Protein 4EP8 (pdb70)

Nearest PDB structures (foldseek):
  8hcn-assembly1_B  TM=9.990E-01  e=1.753E-18  Klebsiella pneumoniae
  8a18-assembly1_BBB  TM=9.853E-01  e=1.387E-13  Sporosarcina pasteurii
  6qsu-assembly1_A  TM=9.924E-01  e=2.259E-12  Helicobacter pylori
  8hc1-assembly1_A  TM=9.906E-01  e=2.397E-12  Helicobacter pylori 26695
  4z42-assembly1_B  TM=9.752E-01  e=3.040E-12  Yersinia enterocolitica W22703

GO terms:
  GO:0005515 protein binding (F, IPI)

Secondary structure (DSSP, 8-state):
----HHHHHHHHHHHHHHHHHHHHHTTPPB-HHHHHHHHHHHHHHHHHHT--HHHHHHHGGGS--GGGB-TTHHHH-SEEEEEEEETTEEEEEEEES---/--TT-EEPPPSEEE-STT--EEEEEEEE-SSS-EEEETTS-GGGS-TTEES-TTTTTTEEE-SSTT-EEEE-TT-EEEEEEEE--TT-EE-STTSS--EE-/-EEEHHHHHHHH---TT-EEE-TTSS-EEE--EE-S-TT-----STT-SSSBTTTB----GGGS-SEEEEEEEEEETTEEEEEEEEEETTEEEEEE-EE-TTT-SS--EE--TT-EEEE-TT-EEEEPEEEEEEE-S-TTHHHHHHHHTEEEEEEE-SSSSHHHHH-----HHHHHHHHHHHHTTSSSEEEEB-----S-HHHHHHHHHHT-SB--BGGG---HHHHHHHHHHHHHHT-B-EEB--TT-SS--HHHHHHHHTT--EEETTTTSTTSSSTTTGGGGGG-TTEEEEE-STTSS-BTTHHHHHHHHHHHHHT--TT-HHHHHHHHHH--HHHHHHHHHHHHHTSS-EE---TTSSS-TT-HHHHHHHHHHHHHHHH-S-TT--SSS-HHHHHHHHGGGTHHHHHHTT-TTTSSSS-TTSB--EEEE-GGGTTTS-SEEEETTEEEEEEE--TTSSSS-SSPPEEEE-GGGSHHHHHHH-EEEE-HHHHHTTHHHHTT--SEEEE---TTT--GGGSTT------EEE-TTT--EEETTEE-----BSS-SSSTTT---

Solvent-accessible surface area: 28776 Å² total

Radius of gyration: 28.6 Å; Cα contacts (8 Å, |Δi|>4): 2011; chains: 3; bounding box: 83×75×63 Å

Structure (mmCIF, N/CA/C/O backbone):
data_4EP8
#
_entry.id   4EP8
#
_cell.length_a   168.886
_cell.length_b   168.886
_cell.length_c   168.886
_cell.angle_alpha   90.000
_cell.angle_beta   90.000
_cell.angle_gamma   90.000
#
_symmetry.space_group_name_H-M   'I 21 3'
#
loop_
_entity.id
_entity.type
_entity.pdbx_description
1 polymer 'Urease subunit alpha'
2 polymer 'Urease subunit beta'
3 polymer 'Urease subunit gamma'
4 non-polymer 'NICKEL (II) ION'
5 water water
#
loop_
_atom_site.group_PDB
_atom_site.id
_atom_site.type_symbol
_atom_site.label_atom_id
_atom_site.label_alt_id
_atom_site.label_comp_id
_atom_site.label_asym_id
_atom_site.label_entity_id
_atom_site.label_seq_id
_atom_site.pdbx_PDB_ins_code
_atom_site.Cartn_x
_atom_site.Cartn_y
_atom_site.Cartn_z
_atom_site.occupancy
_atom_site.B_iso_or_equiv
_atom_site.auth_seq_id
_atom_site.auth_comp_id
_atom_site.auth_asym_id
_atom_site.auth_atom_id
_atom_site.pdbx_PDB_model_num
ATOM 1 N N . SER A 1 1 ? 5.334 -45.338 2.209 1.00 29.69 1002 SER C N 1
ATOM 2 C CA . SER A 1 1 ? 4.603 -44.393 3.056 1.00 29.25 1002 SER C CA 1
ATOM 3 C C . SER A 1 1 ? 5.516 -43.246 3.549 1.00 30.00 1002 SER C C 1
ATOM 4 O O . SER A 1 1 ? 6.718 -43.289 3.295 1.00 28.81 1002 SER C O 1
ATOM 7 N N . ASN A 1 2 ? 4.936 -42.209 4.201 1.00 26.99 1003 ASN C N 1
ATOM 8 C CA . ASN A 1 2 ? 5.663 -41.039 4.698 1.00 25.70 1003 ASN C CA 1
ATOM 9 C C . ASN A 1 2 ? 5.782 -40.971 6.214 1.00 30.39 1003 ASN C C 1
ATOM 10 O O . ASN A 1 2 ? 4.918 -41.473 6.953 1.00 30.78 1003 ASN C O 1
ATOM 15 N N . ILE A 1 3 ? 6.819 -40.241 6.681 1.00 24.23 1004 ILE C N 1
ATOM 16 C CA . ILE A 1 3 ? 7.045 -39.938 8.102 1.00 23.31 1004 ILE C CA 1
ATOM 17 C C . ILE A 1 3 ? 7.291 -38.437 8.151 1.00 25.00 1004 ILE C C 1
ATOM 18 O O . ILE A 1 3 ? 7.899 -37.907 7.232 1.00 24.01 1004 ILE C O 1
ATOM 23 N N . SER A 1 4 ? 6.837 -37.740 9.217 1.00 21.72 1005 SER C N 1
ATOM 24 C CA . SER A 1 4 ? 7.090 -36.306 9.325 1.00 20.63 1005 SER C CA 1
ATOM 25 C C . SER A 1 4 ? 8.591 -36.113 9.556 1.00 23.03 1005 SER C C 1
ATOM 26 O O . SER A 1 4 ? 9.238 -36.995 10.134 1.00 21.21 1005 SER C O 1
ATOM 29 N N . ARG A 1 5 ? 9.115 -34.952 9.157 1.00 20.05 1006 ARG C N 1
ATOM 30 C CA . ARG A 1 5 ? 10.558 -34.668 9.347 1.00 18.76 1006 ARG C CA 1
ATOM 31 C C . ARG A 1 5 ? 10.918 -34.547 10.835 1.00 22.17 1006 ARG C C 1
ATOM 32 O O . ARG A 1 5 ? 11.999 -34.988 11.242 1.00 20.85 1006 ARG C O 1
ATOM 40 N N . GLN A 1 6 ? 9.994 -34.030 11.667 1.00 19.61 1007 GLN C N 1
ATOM 41 C CA . GLN A 1 6 ? 10.253 -33.980 13.115 1.00 19.96 1007 GLN C CA 1
ATOM 42 C C . GLN A 1 6 ? 10.385 -35.404 13.684 1.00 23.45 1007 GLN C C 1
ATOM 43 O O . GLN A 1 6 ? 11.355 -35.704 14.404 1.00 22.10 1007 GLN C O 1
ATOM 49 N N . ALA A 1 7 ? 9.448 -36.312 13.321 1.00 20.82 1008 ALA C N 1
ATOM 50 C CA . ALA A 1 7 ? 9.537 -37.691 13.806 1.00 20.96 1008 ALA C CA 1
ATOM 51 C C . ALA A 1 7 ? 10.777 -38.394 13.246 1.00 22.63 1008 ALA C C 1
ATOM 52 O O . ALA A 1 7 ? 11.398 -39.193 13.944 1.00 21.82 1008 ALA C O 1
ATOM 54 N N . TYR A 1 8 ? 11.131 -38.095 11.980 1.00 19.51 1009 TYR C N 1
ATOM 55 C CA . TYR A 1 8 ? 12.330 -38.698 11.395 1.00 19.06 1009 TYR C CA 1
ATOM 56 C C . TYR A 1 8 ? 13.563 -38.266 12.210 1.00 21.64 1009 TYR C C 1
ATOM 57 O O . TYR A 1 8 ? 14.398 -39.110 12.593 1.00 21.51 1009 TYR C O 1
ATOM 66 N N . ALA A 1 9 ? 13.687 -36.959 12.444 1.00 18.57 1010 ALA C N 1
ATOM 67 C CA . ALA A 1 9 ? 14.846 -36.412 13.183 1.00 17.88 1010 ALA C CA 1
ATOM 68 C C . ALA A 1 9 ? 14.959 -36.979 14.601 1.00 22.12 1010 ALA C C 1
ATOM 69 O O . ALA A 1 9 ? 16.058 -37.278 15.051 1.00 20.22 1010 ALA C O 1
ATOM 71 N N . ASP A 1 10 ? 13.821 -37.205 15.257 1.00 19.76 1011 ASP C N 1
ATOM 72 C CA . ASP A 1 10 ? 13.807 -37.798 16.588 1.00 20.22 1011 ASP C CA 1
ATOM 73 C C . ASP A 1 10 ? 14.316 -39.239 16.551 1.00 24.56 1011 ASP C C 1
ATOM 74 O O . ASP A 1 10 ? 14.996 -39.663 17.481 1.00 25.04 1011 ASP C O 1
ATOM 79 N N . MET A 1 11 ? 13.981 -39.997 15.484 1.00 19.66 1012 MET C N 1
ATOM 80 C CA . MET A 1 11 ? 14.321 -41.420 15.369 1.00 18.89 1012 MET C CA 1
ATOM 81 C C . MET A 1 11 ? 15.741 -41.670 14.816 1.00 20.10 1012 MET C C 1
ATOM 82 O O . MET A 1 11 ? 16.388 -42.638 15.227 1.00 20.83 1012 MET C O 1
ATOM 87 N N . PHE A 1 12 ? 16.205 -40.844 13.866 1.00 18.02 1013 PHE C N 1
ATOM 88 C CA . PHE A 1 12 ? 17.478 -41.141 13.222 1.00 18.06 1013 PHE C CA 1
ATOM 89 C C . PHE A 1 12 ? 18.487 -40.031 13.297 1.00 21.02 1013 PHE C C 1
ATOM 90 O O . PHE A 1 12 ? 19.556 -40.156 12.697 1.00 20.29 1013 PHE C O 1
ATOM 98 N N . GLY A 1 13 ? 18.141 -38.931 13.955 1.00 17.88 1014 GLY C N 1
ATOM 99 C CA . GLY A 1 13 ? 18.989 -37.752 13.911 1.00 18.71 1014 GLY C CA 1
ATOM 100 C C . GLY A 1 13 ? 18.580 -36.910 12.712 1.00 20.28 1014 GLY C C 1
ATOM 101 O O . GLY A 1 13 ? 17.809 -37.370 11.860 1.00 18.70 1014 GLY C O 1
ATOM 102 N N . PRO A 1 14 ? 19.069 -35.661 12.658 1.00 18.56 1015 PRO C N 1
ATOM 103 C CA . PRO A 1 14 ? 18.654 -34.727 11.592 1.00 18.30 1015 PRO C CA 1
ATOM 104 C C . PRO A 1 14 ? 19.044 -35.184 10.196 1.00 20.21 1015 PRO C C 1
ATOM 105 O O . PRO A 1 14 ? 19.979 -35.963 10.029 1.00 19.01 1015 PRO C O 1
ATOM 109 N N . THR A 1 15 ? 18.322 -34.674 9.192 1.00 18.35 1016 THR C N 1
ATOM 110 C CA . THR A 1 15 ? 18.674 -34.941 7.796 1.00 18.27 1016 THR C CA 1
ATOM 111 C C . THR A 1 15 ? 18.813 -33.647 7.006 1.00 18.84 1016 THR C C 1
ATOM 112 O O . THR A 1 15 ? 18.756 -32.552 7.576 1.00 19.53 1016 THR C O 1
ATOM 116 N N . VAL A 1 16 ? 18.995 -33.765 5.666 1.00 18.53 1017 VAL C N 1
ATOM 117 C CA . VAL A 1 16 ? 19.278 -32.622 4.809 1.00 19.68 1017 VAL C CA 1
ATOM 118 C C . VAL A 1 16 ? 18.366 -31.453 5.072 1.00 20.54 1017 VAL C C 1
ATOM 119 O O . VAL A 1 16 ? 17.144 -31.585 4.950 1.00 21.55 1017 VAL C O 1
ATOM 123 N N . GLY A 1 17 ? 18.962 -30.316 5.365 1.00 17.73 1018 GLY C N 1
ATOM 124 C CA . GLY A 1 17 ? 18.251 -29.070 5.575 1.00 17.78 1018 GLY C CA 1
ATOM 125 C C . GLY A 1 17 ? 17.888 -28.769 7.016 1.00 20.39 1018 GLY C C 1
ATOM 126 O O . GLY A 1 17 ? 17.534 -27.636 7.335 1.00 20.37 1018 GLY C O 1
ATOM 127 N N . ASP A 1 18 ? 18.017 -29.770 7.905 1.00 18.69 1019 ASP C N 1
ATOM 128 C CA . ASP A 1 18 ? 17.748 -29.531 9.325 1.00 18.28 1019 ASP C CA 1
ATOM 129 C C . ASP A 1 18 ? 18.943 -28.830 9.907 1.00 21.01 1019 ASP C C 1
ATOM 130 O O . ASP A 1 18 ? 20.056 -29.001 9.403 1.00 19.37 1019 ASP C O 1
ATOM 135 N N . LYS A 1 19 ? 18.725 -28.021 10.936 1.00 18.12 1020 LYS C N 1
ATOM 136 C CA . LYS A 1 19 ? 19.804 -27.270 11.595 1.00 18.32 1020 LYS C CA 1
ATOM 137 C C . LYS A 1 19 ? 19.917 -27.682 13.060 1.00 20.57 1020 LYS C C 1
ATOM 138 O O . LYS A 1 19 ? 18.945 -28.116 13.688 1.00 19.95 1020 LYS C O 1
ATOM 144 N N . VAL A 1 20 ? 21.115 -27.550 13.577 1.00 16.92 1021 VAL C N 1
ATOM 145 C CA . VAL A 1 20 ? 21.466 -27.932 14.957 1.00 15.66 1021 VAL C CA 1
ATOM 146 C C . VAL A 1 20 ? 22.270 -26.819 15.592 1.00 18.33 1021 VAL C C 1
ATOM 147 O O . VAL A 1 20 ? 23.302 -26.390 15.048 1.00 17.80 1021 VAL C O 1
ATOM 151 N N . ARG A 1 21 ? 21.874 -26.410 16.814 1.00 17.71 1022 ARG C N 1
ATOM 152 C CA . ARG A 1 21 ? 22.655 -25.428 17.567 1.00 17.74 1022 ARG C CA 1
ATOM 153 C C . ARG A 1 21 ? 23.895 -26.119 18.198 1.00 19.07 1022 ARG C C 1
ATOM 154 O O . ARG A 1 21 ? 23.772 -27.214 18.774 1.00 16.98 1022 ARG C O 1
ATOM 162 N N . LEU A 1 22 ? 25.085 -25.507 18.080 1.00 17.68 1023 LEU C N 1
ATOM 163 C CA . LEU A 1 22 ? 26.284 -26.089 18.722 1.00 15.72 1023 LEU C CA 1
ATOM 164 C C . LEU A 1 22 ? 26.323 -25.674 20.189 1.00 17.06 1023 LEU C C 1
ATOM 165 O O . LEU A 1 22 ? 26.514 -24.494 20.498 1.00 18.11 1023 LEU C O 1
ATOM 170 N N . ALA A 1 23 ? 26.078 -26.649 21.081 1.00 14.25 1024 ALA C N 1
ATOM 171 C CA . ALA A 1 23 ? 26.041 -26.407 22.525 1.00 14.24 1024 ALA C CA 1
ATOM 172 C C . ALA A 1 23 ? 25.150 -25.188 22.832 1.00 17.55 1024 ALA C C 1
ATOM 173 O O . ALA A 1 23 ? 24.041 -25.120 22.309 1.00 18.16 1024 ALA C O 1
ATOM 175 N N . ASP A 1 24 ? 25.615 -24.238 23.654 1.00 15.61 1025 ASP C N 1
ATOM 176 C CA . ASP A 1 24 ? 24.819 -23.053 23.990 1.00 14.26 1025 ASP C CA 1
ATOM 177 C C . ASP A 1 24 ? 25.310 -21.803 23.258 1.00 17.88 1025 ASP C C 1
ATOM 178 O O . ASP A 1 24 ? 25.083 -20.663 23.689 1.00 18.22 1025 ASP C O 1
ATOM 183 N N . THR A 1 25 ? 26.041 -22.026 22.150 1.00 16.18 1026 THR C N 1
ATOM 184 C CA . THR A 1 25 ? 26.542 -20.902 21.342 1.00 16.89 1026 THR C CA 1
ATOM 185 C C . THR A 1 25 ? 25.423 -20.453 20.392 1.00 18.12 1026 THR C C 1
ATOM 186 O O . THR A 1 25 ? 24.347 -21.081 20.331 1.00 17.28 1026 THR C O 1
ATOM 190 N N . GLU A 1 26 ? 25.731 -19.425 19.587 1.00 16.89 1027 GLU C N 1
ATOM 191 C CA . GLU A 1 26 ? 24.811 -18.914 18.552 1.00 18.23 1027 GLU C CA 1
ATOM 192 C C . GLU A 1 26 ? 25.131 -19.556 17.188 1.00 20.51 1027 GLU C C 1
ATOM 193 O O . GLU A 1 26 ? 24.606 -19.144 16.134 1.00 20.29 1027 GLU C O 1
ATOM 199 N N . LEU A 1 27 ? 26.036 -20.550 17.194 1.00 17.22 1028 LEU C N 1
ATOM 200 C CA . LEU A 1 27 ? 26.414 -21.227 15.964 1.00 16.40 1028 LEU C CA 1
ATOM 201 C C . LEU A 1 27 ? 25.434 -22.314 15.578 1.00 18.85 1028 LEU C C 1
ATOM 202 O O . LEU A 1 27 ? 25.113 -23.175 16.387 1.00 18.29 1028 LEU C O 1
ATOM 207 N N . TRP A 1 28 ? 25.015 -22.341 14.292 1.00 17.68 1029 TRP C N 1
ATOM 208 C CA . TRP A 1 28 ? 24.086 -23.357 13.800 1.00 18.96 1029 TRP C CA 1
ATOM 209 C C . TRP A 1 28 ? 24.678 -24.050 12.610 1.00 20.71 1029 TRP C C 1
ATOM 210 O O . TRP A 1 28 ? 25.165 -23.372 11.686 1.00 21.56 1029 TRP C O 1
ATOM 221 N N . ILE A 1 29 ? 24.675 -25.392 12.626 1.00 17.06 1030 ILE C N 1
ATOM 222 C CA . ILE A 1 29 ? 25.114 -26.171 11.471 1.00 17.18 1030 ILE C CA 1
ATOM 223 C C . ILE A 1 29 ? 23.862 -26.641 10.739 1.00 21.59 1030 ILE C C 1
ATOM 224 O O . ILE A 1 29 ? 22.841 -26.886 11.373 1.00 20.11 1030 ILE C O 1
ATOM 229 N N . GLU A 1 30 ? 23.976 -26.863 9.435 1.00 18.49 1031 GLU C N 1
ATOM 230 C CA . GLU A 1 30 ? 22.889 -27.371 8.597 1.00 17.93 1031 GLU C CA 1
ATOM 231 C C . GLU A 1 30 ? 23.380 -28.625 7.910 1.00 20.11 1031 GLU C C 1
ATOM 232 O O . GLU A 1 30 ? 24.479 -28.611 7.337 1.00 18.35 1031 GLU C O 1
ATOM 238 N N . VAL A 1 31 ? 22.587 -29.704 7.970 1.00 17.34 1032 VAL C N 1
ATOM 239 C CA . VAL A 1 31 ? 22.938 -30.944 7.318 1.00 17.00 1032 VAL C CA 1
ATOM 240 C C . VAL A 1 31 ? 22.968 -30.688 5.807 1.00 21.05 1032 VAL C C 1
ATOM 241 O O . VAL A 1 31 ? 21.957 -30.300 5.218 1.00 19.53 1032 VAL C O 1
ATOM 245 N N . GLU A 1 32 ? 24.146 -30.888 5.195 1.00 18.80 1033 GLU C N 1
ATOM 246 C CA . GLU A 1 32 ? 24.333 -30.585 3.750 1.00 17.98 1033 GLU C CA 1
ATOM 247 C C . GLU A 1 32 ? 23.942 -31.731 2.847 1.00 21.54 1033 GLU C C 1
ATOM 248 O O . GLU A 1 32 ? 23.537 -31.506 1.701 1.00 22.64 1033 GLU C O 1
ATOM 254 N N . ASP A 1 33 ? 24.122 -32.950 3.320 1.00 19.71 1034 ASP C N 1
ATOM 255 C CA . ASP A 1 33 ? 23.862 -34.151 2.549 1.00 20.20 1034 ASP C CA 1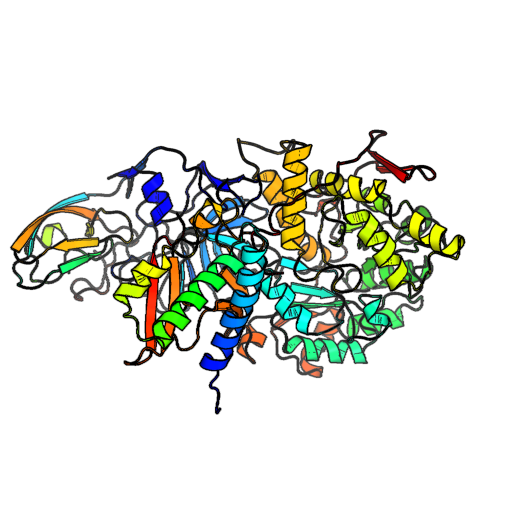
ATOM 256 C C . ASP A 1 33 ? 23.630 -35.303 3.500 1.00 22.81 1034 ASP C C 1
ATOM 257 O O . ASP A 1 33 ? 23.966 -35.223 4.689 1.00 21.85 1034 ASP C O 1
ATOM 262 N N . ASP A 1 34 ? 22.990 -36.341 3.002 1.00 19.50 1035 ASP C N 1
ATOM 263 C CA . ASP A 1 34 ? 22.715 -37.521 3.803 1.00 18.13 1035 ASP C CA 1
ATOM 264 C C . ASP A 1 34 ? 22.942 -38.714 2.897 1.00 21.16 1035 ASP C C 1
ATOM 265 O O . ASP A 1 34 ? 22.294 -38.826 1.840 1.00 21.51 1035 ASP C O 1
ATOM 270 N N . LEU A 1 35 ? 23.864 -39.584 3.289 1.00 18.38 1036 LEU C N 1
ATOM 271 C CA . LEU A 1 35 ? 24.220 -40.724 2.457 1.00 18.56 1036 LEU C CA 1
ATOM 272 C C . LEU A 1 35 ? 23.300 -41.940 2.549 1.00 20.96 1036 LEU C C 1
ATOM 273 O O . LEU A 1 35 ? 23.542 -42.955 1.872 1.00 21.28 1036 LEU C O 1
ATOM 278 N N . THR A 1 36 ? 22.214 -41.848 3.352 1.00 19.30 1037 THR C N 1
ATOM 279 C CA . THR A 1 36 ? 21.307 -42.977 3.490 1.00 19.62 1037 THR C CA 1
ATOM 280 C C . THR A 1 36 ? 20.357 -43.078 2.304 1.00 21.47 1037 THR C C 1
ATOM 281 O O . THR A 1 36 ? 20.331 -42.190 1.450 1.00 23.03 1037 THR C O 1
ATOM 285 N N . THR A 1 37 ? 19.593 -44.178 2.283 1.00 19.20 1038 THR C N 1
ATOM 286 C CA . THR A 1 37 ? 18.444 -44.424 1.422 1.00 18.38 1038 THR C CA 1
ATOM 287 C C . THR A 1 37 ? 17.296 -44.436 2.426 1.00 21.14 1038 THR C C 1
ATOM 288 O O . THR A 1 37 ? 17.266 -45.328 3.286 1.00 20.56 1038 THR C O 1
ATOM 292 N N . TYR A 1 38 ? 16.411 -43.428 2.368 1.00 18.41 1039 TYR C N 1
ATOM 293 C CA . TYR A 1 38 ? 15.315 -43.317 3.353 1.00 18.15 1039 TYR C CA 1
ATOM 294 C C . TYR A 1 38 ? 14.454 -44.571 3.423 1.00 22.69 1039 TYR C C 1
ATOM 295 O O . TYR A 1 38 ? 13.911 -45.034 2.410 1.00 22.46 1039 TYR C O 1
ATOM 304 N N . GLY A 1 39 ? 14.338 -45.102 4.635 1.00 18.14 1040 GLY C N 1
ATOM 305 C CA . GLY A 1 39 ? 13.643 -46.346 4.911 1.00 18.32 1040 GLY C CA 1
ATOM 306 C C . GLY A 1 39 ? 14.611 -47.484 5.172 1.00 18.65 1040 GLY C C 1
ATOM 307 O O . GLY A 1 39 ? 14.227 -48.535 5.687 1.00 19.08 1040 GLY C O 1
ATOM 308 N N . GLU A 1 40 ? 15.903 -47.281 4.789 1.00 17.78 1041 GLU C N 1
ATOM 309 C CA . GLU A 1 40 ? 16.922 -48.319 4.911 1.00 18.14 1041 GLU C CA 1
ATOM 310 C C . GLU A 1 40 ? 18.013 -47.980 5.917 1.00 20.59 1041 GLU C C 1
ATOM 311 O O . GLU A 1 40 ? 19.055 -48.644 5.941 1.00 21.53 1041 GLU C O 1
ATOM 317 N N . GLU A 1 41 ? 17.743 -47.001 6.787 1.00 18.25 1042 GLU C N 1
ATOM 318 C CA . GLU A 1 41 ? 18.656 -46.641 7.881 1.00 17.95 1042 GLU C CA 1
ATOM 319 C C . GLU A 1 41 ? 18.895 -47.875 8.770 1.00 20.22 1042 GLU C C 1
ATOM 320 O O . GLU A 1 41 ? 18.019 -48.725 8.923 1.00 19.74 1042 GLU C O 1
ATOM 326 N N . VAL A 1 42 ? 20.106 -47.996 9.321 1.00 18.27 1043 VAL C N 1
ATOM 327 C CA . VAL A 1 42 ? 20.398 -49.077 10.265 1.00 16.40 1043 VAL C CA 1
ATOM 328 C C . VAL A 1 42 ? 20.363 -48.504 11.679 1.00 19.96 1043 VAL C C 1
ATOM 329 O O . VAL A 1 42 ? 20.922 -47.435 11.959 1.00 19.42 1043 VAL C O 1
ATOM 333 N N . LYS A 1 43 ? 19.658 -49.206 12.539 1.00 18.17 1044 LYS C N 1
ATOM 334 C CA . LYS A 1 43 ? 19.578 -48.917 13.981 1.00 18.01 1044 LYS C CA 1
ATOM 335 C C . LYS A 1 43 ? 19.718 -50.233 14.692 1.00 20.91 1044 LYS C C 1
ATOM 336 O O . LYS A 1 43 ? 19.238 -51.266 14.229 1.00 19.94 1044 LYS C O 1
ATOM 342 N N . PHE A 1 44 ? 20.376 -50.182 15.852 1.00 17.79 1045 PHE C N 1
ATOM 343 C CA . PHE A 1 44 ? 20.636 -51.369 16.655 1.00 17.63 1045 PHE C CA 1
ATOM 344 C C . PHE A 1 44 ? 19.732 -51.388 17.892 1.00 20.41 1045 PHE C C 1
ATOM 345 O O . PHE A 1 44 ? 19.549 -50.355 18.546 1.00 20.25 1045 PHE C O 1
ATOM 353 N N . GLY A 1 45 ? 19.264 -52.587 18.234 1.00 18.84 1046 GLY C N 1
ATOM 354 C CA . GLY A 1 45 ? 18.439 -52.827 19.413 1.00 20.09 1046 GLY C CA 1
ATOM 355 C C . GLY A 1 45 ? 17.366 -53.872 19.203 1.00 23.48 1046 GLY C C 1
ATOM 356 O O . GLY A 1 45 ? 17.309 -54.532 18.163 1.00 21.27 1046 GLY C O 1
ATOM 357 N N . GLY A 1 46 ? 16.532 -54.041 20.222 1.00 23.71 1047 GLY C N 1
ATOM 358 C CA . GLY A 1 46 ? 15.444 -55.015 20.198 1.00 22.92 1047 GLY C CA 1
ATOM 359 C C . GLY A 1 46 ? 14.463 -54.743 19.079 1.00 23.68 1047 GLY C C 1
ATOM 360 O O . GLY A 1 46 ? 13.961 -53.625 18.937 1.00 22.07 1047 GLY C O 1
ATOM 361 N N . GLY A 1 47 ? 14.264 -55.740 18.229 1.00 20.27 1048 GLY C N 1
ATOM 362 C CA . GLY A 1 47 ? 13.366 -55.606 17.091 1.00 20.80 1048 GLY C CA 1
ATOM 363 C C . GLY A 1 47 ? 13.888 -54.669 16.021 1.00 23.77 1048 GLY C C 1
ATOM 364 O O . GLY A 1 47 ? 13.156 -54.327 15.081 1.00 24.53 1048 GLY C O 1
ATOM 365 N N . LYS A 1 48 ? 15.158 -54.237 16.149 1.00 19.15 1049 LYS C N 1
ATOM 366 C CA . LYS A 1 48 ? 15.717 -53.268 15.229 1.00 18.54 1049 LYS C CA 1
ATOM 367 C C . LYS A 1 48 ? 16.345 -53.831 13.964 1.00 20.74 1049 LYS C C 1
ATOM 368 O O . LYS A 1 48 ? 16.178 -55.017 13.667 1.00 20.94 1049 LYS C O 1
ATOM 374 N N . VAL A 1 49 ? 17.049 -52.989 13.210 1.00 18.19 1050 VAL C N 1
ATOM 375 C CA . VAL A 1 49 ? 17.552 -53.383 11.874 1.00 18.02 1050 VAL C CA 1
ATOM 376 C C . VAL A 1 49 ? 18.751 -54.312 11.884 1.00 21.49 1050 VAL C C 1
ATOM 377 O O . VAL A 1 49 ? 18.868 -55.187 11.024 1.00 19.43 1050 VAL C O 1
ATOM 381 N N . ILE A 1 50 ? 19.711 -54.061 12.796 1.00 16.30 1051 ILE C N 1
ATOM 382 C CA . ILE A 1 50 ? 20.978 -54.791 12.762 1.00 16.34 1051 ILE C CA 1
ATOM 383 C C . ILE A 1 50 ? 20.865 -56.139 13.439 1.00 20.01 1051 ILE C C 1
ATOM 384 O O . ILE A 1 50 ? 21.241 -56.306 14.599 1.00 18.37 1051 ILE C O 1
ATOM 389 N N . ARG A 1 51 ? 20.272 -57.105 12.707 1.00 16.33 1052 ARG C N 1
ATOM 390 C CA . ARG A 1 51 ? 20.001 -58.441 13.200 1.00 15.39 1052 ARG C CA 1
ATOM 391 C C . ARG A 1 51 ? 20.234 -59.433 12.073 1.00 18.26 1052 ARG C C 1
ATOM 392 O O . ARG A 1 51 ? 20.171 -59.032 10.896 1.00 18.29 1052 ARG C O 1
ATOM 400 N N . ASP A 1 52 ? 20.575 -60.680 12.419 1.00 17.68 1053 ASP C N 1
ATOM 401 C CA . ASP A 1 52 ? 20.934 -61.702 11.428 1.00 17.72 1053 ASP C CA 1
ATOM 402 C C . ASP A 1 52 ? 19.955 -61.832 10.258 1.00 20.35 1053 ASP C C 1
ATOM 403 O O . ASP A 1 52 ? 18.747 -62.003 10.458 1.00 19.78 1053 ASP C O 1
ATOM 408 N N . GLY A 1 53 ? 20.499 -61.732 9.050 1.00 17.65 1054 GLY C N 1
ATOM 409 C CA . GLY A 1 53 ? 19.697 -61.840 7.827 1.00 18.72 1054 GLY C CA 1
ATOM 410 C C . GLY A 1 53 ? 18.952 -60.579 7.427 1.00 21.32 1054 GLY C C 1
ATOM 411 O O . GLY A 1 53 ? 18.389 -60.499 6.321 1.00 20.98 1054 GLY C O 1
ATOM 412 N N . MET A 1 54 ? 18.963 -59.557 8.310 1.00 18.04 1055 MET C N 1
ATOM 413 C CA . MET A 1 54 ? 18.303 -58.269 8.148 1.00 16.19 1055 MET C CA 1
ATOM 414 C C . MET A 1 54 ? 19.355 -57.226 7.799 1.00 20.44 1055 MET C C 1
ATOM 415 O O . MET A 1 54 ? 20.004 -57.421 6.771 1.00 19.73 1055 MET C O 1
ATOM 420 N N . GLY A 1 55 ? 19.634 -56.248 8.682 1.00 17.83 1056 GLY C N 1
ATOM 421 C CA . GLY A 1 55 ? 20.723 -55.283 8.478 1.00 17.89 1056 GLY C CA 1
ATOM 422 C C . GLY A 1 55 ? 22.108 -55.879 8.756 1.00 19.51 1056 GLY C C 1
ATOM 423 O O . GLY A 1 55 ? 23.110 -55.215 8.494 1.00 20.28 1056 GLY C O 1
ATOM 424 N N . GLN A 1 56 ? 22.194 -57.130 9.260 1.00 17.32 1057 GLN C N 1
ATOM 425 C CA . GLN A 1 56 ? 23.455 -57.815 9.485 1.00 17.98 1057 GLN C CA 1
ATOM 426 C C . GLN A 1 56 ? 23.496 -59.008 8.547 1.00 22.11 1057 GLN C C 1
ATOM 427 O O . GLN A 1 56 ? 22.566 -59.834 8.532 1.00 20.30 1057 GLN C O 1
ATOM 433 N N . GLY A 1 57 ? 24.606 -59.116 7.822 1.00 19.95 1058 GLY C N 1
ATOM 434 C CA . GLY A 1 57 ? 24.789 -60.162 6.823 1.00 19.49 1058 GLY C CA 1
ATOM 435 C C . GLY A 1 57 ? 25.589 -61.367 7.237 1.00 22.00 1058 GLY C C 1
ATOM 436 O O . GLY A 1 57 ? 25.906 -61.551 8.418 1.00 20.91 1058 GLY C O 1
ATOM 437 N N . GLN A 1 58 ? 25.922 -62.212 6.227 1.00 19.75 1059 GLN C N 1
ATOM 438 C CA . GLN A 1 58 ? 26.544 -63.509 6.438 1.00 19.91 1059 GLN C CA 1
ATOM 439 C C . GLN A 1 58 ? 28.005 -63.509 6.137 1.00 23.49 1059 GLN C C 1
ATOM 440 O O . GLN A 1 58 ? 28.618 -64.575 6.105 1.00 23.16 1059 GLN C O 1
ATOM 446 N N . MET A 1 59 ? 28.565 -62.332 5.948 1.00 20.27 1060 MET C N 1
ATOM 447 C CA . MET A 1 59 ? 29.945 -62.271 5.534 1.00 20.82 1060 MET C CA 1
ATOM 448 C C . MET A 1 59 ? 30.982 -62.572 6.597 1.00 22.16 1060 MET C C 1
ATOM 449 O O . MET A 1 59 ? 30.717 -62.452 7.801 1.00 21.71 1060 MET C O 1
ATOM 454 N N . LEU A 1 60 ? 32.156 -63.025 6.149 1.00 19.05 1061 LEU C N 1
ATOM 455 C CA . LEU A 1 60 ? 33.276 -63.322 7.031 1.00 18.05 1061 LEU C CA 1
ATOM 456 C C . LEU A 1 60 ? 33.878 -62.003 7.494 1.00 20.21 1061 LEU C C 1
ATOM 457 O O . LEU A 1 60 ? 33.601 -60.953 6.914 1.00 18.91 1061 LEU C O 1
ATOM 462 N N . ALA A 1 61 ? 34.689 -62.054 8.563 1.00 18.99 1062 ALA C N 1
ATOM 463 C CA . ALA A 1 61 ? 35.271 -60.831 9.122 1.00 19.26 1062 ALA C CA 1
ATOM 464 C C . ALA A 1 61 ? 36.027 -59.995 8.083 1.00 20.05 1062 ALA C C 1
ATOM 465 O O . ALA A 1 61 ? 35.942 -58.767 8.104 1.00 19.06 1062 ALA C O 1
ATOM 467 N N . ALA A 1 62 ? 36.765 -60.654 7.148 1.00 19.46 1063 ALA C N 1
ATOM 468 C CA . ALA A 1 62 ? 37.516 -59.896 6.152 1.00 20.79 1063 ALA C CA 1
ATOM 469 C C . ALA A 1 62 ? 36.614 -59.078 5.227 1.00 23.53 1063 ALA C C 1
ATOM 470 O O . ALA A 1 62 ? 37.077 -58.108 4.613 1.00 22.94 1063 ALA C O 1
ATOM 472 N N . ASP A 1 63 ? 35.324 -59.450 5.161 1.00 20.09 1064 ASP C N 1
ATOM 473 C CA . ASP A 1 63 ? 34.344 -58.839 4.281 1.00 19.60 1064 ASP C CA 1
ATOM 474 C C . ASP A 1 63 ? 33.345 -57.872 4.954 1.00 21.29 1064 ASP C C 1
ATOM 475 O O . ASP A 1 63 ? 32.398 -57.413 4.313 1.00 22.18 1064 ASP C O 1
ATOM 480 N N . CYS A 1 64 ? 33.596 -57.511 6.238 1.00 17.27 1065 CYS C N 1
ATOM 481 C CA . CYS A 1 64 ? 32.752 -56.529 6.925 1.00 17.26 1065 CYS C CA 1
ATOM 482 C C . CYS A 1 64 ? 33.607 -55.682 7.862 1.00 20.16 1065 CYS C C 1
ATOM 483 O O . CYS A 1 64 ? 34.763 -56.026 8.137 1.00 19.73 1065 CYS C O 1
ATOM 486 N N . VAL A 1 65 ? 33.047 -54.571 8.328 1.00 16.89 1066 VAL C N 1
ATOM 487 C CA . VAL A 1 65 ? 33.792 -53.673 9.217 1.00 16.47 1066 VAL C CA 1
ATOM 488 C C . VAL A 1 65 ? 33.777 -54.214 10.642 1.00 19.98 1066 VAL C C 1
ATOM 489 O O . VAL A 1 65 ? 32.918 -55.020 11.001 1.00 18.41 1066 VAL C O 1
ATOM 493 N N . ASP A 1 66 ? 34.738 -53.753 11.458 1.00 17.40 1067 ASP C N 1
ATOM 494 C CA . ASP A 1 66 ? 34.777 -54.178 12.846 1.00 16.51 1067 ASP C CA 1
ATOM 495 C C . ASP A 1 66 ? 33.824 -53.346 13.663 1.00 19.04 1067 ASP C C 1
ATOM 496 O O . ASP A 1 66 ? 33.370 -53.810 14.708 1.00 17.39 1067 ASP C O 1
ATOM 501 N N . LEU A 1 67 ? 33.553 -52.115 13.219 1.00 15.77 1068 LEU C N 1
ATOM 502 C CA . LEU A 1 67 ? 32.730 -51.177 13.976 1.00 16.96 1068 LEU C CA 1
ATOM 503 C C . LEU A 1 67 ? 31.991 -50.279 13.021 1.00 17.94 1068 LEU C C 1
ATOM 504 O O . LEU A 1 67 ? 32.547 -49.832 12.004 1.00 16.88 1068 LEU C O 1
ATOM 509 N N . VAL A 1 68 ? 30.717 -50.048 13.318 1.00 15.94 1069 VAL C N 1
ATOM 510 C CA . VAL A 1 68 ? 29.923 -49.095 12.559 1.00 16.46 1069 VAL C CA 1
ATOM 511 C C . VAL A 1 68 ? 29.355 -48.053 13.535 1.00 18.33 1069 VAL C C 1
ATOM 512 O O . VAL A 1 68 ? 28.857 -48.450 14.586 1.00 17.13 1069 VAL C O 1
ATOM 516 N N . LEU A 1 69 ? 29.493 -46.752 13.217 1.00 16.01 1070 LEU C N 1
ATOM 517 C CA . LEU A 1 69 ? 28.853 -45.649 13.952 1.00 14.59 1070 LEU C CA 1
ATOM 518 C C . LEU A 1 69 ? 27.657 -45.338 13.095 1.00 18.62 1070 LEU C C 1
ATOM 519 O O . LEU A 1 69 ? 27.801 -44.857 11.958 1.00 17.59 1070 LEU C O 1
ATOM 524 N N . THR A 1 70 ? 26.472 -45.662 13.592 1.00 16.81 1071 THR C N 1
ATOM 525 C CA . THR A 1 70 ? 25.247 -45.509 12.796 1.00 16.26 1071 THR C CA 1
ATOM 526 C C . THR A 1 70 ? 24.669 -44.105 12.838 1.00 18.33 1071 THR C C 1
ATOM 527 O O . THR A 1 70 ? 24.562 -43.520 13.913 1.00 17.23 1071 THR C O 1
ATOM 531 N N . ASN A 1 71 ? 24.214 -43.582 11.687 1.00 17.37 1072 ASN C N 1
ATOM 532 C CA . ASN A 1 71 ? 23.473 -42.309 11.636 1.00 17.19 1072 ASN C CA 1
ATOM 533 C C . ASN A 1 71 ? 24.235 -41.141 12.258 1.00 17.47 1072 ASN C C 1
ATOM 534 O O . ASN A 1 71 ? 23.670 -40.314 12.973 1.00 16.18 1072 ASN C O 1
ATOM 539 N N . ALA A 1 72 ? 25.542 -41.085 11.992 1.00 16.74 1073 ALA C N 1
ATOM 540 C CA . ALA A 1 72 ? 26.344 -39.986 12.525 1.00 16.13 1073 ALA C CA 1
ATOM 541 C C . ALA A 1 72 ? 26.125 -38.662 11.789 1.00 18.73 1073 ALA C C 1
ATOM 542 O O . ALA A 1 72 ? 25.994 -38.652 10.550 1.00 17.53 1073 ALA C O 1
ATOM 544 N N . LEU A 1 73 ? 26.128 -37.536 12.522 1.00 16.44 1074 LEU C N 1
ATOM 545 C CA . LEU A 1 73 ? 26.146 -36.247 11.847 1.00 16.12 1074 LEU C CA 1
ATOM 546 C C . LEU A 1 73 ? 27.611 -35.802 11.881 1.00 17.80 1074 LEU C C 1
ATOM 547 O O . LEU A 1 73 ? 28.114 -35.345 12.913 1.00 17.84 1074 LEU C O 1
ATOM 552 N N . ILE A 1 74 ? 28.301 -36.008 10.759 1.00 15.74 1075 ILE C N 1
ATOM 553 C CA . ILE A 1 74 ? 29.719 -35.676 10.683 1.00 14.81 1075 ILE C CA 1
ATOM 554 C C . ILE A 1 74 ? 29.912 -34.190 10.564 1.00 16.82 1075 ILE C C 1
ATOM 555 O O . ILE A 1 74 ? 29.299 -33.567 9.698 1.00 17.66 1075 ILE C O 1
ATOM 560 N N . VAL A 1 75 ? 30.826 -33.621 11.369 1.00 15.38 1076 VAL C N 1
ATOM 561 C CA . VAL A 1 75 ? 31.250 -32.232 11.212 1.00 15.10 1076 VAL C CA 1
ATOM 562 C C . VAL A 1 75 ? 32.770 -32.346 10.955 1.00 18.37 1076 VAL C C 1
ATOM 563 O O . VAL A 1 75 ? 33.525 -32.768 11.848 1.00 18.23 1076 VAL C O 1
ATOM 567 N N . ASP A 1 76 ? 33.212 -32.011 9.728 1.00 16.51 1077 ASP C N 1
ATOM 568 C CA . ASP A 1 76 ? 34.644 -32.069 9.383 1.00 15.13 1077 ASP C CA 1
ATOM 569 C C . ASP A 1 76 ? 34.946 -30.955 8.402 1.00 18.86 1077 ASP C C 1
ATOM 570 O O . ASP A 1 76 ? 34.013 -30.330 7.915 1.00 18.04 1077 ASP C O 1
ATOM 575 N N . HIS A 1 77 ? 36.223 -30.727 8.089 1.00 17.10 1078 HIS C N 1
ATOM 576 C CA . HIS A 1 77 ? 36.576 -29.592 7.226 1.00 16.44 1078 HIS C CA 1
ATOM 577 C C . HIS A 1 77 ? 35.902 -29.662 5.854 1.00 18.28 1078 HIS C C 1
ATOM 578 O O . HIS A 1 77 ? 35.670 -28.611 5.241 1.00 19.10 1078 HIS C O 1
ATOM 585 N N . TRP A 1 78 ? 35.601 -30.878 5.388 1.00 18.17 1079 TRP C N 1
ATOM 586 C CA . TRP A 1 78 ? 35.092 -31.177 4.048 1.00 18.48 1079 TRP C CA 1
ATOM 587 C C . TRP A 1 78 ? 33.581 -31.193 3.927 1.00 23.06 1079 TRP C C 1
ATOM 588 O O . TRP A 1 78 ? 33.071 -31.248 2.803 1.00 22.42 1079 TRP C O 1
ATOM 599 N N . GLY A 1 79 ? 32.863 -31.206 5.052 1.00 18.96 1080 GLY C N 1
ATOM 600 C CA . GLY A 1 79 ? 31.408 -31.260 4.986 1.00 17.81 1080 GLY C CA 1
ATOM 601 C C . GLY A 1 79 ? 30.735 -31.461 6.326 1.00 20.97 1080 GLY C C 1
ATOM 602 O O . GLY A 1 79 ? 31.373 -31.844 7.320 1.00 20.47 1080 GLY C O 1
ATOM 603 N N . ILE A 1 80 ? 29.422 -31.197 6.342 1.00 18.68 1081 ILE C N 1
ATOM 604 C CA . ILE A 1 80 ? 28.542 -31.412 7.485 1.00 18.35 1081 ILE C CA 1
ATOM 605 C C . ILE A 1 80 ? 27.515 -32.357 6.875 1.00 20.02 1081 ILE C C 1
ATOM 606 O O . ILE A 1 80 ? 26.621 -31.935 6.132 1.00 20.07 1081 ILE C O 1
ATOM 611 N N . VAL A 1 81 ? 27.786 -33.669 7.040 1.00 18.69 1082 VAL C N 1
ATOM 612 C CA . VAL A 1 81 ? 27.036 -34.727 6.361 1.00 18.60 1082 VAL C CA 1
ATOM 613 C C . VAL A 1 81 ? 26.547 -35.809 7.289 1.00 20.56 1082 VAL C C 1
ATOM 614 O O . VAL A 1 81 ? 27.243 -36.194 8.237 1.00 19.99 1082 VAL C O 1
ATOM 618 N N . LYS A 1 82 ? 25.354 -36.317 7.002 1.00 17.62 1083 LYS C N 1
ATOM 619 C CA . LYS A 1 82 ? 24.778 -37.420 7.723 1.00 17.03 1083 LYS C CA 1
ATOM 620 C C . LYS A 1 82 ? 25.227 -38.718 7.052 1.00 19.46 1083 LYS C C 1
ATOM 621 O O . LYS A 1 82 ? 25.048 -38.900 5.833 1.00 18.15 1083 LYS C O 1
ATOM 627 N N . ALA A 1 83 ? 25.811 -39.645 7.821 1.00 17.28 1084 ALA C N 1
ATOM 628 C CA . ALA A 1 83 ? 26.287 -40.887 7.221 1.00 16.56 1084 ALA C CA 1
ATOM 629 C C . ALA A 1 83 ? 26.580 -41.921 8.264 1.00 18.29 1084 ALA C C 1
ATOM 630 O O . ALA A 1 83 ? 26.754 -41.574 9.451 1.00 19.03 1084 ALA C O 1
ATOM 632 N N . ASP A 1 84 ? 26.680 -43.183 7.839 1.00 17.10 1085 ASP C N 1
ATOM 633 C CA . ASP A 1 84 ? 27.208 -44.226 8.706 1.00 14.76 1085 ASP C CA 1
ATOM 634 C C . ASP A 1 84 ? 28.736 -44.194 8.514 1.00 19.78 1085 ASP C C 1
ATOM 635 O O . ASP A 1 84 ? 29.207 -43.856 7.419 1.00 18.56 1085 ASP C O 1
ATOM 640 N N . ILE A 1 85 ? 29.512 -44.537 9.562 1.00 16.83 1086 ILE C N 1
ATOM 641 C CA . ILE A 1 85 ? 30.975 -44.574 9.462 1.00 16.23 1086 ILE C CA 1
ATOM 642 C C . ILE A 1 85 ? 31.419 -45.976 9.755 1.00 19.30 1086 ILE C C 1
ATOM 643 O O . ILE A 1 85 ? 31.045 -46.511 10.785 1.00 17.76 1086 ILE C O 1
ATOM 648 N N . GLY A 1 86 ? 32.224 -46.567 8.860 1.00 16.32 1087 GLY C N 1
ATOM 649 C CA . GLY A 1 86 ? 32.743 -47.900 9.088 1.00 16.35 1087 GLY C CA 1
ATOM 650 C C . GLY A 1 86 ? 34.210 -47.819 9.473 1.00 18.64 1087 GLY C C 1
ATOM 651 O O . GLY A 1 86 ? 34.964 -47.022 8.902 1.00 16.99 1087 GLY C O 1
ATOM 652 N N . VAL A 1 87 ? 34.605 -48.639 10.470 1.00 16.40 1088 VAL C N 1
ATOM 653 C CA . VAL A 1 87 ? 35.964 -48.726 10.980 1.00 14.72 1088 VAL C CA 1
ATOM 654 C C . VAL A 1 87 ? 36.400 -50.161 10.848 1.00 17.69 1088 VAL C C 1
ATOM 655 O O . VAL A 1 87 ? 35.664 -51.068 11.224 1.00 17.83 1088 VAL C O 1
ATOM 659 N N . LYS A 1 88 ? 37.637 -50.372 10.364 1.00 16.16 1089 LYS C N 1
ATOM 660 C CA . LYS A 1 88 ? 38.136 -51.714 10.135 1.00 16.48 1089 LYS C CA 1
ATOM 661 C C . LYS A 1 88 ? 39.639 -51.690 10.326 1.00 17.65 1089 LYS C C 1
ATOM 662 O O . LYS A 1 88 ? 40.280 -50.774 9.819 1.00 18.57 1089 LYS C O 1
ATOM 668 N N . ASP A 1 89 ? 40.177 -52.646 11.121 1.00 16.27 1090 ASP C N 1
ATOM 669 C CA . ASP A 1 89 ? 41.629 -52.709 11.411 1.00 16.75 1090 ASP C CA 1
ATOM 670 C C . ASP A 1 89 ? 42.133 -51.402 12.029 1.00 18.38 1090 ASP C C 1
ATOM 671 O O . ASP A 1 89 ? 43.257 -50.972 11.745 1.00 20.16 1090 ASP C O 1
ATOM 676 N N . GLY A 1 90 ? 41.283 -50.774 12.854 1.00 16.84 1091 GLY C N 1
ATOM 677 C CA . GLY A 1 90 ? 41.651 -49.565 13.571 1.00 17.07 1091 GLY C CA 1
ATOM 678 C C . GLY A 1 90 ? 41.645 -48.295 12.747 1.00 18.27 1091 GLY C C 1
ATOM 679 O O . GLY A 1 90 ? 41.993 -47.230 13.252 1.00 17.78 1091 GLY C O 1
ATOM 680 N N . ARG A 1 91 ? 41.243 -48.408 11.468 1.00 16.96 1092 ARG C N 1
ATOM 681 C CA . ARG A 1 91 ? 41.222 -47.313 10.500 1.00 16.74 1092 ARG C CA 1
ATOM 682 C C . ARG A 1 91 ? 39.852 -47.018 9.929 1.00 18.88 1092 ARG C C 1
ATOM 683 O O . ARG A 1 91 ? 38.971 -47.878 9.992 1.00 18.90 1092 ARG C O 1
ATOM 691 N N . ILE A 1 92 ? 39.658 -45.803 9.391 1.00 17.24 1093 ILE C N 1
ATOM 692 C CA . ILE A 1 92 ? 38.382 -45.433 8.773 1.00 17.59 1093 ILE C CA 1
ATOM 693 C C . ILE A 1 92 ? 38.268 -46.184 7.435 1.00 21.17 1093 ILE C C 1
ATOM 694 O O . ILE A 1 92 ? 39.126 -46.047 6.540 1.00 19.99 1093 ILE C O 1
ATOM 699 N N . PHE A 1 93 ? 37.281 -47.074 7.365 1.00 18.63 1094 PHE C N 1
ATOM 700 C CA . PHE A 1 93 ? 37.056 -47.906 6.188 1.00 18.48 1094 PHE C CA 1
ATOM 701 C C . PHE A 1 93 ? 36.260 -47.173 5.094 1.00 22.87 1094 PHE C C 1
ATOM 702 O O . PHE A 1 93 ? 36.593 -47.274 3.895 1.00 22.21 1094 PHE C O 1
ATOM 710 N N . ALA A 1 94 ? 35.156 -46.509 5.481 1.00 18.37 1095 ALA C N 1
ATOM 711 C CA . ALA A 1 94 ? 34.281 -45.798 4.550 1.00 18.17 1095 ALA C CA 1
ATOM 712 C C . ALA A 1 94 ? 33.360 -44.889 5.306 1.00 20.34 1095 ALA C C 1
ATOM 713 O O . ALA A 1 94 ? 33.083 -45.107 6.490 1.00 19.59 1095 ALA C O 1
ATOM 715 N N . ILE A 1 95 ? 32.829 -43.891 4.584 1.00 18.16 1096 ILE C N 1
ATOM 716 C CA . ILE A 1 95 ? 31.798 -42.979 5.053 1.00 18.32 1096 ILE C CA 1
ATOM 717 C C . ILE A 1 95 ? 30.690 -43.218 4.052 1.00 21.79 1096 ILE C C 1
ATOM 718 O O . ILE A 1 95 ? 30.893 -43.028 2.848 1.00 21.10 1096 ILE C O 1
ATOM 723 N N . GLY A 1 96 ? 29.559 -43.719 4.513 1.00 18.28 1097 GLY C N 1
ATOM 724 C CA . GLY A 1 96 ? 28.523 -44.074 3.553 1.00 18.78 1097 GLY C CA 1
ATOM 725 C C . GLY A 1 96 ? 27.281 -44.659 4.161 1.00 21.57 1097 GLY C C 1
ATOM 726 O O . GLY A 1 96 ? 26.693 -44.057 5.065 1.00 20.65 1097 GLY C O 1
ATOM 727 N N . LYS A 1 97 ? 26.901 -45.848 3.663 1.00 18.14 1098 LYS C N 1
ATOM 728 C CA . LYS A 1 97 ? 25.643 -46.480 4.035 1.00 17.11 1098 LYS C CA 1
ATOM 729 C C . LYS A 1 97 ? 25.893 -47.891 4.454 1.00 20.48 1098 LYS C C 1
ATOM 730 O O . LYS A 1 97 ? 26.342 -48.725 3.669 1.00 20.25 1098 LYS C O 1
ATOM 736 N N . ALA A 1 98 ? 25.578 -48.176 5.719 1.00 18.28 1099 ALA C N 1
ATOM 737 C CA . ALA A 1 98 ? 25.848 -49.478 6.281 1.00 17.27 1099 ALA C CA 1
ATOM 738 C C . ALA A 1 98 ? 24.662 -50.413 6.223 1.00 19.85 1099 ALA C C 1
ATOM 739 O O . ALA A 1 98 ? 23.503 -49.978 6.188 1.00 19.63 1099 ALA C O 1
ATOM 741 N N . GLY A 1 99 ? 24.974 -51.695 6.212 1.00 17.57 1100 GLY C N 1
ATOM 742 C CA . GLY A 1 99 ? 23.939 -52.717 6.268 1.00 17.52 1100 GLY C CA 1
ATOM 743 C C . GLY A 1 99 ? 24.328 -54.028 5.646 1.00 20.51 1100 GLY C C 1
ATOM 744 O O . GLY A 1 99 ? 25.511 -54.403 5.614 1.00 19.21 1100 GLY C O 1
ATOM 745 N N . ASN A 1 100 ? 23.304 -54.712 5.131 1.00 18.90 1101 ASN C N 1
ATOM 746 C CA . ASN A 1 100 ? 23.490 -56.032 4.563 1.00 18.57 1101 ASN C CA 1
ATOM 747 C C . ASN A 1 100 ? 23.202 -55.996 3.049 1.00 22.30 1101 ASN C C 1
ATOM 748 O O . ASN A 1 100 ? 22.060 -55.803 2.667 1.00 22.08 1101 ASN C O 1
ATOM 753 N N . PRO A 1 101 ? 24.226 -56.257 2.207 1.00 20.35 1102 PRO C N 1
ATOM 754 C CA . PRO A 1 101 ? 24.009 -56.275 0.753 1.00 20.94 1102 PRO C CA 1
ATOM 755 C C . PRO A 1 101 ? 23.019 -57.342 0.289 1.00 23.55 1102 PRO C C 1
ATOM 756 O O . PRO A 1 101 ? 22.467 -57.198 -0.816 1.00 22.96 1102 PRO C O 1
ATOM 760 N N . ASP A 1 102 ? 22.769 -58.386 1.115 1.00 21.04 1103 ASP C N 1
ATOM 761 C CA . ASP A 1 102 ? 21.816 -59.448 0.757 1.00 19.45 1103 ASP C CA 1
ATOM 762 C C . ASP A 1 102 ? 20.371 -58.981 0.648 1.00 24.39 1103 ASP C C 1
ATOM 763 O O . ASP A 1 102 ? 19.619 -59.548 -0.149 1.00 22.77 1103 ASP C O 1
ATOM 768 N N . ILE A 1 103 ? 19.980 -57.932 1.404 1.00 19.25 1104 ILE C N 1
ATOM 769 C CA . ILE A 1 103 ? 18.575 -57.474 1.391 1.00 18.61 1104 ILE C CA 1
ATOM 770 C C . ILE A 1 103 ? 18.378 -55.971 1.291 1.00 20.40 1104 ILE C C 1
ATOM 771 O O . ILE A 1 103 ? 17.247 -55.485 1.182 1.00 21.04 1104 ILE C O 1
ATOM 776 N N . GLN A 1 104 ? 19.476 -55.211 1.401 1.00 19.34 1105 GLN C N 1
ATOM 777 C CA . GLN A 1 104 ? 19.392 -53.764 1.380 1.00 19.18 1105 GLN C CA 1
ATOM 778 C C . GLN A 1 104 ? 20.103 -53.161 0.182 1.00 22.42 1105 GLN C C 1
ATOM 779 O O . GLN A 1 104 ? 21.149 -53.678 -0.233 1.00 22.77 1105 GLN C O 1
ATOM 785 N N . PRO A 1 105 ? 19.609 -52.003 -0.283 1.00 20.75 1106 PRO C N 1
ATOM 786 C CA . PRO A 1 105 ? 20.242 -51.334 -1.434 1.00 21.27 1106 PRO C CA 1
ATOM 787 C C . PRO A 1 105 ? 21.395 -50.418 -1.011 1.00 26.15 1106 PRO C C 1
ATOM 788 O O . PRO A 1 105 ? 21.419 -49.908 0.123 1.00 24.97 1106 PRO C O 1
ATOM 792 N N . ASN A 1 106 ? 22.293 -50.106 -1.973 1.00 21.98 1107 ASN C N 1
ATOM 793 C CA . ASN A 1 106 ? 23.359 -49.098 -1.811 1.00 21.31 1107 ASN C CA 1
ATOM 794 C C . ASN A 1 106 ? 24.273 -49.274 -0.583 1.00 22.44 1107 ASN C C 1
ATOM 795 O O . ASN A 1 106 ? 24.798 -48.282 -0.066 1.00 22.57 1107 ASN C O 1
ATOM 800 N N . VAL A 1 107 ? 24.510 -50.504 -0.164 1.00 21.01 1108 VAL C N 1
ATOM 801 C CA . VAL A 1 107 ? 25.351 -50.736 1.024 1.00 19.84 1108 VAL C CA 1
ATOM 802 C C . VAL A 1 107 ? 26.818 -50.580 0.646 1.00 23.56 1108 VAL C C 1
ATOM 803 O O . VAL A 1 107 ? 27.301 -51.279 -0.258 1.00 24.33 1108 VAL C O 1
ATOM 807 N N . THR A 1 108 ? 27.524 -49.681 1.355 1.00 19.17 1109 THR C N 1
ATOM 808 C CA . THR A 1 108 ? 28.977 -49.488 1.154 1.00 18.08 1109 THR C CA 1
ATOM 809 C C . THR A 1 108 ? 29.775 -49.855 2.415 1.00 22.13 1109 THR C C 1
ATOM 810 O O . THR A 1 108 ? 31.007 -49.920 2.368 1.00 23.07 1109 THR C O 1
ATOM 814 N N . ILE A 1 109 ? 29.079 -50.113 3.537 1.00 19.18 1110 ILE C N 1
ATOM 815 C CA . ILE A 1 109 ? 29.690 -50.477 4.832 1.00 18.03 1110 ILE C CA 1
ATOM 816 C C . ILE A 1 109 ? 29.027 -51.773 5.261 1.00 21.35 1110 ILE C C 1
ATOM 817 O O . ILE A 1 109 ? 27.965 -51.750 5.883 1.00 19.74 1110 ILE C O 1
ATOM 822 N N . PRO A 1 110 ? 29.597 -52.925 4.900 1.00 18.11 1111 PRO C N 1
ATOM 823 C CA . PRO A 1 110 ? 28.955 -54.194 5.254 1.00 18.05 1111 PRO C CA 1
ATOM 824 C C . PRO A 1 110 ? 29.064 -54.459 6.753 1.00 20.71 1111 PRO C C 1
ATOM 825 O O . PRO A 1 110 ? 30.144 -54.280 7.340 1.00 18.16 1111 PRO C O 1
ATOM 829 N N . ILE A 1 111 ? 27.928 -54.870 7.358 1.00 17.27 1112 ILE C N 1
ATOM 830 C CA . ILE A 1 111 ? 27.802 -55.268 8.766 1.00 17.54 1112 ILE C CA 1
ATOM 831 C C . ILE A 1 111 ? 27.651 -56.787 8.814 1.00 20.78 1112 ILE C C 1
ATOM 832 O O . ILE A 1 111 ? 26.748 -57.313 8.164 1.00 20.87 1112 ILE C O 1
ATOM 837 N N . GLY A 1 112 ? 28.468 -57.466 9.620 1.00 16.91 1113 GLY C N 1
ATOM 838 C CA . GLY A 1 112 ? 28.417 -58.913 9.781 1.00 16.74 1113 GLY C CA 1
ATOM 839 C C . GLY A 1 112 ? 28.490 -59.312 11.239 1.00 18.40 1113 GLY C C 1
ATOM 840 O O . GLY A 1 112 ? 28.386 -58.446 12.122 1.00 19.18 1113 GLY C O 1
ATOM 841 N N . ALA A 1 113 ? 28.683 -60.609 11.490 1.00 16.84 1114 ALA C N 1
ATOM 842 C CA . ALA A 1 113 ? 28.802 -61.148 12.849 1.00 15.90 1114 ALA C CA 1
ATOM 843 C C . ALA A 1 113 ? 29.940 -60.443 13.574 1.00 19.71 1114 ALA C C 1
ATOM 844 O O . ALA A 1 113 ? 29.844 -60.185 14.793 1.00 17.81 1114 ALA C O 1
ATOM 846 N N . ALA A 1 114 ? 31.007 -60.122 12.838 1.00 17.15 1115 ALA C N 1
ATOM 847 C CA . ALA A 1 114 ? 32.198 -59.504 13.407 1.00 17.82 1115 ALA C CA 1
ATOM 848 C C . ALA A 1 114 ? 32.093 -57.976 13.633 1.00 19.94 1115 ALA C C 1
ATOM 849 O O . ALA A 1 114 ? 33.109 -57.352 13.970 1.00 20.96 1115 ALA C O 1
ATOM 851 N N . THR A 1 115 ? 30.906 -57.374 13.496 1.00 17.29 1116 THR C N 1
ATOM 852 C CA . THR A 1 115 ? 30.757 -55.931 13.601 1.00 16.61 1116 THR C CA 1
ATOM 853 C C . THR A 1 115 ? 30.124 -55.465 14.924 1.00 19.04 1116 THR C C 1
ATOM 854 O O . THR A 1 115 ? 28.977 -55.812 15.227 1.00 18.14 1116 THR C O 1
ATOM 858 N N . GLU A 1 116 ? 30.837 -54.568 15.629 1.00 17.27 1117 GLU C N 1
ATOM 859 C CA . GLU A 1 116 ? 30.311 -53.900 16.815 1.00 15.66 1117 GLU C CA 1
ATOM 860 C C . GLU A 1 116 ? 29.544 -52.639 16.366 1.00 17.41 1117 GLU C C 1
ATOM 861 O O . GLU A 1 116 ? 29.805 -52.113 15.287 1.00 17.29 1117 GLU C O 1
ATOM 867 N N . VAL A 1 117 ? 28.575 -52.170 17.174 1.00 16.18 1118 VAL C N 1
ATOM 868 C CA . VAL A 1 117 ? 27.798 -50.971 16.859 1.00 15.27 1118 VAL C CA 1
ATOM 869 C C . VAL A 1 117 ? 27.929 -49.902 17.914 1.00 17.45 1118 VAL C C 1
ATOM 870 O O . VAL A 1 117 ? 27.748 -50.183 19.122 1.00 17.25 1118 VAL C O 1
ATOM 874 N N . ILE A 1 118 ? 28.180 -48.670 17.446 1.00 16.21 1119 ILE C N 1
ATOM 875 C CA . ILE A 1 118 ? 28.075 -47.421 18.208 1.00 15.19 1119 ILE C CA 1
ATOM 876 C C . ILE A 1 118 ? 26.904 -46.685 17.602 1.00 19.05 1119 ILE C C 1
ATOM 877 O O . ILE A 1 118 ? 26.864 -46.501 16.369 1.00 18.49 1119 ILE C O 1
ATOM 882 N N . ALA A 1 119 ? 25.901 -46.327 18.440 1.00 17.16 1120 ALA C N 1
ATOM 883 C CA . ALA A 1 119 ? 24.723 -45.625 17.924 1.00 17.14 1120 ALA C CA 1
ATOM 884 C C . ALA A 1 119 ? 24.995 -44.138 17.898 1.00 19.56 1120 ALA C C 1
ATOM 885 O O . ALA A 1 119 ? 25.106 -43.511 18.972 1.00 20.88 1120 ALA C O 1
ATOM 887 N N . ALA A 1 120 ? 25.151 -43.565 16.681 1.00 16.67 1121 ALA C N 1
ATOM 888 C CA . ALA A 1 120 ? 25.437 -42.134 16.592 1.00 15.05 1121 ALA C CA 1
ATOM 889 C C . ALA A 1 120 ? 24.232 -41.286 16.180 1.00 16.90 1121 ALA C C 1
ATOM 890 O O . ALA A 1 120 ? 24.376 -40.077 16.015 1.00 17.28 1121 ALA C O 1
ATOM 892 N N . GLU A 1 121 ? 23.010 -41.902 16.084 1.00 14.30 1122 GLU C N 1
ATOM 893 C CA . GLU A 1 121 ? 21.838 -41.069 15.771 1.00 14.94 1122 GLU C CA 1
ATOM 894 C C . GLU A 1 121 ? 21.656 -39.978 16.847 1.00 16.99 1122 GLU C C 1
ATOM 895 O O . GLU A 1 121 ? 21.638 -40.277 18.066 1.00 18.55 1122 GLU C O 1
ATOM 901 N N . GLY A 1 122 ? 21.474 -38.745 16.388 1.00 15.44 1123 GLY C N 1
ATOM 902 C CA . GLY A 1 122 ? 21.310 -37.594 17.268 1.00 15.13 1123 GLY C CA 1
ATOM 903 C C . GLY A 1 122 ? 22.638 -37.075 17.795 1.00 19.58 1123 GLY C C 1
ATOM 904 O O . GLY A 1 122 ? 22.637 -36.135 18.593 1.00 20.24 1123 GLY C O 1
ATOM 905 N N . LYS A 1 123 ? 23.769 -37.686 17.388 1.00 16.04 1124 LYS C N 1
ATOM 906 C CA . LYS A 1 123 ? 25.067 -37.210 17.827 1.00 15.47 1124 LYS C CA 1
ATOM 907 C C . LYS A 1 123 ? 25.795 -36.561 16.652 1.00 18.44 1124 LYS C C 1
ATOM 908 O O . LYS A 1 123 ? 25.525 -36.865 15.470 1.00 17.97 1124 LYS C O 1
ATOM 914 N N . ILE A 1 124 ? 26.791 -35.729 16.995 1.00 15.77 1125 ILE C N 1
ATOM 915 C CA . ILE A 1 124 ? 27.737 -35.101 16.065 1.00 15.24 1125 ILE C CA 1
ATOM 916 C C . ILE A 1 124 ? 29.020 -35.883 16.224 1.00 18.68 1125 ILE C C 1
ATOM 917 O O . ILE A 1 124 ? 29.435 -36.151 17.361 1.00 18.75 1125 ILE C O 1
ATOM 922 N N . VAL A 1 125 ? 29.647 -36.264 15.100 1.00 15.86 1126 VAL C N 1
ATOM 923 C CA . VAL A 1 125 ? 30.915 -36.993 15.159 1.00 15.23 1126 VAL C CA 1
ATOM 924 C C . VAL A 1 125 ? 31.980 -36.161 14.479 1.00 17.73 1126 VAL C C 1
ATOM 925 O O . VAL A 1 125 ? 31.759 -35.658 13.379 1.00 17.43 1126 VAL C O 1
ATOM 929 N N . THR A 1 126 ? 33.120 -35.994 15.153 1.00 15.33 1127 THR C N 1
ATOM 930 C CA . THR A 1 126 ? 34.262 -35.254 14.601 1.00 14.40 1127 THR C CA 1
ATOM 931 C C . THR A 1 126 ? 35.522 -36.075 14.700 1.00 17.01 1127 THR C C 1
ATOM 932 O O . THR A 1 126 ? 35.599 -37.089 15.423 1.00 15.86 1127 THR C O 1
ATOM 936 N N . ALA A 1 127 ? 36.558 -35.611 13.980 1.00 15.78 1128 ALA C N 1
ATOM 937 C CA . ALA A 1 127 ? 37.887 -36.173 14.124 1.00 16.51 1128 ALA C CA 1
ATOM 938 C C . ALA A 1 127 ? 38.370 -35.819 15.523 1.00 17.48 1128 ALA C C 1
ATOM 939 O O . ALA A 1 127 ? 37.878 -34.859 16.149 1.00 17.54 1128 ALA C O 1
ATOM 941 N N . GLY A 1 128 ? 39.357 -36.561 15.983 1.00 15.30 1129 GLY C N 1
ATOM 942 C CA . GLY A 1 128 ? 40.050 -36.250 17.233 1.00 15.41 1129 GLY C CA 1
ATOM 943 C C . GLY A 1 128 ? 40.917 -35.005 17.070 1.00 17.28 1129 GLY C C 1
ATOM 944 O O . GLY A 1 128 ? 41.515 -34.769 15.998 1.00 16.05 1129 GLY C O 1
ATOM 945 N N . GLY A 1 129 ? 40.967 -34.169 18.115 1.00 15.27 1130 GLY C N 1
ATOM 946 C CA . GLY A 1 129 ? 41.776 -32.956 18.114 1.00 13.28 1130 GLY C CA 1
ATOM 947 C C . GLY A 1 129 ? 43.260 -33.269 18.165 1.00 16.36 1130 GLY C C 1
ATOM 948 O O . GLY A 1 129 ? 43.681 -34.370 18.568 1.00 16.45 1130 GLY C O 1
ATOM 949 N N . ILE A 1 130 ? 44.064 -32.280 17.716 1.00 14.19 1131 ILE C N 1
ATOM 950 C CA . ILE A 1 130 ? 45.530 -32.390 17.609 1.00 13.85 1131 ILE C CA 1
ATOM 951 C C . ILE A 1 130 ? 46.124 -31.153 18.184 1.00 17.03 1131 ILE C C 1
ATOM 952 O O . ILE A 1 130 ? 46.036 -30.076 17.580 1.00 16.60 1131 ILE C O 1
ATOM 957 N N . ASP A 1 131 ? 46.712 -31.287 19.386 1.00 13.80 1132 ASP C N 1
ATOM 958 C CA . ASP A 1 131 ? 47.324 -30.168 20.066 1.00 13.73 1132 ASP C CA 1
ATOM 959 C C . ASP A 1 131 ? 48.830 -30.257 19.901 1.00 15.16 1132 ASP C C 1
ATOM 960 O O . ASP A 1 131 ? 49.436 -31.238 20.338 1.00 15.53 1132 ASP C O 1
ATOM 965 N N . THR A 1 132 ? 49.407 -29.237 19.223 1.00 14.94 1133 THR C N 1
ATOM 966 C CA . THR A 1 132 ? 50.843 -29.211 18.903 1.00 14.99 1133 THR C CA 1
ATOM 967 C C . THR A 1 132 ? 51.669 -28.282 19.758 1.00 17.72 1133 THR C C 1
ATOM 968 O O . THR A 1 132 ? 52.835 -28.024 19.434 1.00 17.83 1133 THR C O 1
ATOM 972 N N . HIS A 1 133 ? 51.085 -27.765 20.874 1.00 15.47 1134 HIS C N 1
ATOM 973 C CA . HIS A 1 133 ? 51.859 -26.953 21.806 1.00 16.09 1134 HIS C CA 1
ATOM 974 C C . HIS A 1 133 ? 51.757 -27.543 23.190 1.00 16.73 1134 HIS C C 1
ATOM 975 O O . HIS A 1 133 ? 51.257 -26.907 24.139 1.00 18.02 1134 HIS C O 1
ATOM 982 N N . ILE A 1 134 ? 52.249 -28.793 23.333 1.00 14.01 1135 ILE C N 1
ATOM 983 C CA . ILE A 1 134 ? 52.200 -29.407 24.655 1.00 14.25 1135 ILE C CA 1
ATOM 984 C C . ILE A 1 134 ? 53.558 -29.279 25.352 1.00 17.59 1135 ILE C C 1
ATOM 985 O O . ILE A 1 134 ? 54.614 -29.570 24.774 1.00 16.92 1135 ILE C O 1
ATOM 990 N N . HIS A 1 135 ? 53.516 -28.889 26.631 1.00 15.49 1136 HIS C N 1
ATOM 991 C CA . HIS A 1 135 ? 54.663 -28.955 27.522 1.00 15.14 1136 HIS C CA 1
ATOM 992 C C . HIS A 1 135 ? 54.422 -30.217 28.319 1.00 17.56 1136 HIS C C 1
ATOM 993 O O . HIS A 1 135 ? 53.385 -30.312 28.987 1.00 15.29 1136 HIS C O 1
ATOM 1000 N N . TRP A 1 136 ? 55.352 -31.184 28.266 1.00 14.99 1137 TRP C N 1
ATOM 1001 C CA . TRP A 1 136 ? 55.174 -32.442 29.022 1.00 14.83 1137 TRP C CA 1
ATOM 1002 C C . TRP A 1 136 ? 55.602 -32.209 30.466 1.00 15.88 1137 TRP C C 1
ATOM 1003 O O . TRP A 1 136 ? 56.606 -32.741 30.938 1.00 15.96 1137 TRP C O 1
ATOM 1014 N N . ILE A 1 137 ? 54.833 -31.363 31.161 1.00 13.85 1138 ILE C N 1
ATOM 1015 C CA . ILE A 1 137 ? 55.057 -30.999 32.550 1.00 12.91 1138 ILE C CA 1
ATOM 1016 C C . ILE A 1 137 ? 54.657 -32.141 33.457 1.00 15.88 1138 ILE C C 1
ATOM 1017 O O . ILE A 1 137 ? 55.285 -32.370 34.492 1.00 17.05 1138 ILE C O 1
ATOM 1022 N N . CYS A 1 138 ? 53.575 -32.819 33.116 1.00 14.26 1139 CYS C N 1
ATOM 1023 C CA . CYS A 1 138 ? 53.126 -33.975 33.883 1.00 14.14 1139 CYS C CA 1
ATOM 1024 C C . CYS A 1 138 ? 52.297 -34.905 32.975 1.00 15.96 1139 CYS C C 1
ATOM 1025 O O . CYS A 1 138 ? 51.688 -34.455 31.982 1.00 15.35 1139 CYS C O 1
ATOM 1028 N N . PRO A 1 139 ? 52.277 -36.218 33.303 1.00 13.74 1140 PRO C N 1
ATOM 1029 C CA . PRO A 1 139 ? 51.585 -37.164 32.417 1.00 12.78 1140 PRO C CA 1
ATOM 1030 C C . PRO A 1 139 ? 50.074 -37.065 32.505 1.00 15.25 1140 PRO C C 1
ATOM 1031 O O . PRO A 1 139 ? 49.377 -37.512 31.602 1.00 15.21 1140 PRO C O 1
ATOM 1035 N N . GLN A 1 140 ? 49.585 -36.433 33.576 1.00 12.88 1141 GLN C N 1
ATOM 1036 C CA . GLN A 1 140 ? 48.130 -36.268 33.785 1.00 12.78 1141 GLN C CA 1
ATOM 1037 C C . GLN A 1 140 ? 47.487 -35.392 32.707 1.00 15.40 1141 GLN C C 1
ATOM 1038 O O . GLN A 1 140 ? 46.268 -35.469 32.496 1.00 14.69 1141 GLN C O 1
ATOM 1044 N N . GLN A 1 141 ? 48.299 -34.630 31.975 1.00 13.95 1142 GLN C N 1
ATOM 1045 C CA . GLN A 1 141 ? 47.809 -33.815 30.875 1.00 13.56 1142 GLN C CA 1
ATOM 1046 C C . GLN A 1 141 ? 47.200 -34.697 29.781 1.00 16.35 1142 GLN C C 1
ATOM 1047 O O . GLN A 1 141 ? 46.310 -34.220 29.092 1.00 16.25 1142 GLN C O 1
ATOM 1053 N N . ALA A 1 142 ? 47.643 -35.980 29.637 1.00 15.29 1143 ALA C N 1
ATOM 1054 C CA . ALA A 1 142 ? 47.111 -36.810 28.546 1.00 14.27 1143 ALA C CA 1
ATOM 1055 C C . ALA A 1 142 ? 45.634 -37.129 28.740 1.00 16.18 1143 ALA C C 1
ATOM 1056 O O . ALA A 1 142 ? 44.846 -36.927 27.820 1.00 15.99 1143 ALA C O 1
ATOM 1058 N N . GLU A 1 143 ? 45.241 -37.593 29.946 1.00 13.86 1144 GLU C N 1
ATOM 1059 C CA . GLU A 1 143 ? 43.819 -37.877 30.182 1.00 14.15 1144 GLU C CA 1
ATOM 1060 C C . GLU A 1 143 ? 43.027 -36.566 30.093 1.00 15.81 1144 GLU C C 1
ATOM 1061 O O . GLU A 1 143 ? 41.872 -36.574 29.615 1.00 15.18 1144 GLU C O 1
ATOM 1067 N N . GLU A 1 144 ? 43.616 -35.445 30.551 1.00 14.65 1145 GLU C N 1
ATOM 1068 C CA . GLU A 1 144 ? 42.896 -34.169 30.532 1.00 13.57 1145 GLU C CA 1
ATOM 1069 C C . GLU A 1 144 ? 42.543 -33.743 29.106 1.00 16.06 1145 GLU C C 1
ATOM 1070 O O . GLU A 1 144 ? 41.397 -33.381 28.822 1.00 17.13 1145 GLU C O 1
ATOM 1076 N N . ALA A 1 145 ? 43.524 -33.864 28.204 1.00 13.51 1146 ALA C N 1
ATOM 1077 C CA . ALA A 1 145 ? 43.309 -33.521 26.798 1.00 13.81 1146 ALA C CA 1
ATOM 1078 C C . ALA A 1 145 ? 42.376 -34.525 26.137 1.00 16.19 1146 ALA C C 1
ATOM 1079 O O . ALA A 1 145 ? 41.496 -34.124 25.357 1.00 15.19 1146 ALA C O 1
ATOM 1081 N N . LEU A 1 146 ? 42.564 -35.826 26.408 1.00 13.92 1147 LEU C N 1
ATOM 1082 C CA . LEU A 1 146 ? 41.724 -36.862 25.770 1.00 12.75 1147 LEU C CA 1
ATOM 1083 C C . LEU A 1 146 ? 40.234 -36.659 26.109 1.00 14.59 1147 LEU C C 1
ATOM 1084 O O . LEU A 1 146 ? 39.379 -36.748 25.226 1.00 14.15 1147 LEU C O 1
ATOM 1089 N N . VAL A 1 147 ? 39.943 -36.370 27.393 1.00 15.44 1148 VAL C N 1
ATOM 1090 C CA . VAL A 1 147 ? 38.573 -36.089 27.835 1.00 13.25 1148 VAL C CA 1
ATOM 1091 C C . VAL A 1 147 ? 38.020 -34.899 27.063 1.00 15.28 1148 VAL C C 1
ATOM 1092 O O . VAL A 1 147 ? 36.844 -34.889 26.738 1.00 15.12 1148 VAL C O 1
ATOM 1096 N N . SER A 1 148 ? 38.846 -33.884 26.778 1.00 14.74 1149 SER C N 1
ATOM 1097 C CA . SER A 1 148 ? 38.351 -32.708 26.039 1.00 13.77 1149 SER C CA 1
ATOM 1098 C C . SER A 1 148 ? 38.092 -32.998 24.535 1.00 15.86 1149 SER C C 1
ATOM 1099 O O . SER A 1 148 ? 37.493 -32.171 23.860 1.00 15.78 1149 SER C O 1
ATOM 1102 N N . GLY A 1 149 ? 38.552 -34.144 24.051 1.00 14.80 1150 GLY C N 1
ATOM 1103 C CA . GLY A 1 149 ? 38.389 -34.527 22.650 1.00 14.87 1150 GLY C CA 1
ATOM 1104 C C . GLY A 1 149 ? 39.646 -34.443 21.812 1.00 16.57 1150 GLY C C 1
ATOM 1105 O O . GLY A 1 149 ? 39.551 -34.478 20.581 1.00 16.27 1150 GLY C O 1
ATOM 1106 N N . VAL A 1 150 ? 40.813 -34.334 22.457 1.00 15.53 1151 VAL C N 1
ATOM 1107 C CA . VAL A 1 150 ? 42.120 -34.251 21.781 1.00 13.94 1151 VAL C CA 1
ATOM 1108 C C . VAL A 1 150 ? 42.764 -35.635 21.848 1.00 15.48 1151 VAL C C 1
ATOM 1109 O O . VAL A 1 150 ? 43.021 -36.130 22.950 1.00 15.72 1151 VAL C O 1
ATOM 1113 N N . THR A 1 151 ? 43.078 -36.230 20.684 1.00 13.98 1152 THR C N 1
ATOM 1114 C CA . THR A 1 151 ? 43.612 -37.578 20.586 1.00 14.29 1152 THR C CA 1
ATOM 1115 C C . THR A 1 151 ? 45.083 -37.615 20.219 1.00 16.01 1152 THR C C 1
ATOM 1116 O O . THR A 1 151 ? 45.683 -38.684 20.306 1.00 15.82 1152 THR C O 1
ATOM 1120 N N . THR A 1 152 ? 45.650 -36.465 19.781 1.00 13.78 1153 THR C N 1
ATOM 1121 C CA . THR A 1 152 ? 47.076 -36.430 19.474 1.00 13.47 1153 THR C CA 1
ATOM 1122 C C . THR A 1 152 ? 47.677 -35.263 20.201 1.00 16.41 1153 THR C C 1
ATOM 1123 O O . THR A 1 152 ? 47.139 -34.145 20.155 1.00 14.69 1153 THR C O 1
ATOM 1127 N N . MET A 1 153 ? 48.847 -35.502 20.832 1.00 14.05 1154 MET C N 1
ATOM 1128 C CA . MET A 1 153 ? 49.556 -34.449 21.562 1.00 13.63 1154 MET C CA 1
ATOM 1129 C C . MET A 1 153 ? 50.998 -34.400 21.069 1.00 16.11 1154 MET C C 1
ATOM 1130 O O . MET A 1 153 ? 51.708 -35.414 21.137 1.00 17.12 1154 MET C O 1
ATOM 1135 N N . VAL A 1 154 ? 51.393 -33.236 20.503 1.00 14.80 1155 VAL C N 1
ATOM 1136 C CA . VAL A 1 154 ? 52.763 -33.038 20.033 1.00 13.77 1155 VAL C CA 1
ATOM 1137 C C . VAL A 1 154 ? 53.361 -31.942 20.903 1.00 17.03 1155 VAL C C 1
ATOM 1138 O O . VAL A 1 154 ? 52.752 -30.894 21.099 1.00 16.54 1155 VAL C O 1
ATOM 1142 N N . GLY A 1 155 ? 54.540 -32.219 21.461 1.00 15.74 1156 GLY C N 1
ATOM 1143 C CA . GLY A 1 155 ? 55.174 -31.237 22.315 1.00 16.34 1156 GLY C CA 1
ATOM 1144 C C . GLY A 1 155 ? 56.489 -31.751 22.841 1.00 18.14 1156 GLY C C 1
ATOM 1145 O O . GLY A 1 155 ? 56.996 -32.780 22.368 1.00 18.63 1156 GLY C O 1
ATOM 1146 N N . GLY A 1 156 ? 56.979 -31.095 23.874 1.00 15.48 1157 GLY C N 1
ATOM 1147 C CA . GLY A 1 156 ? 58.253 -31.482 24.461 1.00 15.32 1157 GLY C CA 1
ATOM 1148 C C . GLY A 1 156 ? 58.298 -31.302 25.952 1.00 16.33 1157 GLY C C 1
ATOM 1149 O O . GLY A 1 156 ? 57.567 -30.476 26.519 1.00 15.39 1157 GLY C O 1
ATOM 1150 N N . GLY A 1 157 ? 59.226 -32.022 26.566 1.00 15.41 1158 GLY C N 1
ATOM 1151 C CA . GLY A 1 157 ? 59.486 -31.865 27.984 1.00 14.19 1158 GLY C CA 1
ATOM 1152 C C . GLY A 1 157 ? 59.970 -33.128 28.646 1.00 16.44 1158 GLY C C 1
ATOM 1153 O O . GLY A 1 157 ? 60.047 -34.185 28.010 1.00 15.24 1158 GLY C O 1
ATOM 1154 N N . THR A 1 158 ? 60.270 -33.021 29.966 1.00 14.44 1159 THR C N 1
ATOM 1155 C CA . THR A 1 158 ? 60.766 -34.169 30.713 1.00 14.60 1159 THR C CA 1
ATOM 1156 C C . THR A 1 158 ? 60.050 -34.352 32.056 1.00 15.68 1159 THR C C 1
ATOM 1157 O O . THR A 1 158 ? 60.444 -35.229 32.823 1.00 16.38 1159 THR C O 1
ATOM 1161 N N . GLY A 1 159 ? 59.016 -33.550 32.303 1.00 13.53 1160 GLY C N 1
ATOM 1162 C CA . GLY A 1 159 ? 58.354 -33.496 33.600 1.00 13.65 1160 GLY C CA 1
ATOM 1163 C C . GLY A 1 159 ? 58.445 -32.083 34.162 1.00 14.70 1160 GLY C C 1
ATOM 1164 O O . GLY A 1 159 ? 58.735 -31.120 33.433 1.00 15.17 1160 GLY C O 1
ATOM 1165 N N . PRO A 1 160 ? 58.220 -31.924 35.486 1.00 14.33 1161 PRO C N 1
ATOM 1166 C CA . PRO A 1 160 ? 58.120 -30.576 36.074 1.00 13.93 1161 PRO C CA 1
ATOM 1167 C C . PRO A 1 160 ? 59.504 -30.008 36.461 1.00 16.36 1161 PRO C C 1
ATOM 1168 O O . PRO A 1 160 ? 59.837 -29.786 37.634 1.00 15.79 1161 PRO C O 1
ATOM 1172 N N . ALA A 1 161 ? 60.316 -29.796 35.414 1.00 15.14 1162 ALA C N 1
ATOM 1173 C CA . ALA A 1 161 ? 61.661 -29.213 35.440 1.00 14.50 1162 ALA C CA 1
ATOM 1174 C C . ALA A 1 161 ? 61.574 -27.825 34.811 1.00 16.48 1162 ALA C C 1
ATOM 1175 O O . ALA A 1 161 ? 60.825 -27.638 33.846 1.00 15.90 1162 ALA C O 1
ATOM 1177 N N . ALA A 1 162 ? 62.420 -26.885 35.277 1.00 15.91 1163 ALA C N 1
ATOM 1178 C CA . ALA A 1 162 ? 62.450 -25.527 34.725 1.00 15.56 1163 ALA C CA 1
ATOM 1179 C C . ALA A 1 162 ? 62.458 -25.452 33.211 1.00 16.72 1163 ALA C C 1
ATOM 1180 O O . ALA A 1 162 ? 61.721 -24.646 32.651 1.00 16.51 1163 ALA C O 1
ATOM 1182 N N . GLY A 1 163 ? 63.301 -26.245 32.549 1.00 14.16 1164 GLY C N 1
ATOM 1183 C CA . GLY A 1 163 ? 63.339 -26.177 31.083 1.00 14.64 1164 GLY C CA 1
ATOM 1184 C C . GLY A 1 163 ? 62.002 -26.463 30.428 1.00 17.52 1164 GLY C C 1
ATOM 1185 O O . GLY A 1 163 ? 61.614 -25.807 29.454 1.00 16.57 1164 GLY C O 1
ATOM 1186 N N . THR A 1 164 ? 61.297 -27.462 30.968 1.00 15.44 1165 THR C N 1
ATOM 1187 C CA . THR A 1 164 ? 59.988 -27.902 30.453 1.00 14.64 1165 THR C CA 1
ATOM 1188 C C . THR A 1 164 ? 58.879 -26.951 30.896 1.00 17.58 1165 THR C C 1
ATOM 1189 O O . THR A 1 164 ? 57.920 -26.715 30.144 1.00 16.90 1165 THR C O 1
ATOM 1193 N N . HIS A 1 165 ? 58.979 -26.416 32.132 1.00 15.16 1166 HIS C N 1
ATOM 1194 C CA . HIS A 1 165 ? 57.977 -25.439 32.560 1.00 15.32 1166 HIS C CA 1
ATOM 1195 C C . HIS A 1 165 ? 57.954 -24.291 31.568 1.00 17.99 1166 HIS C C 1
ATOM 1196 O O . HIS A 1 165 ? 56.906 -23.688 31.376 1.00 17.56 1166 HIS C O 1
ATOM 1203 N N . ALA A 1 166 ? 59.131 -23.932 30.994 1.00 15.73 1167 ALA C N 1
ATOM 1204 C CA . ALA A 1 166 ? 59.200 -22.797 30.080 1.00 15.53 1167 ALA C CA 1
ATOM 1205 C C . ALA A 1 166 ? 59.048 -23.155 28.612 1.00 17.01 1167 ALA C C 1
ATOM 1206 O O . ALA A 1 166 ? 58.512 -22.348 27.845 1.00 17.59 1167 ALA C O 1
ATOM 1208 N N . THR A 1 167 ? 59.579 -24.330 28.182 1.00 14.86 1168 THR C N 1
ATOM 1209 C CA . THR A 1 167 ? 59.732 -24.696 26.773 1.00 15.05 1168 THR C CA 1
ATOM 1210 C C . THR A 1 167 ? 59.255 -26.075 26.393 1.00 17.57 1168 THR C C 1
ATOM 1211 O O . THR A 1 167 ? 59.332 -26.991 27.214 1.00 17.71 1168 THR C O 1
ATOM 1215 N N . THR A 1 168 ? 58.770 -26.233 25.126 1.00 15.83 1169 THR C N 1
ATOM 1216 C CA . THR A 1 168 ? 58.312 -27.542 24.663 1.00 15.32 1169 THR C CA 1
ATOM 1217 C C . THR A 1 168 ? 59.529 -28.284 24.111 1.00 18.82 1169 THR C C 1
ATOM 1218 O O . THR A 1 168 ? 59.603 -28.554 22.911 1.00 18.19 1169 THR C O 1
ATOM 1222 N N . CYS A 1 169 ? 60.484 -28.588 24.976 1.00 16.65 1170 CYS C N 1
ATOM 1223 C CA . CYS A 1 169 ? 61.726 -29.235 24.532 1.00 16.26 1170 CYS C CA 1
ATOM 1224 C C . CYS A 1 169 ? 62.000 -30.470 25.345 1.00 18.12 1170 CYS C C 1
ATOM 1225 O O . CYS A 1 169 ? 62.017 -30.401 26.572 1.00 16.05 1170 CYS C O 1
ATOM 1228 N N . THR A 1 170 ? 62.332 -31.577 24.657 1.00 16.72 1171 THR C N 1
ATOM 1229 C CA . THR A 1 170 ? 62.774 -32.812 25.315 1.00 15.98 1171 THR C CA 1
ATOM 1230 C C . THR A 1 170 ? 64.265 -32.849 24.959 1.00 17.85 1171 THR C C 1
ATOM 1231 O O . THR A 1 170 ? 64.590 -33.222 23.833 1.00 18.80 1171 THR C O 1
ATOM 1235 N N . PRO A 1 171 ? 65.169 -32.348 25.827 1.00 17.27 1172 PRO C N 1
ATOM 1236 C CA . PRO A 1 171 ? 66.569 -32.207 25.403 1.00 17.09 1172 PRO C CA 1
ATOM 1237 C C . PRO A 1 171 ? 67.382 -33.487 25.402 1.00 19.36 1172 PRO C C 1
ATOM 1238 O O . PRO A 1 171 ? 67.546 -34.132 26.429 1.00 18.21 1172 PRO C O 1
ATOM 1242 N N . GLY A 1 172 ? 67.885 -33.819 24.233 1.00 17.04 1173 GLY C N 1
ATOM 1243 C CA . GLY A 1 172 ? 68.868 -34.880 24.084 1.00 17.37 1173 GLY C CA 1
ATOM 1244 C C . GLY A 1 172 ? 68.425 -36.314 23.940 1.00 19.20 1173 GLY C C 1
ATOM 1245 O O . GLY A 1 172 ? 67.340 -36.702 24.395 1.00 18.57 1173 GLY C O 1
ATOM 1246 N N . PRO A 1 173 ? 69.276 -37.143 23.304 1.00 16.57 1174 PRO C N 1
ATOM 1247 C CA . PRO A 1 173 ? 68.912 -38.560 23.096 1.00 17.28 1174 PRO C CA 1
ATOM 1248 C C . PRO A 1 173 ? 68.412 -39.329 24.317 1.00 19.58 1174 PRO C C 1
ATOM 1249 O O . PRO A 1 173 ? 67.479 -40.123 24.186 1.00 18.33 1174 PRO C O 1
ATOM 1253 N N . TRP A 1 174 ? 69.004 -39.106 25.478 1.00 16.64 1175 TRP C N 1
ATOM 1254 C CA . TRP A 1 174 ? 68.609 -39.848 26.689 1.00 16.76 1175 TRP C CA 1
ATOM 1255 C C . TRP A 1 174 ? 67.158 -39.504 27.089 1.00 17.73 1175 TRP C C 1
ATOM 1256 O O . TRP A 1 174 ? 66.344 -40.415 27.215 1.00 16.87 1175 TRP C O 1
ATOM 1267 N N . TYR A 1 175 ? 66.865 -38.206 27.291 1.00 16.71 1176 TYR C N 1
ATOM 1268 C CA . TYR A 1 175 ? 65.479 -37.833 27.657 1.00 15.39 1176 TYR C CA 1
ATOM 1269 C C . TYR A 1 175 ? 64.514 -38.150 26.531 1.00 19.03 1176 TYR C C 1
ATOM 1270 O O . TYR A 1 175 ? 63.369 -38.553 26.814 1.00 17.33 1176 TYR C O 1
ATOM 1279 N N . ILE A 1 176 ? 64.932 -37.997 25.266 1.00 15.27 1177 ILE C N 1
ATOM 1280 C CA . ILE A 1 176 ? 64.039 -38.342 24.156 1.00 13.89 1177 ILE C CA 1
ATOM 1281 C C . ILE A 1 176 ? 63.680 -39.834 24.244 1.00 16.05 1177 ILE C C 1
ATOM 1282 O O . ILE A 1 176 ? 62.503 -40.200 24.124 1.00 15.95 1177 ILE C O 1
ATOM 1287 N N . SER A 1 177 ? 64.674 -40.679 24.510 1.00 15.28 1178 SER C N 1
ATOM 1288 C CA . SER A 1 177 ? 64.443 -42.119 24.601 1.00 14.25 1178 SER C CA 1
ATOM 1289 C C . SER A 1 177 ? 63.491 -42.424 25.779 1.00 17.03 1178 SER C C 1
ATOM 1290 O O . SER A 1 177 ? 62.518 -43.193 25.617 1.00 17.73 1178 SER C O 1
ATOM 1293 N N . ARG A 1 178 ? 63.722 -41.786 26.939 1.00 16.10 1179 ARG C N 1
ATOM 1294 C CA . ARG A 1 178 ? 62.864 -42.041 28.096 1.00 15.42 1179 ARG C CA 1
ATOM 1295 C C . ARG A 1 178 ? 61.446 -41.584 27.847 1.00 17.48 1179 ARG C C 1
ATOM 1296 O O . ARG A 1 178 ? 60.512 -42.269 28.270 1.00 16.96 1179 ARG C O 1
ATOM 1304 N N . MET A 1 179 ? 61.269 -40.422 27.171 1.00 15.70 1180 MET C N 1
ATOM 1305 C CA . MET A 1 179 ? 59.905 -39.939 26.924 1.00 15.54 1180 MET C CA 1
ATOM 1306 C C . MET A 1 179 ? 59.156 -40.765 25.887 1.00 18.19 1180 MET C C 1
ATOM 1307 O O . MET A 1 179 ? 57.940 -40.921 25.999 1.00 16.40 1180 MET C O 1
ATOM 1312 N N . LEU A 1 180 ? 59.866 -41.317 24.870 1.00 16.07 1181 LEU C N 1
ATOM 1313 C CA . LEU A 1 180 ? 59.220 -42.184 23.891 1.00 15.03 1181 LEU C CA 1
ATOM 1314 C C . LEU A 1 180 ? 58.757 -43.468 24.641 1.00 16.80 1181 LEU C C 1
ATOM 1315 O O . LEU A 1 180 ? 57.674 -43.985 24.390 1.00 15.91 1181 LEU C O 1
ATOM 1320 N N . GLN A 1 181 ? 59.559 -43.925 25.612 1.00 15.69 1182 GLN C N 1
ATOM 1321 C CA . GLN A 1 181 ? 59.180 -45.095 26.403 1.00 16.14 1182 GLN C CA 1
ATOM 1322 C C . GLN A 1 181 ? 57.965 -44.771 27.253 1.00 17.88 1182 GLN C C 1
ATOM 1323 O O . GLN A 1 181 ? 56.988 -45.536 27.223 1.00 17.46 1182 GLN C O 1
ATOM 1329 N N . ALA A 1 182 ? 57.985 -43.620 27.951 1.00 14.97 1183 ALA C N 1
ATOM 1330 C CA . ALA A 1 182 ? 56.832 -43.189 28.779 1.00 14.53 1183 ALA C CA 1
ATOM 1331 C C . ALA A 1 182 ? 55.576 -43.053 27.940 1.00 17.66 1183 ALA C C 1
ATOM 1332 O O . ALA A 1 182 ? 54.490 -43.343 28.438 1.00 16.18 1183 ALA C O 1
ATOM 1334 N N . ALA A 1 183 ? 55.720 -42.573 26.669 1.00 16.49 1184 ALA C N 1
ATOM 1335 C CA . ALA A 1 183 ? 54.581 -42.347 25.778 1.00 16.35 1184 ALA C CA 1
ATOM 1336 C C . ALA A 1 183 ? 53.717 -43.608 25.603 1.00 16.45 1184 ALA C C 1
ATOM 1337 O O . ALA A 1 183 ? 52.492 -43.489 25.429 1.00 17.04 1184 ALA C O 1
ATOM 1339 N N . ASP A 1 184 ? 54.325 -44.813 25.654 1.00 14.69 1185 ASP C N 1
ATOM 1340 C CA . ASP A 1 184 ? 53.517 -46.035 25.491 1.00 14.54 1185 ASP C CA 1
ATOM 1341 C C . ASP A 1 184 ? 52.403 -46.175 26.554 1.00 17.79 1185 ASP C C 1
ATOM 1342 O O . ASP A 1 184 ? 51.389 -46.845 26.305 1.00 18.27 1185 ASP C O 1
ATOM 1347 N N . SER A 1 185 ? 52.562 -45.494 27.701 1.00 14.59 1186 SER C N 1
ATOM 1348 C CA . SER A 1 185 ? 51.631 -45.583 28.823 1.00 14.96 1186 SER C CA 1
ATOM 1349 C C . SER A 1 185 ? 50.422 -44.648 28.690 1.00 17.82 1186 SER C C 1
ATOM 1350 O O . SER A 1 185 ? 49.523 -44.717 29.540 1.00 17.68 1186 SER C O 1
ATOM 1353 N N . LEU A 1 186 ? 50.440 -43.730 27.705 1.00 15.45 1187 LEU C N 1
ATOM 1354 C CA . LEU A 1 186 ? 49.414 -42.682 27.589 1.00 14.81 1187 LEU C CA 1
ATOM 1355 C C . LEU A 1 186 ? 48.463 -42.883 26.422 1.00 15.63 1187 LEU C C 1
ATOM 1356 O O . LEU A 1 186 ? 48.910 -43.224 25.336 1.00 15.72 1187 LEU C O 1
ATOM 1361 N N . PRO A 1 187 ? 47.138 -42.668 26.647 1.00 14.58 1188 PRO C N 1
ATOM 1362 C CA . PRO A 1 187 ? 46.128 -43.028 25.637 1.00 15.04 1188 PRO C CA 1
ATOM 1363 C C . PRO A 1 187 ? 45.908 -41.983 24.556 1.00 16.95 1188 PRO C C 1
ATOM 1364 O O . PRO A 1 187 ? 44.773 -41.713 24.146 1.00 17.42 1188 PRO C O 1
ATOM 1368 N N . VAL A 1 188 ? 46.992 -41.316 24.177 1.00 14.91 1189 VAL C N 1
ATOM 1369 C CA . VAL A 1 188 ? 46.954 -40.309 23.117 1.00 14.65 1189 VAL C CA 1
ATOM 1370 C C . VAL A 1 188 ? 48.114 -40.601 22.155 1.00 17.30 1189 VAL C C 1
ATOM 1371 O O . VAL A 1 188 ? 49.155 -41.090 22.598 1.00 16.92 1189 VAL C O 1
ATOM 1375 N N . ASN A 1 189 ? 47.977 -40.236 20.852 1.00 14.71 1190 ASN C N 1
ATOM 1376 C CA . ASN A 1 189 ? 49.140 -40.364 19.969 1.00 14.22 1190 ASN C CA 1
ATOM 1377 C C . ASN A 1 189 ? 50.154 -39.274 20.367 1.00 16.65 1190 ASN C C 1
ATOM 1378 O O . ASN A 1 189 ? 49.734 -38.179 20.733 1.00 16.27 1190 ASN C O 1
ATOM 1383 N N . ILE A 1 190 ? 51.471 -39.593 20.379 1.00 14.22 1191 ILE C N 1
ATOM 1384 C CA . ILE A 1 190 ? 52.453 -38.585 20.785 1.00 14.55 1191 ILE C CA 1
ATOM 1385 C C . ILE A 1 190 ? 53.586 -38.486 19.777 1.00 17.82 1191 ILE C C 1
ATOM 1386 O O . ILE A 1 190 ? 54.101 -39.504 19.307 1.00 16.94 1191 ILE C O 1
ATOM 1391 N N . GLY A 1 191 ? 54.010 -37.247 19.553 1.00 16.30 1192 GLY C N 1
ATOM 1392 C CA . GLY A 1 191 ? 55.261 -36.959 18.863 1.00 15.56 1192 GLY C CA 1
ATOM 1393 C C . GLY A 1 191 ? 56.013 -35.953 19.708 1.00 17.37 1192 GLY C C 1
ATOM 1394 O O . GLY A 1 191 ? 55.400 -35.101 20.361 1.00 16.80 1192 GLY C O 1
ATOM 1395 N N . LEU A 1 192 ? 57.351 -36.076 19.764 1.00 15.11 1193 LEU C N 1
ATOM 1396 C CA . LEU A 1 192 ? 58.156 -35.195 20.611 1.00 15.55 1193 LEU C CA 1
ATOM 1397 C C . LEU A 1 192 ? 58.918 -34.125 19.865 1.00 17.76 1193 LEU C C 1
ATOM 1398 O O . LEU A 1 192 ? 59.301 -34.338 18.711 1.00 17.60 1193 LEU C O 1
ATOM 1403 N N . LEU A 1 193 ? 59.164 -33.004 20.530 1.00 16.07 1194 LEU C N 1
ATOM 1404 C CA . LEU A 1 193 ? 59.998 -31.919 20.016 1.00 15.51 1194 LEU C CA 1
ATOM 1405 C C . LEU A 1 193 ? 61.267 -31.886 20.843 1.00 17.99 1194 LEU C C 1
ATOM 1406 O O . LEU A 1 193 ? 61.236 -31.929 22.090 1.00 17.30 1194 LEU C O 1
ATOM 1411 N N . GLY A 1 194 ? 62.389 -31.775 20.148 1.00 16.54 1195 GLY C N 1
ATOM 1412 C CA . GLY A 1 194 ? 63.689 -31.633 20.783 1.00 16.22 1195 GLY C CA 1
ATOM 1413 C C . GLY A 1 194 ? 64.055 -30.177 21.024 1.00 19.09 1195 GLY C C 1
ATOM 1414 O O . GLY A 1 194 ? 63.313 -29.251 20.646 1.00 18.35 1195 GLY C O 1
ATOM 1415 N N . LYS A 1 195 ? 65.232 -29.952 21.632 1.00 15.61 1196 LYS C N 1
ATOM 1416 C CA . LYS A 1 195 ? 65.692 -28.573 21.856 1.00 14.93 1196 LYS C CA 1
ATOM 1417 C C . LYS A 1 195 ? 66.384 -28.090 20.559 1.00 19.61 1196 LYS C C 1
ATOM 1418 O O . LYS A 1 195 ? 67.422 -28.627 20.173 1.00 18.76 1196 LYS C O 1
ATOM 1424 N N . GLY A 1 196 ? 65.791 -27.125 19.895 1.00 18.30 1197 GLY C N 1
ATOM 1425 C CA . GLY A 1 196 ? 66.321 -26.667 18.608 1.00 17.91 1197 GLY C CA 1
ATOM 1426 C C . GLY A 1 196 ? 67.451 -25.662 18.702 1.00 20.24 1197 GLY C C 1
ATOM 1427 O O . GLY A 1 196 ? 68.157 -25.458 17.705 1.00 20.40 1197 GLY C O 1
ATOM 1428 N N . ASN A 1 197 ? 67.623 -25.018 19.866 1.00 17.20 1198 ASN C N 1
ATOM 1429 C CA . ASN A 1 197 ? 68.569 -23.910 19.997 1.00 17.19 1198 ASN C CA 1
ATOM 1430 C C . ASN A 1 197 ? 70.011 -24.316 20.108 1.00 19.88 1198 ASN C C 1
ATOM 1431 O O . ASN A 1 197 ? 70.506 -24.495 21.209 1.00 18.91 1198 ASN C O 1
ATOM 1436 N N . VAL A 1 198 ? 70.707 -24.381 18.972 1.00 17.99 1199 VAL C N 1
ATOM 1437 C CA . VAL A 1 198 ? 72.149 -24.662 18.969 1.00 17.31 1199 VAL C CA 1
ATOM 1438 C C . VAL A 1 198 ? 72.654 -24.198 17.635 1.00 20.00 1199 VAL C C 1
ATOM 1439 O O . VAL A 1 198 ? 71.878 -24.125 16.688 1.00 19.27 1199 VAL C O 1
ATOM 1443 N N . SER A 1 199 ? 73.956 -23.931 17.539 1.00 19.24 1200 SER C N 1
ATOM 1444 C CA . SER A 1 199 ? 74.505 -23.491 16.258 1.00 19.52 1200 SER C CA 1
ATOM 1445 C C . SER A 1 199 ? 75.403 -24.566 15.595 1.00 26.98 1200 SER C C 1
ATOM 1446 O O . SER A 1 199 ? 75.941 -24.305 14.519 1.00 28.06 1200 SER C O 1
ATOM 1449 N N . GLN A 1 200 ? 75.536 -25.765 16.232 1.00 25.08 1201 GLN C N 1
ATOM 1450 C CA . GLN A 1 200 ? 76.255 -26.959 15.739 1.00 25.13 1201 GLN C CA 1
ATOM 1451 C C . GLN A 1 200 ? 75.157 -27.894 15.225 1.00 26.44 1201 GLN C C 1
ATOM 1452 O O . GLN A 1 200 ? 74.444 -28.473 16.045 1.00 23.64 1201 GLN C O 1
ATOM 1458 N N . PRO A 1 201 ? 75.028 -28.127 13.899 1.00 21.21 1202 PRO C N 1
ATOM 1459 C CA . PRO A 1 201 ? 73.916 -28.969 13.418 1.00 19.83 1202 PRO C CA 1
ATOM 1460 C C . PRO A 1 201 ? 73.920 -30.402 13.887 1.00 22.19 1202 PRO C C 1
ATOM 1461 O O . PRO A 1 201 ? 72.865 -31.007 13.987 1.00 19.64 1202 PRO C O 1
ATOM 1465 N N . ASP A 1 202 ? 75.084 -30.935 14.227 1.00 19.13 1203 ASP C N 1
ATOM 1466 C CA . ASP A 1 202 ? 75.148 -32.334 14.647 1.00 18.89 1203 ASP C CA 1
ATOM 1467 C C . ASP A 1 202 ? 74.437 -32.566 15.987 1.00 21.80 1203 ASP C C 1
ATOM 1468 O O . ASP A 1 202 ? 73.903 -33.654 16.187 1.00 21.03 1203 ASP C O 1
ATOM 1473 N N . ALA A 1 203 ? 74.397 -31.548 16.869 1.00 19.50 1204 ALA C N 1
ATOM 1474 C CA . ALA A 1 203 ? 73.701 -31.668 18.156 1.00 19.24 1204 ALA C CA 1
ATOM 1475 C C . ALA A 1 203 ? 72.192 -31.676 17.924 1.00 22.11 1204 ALA C C 1
ATOM 1476 O O . ALA A 1 203 ? 71.458 -32.134 18.804 1.00 21.20 1204 ALA C O 1
ATOM 1478 N N . LEU A 1 204 ? 71.731 -31.236 16.742 1.00 18.31 1205 LEU C N 1
ATOM 1479 C CA . LEU A 1 204 ? 70.315 -31.319 16.373 1.00 17.70 1205 LEU C CA 1
ATOM 1480 C C . LEU A 1 204 ? 70.044 -32.640 15.654 1.00 22.20 1205 LEU C C 1
ATOM 1481 O O . LEU A 1 204 ? 69.023 -33.302 15.888 1.00 19.93 1205 LEU C O 1
ATOM 1486 N N . ARG A 1 205 ? 70.935 -33.029 14.712 1.00 18.30 1206 ARG C N 1
ATOM 1487 C CA . ARG A 1 205 ? 70.730 -34.282 13.981 1.00 18.78 1206 ARG C CA 1
ATOM 1488 C C . ARG A 1 205 ? 70.633 -35.472 14.948 1.00 21.23 1206 ARG C C 1
ATOM 1489 O O . ARG A 1 205 ? 69.797 -36.363 14.734 1.00 19.84 1206 ARG C O 1
ATOM 1497 N N . GLU A 1 206 ? 71.459 -35.478 16.020 1.00 19.32 1207 GLU C N 1
ATOM 1498 C CA . GLU A 1 206 ? 71.466 -36.540 17.054 1.00 19.88 1207 GLU C CA 1
ATOM 1499 C C . GLU A 1 206 ? 70.078 -36.639 17.709 1.00 20.32 1207 GLU C C 1
ATOM 1500 O O . GLU A 1 206 ? 69.635 -37.743 18.045 1.00 19.30 1207 GLU C O 1
ATOM 1506 N N . GLN A 1 207 ? 69.428 -35.481 17.957 1.00 17.70 1208 GLN C N 1
ATOM 1507 C CA . GLN A 1 207 ? 68.107 -35.496 18.615 1.00 16.53 1208 GLN C CA 1
ATOM 1508 C C . GLN A 1 207 ? 67.046 -36.022 17.677 1.00 18.04 1208 GLN C C 1
ATOM 1509 O O . GLN A 1 207 ? 66.247 -36.877 18.078 1.00 18.48 1208 GLN C O 1
ATOM 1515 N N . VAL A 1 208 ? 67.079 -35.583 16.404 1.00 15.79 1209 VAL C N 1
ATOM 1516 C CA . VAL A 1 208 ? 66.148 -36.121 15.415 1.00 15.87 1209 VAL C CA 1
ATOM 1517 C C . VAL A 1 208 ? 66.355 -37.632 15.237 1.00 19.22 1209 VAL C C 1
ATOM 1518 O O . VAL A 1 208 ? 65.395 -38.381 15.221 1.00 18.28 1209 VAL C O 1
ATOM 1522 N N . ALA A 1 209 ? 67.629 -38.087 15.149 1.00 18.25 1210 ALA C N 1
ATOM 1523 C CA . ALA A 1 209 ? 67.919 -39.514 15.010 1.00 17.95 1210 ALA C CA 1
ATOM 1524 C C . ALA A 1 209 ? 67.452 -40.323 16.227 1.00 18.95 1210 ALA C C 1
ATOM 1525 O O . ALA A 1 209 ? 67.130 -41.508 16.096 1.00 18.61 1210 ALA C O 1
ATOM 1527 N N . ALA A 1 210 ? 67.405 -39.681 17.411 1.00 17.39 1211 ALA C N 1
ATOM 1528 C CA . ALA A 1 210 ? 66.905 -40.326 18.630 1.00 16.65 1211 ALA C CA 1
ATOM 1529 C C . ALA A 1 210 ? 65.381 -40.450 18.645 1.00 20.46 1211 ALA C C 1
ATOM 1530 O O . ALA A 1 210 ? 64.860 -41.259 19.411 1.00 19.79 1211 ALA C O 1
ATOM 1532 N N . GLY A 1 211 ? 64.683 -39.681 17.813 1.00 17.59 1212 GLY C N 1
ATOM 1533 C CA . GLY A 1 211 ? 63.228 -39.835 17.749 1.00 17.86 1212 GLY C CA 1
ATOM 1534 C C . GLY A 1 211 ? 62.351 -38.606 17.601 1.00 18.95 1212 GLY C C 1
ATOM 1535 O O . GLY A 1 211 ? 61.172 -38.763 17.247 1.00 19.33 1212 GLY C O 1
ATOM 1536 N N . VAL A 1 212 ? 62.876 -37.403 17.847 1.00 17.78 1213 VAL C N 1
ATOM 1537 C CA . VAL A 1 212 ? 62.008 -36.222 17.761 1.00 16.58 1213 VAL C CA 1
ATOM 1538 C C . VAL A 1 212 ? 61.505 -35.944 16.356 1.00 20.02 1213 VAL C C 1
ATOM 1539 O O . VAL A 1 212 ? 62.241 -36.168 15.392 1.00 19.10 1213 VAL C O 1
ATOM 1543 N N . ILE A 1 213 ? 60.235 -35.494 16.253 1.00 15.94 1214 ILE C N 1
ATOM 1544 C CA . ILE A 1 213 ? 59.598 -35.203 14.961 1.00 14.52 1214 ILE C CA 1
ATOM 1545 C C . ILE A 1 213 ? 59.680 -33.725 14.632 1.00 17.26 1214 ILE C C 1
ATOM 1546 O O . ILE A 1 213 ? 59.165 -33.285 13.602 1.00 16.36 1214 ILE C O 1
ATOM 1551 N N . GLY A 1 214 ? 60.313 -32.972 15.506 1.00 16.15 1215 GLY C N 1
ATOM 1552 C CA . GLY A 1 214 ? 60.478 -31.549 15.319 1.00 15.65 1215 GLY C CA 1
ATOM 1553 C C . GLY A 1 214 ? 61.430 -30.971 16.330 1.00 16.58 1215 GLY C C 1
ATOM 1554 O O . GLY A 1 214 ? 61.858 -31.659 17.256 1.00 16.38 1215 GLY C O 1
ATOM 1555 N N . LEU A 1 215 ? 61.782 -29.715 16.132 1.00 16.57 1216 LEU C N 1
ATOM 1556 C CA . LEU A 1 215 ? 62.683 -29.005 17.022 1.00 16.16 1216 LEU C CA 1
ATOM 1557 C C . LEU A 1 215 ? 62.051 -27.696 17.431 1.00 18.77 1216 LEU C C 1
ATOM 1558 O O . LEU A 1 215 ? 61.564 -26.939 16.581 1.00 18.15 1216 LEU C O 1
ATOM 1575 N N . ILE A 1 217 ? 62.501 -23.951 18.833 1.00 17.52 1218 ILE C N 1
ATOM 1576 C CA . ILE A 1 217 ? 63.406 -22.829 19.101 1.00 16.57 1218 ILE C CA 1
ATOM 1577 C C . ILE A 1 217 ? 62.635 -21.994 20.100 1.00 18.02 1218 ILE C C 1
ATOM 1578 O O . ILE A 1 217 ? 61.510 -21.577 19.796 1.00 18.07 1218 ILE C O 1
ATOM 1583 N N . HIS A 1 218 ? 63.180 -21.819 21.294 1.00 17.47 1219 HIS C N 1
ATOM 1584 C CA . HIS A 1 218 ? 62.540 -21.016 22.321 1.00 16.71 1219 HIS C CA 1
ATOM 1585 C C . HIS A 1 218 ? 63.509 -19.927 22.741 1.00 19.00 1219 HIS C C 1
ATOM 1586 O O . HIS A 1 218 ? 64.702 -20.196 22.916 1.00 18.42 1219 HIS C O 1
ATOM 1593 N N . GLU A 1 219 ? 63.005 -18.695 22.954 1.00 16.49 1220 GLU C N 1
ATOM 1594 C CA . GLU A 1 219 ? 63.873 -17.616 23.412 1.00 16.18 1220 GLU C CA 1
ATOM 1595 C C . GLU A 1 219 ? 64.620 -17.912 24.732 1.00 19.76 1220 GLU C C 1
ATOM 1596 O O . GLU A 1 219 ? 65.719 -17.404 24.934 1.00 17.99 1220 GLU C O 1
ATOM 1602 N N . ASP A 1 220 ? 64.046 -18.737 25.639 1.00 17.46 1221 ASP C N 1
ATOM 1603 C CA . ASP A 1 220 ? 64.737 -19.034 26.891 1.00 16.10 1221 ASP C CA 1
ATOM 1604 C C . ASP A 1 220 ? 66.036 -19.829 26.700 1.00 17.97 1221 ASP C C 1
ATOM 1605 O O . ASP A 1 220 ? 66.845 -19.891 27.622 1.00 19.57 1221 ASP C O 1
ATOM 1610 N N . TRP A 1 221 ? 66.201 -20.465 25.533 1.00 16.32 1222 TRP C N 1
ATOM 1611 C CA . TRP A 1 221 ? 67.455 -21.149 25.183 1.00 17.33 1222 TRP C CA 1
ATOM 1612 C C . TRP A 1 221 ? 68.244 -20.307 24.139 1.00 20.29 1222 TRP C C 1
ATOM 1613 O O . TRP A 1 221 ? 69.247 -20.791 23.625 1.00 19.57 1222 TRP C O 1
ATOM 1624 N N . GLY A 1 222 ? 67.789 -19.082 23.837 1.00 17.81 1223 GLY C N 1
ATOM 1625 C CA . GLY A 1 222 ? 68.466 -18.191 22.881 1.00 18.97 1223 GLY C CA 1
ATOM 1626 C C . GLY A 1 222 ? 67.903 -18.300 21.477 1.00 21.30 1223 GLY C C 1
ATOM 1627 O O . GLY A 1 222 ? 68.411 -19.077 20.652 1.00 19.05 1223 GLY C O 1
ATOM 1628 N N . ALA A 1 223 ? 66.817 -17.537 21.184 1.00 17.82 1224 ALA C N 1
ATOM 1629 C CA . ALA A 1 223 ? 66.191 -17.614 19.863 1.00 16.96 1224 ALA C CA 1
ATOM 1630 C C . ALA A 1 223 ? 66.867 -16.619 18.928 1.00 20.26 1224 ALA C C 1
ATOM 1631 O O . ALA A 1 223 ? 66.274 -15.657 18.456 1.00 18.26 1224 ALA C O 1
ATOM 1633 N N . THR A 1 224 ? 68.150 -16.874 18.679 1.00 19.00 1225 THR C N 1
ATOM 1634 C CA . THR A 1 224 ? 68.981 -16.008 17.844 1.00 19.15 1225 THR C CA 1
ATOM 1635 C C . THR A 1 224 ? 68.911 -16.396 16.376 1.00 20.03 1225 THR C C 1
ATOM 1636 O O . THR A 1 224 ? 68.599 -17.554 16.035 1.00 18.72 1225 THR C O 1
ATOM 1640 N N . PRO A 1 225 ? 69.309 -15.480 15.456 1.00 18.43 1226 PRO C N 1
ATOM 1641 C CA . PRO A 1 225 ? 69.291 -15.853 14.040 1.00 18.73 1226 PRO C CA 1
ATOM 1642 C C . PRO A 1 225 ? 70.162 -17.074 13.726 1.00 19.38 1226 PRO C C 1
ATOM 1643 O O . PRO A 1 225 ? 69.752 -17.888 12.911 1.00 20.54 1226 PRO C O 1
ATOM 1647 N N . ALA A 1 226 ? 71.319 -17.221 14.377 1.00 19.63 1227 ALA C N 1
ATOM 1648 C CA . ALA A 1 226 ? 72.180 -18.368 14.107 1.00 19.11 1227 ALA C CA 1
ATOM 1649 C C . ALA A 1 226 ? 71.557 -19.673 14.569 1.00 21.18 1227 ALA C C 1
ATOM 1650 O O . ALA A 1 226 ? 71.634 -20.660 13.837 1.00 19.82 1227 ALA C O 1
ATOM 1652 N N . ALA A 1 227 ? 70.901 -19.675 15.749 1.00 20.10 1228 ALA C N 1
ATOM 1653 C CA . ALA A 1 227 ? 70.241 -20.898 16.243 1.00 18.75 1228 ALA C CA 1
ATOM 1654 C C . ALA A 1 227 ? 69.059 -21.279 15.350 1.00 21.27 1228 ALA C C 1
ATOM 1655 O O . ALA A 1 227 ? 68.898 -22.452 15.011 1.00 19.68 1228 ALA C O 1
ATOM 1657 N N . ILE A 1 228 ? 68.234 -20.289 14.961 1.00 17.60 1229 ILE C N 1
ATOM 1658 C CA . ILE A 1 228 ? 67.085 -20.510 14.081 1.00 17.08 1229 ILE C CA 1
ATOM 1659 C C . ILE A 1 228 ? 67.568 -21.075 12.733 1.00 20.77 1229 ILE C C 1
ATOM 1660 O O . ILE A 1 228 ? 67.025 -22.051 12.235 1.00 20.65 1229 ILE C O 1
ATOM 1665 N N . ASP A 1 229 ? 68.636 -20.459 12.158 1.00 20.17 1230 ASP C N 1
ATOM 1666 C CA . ASP A 1 229 ? 69.176 -20.909 10.881 1.00 19.81 1230 ASP C CA 1
ATOM 1667 C C . ASP A 1 229 ? 69.646 -22.364 10.978 1.00 21.57 1230 ASP C C 1
ATOM 1668 O O . ASP A 1 229 ? 69.339 -23.154 10.105 1.00 20.73 1230 ASP C O 1
ATOM 1673 N N . CYS A 1 230 ? 70.346 -22.717 12.057 1.00 18.51 1231 CYS C N 1
ATOM 1674 C CA . CYS A 1 230 ? 70.840 -24.080 12.236 1.00 18.72 1231 CYS C CA 1
ATOM 1675 C C . CYS A 1 230 ? 69.681 -25.083 12.297 1.00 20.89 1231 CYS C C 1
ATOM 1676 O O . CYS A 1 230 ? 69.690 -26.095 11.603 1.00 21.17 1231 CYS C O 1
ATOM 1679 N N . ALA A 1 231 ? 68.654 -24.766 13.092 1.00 19.39 1232 ALA C N 1
ATOM 1680 C CA . ALA A 1 231 ? 67.519 -25.661 13.224 1.00 19.18 1232 ALA C CA 1
ATOM 1681 C C . ALA A 1 231 ? 66.769 -25.870 11.910 1.00 19.44 1232 ALA C C 1
ATOM 1682 O O . ALA A 1 231 ? 66.396 -27.000 11.595 1.00 19.14 1232 ALA C O 1
ATOM 1684 N N . LEU A 1 232 ? 66.614 -24.802 11.106 1.00 17.21 1233 LEU C N 1
ATOM 1685 C CA . LEU A 1 232 ? 65.951 -24.909 9.812 1.00 18.81 1233 LEU C CA 1
ATOM 1686 C C . LEU A 1 232 ? 66.756 -25.706 8.784 1.00 19.83 1233 LEU C C 1
ATOM 1687 O O . LEU A 1 232 ? 66.194 -26.444 7.981 1.00 19.59 1233 LEU C O 1
ATOM 1692 N N . THR A 1 233 ? 68.085 -25.524 8.803 1.00 19.39 1234 THR C N 1
ATOM 1693 C CA . THR A 1 233 ? 68.958 -26.301 7.932 1.00 20.59 1234 THR C CA 1
ATOM 1694 C C . THR A 1 233 ? 68.770 -27.795 8.222 1.00 21.69 1234 THR C C 1
ATOM 1695 O O . THR A 1 233 ? 68.651 -28.581 7.295 1.00 22.67 1234 THR C O 1
ATOM 1699 N N . VAL A 1 234 ? 68.750 -28.174 9.503 1.00 18.42 1235 VAL C N 1
ATOM 1700 C CA . VAL A 1 234 ? 68.591 -29.573 9.886 1.00 17.94 1235 VAL C CA 1
ATOM 1701 C C . VAL A 1 234 ? 67.196 -30.076 9.531 1.00 21.21 1235 VAL C C 1
ATOM 1702 O O . VAL A 1 234 ? 67.037 -31.188 9.025 1.00 19.75 1235 VAL C O 1
ATOM 1706 N N . ALA A 1 235 ? 66.192 -29.259 9.812 1.00 19.26 1236 ALA C N 1
ATOM 1707 C CA . ALA A 1 235 ? 64.805 -29.592 9.472 1.00 19.13 1236 ALA C CA 1
ATOM 1708 C C . ALA A 1 235 ? 64.665 -29.885 7.972 1.00 22.02 1236 ALA C C 1
ATOM 1709 O O . ALA A 1 235 ? 64.069 -30.889 7.607 1.00 20.69 1236 ALA C O 1
ATOM 1711 N N . ASP A 1 236 ? 65.280 -29.033 7.102 1.00 20.46 1237 ASP C N 1
ATOM 1712 C CA . ASP A 1 236 ? 65.212 -29.246 5.656 1.00 21.13 1237 ASP C CA 1
ATOM 1713 C C . ASP A 1 236 ? 65.910 -30.548 5.240 1.00 24.51 1237 ASP C C 1
ATOM 1714 O O . ASP A 1 236 ? 65.475 -31.207 4.294 1.00 24.34 1237 ASP C O 1
ATOM 1719 N N . GLU A 1 237 ? 66.977 -30.928 5.959 1.00 22.13 1238 GLU C N 1
ATOM 1720 C CA . GLU A 1 237 ? 67.654 -32.200 5.676 1.00 22.03 1238 GLU C CA 1
ATOM 1721 C C . GLU A 1 237 ? 66.838 -33.405 6.106 1.00 23.76 1238 GLU C C 1
ATOM 1722 O O . GLU A 1 237 ? 66.919 -34.468 5.481 1.00 21.66 1238 GLU C O 1
ATOM 1728 N N . MET A 1 238 ? 66.147 -33.288 7.276 1.00 19.62 1239 MET C N 1
ATOM 1729 C CA . MET A 1 238 ? 65.570 -34.456 7.934 1.00 18.48 1239 MET C CA 1
ATOM 1730 C C . MET A 1 238 ? 64.060 -34.611 7.951 1.00 21.07 1239 MET C C 1
ATOM 1731 O O . MET A 1 238 ? 63.533 -35.556 8.562 1.00 20.29 1239 MET C O 1
ATOM 1736 N N . ASP A 1 239 ? 63.378 -33.728 7.244 1.00 18.60 1240 ASP C N 1
ATOM 1737 C CA . ASP A 1 239 ? 61.921 -33.723 7.105 1.00 18.07 1240 ASP C CA 1
ATOM 1738 C C . ASP A 1 239 ? 61.201 -33.713 8.457 1.00 21.04 1240 ASP C C 1
ATOM 1739 O O . ASP A 1 239 ? 60.383 -34.578 8.750 1.00 20.64 1240 ASP C O 1
ATOM 1744 N N . ILE A 1 240 ? 61.567 -32.736 9.281 1.00 18.30 1241 ILE C N 1
ATOM 1745 C CA . ILE A 1 240 ? 60.932 -32.539 10.584 1.00 16.33 1241 ILE C CA 1
ATOM 1746 C C . ILE A 1 240 ? 60.548 -31.066 10.650 1.00 21.00 1241 ILE C C 1
ATOM 1747 O O . ILE A 1 240 ? 61.035 -30.255 9.852 1.00 20.85 1241 ILE C O 1
ATOM 1752 N N . GLN A 1 241 ? 59.643 -30.704 11.569 1.00 17.83 1242 GLN C N 1
ATOM 1753 C CA . GLN A 1 241 ? 59.196 -29.327 11.639 1.00 16.46 1242 GLN C CA 1
ATOM 1754 C C . GLN A 1 241 ? 59.960 -28.522 12.680 1.00 18.31 1242 GLN C C 1
ATOM 1755 O O . GLN A 1 241 ? 60.426 -29.070 13.680 1.00 17.17 1242 GLN C O 1
ATOM 1761 N N . VAL A 1 242 ? 60.021 -27.204 12.486 1.00 16.08 1243 VAL C N 1
ATOM 1762 C CA . VAL A 1 242 ? 60.573 -26.294 13.468 1.00 16.50 1243 VAL C CA 1
ATOM 1763 C C . VAL A 1 242 ? 59.401 -25.465 14.038 1.00 19.84 1243 VAL C C 1
ATOM 1764 O O . VAL A 1 242 ? 58.612 -24.903 13.280 1.00 18.60 1243 VAL C O 1
ATOM 1768 N N . ALA A 1 243 ? 59.272 -25.453 15.378 1.00 17.82 1244 ALA C N 1
ATOM 1769 C CA . ALA A 1 243 ? 58.325 -24.608 16.082 1.00 16.33 1244 ALA C CA 1
ATOM 1770 C C . ALA A 1 243 ? 59.102 -23.442 16.692 1.00 18.60 1244 ALA C C 1
ATOM 1771 O O . ALA A 1 243 ? 60.208 -23.630 17.232 1.00 17.72 1244 ALA C O 1
ATOM 1773 N N . LEU A 1 244 ? 58.540 -22.235 16.597 1.00 16.46 1245 LEU C N 1
ATOM 1774 C CA . LEU A 1 244 ? 59.249 -21.052 17.061 1.00 17.64 1245 LEU C CA 1
ATOM 1775 C C . LEU A 1 244 ? 58.544 -20.231 18.112 1.00 18.87 1245 LEU C C 1
ATOM 1776 O O . LEU A 1 244 ? 57.373 -19.873 17.938 1.00 19.57 1245 LEU C O 1
ATOM 1781 N N . HIS A 1 245 ? 59.286 -19.893 19.180 1.00 17.09 1246 HIS C N 1
ATOM 1782 C CA . HIS A 1 245 ? 58.931 -18.889 20.171 1.00 17.30 1246 HIS C CA 1
ATOM 1783 C C . HIS A 1 245 ? 60.112 -17.919 20.067 1.00 19.66 1246 HIS C C 1
ATOM 1784 O O . HIS A 1 245 ? 61.246 -18.270 20.438 1.00 18.73 1246 HIS C O 1
ATOM 1791 N N . SER A 1 246 ? 59.861 -16.761 19.428 1.00 16.89 1247 SER C N 1
ATOM 1792 C CA . SER A 1 246 ? 60.887 -15.791 19.045 1.00 16.83 1247 SER C CA 1
ATOM 1793 C C . SER A 1 246 ? 61.367 -14.878 20.150 1.00 19.82 1247 SER C C 1
ATOM 1794 O O . SER A 1 246 ? 60.883 -14.917 21.273 1.00 19.17 1247 SER C O 1
ATOM 1797 N N . ASP A 1 247 ? 62.371 -14.065 19.817 1.00 18.07 1248 ASP C N 1
ATOM 1798 C CA . ASP A 1 247 ? 63.072 -13.178 20.718 1.00 16.88 1248 ASP C CA 1
ATOM 1799 C C . ASP A 1 247 ? 62.227 -11.987 21.128 1.00 20.56 1248 ASP C C 1
ATOM 1800 O O . ASP A 1 247 ? 62.334 -10.912 20.539 1.00 19.25 1248 ASP C O 1
ATOM 1805 N N . THR A 1 248 ? 61.435 -12.154 22.197 1.00 16.67 1249 THR C N 1
ATOM 1806 C CA . THR A 1 248 ? 60.599 -11.058 22.719 1.00 17.49 1249 THR C CA 1
ATOM 1807 C C . THR A 1 248 ? 61.389 -9.784 22.989 1.00 20.96 1249 THR C C 1
ATOM 1808 O O . THR A 1 248 ? 60.926 -8.683 22.693 1.00 19.88 1249 THR C O 1
ATOM 1812 N N . LEU A 1 249 ? 62.565 -9.947 23.596 1.00 18.17 1250 LEU C N 1
ATOM 1813 C CA . LEU A 1 249 ? 63.447 -8.867 24.044 1.00 18.11 1250 LEU C CA 1
ATOM 1814 C C . LEU A 1 249 ? 64.017 -8.041 22.902 1.00 19.02 1250 LEU C C 1
ATOM 1815 O O . LEU A 1 249 ? 64.619 -6.987 23.169 1.00 18.42 1250 LEU C O 1
ATOM 1820 N N . ASN A 1 250 ? 63.884 -8.537 21.670 1.00 17.07 1251 ASN C N 1
ATOM 1821 C CA . ASN A 1 250 ? 64.468 -7.912 20.460 1.00 17.24 1251 ASN C CA 1
ATOM 1822 C C . ASN A 1 250 ? 65.979 -7.792 20.653 1.00 20.67 1251 ASN C C 1
ATOM 1823 O O . ASN A 1 250 ? 66.640 -6.878 20.120 1.00 20.72 1251 ASN C O 1
ATOM 1828 N N . GLU A 1 251 ? 66.536 -8.721 21.441 1.00 19.21 1252 GLU C N 1
ATOM 1829 C CA . GLU A 1 251 ? 67.939 -8.700 21.819 1.00 17.15 1252 GLU C CA 1
ATOM 1830 C C . GLU A 1 251 ? 68.867 -8.859 20.596 1.00 20.50 1252 GLU C C 1
ATOM 1831 O O . GLU A 1 251 ? 69.883 -8.149 20.515 1.00 20.96 1252 GLU C O 1
ATOM 1837 N N . SER A 1 252 ? 68.549 -9.821 19.714 1.00 17.55 1253 SER C N 1
ATOM 1838 C CA . SER A 1 252 ? 69.361 -10.175 18.535 1.00 17.87 1253 SER C CA 1
ATOM 1839 C C . SER A 1 252 ? 68.960 -9.457 17.239 1.00 23.22 1253 SER C C 1
ATOM 1840 O O . SER A 1 252 ? 69.652 -9.583 16.225 1.00 22.15 1253 SER C O 1
ATOM 1843 N N . GLY A 1 253 ? 67.815 -8.769 17.278 1.00 19.66 1254 GLY C N 1
ATOM 1844 C CA . GLY A 1 253 ? 67.194 -8.144 16.130 1.00 18.40 1254 GLY C CA 1
ATOM 1845 C C . GLY A 1 253 ? 65.722 -7.968 16.420 1.00 22.01 1254 GLY C C 1
ATOM 1846 O O . GLY A 1 253 ? 65.241 -8.394 17.485 1.00 20.09 1254 GLY C O 1
ATOM 1847 N N . PHE A 1 254 ? 65.013 -7.338 15.485 1.00 19.47 1255 PHE C N 1
ATOM 1848 C CA . PHE A 1 254 ? 63.563 -7.163 15.586 1.00 19.11 1255 PHE C CA 1
ATOM 1849 C C . PHE A 1 254 ? 62.917 -8.275 14.772 1.00 20.44 1255 PHE C C 1
ATOM 1850 O O . PHE A 1 254 ? 63.625 -9.134 14.210 1.00 21.24 1255 PHE C O 1
ATOM 1858 N N . VAL A 1 255 ? 61.568 -8.327 14.724 1.00 17.45 1256 VAL C N 1
ATOM 1859 C CA . VAL A 1 255 ? 60.873 -9.383 13.984 1.00 18.03 1256 VAL C CA 1
ATOM 1860 C C . VAL A 1 255 ? 61.389 -9.546 12.536 1.00 22.95 1256 VAL C C 1
ATOM 1861 O O . VAL A 1 255 ? 61.492 -10.671 12.058 1.00 21.26 1256 VAL C O 1
ATOM 1865 N N . GLU A 1 256 ? 61.752 -8.421 11.861 1.00 21.00 1257 GLU C N 1
ATOM 1866 C CA . GLU A 1 256 ? 62.247 -8.549 10.483 1.00 20.75 1257 GLU C CA 1
ATOM 1867 C C . GLU A 1 256 ? 63.575 -9.319 10.394 1.00 22.66 1257 GLU C C 1
ATOM 1868 O O . GLU A 1 256 ? 63.789 -10.050 9.426 1.00 24.32 1257 GLU C O 1
ATOM 1874 N N . ASP A 1 257 ? 64.443 -9.177 11.418 1.00 21.16 1258 ASP C N 1
ATOM 1875 C CA . ASP A 1 257 ? 65.706 -9.906 11.546 1.00 21.35 1258 ASP C CA 1
ATOM 1876 C C . ASP A 1 257 ? 65.446 -11.406 11.706 1.00 24.47 1258 ASP C C 1
ATOM 1877 O O . ASP A 1 257 ? 66.149 -12.213 11.084 1.00 23.68 1258 ASP C O 1
ATOM 1882 N N . THR A 1 258 ? 64.448 -11.799 12.556 1.00 20.63 1259 THR C N 1
ATOM 1883 C CA . THR A 1 258 ? 64.115 -13.223 12.682 1.00 19.61 1259 THR C CA 1
ATOM 1884 C C . THR A 1 258 ? 63.547 -13.736 11.341 1.00 23.48 1259 THR C C 1
ATOM 1885 O O . THR A 1 258 ? 63.885 -14.834 10.904 1.00 23.67 1259 THR C O 1
ATOM 1889 N N . LEU A 1 259 ? 62.702 -12.942 10.689 1.00 20.90 1260 LEU C N 1
ATOM 1890 C CA . LEU A 1 259 ? 62.144 -13.338 9.408 1.00 22.00 1260 LEU C CA 1
ATOM 1891 C C . LEU A 1 259 ? 63.245 -13.533 8.355 1.00 24.55 1260 LEU C C 1
ATOM 1892 O O . LEU A 1 259 ? 63.204 -14.515 7.610 1.00 23.89 1260 LEU C O 1
ATOM 1897 N N . ALA A 1 260 ? 64.263 -12.674 8.375 1.00 23.95 1261 ALA C N 1
ATOM 1898 C CA . ALA A 1 260 ? 65.396 -12.802 7.437 1.00 24.24 1261 ALA C CA 1
ATOM 1899 C C . ALA A 1 260 ? 66.181 -14.080 7.747 1.00 25.89 1261 ALA C C 1
ATOM 1900 O O . ALA A 1 260 ? 66.559 -14.817 6.820 1.00 26.03 1261 ALA C O 1
ATOM 1902 N N . ALA A 1 261 ? 66.376 -14.380 9.051 1.00 21.64 1262 ALA C N 1
ATOM 1903 C CA . ALA A 1 261 ? 67.086 -15.607 9.463 1.00 23.41 1262 ALA C CA 1
ATOM 1904 C C . ALA A 1 261 ? 66.346 -16.843 8.988 1.00 25.02 1262 ALA C C 1
ATOM 1905 O O . ALA A 1 261 ? 66.981 -17.805 8.541 1.00 22.74 1262 ALA C O 1
ATOM 1907 N N . ILE A 1 262 ? 64.985 -16.804 9.025 1.00 20.82 1263 ILE C N 1
ATOM 1908 C CA . ILE A 1 262 ? 64.178 -17.923 8.546 1.00 19.00 1263 ILE C CA 1
ATOM 1909 C C . ILE A 1 262 ? 64.378 -18.126 7.034 1.00 22.82 1263 ILE C C 1
ATOM 1910 O O . ILE A 1 262 ? 64.399 -19.258 6.561 1.00 22.58 1263 ILE C O 1
ATOM 1915 N N . GLY A 1 263 ? 64.552 -17.016 6.308 1.00 23.56 1264 GLY C N 1
ATOM 1916 C CA . GLY A 1 263 ? 64.869 -17.045 4.887 1.00 24.09 1264 GLY C CA 1
ATOM 1917 C C . GLY A 1 263 ? 63.921 -17.821 4.009 1.00 25.80 1264 GLY C C 1
ATOM 1918 O O . GLY A 1 263 ? 64.358 -18.548 3.113 1.00 25.73 1264 GLY C O 1
ATOM 1919 N N . GLY A 1 264 ? 62.621 -17.658 4.265 1.00 23.29 1265 GLY C N 1
ATOM 1920 C CA . GLY A 1 264 ? 61.570 -18.287 3.488 1.00 22.27 1265 GLY C CA 1
ATOM 1921 C C . GLY A 1 264 ? 61.376 -19.766 3.746 1.00 24.42 1265 GLY C C 1
ATOM 1922 O O . GLY A 1 264 ? 60.581 -20.394 3.068 1.00 22.81 1265 GLY C O 1
ATOM 1923 N N . ARG A 1 265 ? 62.099 -20.334 4.724 1.00 20.18 1266 ARG C N 1
ATOM 1924 C CA . ARG A 1 265 ? 61.972 -21.755 5.029 1.00 19.50 1266 ARG C CA 1
ATOM 1925 C C . ARG A 1 265 ? 60.721 -22.000 5.882 1.00 22.24 1266 ARG C C 1
ATOM 1926 O O . ARG A 1 265 ? 60.254 -21.101 6.548 1.00 22.01 1266 ARG C O 1
ATOM 1934 N N . THR A 1 266 ? 60.217 -23.231 5.858 1.00 19.53 1267 THR C N 1
ATOM 1935 C CA . THR A 1 266 ? 58.966 -23.583 6.551 1.00 19.44 1267 THR C CA 1
ATOM 1936 C C . THR A 1 266 ? 59.144 -23.581 8.059 1.00 21.06 1267 THR C C 1
ATOM 1937 O O . THR A 1 266 ? 60.087 -24.176 8.589 1.00 18.94 1267 THR C O 1
ATOM 1941 N N . ILE A 1 267 ? 58.192 -22.952 8.766 1.00 17.48 1268 ILE C N 1
ATOM 1942 C CA . ILE A 1 267 ? 58.299 -22.931 10.226 1.00 17.38 1268 ILE C CA 1
ATOM 1943 C C . ILE A 1 267 ? 56.904 -22.729 10.829 1.00 18.90 1268 ILE C C 1
ATOM 1944 O O . ILE A 1 267 ? 56.069 -22.040 10.249 1.00 17.53 1268 ILE C O 1
ATOM 1949 N N . HIS A 1 268 ? 56.676 -23.370 11.979 1.00 16.76 1269 HIS C N 1
ATOM 1950 C CA . HIS A 1 268 ? 55.424 -23.231 12.736 1.00 16.44 1269 HIS C CA 1
ATOM 1951 C C . HIS A 1 268 ? 55.652 -22.136 13.792 1.00 18.13 1269 HIS C C 1
ATOM 1952 O O . HIS A 1 268 ? 56.453 -22.334 14.706 1.00 17.94 1269 HIS C O 1
ATOM 1959 N N . THR A 1 269 ? 54.943 -20.991 13.692 1.00 16.19 1270 THR C N 1
ATOM 1960 C CA . THR A 1 269 ? 55.078 -19.955 14.712 1.00 15.75 1270 THR C CA 1
ATOM 1961 C C . THR A 1 269 ? 54.038 -20.182 15.811 1.00 17.10 1270 THR C C 1
ATOM 1962 O O . THR A 1 269 ? 52.829 -20.117 15.557 1.00 18.21 1270 THR C O 1
ATOM 1966 N N . PHE A 1 270 ? 54.522 -20.492 17.019 1.00 16.48 1271 PHE C N 1
ATOM 1967 C CA . PHE A 1 270 ? 53.659 -20.694 18.174 1.00 17.62 1271 PHE C CA 1
ATOM 1968 C C . PHE A 1 270 ? 53.106 -19.338 18.635 1.00 19.22 1271 PHE C C 1
ATOM 1969 O O . PHE A 1 270 ? 53.719 -18.286 18.392 1.00 17.81 1271 PHE C O 1
ATOM 1977 N N . HIS A 1 271 ? 51.957 -19.358 19.381 1.00 17.85 1272 HIS C N 1
ATOM 1978 C CA . HIS A 1 271 ? 51.366 -18.138 19.951 1.00 16.39 1272 HIS C CA 1
ATOM 1979 C C . HIS A 1 271 ? 51.696 -16.872 19.167 1.00 18.56 1272 HIS C C 1
ATOM 1980 O O . HIS A 1 271 ? 52.299 -15.945 19.692 1.00 17.80 1272 HIS C O 1
ATOM 1987 N N . THR A 1 272 ? 51.280 -16.869 17.880 1.00 15.70 1273 THR C N 1
ATOM 1988 C CA . THR A 1 272 ? 51.641 -15.814 16.927 1.00 16.33 1273 THR C CA 1
ATOM 1989 C C . THR A 1 272 ? 51.197 -14.435 17.340 1.00 20.78 1273 THR C C 1
ATOM 1990 O O . THR A 1 272 ? 51.822 -13.436 16.950 1.00 20.27 1273 THR C O 1
ATOM 1994 N N . GLU A 1 273 ? 50.136 -14.361 18.170 1.00 18.50 1274 GLU C N 1
ATOM 1995 C CA . GLU A 1 273 ? 49.675 -13.060 18.661 1.00 18.53 1274 GLU C CA 1
ATOM 1996 C C . GLU A 1 273 ? 50.754 -12.413 19.585 1.00 21.63 1274 GLU C C 1
ATOM 1997 O O . GLU A 1 273 ? 50.868 -11.170 19.618 1.00 20.16 1274 GLU C O 1
ATOM 2003 N N . GLY A 1 274 ? 51.515 -13.242 20.325 1.00 18.15 1275 GLY C N 1
ATOM 2004 C CA . GLY A 1 274 ? 52.647 -12.764 21.105 1.00 18.02 1275 GLY C CA 1
ATOM 2005 C C . GLY A 1 274 ? 52.542 -12.660 22.615 1.00 19.52 1275 GLY C C 1
ATOM 2006 O O . GLY A 1 274 ? 53.577 -12.544 23.280 1.00 20.39 1275 GLY C O 1
ATOM 2007 N N . ALA A 1 275 ? 51.325 -12.741 23.199 1.00 18.31 1276 ALA C N 1
ATOM 2008 C CA . ALA A 1 275 ? 51.244 -12.704 24.684 1.00 17.64 1276 ALA C CA 1
ATOM 2009 C C . ALA A 1 275 ? 52.018 -13.921 25.254 1.00 21.05 1276 ALA C C 1
ATOM 2010 O O . ALA A 1 275 ? 52.737 -13.805 26.255 1.00 19.68 1276 ALA C O 1
ATOM 2012 N N . GLY A 1 276 ? 51.934 -15.043 24.555 1.00 19.29 1277 GLY C N 1
ATOM 2013 C CA . GLY A 1 276 ? 52.638 -16.265 24.947 1.00 19.65 1277 GLY C CA 1
ATOM 2014 C C . GLY A 1 276 ? 54.131 -16.245 24.653 1.00 22.25 1277 GLY C C 1
ATOM 2015 O O . GLY A 1 276 ? 54.854 -17.180 25.043 1.00 21.96 1277 GLY C O 1
ATOM 2016 N N . GLY A 1 277 ? 54.564 -15.243 23.881 1.00 17.49 1278 GLY C N 1
ATOM 2017 C CA . GLY A 1 277 ? 55.977 -15.044 23.597 1.00 17.15 1278 GLY C CA 1
ATOM 2018 C C . GLY A 1 277 ? 56.258 -14.600 22.182 1.00 19.94 1278 GLY C C 1
ATOM 2019 O O . GLY A 1 277 ? 55.631 -15.063 21.229 1.00 18.96 1278 GLY C O 1
ATOM 2020 N N . GLY A 1 278 ? 57.270 -13.751 22.054 1.00 19.22 1279 GLY C N 1
ATOM 2021 C CA . GLY A 1 278 ? 57.695 -13.321 20.731 1.00 18.37 1279 GLY C CA 1
ATOM 2022 C C . GLY A 1 278 ? 57.982 -11.842 20.626 1.00 20.80 1279 GLY C C 1
ATOM 2023 O O . GLY A 1 278 ? 57.543 -11.050 21.473 1.00 20.18 1279 GLY C O 1
ATOM 2024 N N . HIS A 1 279 ? 58.759 -11.474 19.584 1.00 18.61 1280 HIS C N 1
ATOM 2025 C CA . HIS A 1 279 ? 59.154 -10.088 19.343 1.00 18.50 1280 HIS C CA 1
ATOM 2026 C C . HIS A 1 279 ? 58.083 -9.095 19.743 1.00 20.75 1280 HIS C C 1
ATOM 2027 O O . HIS A 1 279 ? 56.961 -9.120 19.193 1.00 22.02 1280 HIS C O 1
ATOM 2034 N N . ALA A 1 280 ? 58.420 -8.228 20.691 1.00 17.97 1281 ALA C N 1
ATOM 2035 C CA . ALA A 1 280 ? 57.458 -7.230 21.141 1.00 18.21 1281 ALA C CA 1
ATOM 2036 C C . ALA A 1 280 ? 57.575 -5.958 20.300 1.00 21.90 1281 ALA C C 1
ATOM 2037 O O . ALA A 1 280 ? 58.677 -5.443 20.111 1.00 20.90 1281 ALA C O 1
ATOM 2039 N N . PRO A 1 281 ? 56.467 -5.403 19.806 1.00 18.35 1282 PRO C N 1
ATOM 2040 C CA . PRO A 1 281 ? 55.064 -5.834 19.955 1.00 18.44 1282 PRO C CA 1
ATOM 2041 C C . PRO A 1 281 ? 54.501 -6.544 18.724 1.00 20.70 1282 PRO C C 1
ATOM 2042 O O . PRO A 1 281 ? 53.276 -6.714 18.643 1.00 19.84 1282 PRO C O 1
ATOM 2046 N N . ASP A 1 282 ? 55.368 -6.886 17.739 1.00 19.46 1283 ASP C N 1
ATOM 2047 C CA . ASP A 1 282 ? 54.974 -7.219 16.381 1.00 17.99 1283 ASP C CA 1
ATOM 2048 C C . ASP A 1 282 ? 55.184 -8.585 15.788 1.00 20.50 1283 ASP C C 1
ATOM 2049 O O . ASP A 1 282 ? 55.119 -8.752 14.564 1.00 20.53 1283 ASP C O 1
ATOM 2054 N N . ILE A 1 283 ? 55.301 -9.597 16.638 1.00 19.55 1284 ILE C N 1
ATOM 2055 C CA . ILE A 1 283 ? 55.433 -10.970 16.140 1.00 17.89 1284 ILE C CA 1
ATOM 2056 C C . ILE A 1 283 ? 54.209 -11.379 15.290 1.00 19.55 1284 ILE C C 1
ATOM 2057 O O . ILE A 1 283 ? 54.330 -12.180 14.360 1.00 19.42 1284 ILE C O 1
ATOM 2062 N N . ILE A 1 284 ? 53.022 -10.780 15.582 1.00 17.90 1285 ILE C N 1
ATOM 2063 C CA . ILE A 1 284 ? 51.807 -11.093 14.843 1.00 17.58 1285 ILE C CA 1
ATOM 2064 C C . ILE A 1 284 ? 51.944 -10.897 13.323 1.00 19.99 1285 ILE C C 1
ATOM 2065 O O . ILE A 1 284 ? 51.246 -11.552 12.565 1.00 19.71 1285 ILE C O 1
ATOM 2070 N N . THR A 1 285 ? 52.895 -10.025 12.893 1.00 18.87 1286 THR C N 1
ATOM 2071 C CA . THR A 1 285 ? 53.139 -9.784 11.472 1.00 19.37 1286 THR C CA 1
ATOM 2072 C C . THR A 1 285 ? 53.635 -11.024 10.717 1.00 21.42 1286 THR C C 1
ATOM 2073 O O . THR A 1 285 ? 53.606 -11.038 9.487 1.00 22.80 1286 THR C O 1
ATOM 2077 N N . ALA A 1 286 ? 54.089 -12.070 11.444 1.00 19.65 1287 ALA C N 1
ATOM 2078 C CA . ALA A 1 286 ? 54.549 -13.307 10.804 1.00 19.51 1287 ALA C CA 1
ATOM 2079 C C . ALA A 1 286 ? 53.458 -13.979 9.957 1.00 21.44 1287 ALA C C 1
ATOM 2080 O O . ALA A 1 286 ? 53.789 -14.673 8.980 1.00 20.06 1287 ALA C O 1
ATOM 2082 N N . CYS A 1 287 ? 52.142 -13.784 10.304 1.00 18.78 1288 CYS C N 1
ATOM 2083 C CA . CYS A 1 287 ? 51.055 -14.425 9.536 1.00 18.35 1288 CYS C CA 1
ATOM 2084 C C . CYS A 1 287 ? 50.874 -13.945 8.066 1.00 20.79 1288 CYS C C 1
ATOM 2085 O O . CYS A 1 287 ? 50.047 -14.496 7.334 1.00 19.89 1288 CYS C O 1
ATOM 2088 N N . ALA A 1 288 ? 51.652 -12.935 7.649 1.00 19.40 1289 ALA C N 1
ATOM 2089 C CA . ALA A 1 288 ? 51.622 -12.459 6.266 1.00 19.17 1289 ALA C CA 1
ATOM 2090 C C . ALA A 1 288 ? 52.400 -13.385 5.334 1.00 21.84 1289 ALA C C 1
ATOM 2091 O O . ALA A 1 288 ? 52.203 -13.345 4.121 1.00 23.01 1289 ALA C O 1
ATOM 2093 N N . HIS A 1 289 ? 53.312 -14.169 5.888 1.00 19.16 1290 HIS C N 1
ATOM 2094 C CA . HIS A 1 289 ? 54.308 -14.932 5.149 1.00 19.44 1290 HIS C CA 1
ATOM 2095 C C . HIS A 1 289 ? 53.866 -16.274 4.642 1.00 22.12 1290 HIS C C 1
ATOM 2096 O O . HIS A 1 289 ? 53.202 -17.026 5.365 1.00 20.05 1290 HIS C O 1
ATOM 2103 N N . PRO A 1 290 ? 54.238 -16.611 3.386 1.00 17.25 1291 PRO C N 1
ATOM 2104 C CA . PRO A 1 290 ? 53.770 -17.875 2.799 1.00 17.21 1291 PRO C CA 1
ATOM 2105 C C . PRO A 1 290 ? 54.337 -19.144 3.426 1.00 19.96 1291 PRO C C 1
ATOM 2106 O O . PRO A 1 290 ? 53.738 -20.195 3.269 1.00 19.29 1291 PRO C O 1
ATOM 2110 N N . ASN A 1 291 ? 55.510 -19.061 4.063 1.00 17.56 1292 ASN C N 1
ATOM 2111 C CA . ASN A 1 291 ? 56.221 -20.194 4.647 1.00 16.03 1292 ASN C CA 1
ATOM 2112 C C . ASN A 1 291 ? 55.933 -20.369 6.114 1.00 18.55 1292 ASN C C 1
ATOM 2113 O O . ASN A 1 291 ? 56.508 -21.261 6.730 1.00 19.15 1292 ASN C O 1
ATOM 2118 N N . ILE A 1 292 ? 55.073 -19.515 6.669 1.00 16.12 1293 ILE C N 1
ATOM 2119 C CA . ILE A 1 292 ? 54.789 -19.599 8.103 1.00 16.81 1293 ILE C CA 1
ATOM 2120 C C . ILE A 1 292 ? 53.427 -20.241 8.349 1.00 18.60 1293 ILE C C 1
ATOM 2121 O O . ILE A 1 292 ? 52.432 -19.854 7.737 1.00 18.11 1293 ILE C O 1
ATOM 2126 N N . LEU A 1 293 ? 53.397 -21.220 9.261 1.00 17.04 1294 LEU C N 1
ATOM 2127 C CA . LEU A 1 293 ? 52.135 -21.843 9.685 1.00 15.97 1294 LEU C CA 1
ATOM 2128 C C . LEU A 1 293 ? 51.902 -21.283 11.065 1.00 19.83 1294 LEU C C 1
ATOM 2129 O O . LEU A 1 293 ? 52.622 -21.650 12.000 1.00 18.48 1294 LEU C O 1
ATOM 2134 N N . PRO A 1 294 ? 50.924 -20.358 11.213 1.00 16.84 1295 PRO C N 1
ATOM 2135 C CA . PRO A 1 294 ? 50.749 -19.694 12.513 1.00 16.61 1295 PRO C CA 1
ATOM 2136 C C . PRO A 1 294 ? 49.661 -20.274 13.395 1.00 18.77 1295 PRO C C 1
ATOM 2137 O O . PRO A 1 294 ? 48.526 -20.450 12.958 1.00 17.57 1295 PRO C O 1
ATOM 2141 N N . SER A 1 295 ? 50.021 -20.547 14.644 1.00 16.66 1296 SER C N 1
ATOM 2142 C CA . SER A 1 295 ? 49.032 -20.997 15.626 1.00 16.25 1296 SER C CA 1
ATOM 2143 C C . SER A 1 295 ? 48.878 -19.966 16.711 1.00 17.48 1296 SER C C 1
ATOM 2144 O O . SER A 1 295 ? 49.749 -19.101 16.914 1.00 17.61 1296 SER C O 1
ATOM 2147 N N . SER A 1 296 ? 47.725 -20.029 17.417 1.00 15.33 1297 SER C N 1
ATOM 2148 C CA . SER A 1 296 ? 47.540 -19.316 18.664 1.00 15.02 1297 SER C CA 1
ATOM 2149 C C . SER A 1 296 ? 47.598 -20.353 19.757 1.00 17.62 1297 SER C C 1
ATOM 2150 O O . SER A 1 296 ? 47.242 -21.517 19.527 1.00 18.46 1297 SER C O 1
ATOM 2153 N N . THR A 1 297 ? 47.972 -19.905 20.957 1.00 15.53 1298 THR C N 1
ATOM 2154 C CA . THR A 1 297 ? 47.792 -20.649 22.214 1.00 15.73 1298 THR C CA 1
ATOM 2155 C C . THR A 1 297 ? 46.453 -20.133 22.753 1.00 19.25 1298 THR C C 1
ATOM 2156 O O . THR A 1 297 ? 45.947 -19.102 22.277 1.00 18.70 1298 THR C O 1
ATOM 2160 N N . ASN A 1 298 ? 45.897 -20.805 23.767 1.00 17.33 1299 ASN C N 1
ATOM 2161 C CA . ASN A 1 298 ? 44.514 -20.541 24.107 1.00 17.17 1299 ASN C CA 1
ATOM 2162 C C . ASN A 1 298 ? 44.104 -19.518 25.180 1.00 18.00 1299 ASN C C 1
ATOM 2163 O O . ASN A 1 298 ? 42.960 -19.101 25.103 1.00 16.97 1299 ASN C O 1
ATOM 2168 N N . PRO A 1 299 ? 44.914 -19.012 26.123 1.00 16.58 1300 PRO C N 1
ATOM 2169 C CA . PRO A 1 299 ? 44.337 -18.109 27.133 1.00 16.47 1300 PRO C CA 1
ATOM 2170 C C . PRO A 1 299 ? 43.836 -16.776 26.574 1.00 18.77 1300 PRO C C 1
ATOM 2171 O O . PRO A 1 299 ? 42.997 -16.145 27.209 1.00 18.70 1300 PRO C O 1
ATOM 2175 N N . THR A 1 300 ? 44.338 -16.379 25.393 1.00 17.36 1301 THR C N 1
ATOM 2176 C CA . THR A 1 300 ? 43.886 -15.136 24.748 1.00 16.08 1301 THR C CA 1
ATOM 2177 C C . THR A 1 300 ? 42.677 -15.359 23.857 1.00 20.43 1301 THR C C 1
ATOM 2178 O O . THR A 1 300 ? 42.228 -14.403 23.195 1.00 19.32 1301 THR C O 1
ATOM 2182 N N . LEU A 1 301 ? 42.164 -16.597 23.803 1.00 16.53 1302 LEU C N 1
ATOM 2183 C CA . LEU A 1 301 ? 41.043 -16.981 22.941 1.00 16.00 1302 LEU C CA 1
ATOM 2184 C C . LEU A 1 301 ? 39.786 -17.231 23.783 1.00 19.43 1302 LEU C C 1
ATOM 2185 O O . LEU A 1 301 ? 39.785 -18.183 24.563 1.00 18.45 1302 LEU C O 1
ATOM 2190 N N . PRO A 1 302 ? 38.679 -16.530 23.535 1.00 17.13 1303 PRO C N 1
ATOM 2191 C CA . PRO A 1 302 ? 38.568 -15.260 22.794 1.00 18.26 1303 PRO C CA 1
ATOM 2192 C C . PRO A 1 302 ? 38.935 -14.119 23.747 1.00 18.35 1303 PRO C C 1
ATOM 2193 O O . PRO A 1 302 ? 39.175 -14.334 24.948 1.00 19.12 1303 PRO C O 1
ATOM 2197 N N . TYR A 1 303 ? 38.922 -12.868 23.251 1.00 17.06 1304 TYR C N 1
ATOM 2198 C CA . TYR A 1 303 ? 39.187 -11.705 24.084 1.00 16.99 1304 TYR C CA 1
ATOM 2199 C C . TYR A 1 303 ? 37.989 -11.474 25.043 1.00 20.05 1304 TYR C C 1
ATOM 2200 O O . TYR A 1 303 ? 36.827 -11.409 24.598 1.00 18.95 1304 TYR C O 1
ATOM 2209 N N . THR A 1 304 ? 38.269 -11.418 26.365 1.00 18.17 1305 THR C N 1
ATOM 2210 C CA . THR A 1 304 ? 37.204 -11.207 27.353 1.00 16.83 1305 THR C CA 1
ATOM 2211 C C . THR A 1 304 ? 37.532 -10.087 28.331 1.00 19.27 1305 THR C C 1
ATOM 2212 O O . THR A 1 304 ? 38.678 -9.653 28.402 1.00 19.62 1305 THR C O 1
ATOM 2216 N N . LEU A 1 305 ? 36.527 -9.652 29.143 1.00 19.57 1306 LEU C N 1
ATOM 2217 C CA . LEU A 1 305 ? 36.795 -8.561 30.091 1.00 20.15 1306 LEU C CA 1
ATOM 2218 C C . LEU A 1 305 ? 37.802 -8.904 31.199 1.00 21.92 1306 LEU C C 1
ATOM 2219 O O . LEU A 1 305 ? 38.344 -7.990 31.829 1.00 22.60 1306 LEU C O 1
ATOM 2224 N N . ASN A 1 306 ? 38.059 -10.217 31.427 1.00 18.54 1307 ASN C N 1
ATOM 2225 C CA . ASN A 1 306 ? 39.040 -10.613 32.438 1.00 19.42 1307 ASN C CA 1
ATOM 2226 C C . ASN A 1 306 ? 40.408 -10.977 31.827 1.00 22.36 1307 ASN C C 1
ATOM 2227 O O . ASN A 1 306 ? 41.361 -11.153 32.576 1.00 23.44 1307 ASN C O 1
ATOM 2232 N N . THR A 1 307 ? 40.511 -11.077 30.476 1.00 19.67 1308 THR C N 1
ATOM 2233 C CA . THR A 1 307 ? 41.774 -11.456 29.833 1.00 18.30 1308 THR C CA 1
ATOM 2234 C C . THR A 1 307 ? 42.993 -10.657 30.266 1.00 22.19 1308 THR C C 1
ATOM 2235 O O . THR A 1 307 ? 43.998 -11.276 30.648 1.00 22.34 1308 THR C O 1
ATOM 2239 N N . ILE A 1 308 ? 42.950 -9.308 30.150 1.00 20.60 1309 ILE C N 1
ATOM 2240 C CA . ILE A 1 308 ? 44.114 -8.444 30.421 1.00 21.28 1309 ILE C CA 1
ATOM 2241 C C . ILE A 1 308 ? 44.553 -8.527 31.876 1.00 26.54 1309 ILE C C 1
ATOM 2242 O O . ILE A 1 308 ? 45.734 -8.721 32.150 1.00 25.69 1309 ILE C O 1
ATOM 2247 N N . ASP A 1 309 ? 43.606 -8.358 32.815 1.00 25.58 1310 ASP C N 1
ATOM 2248 C CA . ASP A 1 309 ? 43.982 -8.388 34.233 1.00 24.81 1310 ASP C CA 1
ATOM 2249 C C . ASP A 1 309 ? 44.629 -9.702 34.570 1.00 29.36 1310 ASP C C 1
ATOM 2250 O O . ASP A 1 309 ? 45.624 -9.770 35.298 1.00 30.03 1310 ASP C O 1
ATOM 2255 N N . GLU A 1 310 ? 44.063 -10.760 34.022 1.00 25.00 1311 GLU C N 1
ATOM 2256 C CA . GLU A 1 310 ? 44.537 -12.078 34.263 1.00 23.99 1311 GLU C CA 1
ATOM 2257 C C . GLU A 1 310 ? 45.968 -12.284 33.720 1.00 27.77 1311 GLU C C 1
ATOM 2258 O O . GLU A 1 310 ? 46.821 -12.811 34.438 1.00 28.79 1311 GLU C O 1
ATOM 2264 N N . HIS A 1 311 ? 46.200 -11.875 32.453 1.00 23.81 1312 HIS C N 1
ATOM 2265 C CA . HIS A 1 311 ? 47.471 -12.079 31.751 1.00 23.87 1312 HIS C CA 1
ATOM 2266 C C . HIS A 1 311 ? 48.592 -11.244 32.263 1.00 32.03 1312 HIS C C 1
ATOM 2267 O O . HIS A 1 311 ? 49.692 -11.773 32.423 1.00 32.29 1312 HIS C O 1
ATOM 2274 N N . LEU A 1 312 ? 48.330 -9.933 32.525 1.00 30.62 1313 LEU C N 1
ATOM 2275 C CA . LEU A 1 312 ? 49.341 -9.024 33.055 1.00 30.02 1313 LEU C CA 1
ATOM 2276 C C . LEU A 1 312 ? 49.872 -9.614 34.342 1.00 31.69 1313 LEU C C 1
ATOM 2277 O O . LEU A 1 312 ? 51.077 -9.751 34.493 1.00 30.13 1313 LEU C O 1
ATOM 2282 N N . ASP A 1 313 ? 48.967 -10.101 35.211 1.00 29.11 1314 ASP C N 1
ATOM 2283 C CA . ASP A 1 313 ? 49.412 -10.733 36.445 1.00 27.33 1314 ASP C CA 1
ATOM 2284 C C . ASP A 1 313 ? 50.048 -12.100 36.214 1.00 31.65 1314 ASP C C 1
ATOM 2285 O O . ASP A 1 313 ? 51.068 -12.363 36.841 1.00 32.49 1314 ASP C O 1
ATOM 2290 N N . MET A 1 314 ? 49.466 -12.962 35.320 1.00 28.71 1315 MET C N 1
ATOM 2291 C CA . MET A 1 314 ? 49.983 -14.316 34.957 1.00 27.28 1315 MET C CA 1
ATOM 2292 C C . MET A 1 314 ? 51.442 -14.175 34.501 1.00 35.58 1315 MET C C 1
ATOM 2293 O O . MET A 1 314 ? 52.295 -14.897 34.999 1.00 34.96 1315 MET C O 1
ATOM 2298 N N . LEU A 1 315 ? 51.739 -13.176 33.637 1.00 34.69 1316 LEU C N 1
ATOM 2299 C CA . LEU A 1 315 ? 53.106 -12.925 33.170 1.00 35.49 1316 LEU C CA 1
ATOM 2300 C C . LEU A 1 315 ? 54.031 -12.491 34.317 1.00 42.45 1316 LEU C C 1
ATOM 2301 O O . LEU A 1 315 ? 55.147 -13.000 34.412 1.00 42.24 1316 LEU C O 1
ATOM 2306 N N . MET A 1 316 ? 53.558 -11.575 35.191 1.00 42.15 1317 MET C N 1
ATOM 2307 C CA . MET A 1 316 ? 54.312 -11.090 36.352 1.00 43.41 1317 MET C CA 1
ATOM 2308 C C . MET A 1 316 ? 54.716 -12.242 37.287 1.00 48.20 1317 MET C C 1
ATOM 2309 O O . MET A 1 316 ? 55.845 -12.259 37.782 1.00 47.67 1317 MET C O 1
ATOM 2314 N N . VAL A 1 317 ? 53.803 -13.213 37.497 1.00 45.94 1318 VAL C N 1
ATOM 2315 C CA . VAL A 1 317 ? 54.020 -14.400 38.337 1.00 46.28 1318 VAL C CA 1
ATOM 2316 C C . VAL A 1 317 ? 55.025 -15.383 37.705 1.00 53.42 1318 VAL C C 1
ATOM 2317 O O . VAL A 1 317 ? 55.936 -15.843 38.401 1.00 54.48 1318 VAL C O 1
ATOM 2321 N N . CYS A 1 318 ? 54.852 -15.708 36.407 1.00 50.51 1319 CYS C N 1
ATOM 2322 C CA . CYS A 1 318 ? 55.730 -16.618 35.655 1.00 51.27 1319 CYS C CA 1
ATOM 2323 C C . CYS A 1 318 ? 57.172 -16.102 35.619 1.00 56.22 1319 CYS C C 1
ATOM 2324 O O . CYS A 1 318 ? 58.101 -16.881 35.798 1.00 55.04 1319 CYS C O 1
ATOM 2327 N N . HIS A 1 319 ? 57.350 -14.798 35.345 1.00 55.44 1320 HIS C N 1
ATOM 2328 C CA . HIS A 1 319 ? 58.664 -14.162 35.170 1.00 56.84 1320 HIS C CA 1
ATOM 2329 C C . HIS A 1 319 ? 59.316 -13.536 36.430 1.00 63.80 1320 HIS C C 1
ATOM 2330 O O . HIS A 1 319 ? 60.447 -13.043 36.338 1.00 63.28 1320 HIS C O 1
ATOM 2337 N N . HIS A 1 320 ? 58.620 -13.595 37.598 1.00 62.44 1321 HIS C N 1
ATOM 2338 C CA . HIS A 1 320 ? 59.039 -13.054 38.907 1.00 63.63 1321 HIS C CA 1
ATOM 2339 C C . HIS A 1 320 ? 59.388 -11.554 38.812 1.00 69.35 1321 HIS C C 1
ATOM 2340 O O . HIS A 1 320 ? 60.418 -11.100 39.316 1.00 67.87 1321 HIS C O 1
ATOM 2347 N N . LEU A 1 321 ? 58.500 -10.792 38.160 1.00 68.82 1322 LEU C N 1
ATOM 2348 C CA . LEU A 1 321 ? 58.692 -9.376 37.865 1.00 70.25 1322 LEU C CA 1
ATOM 2349 C C . LEU A 1 321 ? 58.549 -8.354 39.005 1.00 76.79 1322 LEU C C 1
ATOM 2350 O O . LEU A 1 321 ? 59.397 -7.469 39.102 1.00 76.71 1322 LEU C O 1
ATOM 2355 N N . ASP A 1 322 ? 57.498 -8.462 39.852 1.00 75.05 1323 ASP C N 1
ATOM 2356 C CA . ASP A 1 322 ? 57.200 -7.532 40.966 1.00 75.74 1323 ASP C CA 1
ATOM 2357 C C . ASP A 1 322 ? 56.782 -6.134 40.443 1.00 79.69 1323 ASP C C 1
ATOM 2358 O O . ASP A 1 322 ? 57.588 -5.457 39.793 1.00 79.17 1323 ASP C O 1
ATOM 2363 N N . PRO A 1 323 ? 55.526 -5.687 40.717 1.00 76.24 1324 PRO C N 1
ATOM 2364 C CA . PRO A 1 323 ? 55.043 -4.399 40.164 1.00 75.82 1324 PRO C CA 1
ATOM 2365 C C . PRO A 1 323 ? 55.798 -3.118 40.520 1.00 78.43 1324 PRO C C 1
ATOM 2366 O O . PRO A 1 323 ? 55.436 -2.043 40.033 1.00 77.62 1324 PRO C O 1
ATOM 2370 N N . ASP A 1 324 ? 56.849 -3.232 41.342 1.00 74.41 1325 ASP C N 1
ATOM 2371 C CA . ASP A 1 324 ? 57.656 -2.110 41.805 1.00 73.72 1325 ASP C CA 1
ATOM 2372 C C . ASP A 1 324 ? 58.793 -1.688 40.862 1.00 75.76 1325 ASP C C 1
ATOM 2373 O O . ASP A 1 324 ? 59.176 -0.522 40.877 1.00 75.41 1325 ASP C O 1
ATOM 2378 N N . ILE A 1 325 ? 59.325 -2.608 40.038 1.00 70.31 1326 ILE C N 1
ATOM 2379 C CA . ILE A 1 325 ? 60.402 -2.257 39.105 1.00 68.94 1326 ILE C CA 1
ATOM 2380 C C . ILE A 1 325 ? 59.799 -1.793 37.774 1.00 70.17 1326 ILE C C 1
ATOM 2381 O O . ILE A 1 325 ? 59.146 -2.585 37.093 1.00 69.90 1326 ILE C O 1
ATOM 2386 N N . ALA A 1 326 ? 60.014 -0.501 37.425 1.00 63.99 1327 ALA C N 1
ATOM 2387 C CA . ALA A 1 326 ? 59.508 0.150 36.208 1.00 62.56 1327 ALA C CA 1
ATOM 2388 C C . ALA A 1 326 ? 59.863 -0.592 34.907 1.00 63.24 1327 ALA C C 1
ATOM 2389 O O . ALA A 1 326 ? 59.021 -0.662 34.009 1.00 62.36 1327 ALA C O 1
ATOM 2391 N N . GLU A 1 327 ? 61.089 -1.155 34.818 1.00 56.93 1328 GLU C N 1
ATOM 2392 C CA . GLU A 1 327 ? 61.556 -1.905 33.640 1.00 55.34 1328 GLU C CA 1
ATOM 2393 C C . GLU A 1 327 ? 60.879 -3.266 33.500 1.00 56.52 1328 GLU C C 1
ATOM 2394 O O . GLU A 1 327 ? 60.649 -3.710 32.370 1.00 55.44 1328 GLU C O 1
ATOM 2400 N N . ASP A 1 328 ? 60.570 -3.928 34.639 1.00 51.67 1329 ASP C N 1
ATOM 2401 C CA . ASP A 1 328 ? 59.848 -5.207 34.673 1.00 51.16 1329 ASP C CA 1
ATOM 2402 C C . ASP A 1 328 ? 58.396 -4.955 34.222 1.00 52.11 1329 ASP C C 1
ATOM 2403 O O . ASP A 1 328 ? 57.832 -5.747 33.450 1.00 50.63 1329 ASP C O 1
ATOM 2408 N N . VAL A 1 329 ? 57.819 -3.819 34.686 1.00 47.06 1330 VAL C N 1
ATOM 2409 C CA . VAL A 1 329 ? 56.477 -3.342 34.329 1.00 46.28 1330 VAL C CA 1
ATOM 2410 C C . VAL A 1 329 ? 56.458 -2.966 32.827 1.00 46.38 1330 VAL C C 1
ATOM 2411 O O . VAL A 1 329 ? 55.515 -3.329 32.116 1.00 45.36 1330 VAL C O 1
ATOM 2415 N N . ALA A 1 330 ? 57.520 -2.271 32.344 1.00 40.05 1331 ALA C N 1
ATOM 2416 C CA . ALA A 1 330 ? 57.661 -1.898 30.930 1.00 38.22 1331 ALA C CA 1
ATOM 2417 C C . ALA A 1 330 ? 57.737 -3.153 30.054 1.00 36.01 1331 ALA C C 1
ATOM 2418 O O . ALA A 1 330 ? 57.175 -3.143 28.959 1.00 31.71 1331 ALA C O 1
ATOM 2420 N N . PHE A 1 331 ? 58.418 -4.241 30.553 1.00 32.87 1332 PHE C N 1
ATOM 2421 C CA . PHE A 1 331 ? 58.530 -5.513 29.832 1.00 30.33 1332 PHE C CA 1
ATOM 2422 C C . PHE A 1 331 ? 57.142 -6.148 29.729 1.00 36.44 1332 PHE C C 1
ATOM 2423 O O . PHE A 1 331 ? 56.687 -6.477 28.628 1.00 36.36 1332 PHE C O 1
ATOM 2431 N N . ALA A 1 332 ? 56.465 -6.301 30.884 1.00 33.70 1333 ALA C N 1
ATOM 2432 C CA . ALA A 1 332 ? 55.121 -6.872 30.967 1.00 32.94 1333 ALA C CA 1
ATOM 2433 C C . ALA A 1 332 ? 54.139 -6.120 30.052 1.00 35.43 1333 ALA C C 1
ATOM 2434 O O . ALA A 1 332 ? 53.426 -6.767 29.280 1.00 35.06 1333 ALA C O 1
ATOM 2436 N N . GLU A 1 333 ? 54.132 -4.768 30.091 1.00 32.42 1334 GLU C N 1
ATOM 2437 C CA . GLU A 1 333 ? 53.249 -3.964 29.223 1.00 32.73 1334 GLU C CA 1
ATOM 2438 C C . GLU A 1 333 ? 53.585 -4.086 27.720 1.00 36.06 1334 GLU C C 1
ATOM 2439 O O . GLU A 1 333 ? 52.705 -3.890 26.868 1.00 35.62 1334 GLU C O 1
ATOM 2445 N N . SER A 1 334 ? 54.866 -4.368 27.384 1.00 31.02 1335 SER C N 1
ATOM 2446 C CA . SER A 1 334 ? 55.234 -4.555 25.983 1.00 29.74 1335 SER C CA 1
ATOM 2447 C C . SER A 1 334 ? 54.766 -5.942 25.473 1.00 30.65 1335 SER C C 1
ATOM 2448 O O . SER A 1 334 ? 54.624 -6.115 24.275 1.00 29.65 1335 SER C O 1
ATOM 2451 N N . ARG A 1 335 ? 54.549 -6.919 26.369 1.00 27.71 1336 ARG C N 1
ATOM 2452 C CA . ARG A 1 335 ? 54.141 -8.260 25.960 1.00 26.55 1336 ARG C CA 1
ATOM 2453 C C . ARG A 1 335 ? 52.630 -8.537 25.948 1.00 25.09 1336 ARG C C 1
ATOM 2454 O O . ARG A 1 335 ? 52.145 -9.288 25.089 1.00 23.15 1336 ARG C O 1
ATOM 2462 N N . ILE A 1 336 ? 51.914 -7.997 26.943 1.00 20.42 1337 ILE C N 1
ATOM 2463 C CA . ILE A 1 336 ? 50.460 -8.177 27.085 1.00 18.68 1337 ILE C CA 1
ATOM 2464 C C . ILE A 1 336 ? 49.799 -6.934 26.497 1.00 21.27 1337 ILE C C 1
ATOM 2465 O O . ILE A 1 336 ? 49.971 -5.838 27.043 1.00 22.55 1337 ILE C O 1
ATOM 2470 N N . ARG A 1 337 ? 49.102 -7.097 25.358 1.00 18.64 1338 ARG C N 1
ATOM 2471 C CA . ARG A 1 337 ? 48.510 -5.955 24.635 1.00 19.33 1338 ARG C CA 1
ATOM 2472 C C . ARG A 1 337 ? 47.116 -6.265 24.164 1.00 22.73 1338 ARG C C 1
ATOM 2473 O O . ARG A 1 337 ? 46.911 -7.128 23.295 1.00 21.79 1338 ARG C O 1
ATOM 2481 N N . ARG A 1 338 ? 46.163 -5.490 24.645 1.00 21.32 1339 ARG C N 1
ATOM 2482 C CA . ARG A 1 338 ? 44.774 -5.566 24.247 1.00 22.38 1339 ARG C CA 1
ATOM 2483 C C . ARG A 1 338 ? 44.656 -5.423 22.718 1.00 24.15 1339 ARG C C 1
ATOM 2484 O O . ARG A 1 338 ? 43.857 -6.127 22.106 1.00 22.43 1339 ARG C O 1
ATOM 2492 N N . GLU A 1 339 ? 45.513 -4.581 22.084 1.00 22.21 1340 GLU C N 1
ATOM 2493 C CA . GLU A 1 339 ? 45.439 -4.394 20.624 1.00 21.33 1340 GLU C CA 1
ATOM 2494 C C . GLU A 1 339 ? 45.679 -5.679 19.832 1.00 22.85 1340 GLU C C 1
ATOM 2495 O O . GLU A 1 339 ? 44.965 -5.953 18.866 1.00 23.01 1340 GLU C O 1
ATOM 2501 N N . THR A 1 340 ? 46.717 -6.443 20.194 1.00 18.91 1341 THR C N 1
ATOM 2502 C CA . THR A 1 340 ? 46.973 -7.694 19.486 1.00 17.28 1341 THR C CA 1
ATOM 2503 C C . THR A 1 340 ? 46.042 -8.844 19.920 1.00 18.54 1341 THR C C 1
ATOM 2504 O O . THR A 1 340 ? 45.650 -9.654 19.084 1.00 18.98 1341 THR C O 1
ATOM 2508 N N . ILE A 1 341 ? 45.650 -8.884 21.211 1.00 18.76 1342 ILE C N 1
ATOM 2509 C CA . ILE A 1 341 ? 44.749 -9.931 21.735 1.00 17.46 1342 ILE C CA 1
ATOM 2510 C C . ILE A 1 341 ? 43.380 -9.789 21.039 1.00 20.05 1342 ILE C C 1
ATOM 2511 O O . ILE A 1 341 ? 42.795 -10.795 20.634 1.00 19.14 1342 ILE C O 1
ATOM 2516 N N . ALA A 1 342 ? 42.922 -8.536 20.830 1.00 18.30 1343 ALA C N 1
ATOM 2517 C CA . ALA A 1 342 ? 41.631 -8.295 20.157 1.00 18.48 1343 ALA C CA 1
ATOM 2518 C C . ALA A 1 342 ? 41.727 -8.605 18.667 1.00 22.24 1343 ALA C C 1
ATOM 2519 O O . ALA A 1 342 ? 40.802 -9.192 18.112 1.00 22.60 1343 ALA C O 1
ATOM 2521 N N . ALA A 1 343 ? 42.848 -8.223 18.021 1.00 19.61 1344 ALA C N 1
ATOM 2522 C CA . ALA A 1 343 ? 43.032 -8.492 16.590 1.00 18.77 1344 ALA C CA 1
ATOM 2523 C C . ALA A 1 343 ? 43.106 -9.979 16.283 1.00 19.88 1344 ALA C C 1
ATOM 2524 O O . ALA A 1 343 ? 42.626 -10.416 15.249 1.00 19.72 1344 ALA C O 1
ATOM 2526 N N . GLU A 1 344 ? 43.737 -10.752 17.184 1.00 17.79 1345 GLU C N 1
ATOM 2527 C CA . GLU A 1 344 ? 43.917 -12.196 17.012 1.00 18.01 1345 GLU C CA 1
ATOM 2528 C C . GLU A 1 344 ? 42.608 -12.934 16.716 1.00 17.74 1345 GLU C C 1
ATOM 2529 O O . GLU A 1 344 ? 42.579 -13.778 15.834 1.00 16.94 1345 GLU C O 1
ATOM 2535 N N . ASP A 1 345 ? 41.519 -12.599 17.433 1.00 16.24 1346 ASP C N 1
ATOM 2536 C CA . ASP A 1 345 ? 40.248 -13.247 17.197 1.00 16.23 1346 ASP C CA 1
ATOM 2537 C C . ASP A 1 345 ? 39.768 -13.032 15.770 1.00 18.30 1346 ASP C C 1
ATOM 2538 O O . ASP A 1 345 ? 39.337 -13.969 15.125 1.00 17.96 1346 ASP C O 1
ATOM 2543 N N . VAL A 1 346 ? 39.919 -11.790 15.263 1.00 17.59 1347 VAL C N 1
ATOM 2544 C CA . VAL A 1 346 ? 39.508 -11.441 13.889 1.00 16.67 1347 VAL C CA 1
ATOM 2545 C C . VAL A 1 346 ? 40.395 -12.159 12.898 1.00 19.50 1347 VAL C C 1
ATOM 2546 O O . VAL A 1 346 ? 39.902 -12.651 11.898 1.00 18.57 1347 VAL C O 1
ATOM 2550 N N . LEU A 1 347 ? 41.711 -12.235 13.187 1.00 17.58 1348 LEU C N 1
ATOM 2551 C CA . LEU A 1 347 ? 42.628 -12.925 12.290 1.00 17.76 1348 LEU C CA 1
ATOM 2552 C C . LEU A 1 347 ? 42.284 -14.406 12.167 1.00 19.00 1348 LEU C C 1
ATOM 2553 O O . LEU A 1 347 ? 42.392 -14.960 11.085 1.00 17.53 1348 LEU C O 1
ATOM 2558 N N . HIS A 1 348 ? 41.797 -15.033 13.276 1.00 16.61 1349 HIS C N 1
ATOM 2559 C CA . HIS A 1 348 ? 41.305 -16.391 13.172 1.00 15.59 1349 HIS C CA 1
ATOM 2560 C C . HIS A 1 348 ? 40.069 -16.451 12.265 1.00 17.63 1349 HIS C C 1
ATOM 2561 O O . HIS A 1 348 ? 39.974 -17.336 11.409 1.00 18.32 1349 HIS C O 1
ATOM 2568 N N . ASP A 1 349 ? 39.124 -15.491 12.446 1.00 16.87 1350 ASP C N 1
ATOM 2569 C CA . ASP A 1 349 ? 37.886 -15.483 11.675 1.00 17.43 1350 ASP C CA 1
ATOM 2570 C C . ASP A 1 349 ? 38.134 -15.336 10.170 1.00 19.72 1350 ASP C C 1
ATOM 2571 O O . ASP A 1 349 ? 37.404 -15.920 9.380 1.00 18.99 1350 ASP C O 1
ATOM 2576 N N . LEU A 1 350 ? 39.179 -14.579 9.806 1.00 19.84 1351 LEU C N 1
ATOM 2577 C CA . LEU A 1 350 ? 39.566 -14.339 8.406 1.00 19.17 1351 LEU C CA 1
ATOM 2578 C C . LEU A 1 350 ? 40.433 -15.469 7.821 1.00 21.68 1351 LEU C C 1
ATOM 2579 O O . LEU A 1 350 ? 40.706 -15.501 6.613 1.00 20.60 1351 LEU C O 1
ATOM 2584 N N . GLY A 1 351 ? 40.880 -16.405 8.659 1.00 17.65 1352 GLY C N 1
ATOM 2585 C CA . GLY A 1 351 ? 41.721 -17.465 8.141 1.00 16.42 1352 GLY C CA 1
ATOM 2586 C C . GLY A 1 351 ? 43.188 -17.085 8.023 1.00 18.00 1352 GLY C C 1
ATOM 2587 O O . GLY A 1 351 ? 43.909 -17.767 7.307 1.00 18.85 1352 GLY C O 1
ATOM 2588 N N . ALA A 1 352 ? 43.636 -16.011 8.716 1.00 17.24 1353 ALA C N 1
ATOM 2589 C CA . ALA A 1 352 ? 45.036 -15.562 8.713 1.00 17.67 1353 ALA C CA 1
ATOM 2590 C C . ALA A 1 352 ? 45.870 -16.324 9.773 1.00 18.91 1353 ALA C C 1
ATOM 2591 O O . ALA A 1 352 ? 47.099 -16.429 9.652 1.00 17.78 1353 ALA C O 1
ATOM 2593 N N . PHE A 1 353 ? 45.191 -16.763 10.862 1.00 17.46 1354 PHE C N 1
ATOM 2594 C CA . PHE A 1 353 ? 45.778 -17.675 11.843 1.00 16.14 1354 PHE C CA 1
ATOM 2595 C C . PHE A 1 353 ? 45.132 -19.017 11.516 1.00 17.51 1354 PHE C C 1
ATOM 2596 O O . PHE A 1 353 ? 43.917 -19.089 11.282 1.00 18.39 1354 PHE C O 1
ATOM 2604 N N . SER A 1 354 ? 45.930 -20.070 11.505 1.00 15.35 1355 SER C N 1
ATOM 2605 C CA . SER A 1 354 ? 45.510 -21.345 10.952 1.00 15.53 1355 SER C CA 1
ATOM 2606 C C . SER A 1 354 ? 45.298 -22.492 11.922 1.00 17.54 1355 SER C C 1
ATOM 2607 O O . SER A 1 354 ? 44.708 -23.522 11.544 1.00 17.39 1355 SER C O 1
ATOM 2610 N N . LEU A 1 355 ? 45.877 -22.367 13.121 1.00 16.16 1356 LEU C N 1
ATOM 2611 C CA . LEU A 1 355 ? 45.819 -23.447 14.108 1.00 15.43 1356 LEU C CA 1
ATOM 2612 C C . LEU A 1 355 ? 45.489 -22.865 15.454 1.00 15.28 1356 LEU C C 1
ATOM 2613 O O . LEU A 1 355 ? 45.837 -21.727 15.753 1.00 15.10 1356 LEU C O 1
ATOM 2618 N N . THR A 1 356 ? 44.887 -23.718 16.315 1.00 14.77 1357 THR C N 1
ATOM 2619 C CA . THR A 1 356 ? 44.769 -23.399 17.751 1.00 14.40 1357 THR C CA 1
ATOM 2620 C C . THR A 1 356 ? 45.545 -24.503 18.493 1.00 16.92 1357 THR C C 1
ATOM 2621 O O . THR A 1 356 ? 45.834 -25.557 17.912 1.00 17.52 1357 THR C O 1
ATOM 2625 N N . SER A 1 357 ? 45.890 -24.239 19.776 1.00 15.37 1358 SER C N 1
ATOM 2626 C CA . SER A 1 357 ? 46.741 -25.119 20.579 1.00 15.11 1358 SER C CA 1
ATOM 2627 C C . SER A 1 357 ? 46.622 -24.653 22.015 1.00 16.14 1358 SER C C 1
ATOM 2628 O O . SER A 1 357 ? 46.011 -23.595 22.261 1.00 15.34 1358 SER C O 1
ATOM 2631 N N . SER A 1 358 ? 47.211 -25.409 22.957 1.00 14.66 1359 SER C N 1
ATOM 2632 C CA . SER A 1 358 ? 47.107 -25.017 24.350 1.00 14.62 1359 SER C CA 1
ATOM 2633 C C . SER A 1 358 ? 48.216 -24.152 24.853 1.00 16.85 1359 SER C C 1
ATOM 2634 O O . SER A 1 358 ? 47.940 -23.010 25.221 1.00 18.52 1359 SER C O 1
ATOM 2637 N N . ASP A 1 359 ? 49.475 -24.696 24.872 1.00 16.64 1360 ASP C N 1
ATOM 2638 C CA . ASP A 1 359 ? 50.691 -24.190 25.569 1.00 15.99 1360 ASP C CA 1
ATOM 2639 C C . ASP A 1 359 ? 50.500 -24.706 27.013 1.00 17.54 1360 ASP C C 1
ATOM 2640 O O . ASP A 1 359 ? 50.487 -23.955 27.993 1.00 16.60 1360 ASP C O 1
ATOM 2645 N N . SER A 1 360 ? 50.346 -26.010 27.115 1.00 15.69 1361 SER C N 1
ATOM 2646 C CA . SER A 1 360 ? 49.851 -26.652 28.330 1.00 14.12 1361 SER C CA 1
ATOM 2647 C C . SER A 1 360 ? 50.615 -26.407 29.611 1.00 16.30 1361 SER C C 1
ATOM 2648 O O . SER A 1 360 ? 51.789 -26.779 29.720 1.00 16.73 1361 SER C O 1
ATOM 2651 N N . GLN A 1 361 ? 49.943 -25.795 30.597 1.00 15.10 1362 GLN C N 1
ATOM 2652 C CA . GLN A 1 361 ? 50.522 -25.444 31.906 1.00 14.93 1362 GLN C CA 1
ATOM 2653 C C . GLN A 1 361 ? 51.748 -24.496 31.787 1.00 16.80 1362 GLN C C 1
ATOM 2654 O O . GLN A 1 361 ? 52.528 -24.369 32.724 1.00 17.01 1362 GLN C O 1
ATOM 2660 N N . ALA A 1 362 ? 51.853 -23.789 30.644 1.00 16.90 1363 ALA C N 1
ATOM 2661 C CA . ALA A 1 362 ? 52.926 -22.815 30.385 1.00 17.68 1363 ALA C CA 1
ATOM 2662 C C . ALA A 1 362 ? 52.280 -21.651 29.588 1.00 22.31 1363 ALA C C 1
ATOM 2663 O O . ALA A 1 362 ? 52.747 -21.293 28.504 1.00 24.49 1363 ALA C O 1
ATOM 2665 N N . MET A 1 363 ? 51.269 -21.025 30.173 1.00 20.89 1364 MET C N 1
ATOM 2666 C CA . MET A 1 363 ? 50.423 -19.985 29.593 1.00 19.89 1364 MET C CA 1
ATOM 2667 C C . MET A 1 363 ? 49.430 -20.619 28.638 1.00 19.91 1364 MET C C 1
ATOM 2668 O O . MET A 1 363 ? 49.263 -20.170 27.509 1.00 20.39 1364 MET C O 1
ATOM 2673 N N . GLY A 1 364 ? 48.761 -21.688 29.091 1.00 15.27 1365 GLY C N 1
ATOM 2674 C CA . GLY A 1 364 ? 47.811 -22.399 28.248 1.00 16.02 1365 GLY C CA 1
ATOM 2675 C C . GLY A 1 364 ? 47.115 -23.504 29.021 1.00 15.44 1365 GLY C C 1
ATOM 2676 O O . GLY A 1 364 ? 47.675 -24.070 29.966 1.00 17.20 1365 GLY C O 1
ATOM 2677 N N . ARG A 1 365 ? 45.860 -23.795 28.632 1.00 13.80 1366 ARG C N 1
ATOM 2678 C CA . ARG A 1 365 ? 44.962 -24.740 29.329 1.00 13.76 1366 ARG C CA 1
ATOM 2679 C C . ARG A 1 365 ? 44.723 -25.963 28.456 1.00 16.32 1366 ARG C C 1
ATOM 2680 O O . ARG A 1 365 ? 44.053 -25.893 27.407 1.00 15.58 1366 ARG C O 1
ATOM 2688 N N . VAL A 1 366 ? 45.255 -27.108 28.904 1.00 13.41 1367 VAL C N 1
ATOM 2689 C CA . VAL A 1 366 ? 45.261 -28.339 28.114 1.00 14.02 1367 VAL C CA 1
ATOM 2690 C C . VAL A 1 366 ? 43.919 -28.958 27.800 1.00 16.17 1367 VAL C C 1
ATOM 2691 O O . VAL A 1 366 ? 43.816 -29.740 26.837 1.00 17.38 1367 VAL C O 1
ATOM 2695 N N . GLY A 1 367 ? 42.908 -28.638 28.618 1.00 14.52 1368 GLY C N 1
ATOM 2696 C CA . GLY A 1 367 ? 41.588 -29.198 28.367 1.00 14.57 1368 GLY C CA 1
ATOM 2697 C C . GLY A 1 367 ? 40.698 -28.238 27.613 1.00 16.02 1368 GLY C C 1
ATOM 2698 O O . GLY A 1 367 ? 39.511 -28.543 27.436 1.00 15.94 1368 GLY C O 1
ATOM 2699 N N . GLU A 1 368 ? 41.244 -27.067 27.164 1.00 14.11 1369 GLU C N 1
ATOM 2700 C CA . GLU A 1 368 ? 40.382 -26.013 26.608 1.00 13.14 1369 GLU C CA 1
ATOM 2701 C C . GLU A 1 368 ? 40.651 -25.588 25.170 1.00 16.65 1369 GLU C C 1
ATOM 2702 O O . GLU A 1 368 ? 40.162 -24.526 24.780 1.00 16.52 1369 GLU C O 1
ATOM 2708 N N . VAL A 1 369 ? 41.420 -26.361 24.398 1.00 14.50 1370 VAL C N 1
ATOM 2709 C CA . VAL A 1 369 ? 41.722 -25.981 23.001 1.00 14.44 1370 VAL C CA 1
ATOM 2710 C C . VAL A 1 369 ? 40.430 -25.949 22.203 1.00 16.38 1370 VAL C C 1
ATOM 2711 O O . VAL A 1 369 ? 40.193 -25.002 21.434 1.00 16.97 1370 VAL C O 1
ATOM 2715 N N . ILE A 1 370 ? 39.632 -27.017 22.313 1.00 14.94 1371 ILE C N 1
ATOM 2716 C CA . ILE A 1 370 ? 38.427 -27.137 21.500 1.00 14.42 1371 ILE C CA 1
ATOM 2717 C C . ILE A 1 370 ? 37.365 -26.128 21.939 1.00 17.83 1371 ILE C C 1
ATOM 2718 O O . ILE A 1 370 ? 36.840 -25.390 21.111 1.00 17.06 1371 ILE C O 1
ATOM 2723 N N . LEU A 1 371 ? 37.047 -26.075 23.240 1.00 14.73 1372 LEU C N 1
ATOM 2724 C CA . LEU A 1 371 ? 35.983 -25.156 23.616 1.00 14.48 1372 LEU C CA 1
ATOM 2725 C C . LEU A 1 371 ? 36.357 -23.678 23.341 1.00 15.97 1372 LEU C C 1
ATOM 2726 O O . LEU A 1 371 ? 35.485 -22.892 22.926 1.00 15.78 1372 LEU C O 1
ATOM 2731 N N . ARG A 1 372 ? 37.631 -23.301 23.519 1.00 15.11 1373 ARG C N 1
ATOM 2732 C CA . ARG A 1 372 ? 37.985 -21.903 23.236 1.00 14.40 1373 ARG C CA 1
ATOM 2733 C C . ARG A 1 372 ? 37.946 -21.645 21.718 1.00 15.74 1373 ARG C C 1
ATOM 2734 O O . ARG A 1 372 ? 37.623 -20.520 21.327 1.00 16.28 1373 ARG C O 1
ATOM 2742 N N . THR A 1 373 ? 38.261 -22.651 20.865 1.00 15.68 1374 THR C N 1
ATOM 2743 C CA . THR A 1 373 ? 38.167 -22.417 19.415 1.00 15.10 1374 THR C CA 1
ATOM 2744 C C . THR A 1 373 ? 36.708 -22.039 19.086 1.00 18.12 1374 THR C C 1
ATOM 2745 O O . THR A 1 373 ? 36.460 -21.058 18.356 1.00 16.47 1374 THR C O 1
ATOM 2749 N N . TRP A 1 374 ? 35.754 -22.802 19.652 1.00 16.05 1375 TRP C N 1
ATOM 2750 C CA . TRP A 1 374 ? 34.335 -22.525 19.422 1.00 16.13 1375 TRP C CA 1
ATOM 2751 C C . TRP A 1 374 ? 33.863 -21.230 20.028 1.00 18.09 1375 TRP C C 1
ATOM 2752 O O . TRP A 1 374 ? 33.008 -20.560 19.440 1.00 17.33 1375 TRP C O 1
ATOM 2763 N N . GLN A 1 375 ? 34.433 -20.841 21.184 1.00 16.19 1376 GLN C N 1
ATOM 2764 C CA . GLN A 1 375 ? 34.075 -19.561 21.794 1.00 14.69 1376 GLN C CA 1
ATOM 2765 C C . GLN A 1 375 ? 34.489 -18.407 20.902 1.00 17.78 1376 GLN C C 1
ATOM 2766 O O . GLN A 1 375 ? 33.730 -17.426 20.796 1.00 17.30 1376 GLN C O 1
ATOM 2772 N N . VAL A 1 376 ? 35.672 -18.549 20.230 1.00 16.08 1377 VAL C N 1
ATOM 2773 C CA . VAL A 1 376 ? 36.119 -17.525 19.291 1.00 15.69 1377 VAL C CA 1
ATOM 2774 C C . VAL A 1 376 ? 35.106 -17.475 18.105 1.00 17.89 1377 VAL C C 1
ATOM 2775 O O . VAL A 1 376 ? 34.641 -16.379 17.751 1.00 16.24 1377 VAL C O 1
ATOM 2779 N N . ALA A 1 377 ? 34.738 -18.639 17.533 1.00 16.15 1378 ALA C N 1
ATOM 2780 C CA . ALA A 1 377 ? 33.798 -18.671 16.388 1.00 15.21 1378 ALA C CA 1
ATOM 2781 C C . ALA A 1 377 ? 32.490 -17.990 16.730 1.00 19.69 1378 ALA C C 1
ATOM 2782 O O . ALA A 1 377 ? 31.959 -17.231 15.919 1.00 19.25 1378 ALA C O 1
ATOM 2784 N N . HIS A 1 378 ? 31.996 -18.234 17.958 1.00 17.42 1379 HIS C N 1
ATOM 2785 C CA . HIS A 1 378 ? 30.763 -17.654 18.464 1.00 16.73 1379 HIS C CA 1
ATOM 2786 C C . HIS A 1 378 ? 30.922 -16.149 18.577 1.00 19.22 1379 HIS C C 1
ATOM 2787 O O . HIS A 1 378 ? 30.093 -15.409 18.042 1.00 18.45 1379 HIS C O 1
ATOM 2794 N N . ARG A 1 379 ? 31.978 -15.689 19.240 1.00 17.11 1380 ARG C N 1
ATOM 2795 C CA . ARG A 1 379 ? 32.212 -14.257 19.432 1.00 16.52 1380 ARG C CA 1
ATOM 2796 C C . ARG A 1 379 ? 32.374 -13.521 18.104 1.00 19.01 1380 ARG C C 1
ATOM 2797 O O . ARG A 1 379 ? 31.939 -12.368 17.985 1.00 18.16 1380 ARG C O 1
ATOM 2805 N N . MET A 1 380 ? 32.933 -14.205 17.114 1.00 17.24 1381 MET C N 1
ATOM 2806 C CA . MET A 1 380 ? 33.135 -13.637 15.792 1.00 16.87 1381 MET C CA 1
ATOM 2807 C C . MET A 1 380 ? 31.839 -13.597 15.003 1.00 22.41 1381 MET C C 1
ATOM 2808 O O . MET A 1 380 ? 31.587 -12.585 14.343 1.00 21.42 1381 MET C O 1
ATOM 2813 N N . LYS A 1 381 ? 30.996 -14.637 15.081 1.00 18.86 1382 LYS C N 1
ATOM 2814 C CA . LYS A 1 381 ? 29.662 -14.551 14.442 1.00 18.03 1382 LYS C CA 1
ATOM 2815 C C . LYS A 1 381 ? 28.903 -13.346 15.061 1.00 21.03 1382 LYS C C 1
ATOM 2816 O O . LYS A 1 381 ? 28.303 -12.538 14.326 1.00 22.02 1382 LYS C O 1
ATOM 2822 N N . VAL A 1 382 ? 28.887 -13.245 16.395 1.00 18.66 1383 VAL C N 1
ATOM 2823 C CA . VAL A 1 382 ? 28.180 -12.174 17.112 1.00 18.79 1383 VAL C CA 1
ATOM 2824 C C . VAL A 1 382 ? 28.632 -10.791 16.645 1.00 22.37 1383 VAL C C 1
ATOM 2825 O O . VAL A 1 382 ? 27.784 -9.951 16.354 1.00 24.09 1383 VAL C O 1
ATOM 2829 N N . GLN A 1 383 ? 29.951 -10.568 16.570 1.00 19.95 1384 GLN C N 1
ATOM 2830 C CA . GLN A 1 383 ? 30.505 -9.265 16.214 1.00 19.73 1384 GLN C CA 1
ATOM 2831 C C . GLN A 1 383 ? 30.585 -8.978 14.730 1.00 22.56 1384 GLN C C 1
ATOM 2832 O O . GLN A 1 383 ? 30.497 -7.801 14.343 1.00 25.32 1384 GLN C O 1
ATOM 2838 N N . ARG A 1 384 ? 30.815 -10.002 13.893 1.00 19.93 1385 ARG C N 1
ATOM 2839 C CA . ARG A 1 384 ? 31.080 -9.815 12.445 1.00 19.92 1385 ARG C CA 1
ATOM 2840 C C . ARG A 1 384 ? 29.988 -10.276 11.504 1.00 22.96 1385 ARG C C 1
ATOM 2841 O O . ARG A 1 384 ? 30.009 -9.897 10.330 1.00 23.45 1385 ARG C O 1
ATOM 2849 N N . GLY A 1 385 ? 29.081 -11.134 11.970 1.00 19.57 1386 GLY C N 1
ATOM 2850 C CA . GLY A 1 385 ? 28.045 -11.681 11.107 1.00 19.47 1386 GLY C CA 1
ATOM 2851 C C . GLY A 1 385 ? 28.612 -12.758 10.200 1.00 23.63 1386 GLY C C 1
ATOM 2852 O O . GLY A 1 385 ? 29.610 -13.388 10.560 1.00 21.63 1386 GLY C O 1
ATOM 2853 N N . ALA A 1 386 ? 27.976 -13.019 9.049 1.00 19.53 1387 ALA C N 1
ATOM 2854 C CA . ALA A 1 386 ? 28.406 -14.087 8.149 1.00 20.19 1387 ALA C CA 1
ATOM 2855 C C . ALA A 1 386 ? 29.750 -13.859 7.468 1.00 19.94 1387 ALA C C 1
ATOM 2856 O O . ALA A 1 386 ? 30.070 -12.746 7.039 1.00 20.30 1387 ALA C O 1
ATOM 2858 N N . LEU A 1 387 ? 30.528 -14.928 7.341 1.00 17.86 1388 LEU C N 1
ATOM 2859 C CA . LEU A 1 387 ? 31.751 -14.883 6.563 1.00 16.24 1388 LEU C CA 1
ATOM 2860 C C . LEU A 1 387 ? 31.368 -14.717 5.088 1.00 18.99 1388 LEU C C 1
ATOM 2861 O O . LEU A 1 387 ? 30.290 -15.148 4.680 1.00 19.08 1388 LEU C O 1
ATOM 2866 N N . ALA A 1 388 ? 32.267 -14.134 4.305 1.00 18.36 1389 ALA C N 1
ATOM 2867 C CA . ALA A 1 388 ? 32.054 -13.910 2.863 1.00 18.92 1389 ALA C CA 1
ATOM 2868 C C . ALA A 1 388 ? 31.837 -15.237 2.124 1.00 23.01 1389 ALA C C 1
ATOM 2869 O O . ALA A 1 388 ? 31.108 -15.281 1.122 1.00 22.13 1389 ALA C O 1
ATOM 2871 N N . GLU A 1 389 ? 32.423 -16.327 2.663 1.00 18.05 1390 GLU C N 1
ATOM 2872 C CA . GLU A 1 389 ? 32.343 -17.646 2.026 1.00 19.00 1390 GLU C CA 1
ATOM 2873 C C . GLU A 1 389 ? 31.059 -18.372 2.337 1.00 22.93 1390 GLU C C 1
ATOM 2874 O O . GLU A 1 389 ? 30.754 -19.411 1.742 1.00 23.63 1390 GLU C O 1
ATOM 2880 N N . GLU A 1 390 ? 30.319 -17.858 3.300 1.00 20.84 1391 GLU C N 1
ATOM 2881 C CA . GLU A 1 390 ? 29.105 -18.489 3.741 1.00 21.02 1391 GLU C CA 1
ATOM 2882 C C . GLU A 1 390 ? 28.026 -18.570 2.673 1.00 26.15 1391 GLU C C 1
ATOM 2883 O O . GLU A 1 390 ? 27.762 -17.594 1.966 1.00 24.18 1391 GLU C O 1
ATOM 2889 N N . THR A 1 391 ? 27.458 -19.772 2.501 1.00 24.98 1392 THR C N 1
ATOM 2890 C CA . THR A 1 391 ? 26.343 -20.039 1.607 1.00 26.63 1392 THR C CA 1
ATOM 2891 C C . THR A 1 391 ? 25.259 -20.615 2.531 1.00 33.46 1392 THR C C 1
ATOM 2892 O O . THR A 1 391 ? 25.575 -21.322 3.505 1.00 32.31 1392 THR C O 1
ATOM 2896 N N . GLY A 1 392 ? 24.025 -20.242 2.265 1.00 31.30 1393 GLY C N 1
ATOM 2897 C CA . GLY A 1 392 ? 22.871 -20.660 3.052 1.00 30.20 1393 GLY C CA 1
ATOM 2898 C C . GLY A 1 392 ? 22.669 -19.914 4.354 1.00 32.37 1393 GLY C C 1
ATOM 2899 O O . GLY A 1 392 ? 23.531 -19.147 4.814 1.00 30.32 1393 GLY C O 1
ATOM 2900 N N . ASP A 1 393 ? 21.541 -20.201 5.004 1.00 29.29 1394 ASP C N 1
ATOM 2901 C CA . ASP A 1 393 ? 21.205 -19.591 6.272 1.00 29.15 1394 ASP C CA 1
ATOM 2902 C C . ASP A 1 393 ? 21.737 -20.476 7.397 1.00 29.32 1394 ASP C C 1
ATOM 2903 O O . ASP A 1 393 ? 20.987 -21.136 8.120 1.00 26.98 1394 ASP C O 1
ATOM 2908 N N . ASN A 1 394 ? 23.068 -20.531 7.498 1.00 23.96 1395 ASN C N 1
ATOM 2909 C CA . ASN A 1 394 ? 23.743 -21.381 8.485 1.00 22.43 1395 ASN C CA 1
ATOM 2910 C C . ASN A 1 394 ? 25.166 -20.861 8.668 1.00 23.95 1395 ASN C C 1
ATOM 2911 O O . ASN A 1 394 ? 25.594 -19.912 7.976 1.00 22.20 1395 ASN C O 1
ATOM 2916 N N . ASP A 1 395 ? 25.912 -21.488 9.593 1.00 19.65 1396 ASP C N 1
ATOM 2917 C CA . ASP A 1 395 ? 27.281 -21.086 9.871 1.00 17.73 1396 ASP C CA 1
ATOM 2918 C C . ASP A 1 395 ? 28.244 -22.179 9.430 1.00 19.49 1396 ASP C C 1
ATOM 2919 O O . ASP A 1 395 ? 29.350 -22.285 9.974 1.00 18.36 1396 ASP C O 1
ATOM 2924 N N . ASN A 1 396 ? 27.851 -22.977 8.423 1.00 16.71 1397 ASN C N 1
ATOM 2925 C CA . ASN A 1 396 ? 28.641 -24.149 8.019 1.00 16.48 1397 ASN C CA 1
ATOM 2926 C C . ASN A 1 396 ? 30.075 -23.812 7.621 1.00 20.49 1397 ASN C C 1
ATOM 2927 O O . ASN A 1 396 ? 30.989 -24.525 8.010 1.00 18.92 1397 ASN C O 1
ATOM 2932 N N . PHE A 1 397 ? 30.267 -22.782 6.792 1.00 18.92 1398 PHE C N 1
ATOM 2933 C CA . PHE A 1 397 ? 31.651 -22.496 6.397 1.00 17.32 1398 PHE C CA 1
ATOM 2934 C C . PHE A 1 397 ? 32.472 -22.034 7.600 1.00 20.62 1398 PHE C C 1
ATOM 2935 O O . PHE A 1 397 ? 33.605 -22.481 7.749 1.00 19.47 1398 PHE C O 1
ATOM 2943 N N . ARG A 1 398 ? 31.930 -21.130 8.448 1.00 17.23 1399 ARG C N 1
ATOM 2944 C CA . ARG A 1 398 ? 32.668 -20.717 9.652 1.00 17.67 1399 ARG C CA 1
ATOM 2945 C C . ARG A 1 398 ? 33.028 -21.940 10.512 1.00 18.12 1399 ARG C C 1
ATOM 2946 O O . ARG A 1 398 ? 34.163 -22.042 10.992 1.00 17.37 1399 ARG C O 1
ATOM 2954 N N . VAL A 1 399 ? 32.090 -22.896 10.644 1.00 16.86 1400 VAL C N 1
ATOM 2955 C CA . VAL A 1 399 ? 32.337 -24.124 11.413 1.00 16.09 1400 VAL C CA 1
ATOM 2956 C C . VAL A 1 399 ? 33.472 -24.948 10.804 1.00 18.44 1400 VAL C C 1
ATOM 2957 O O . VAL A 1 399 ? 34.362 -25.405 11.529 1.00 18.55 1400 VAL C O 1
ATOM 2961 N N . LYS A 1 400 ? 33.473 -25.111 9.476 1.00 15.51 1401 LYS C N 1
ATOM 2962 C CA . LYS A 1 400 ? 34.547 -25.842 8.784 1.00 15.67 1401 LYS C CA 1
ATOM 2963 C C . LYS A 1 400 ? 35.869 -25.109 8.936 1.00 17.84 1401 LYS C C 1
ATOM 2964 O O . LYS A 1 400 ? 36.899 -25.738 9.210 1.00 17.90 1401 LYS C O 1
ATOM 2970 N N . ARG A 1 401 ? 35.855 -23.774 8.808 1.00 15.76 1402 ARG C N 1
ATOM 2971 C CA . ARG A 1 401 ? 37.058 -22.976 8.998 1.00 16.16 1402 ARG C CA 1
ATOM 2972 C C . ARG A 1 401 ? 37.656 -23.199 10.391 1.00 18.84 1402 ARG C C 1
ATOM 2973 O O . ARG A 1 401 ? 38.852 -23.365 10.525 1.00 18.89 1402 ARG C O 1
ATOM 2981 N N . TYR A 1 402 ? 36.812 -23.172 11.422 1.00 16.38 1403 TYR C N 1
ATOM 2982 C CA . TYR A 1 402 ? 37.327 -23.315 12.782 1.00 15.32 1403 TYR C CA 1
ATOM 2983 C C . TYR A 1 402 ? 37.701 -24.753 13.167 1.00 16.70 1403 TYR C C 1
ATOM 2984 O O . TYR A 1 402 ? 38.718 -24.911 13.838 1.00 16.67 1403 TYR C O 1
ATOM 2993 N N . ILE A 1 403 ? 36.942 -25.771 12.771 1.00 16.21 1404 ILE C N 1
ATOM 2994 C CA . ILE A 1 403 ? 37.313 -27.134 13.162 1.00 16.07 1404 ILE C CA 1
ATOM 2995 C C . ILE A 1 403 ? 38.666 -27.520 12.559 1.00 18.03 1404 ILE C C 1
ATOM 2996 O O . ILE A 1 403 ? 39.422 -28.259 13.181 1.00 16.80 1404 ILE C O 1
ATOM 3001 N N . ALA A 1 404 ? 38.980 -26.995 11.352 1.00 15.33 1405 ALA C N 1
ATOM 3002 C CA . ALA A 1 404 ? 40.267 -27.270 10.722 1.00 15.67 1405 ALA C CA 1
ATOM 3003 C C . ALA A 1 404 ? 41.430 -26.765 11.579 1.00 16.81 1405 ALA C C 1
ATOM 3004 O O . ALA A 1 404 ? 42.532 -27.314 11.496 1.00 16.64 1405 ALA C O 1
ATOM 3006 N N . LYS A 1 405 ? 41.179 -25.767 12.452 1.00 14.67 1406 LYS C N 1
ATOM 3007 C CA . LYS A 1 405 ? 42.254 -25.186 13.265 1.00 14.86 1406 LYS C CA 1
ATOM 3008 C C . LYS A 1 405 ? 42.832 -26.162 14.309 1.00 17.18 1406 LYS C C 1
ATOM 3009 O O . LYS A 1 405 ? 43.994 -26.021 14.699 1.00 16.58 1406 LYS C O 1
ATOM 3015 N N . TYR A 1 406 ? 42.011 -27.113 14.801 1.00 15.92 1407 TYR C N 1
ATOM 3016 C CA . TYR A 1 406 ? 42.518 -28.061 15.800 1.00 15.49 1407 TYR C CA 1
ATOM 3017 C C . TYR A 1 406 ? 42.518 -29.483 15.317 1.00 18.51 1407 TYR C C 1
ATOM 3018 O O . TYR A 1 406 ? 42.687 -30.408 16.121 1.00 16.43 1407 TYR C O 1
ATOM 3027 N N . THR A 1 407 ? 42.337 -29.690 14.001 1.00 15.85 1408 THR C N 1
ATOM 3028 C CA . THR A 1 407 ? 42.319 -31.030 13.441 1.00 15.17 1408 THR C CA 1
ATOM 3029 C C . THR A 1 407 ? 43.306 -31.166 12.304 1.00 18.73 1408 THR C C 1
ATOM 3030 O O . THR A 1 407 ? 44.455 -31.524 12.526 1.00 18.79 1408 THR C O 1
ATOM 3034 N N . ILE A 1 408 ? 42.867 -30.819 11.090 1.00 17.37 1409 ILE C N 1
ATOM 3035 C CA . ILE A 1 408 ? 43.714 -31.048 9.922 1.00 16.18 1409 ILE C CA 1
ATOM 3036 C C . ILE A 1 408 ? 44.928 -30.113 9.825 1.00 17.20 1409 ILE C C 1
ATOM 3037 O O . ILE A 1 408 ? 45.991 -30.577 9.399 1.00 16.79 1409 ILE C O 1
ATOM 3042 N N . ASN A 1 409 ? 44.790 -28.835 10.219 1.00 16.75 1410 ASN C N 1
ATOM 3043 C CA . ASN A 1 409 ? 45.926 -27.897 10.071 1.00 16.65 1410 ASN C CA 1
ATOM 3044 C C . ASN A 1 409 ? 47.081 -28.208 11.001 1.00 17.01 1410 ASN C C 1
ATOM 3045 O O . ASN A 1 409 ? 48.198 -28.324 10.496 1.00 16.08 1410 ASN C O 1
ATOM 3050 N N . PRO A 1 410 ? 46.877 -28.526 12.307 1.00 15.54 1411 PRO C N 1
ATOM 3051 C CA . PRO A 1 410 ? 48.014 -29.027 13.110 1.00 15.77 1411 PRO C CA 1
ATOM 3052 C C . PRO A 1 410 ? 48.618 -30.325 12.532 1.00 18.87 1411 PRO C C 1
ATOM 3053 O O . PRO A 1 410 ? 49.836 -30.473 12.549 1.00 17.65 1411 PRO C O 1
ATOM 3057 N N . ALA A 1 411 ? 47.802 -31.256 11.975 1.00 14.97 1412 ALA C N 1
ATOM 3058 C CA . ALA A 1 411 ? 48.341 -32.488 11.410 1.00 15.05 1412 ALA C CA 1
ATOM 3059 C C . ALA A 1 411 ? 49.222 -32.172 10.183 1.00 17.42 1412 ALA C C 1
ATOM 3060 O O . ALA A 1 411 ? 50.312 -32.745 10.050 1.00 17.96 1412 ALA C O 1
ATOM 3062 N N . LEU A 1 412 ? 48.740 -31.278 9.292 1.00 16.44 1413 LEU C N 1
ATOM 3063 C CA . LEU A 1 412 ? 49.552 -30.934 8.117 1.00 16.55 1413 LEU C CA 1
ATOM 3064 C C . LEU A 1 412 ? 50.844 -30.244 8.541 1.00 19.87 1413 LEU C C 1
ATOM 3065 O O . LEU A 1 412 ? 51.904 -30.538 7.981 1.00 19.48 1413 LEU C O 1
ATOM 3070 N N . THR A 1 413 ? 50.759 -29.336 9.532 1.00 16.93 1414 THR C N 1
ATOM 3071 C CA . THR A 1 413 ? 51.924 -28.580 9.998 1.00 16.45 1414 THR C CA 1
ATOM 3072 C C . THR A 1 413 ? 53.023 -29.526 10.506 1.00 19.57 1414 THR C C 1
ATOM 3073 O O . THR A 1 413 ? 54.210 -29.254 10.307 1.00 19.78 1414 THR C O 1
ATOM 3077 N N . HIS A 1 414 ? 52.626 -30.610 11.210 1.00 16.16 1415 HIS C N 1
ATOM 3078 C CA . HIS A 1 414 ? 53.585 -31.525 11.810 1.00 15.39 1415 HIS C CA 1
ATOM 3079 C C . HIS A 1 414 ? 53.860 -32.822 11.057 1.00 17.97 1415 HIS C C 1
ATOM 3080 O O . HIS A 1 414 ? 54.512 -33.733 11.594 1.00 17.32 1415 HIS C O 1
ATOM 3087 N N . GLY A 1 415 ? 53.411 -32.875 9.783 1.00 16.15 1416 GLY C N 1
ATOM 3088 C CA . GLY A 1 415 ? 53.666 -34.003 8.901 1.00 16.20 1416 GLY C CA 1
ATOM 3089 C C . GLY A 1 415 ? 53.051 -35.317 9.300 1.00 17.62 1416 GLY C C 1
ATOM 3090 O O . GLY A 1 415 ? 53.626 -36.381 9.059 1.00 18.54 1416 GLY C O 1
ATOM 3091 N N . ILE A 1 416 ? 51.854 -35.254 9.901 1.00 16.01 1417 ILE C N 1
ATOM 3092 C CA . ILE A 1 416 ? 51.150 -36.459 10.345 1.00 14.57 1417 ILE C CA 1
ATOM 3093 C C . ILE A 1 416 ? 49.766 -36.553 9.728 1.00 17.77 1417 ILE C C 1
ATOM 3094 O O . ILE A 1 416 ? 49.015 -37.426 10.149 1.00 18.66 1417 ILE C O 1
ATOM 3099 N N . ALA A 1 417 ? 49.407 -35.668 8.745 1.00 15.48 1418 ALA C N 1
ATOM 3100 C CA . ALA A 1 417 ? 48.057 -35.721 8.145 1.00 16.30 1418 ALA C CA 1
ATOM 3101 C C . ALA A 1 417 ? 47.801 -36.988 7.344 1.00 19.65 1418 ALA C C 1
ATOM 3102 O O . ALA A 1 417 ? 46.648 -37.295 7.072 1.00 20.52 1418 ALA C O 1
ATOM 3104 N N . HIS A 1 418 ? 48.842 -37.792 7.040 1.00 17.15 1419 HIS C N 1
ATOM 3105 C CA . HIS A 1 418 ? 48.593 -39.072 6.382 1.00 16.20 1419 HIS C CA 1
ATOM 3106 C C . HIS A 1 418 ? 47.972 -40.106 7.359 1.00 19.48 1419 HIS C C 1
ATOM 3107 O O . HIS A 1 418 ? 47.388 -41.098 6.926 1.00 20.24 1419 HIS C O 1
ATOM 3114 N N . GLU A 1 419 ? 48.135 -39.885 8.672 1.00 17.07 1420 GLU C N 1
ATOM 3115 C CA . GLU A 1 419 ? 47.630 -40.775 9.714 1.00 16.73 1420 GLU C CA 1
ATOM 3116 C C . GLU A 1 419 ? 46.407 -40.240 10.454 1.00 19.34 1420 GLU C C 1
ATOM 3117 O O . GLU A 1 419 ? 45.515 -41.015 10.774 1.00 19.02 1420 GLU C O 1
ATOM 3123 N N . VAL A 1 420 ? 46.397 -38.943 10.780 1.00 16.50 1421 VAL C N 1
ATOM 3124 C CA . VAL A 1 420 ? 45.365 -38.348 11.640 1.00 15.88 1421 VAL C CA 1
ATOM 3125 C C . VAL A 1 420 ? 44.910 -36.995 11.133 1.00 20.22 1421 VAL C C 1
ATOM 3126 O O . VAL A 1 420 ? 45.381 -36.548 10.072 1.00 20.45 1421 VAL C O 1
ATOM 3130 N N . GLY A 1 421 ? 43.998 -36.356 11.869 1.00 16.51 1422 GLY C N 1
ATOM 3131 C CA . GLY A 1 421 ? 43.551 -34.999 11.569 1.00 15.87 1422 GLY C CA 1
ATOM 3132 C C . GLY A 1 421 ? 42.221 -34.797 10.887 1.00 18.14 1422 GLY C C 1
ATOM 3133 O O . GLY A 1 421 ? 41.783 -33.655 10.758 1.00 18.53 1422 GLY C O 1
ATOM 3134 N N . SER A 1 422 ? 41.600 -35.871 10.416 1.00 16.55 1423 SER C N 1
ATOM 3135 C CA . SER A 1 422 ? 40.309 -35.764 9.739 1.00 16.49 1423 SER C CA 1
ATOM 3136 C C . SER A 1 422 ? 39.663 -37.122 9.633 1.00 18.49 1423 SER C C 1
ATOM 3137 O O . SER A 1 422 ? 40.320 -38.153 9.762 1.00 18.11 1423 SER C O 1
ATOM 3140 N N . ILE A 1 423 ? 38.364 -37.113 9.330 1.00 17.05 1424 ILE C N 1
ATOM 3141 C CA . ILE A 1 423 ? 37.621 -38.329 9.087 1.00 15.95 1424 ILE C CA 1
ATOM 3142 C C . ILE A 1 423 ? 37.725 -38.594 7.588 1.00 19.59 1424 ILE C C 1
ATOM 3143 O O . ILE A 1 423 ? 36.949 -38.056 6.798 1.00 20.72 1424 ILE C O 1
ATOM 3148 N N . GLU A 1 424 ? 38.719 -39.394 7.229 1.00 18.39 1425 GLU C N 1
ATOM 3149 C CA . GLU A 1 424 ? 39.010 -39.722 5.826 1.00 18.59 1425 GLU C CA 1
ATOM 3150 C C . GLU A 1 424 ? 39.476 -41.152 5.785 1.00 19.02 1425 GLU C C 1
ATOM 3151 O O . GLU A 1 424 ? 40.144 -41.628 6.708 1.00 18.34 1425 GLU C O 1
ATOM 3157 N N . VAL A 1 425 ? 39.081 -41.866 4.722 1.00 18.69 1426 VAL C N 1
ATOM 3158 C CA . VAL A 1 425 ? 39.411 -43.264 4.513 1.00 17.86 1426 VAL C CA 1
ATOM 3159 C C . VAL A 1 425 ? 40.922 -43.515 4.612 1.00 19.88 1426 VAL C C 1
ATOM 3160 O O . VAL A 1 425 ? 41.724 -42.759 4.049 1.00 21.27 1426 VAL C O 1
ATOM 3164 N N . GLY A 1 426 ? 41.267 -44.570 5.342 1.00 18.25 1427 GLY C N 1
ATOM 3165 C CA . GLY A 1 426 ? 42.645 -44.993 5.547 1.00 18.95 1427 GLY C CA 1
ATOM 3166 C C . GLY A 1 426 ? 43.332 -44.374 6.750 1.00 21.33 1427 GLY C C 1
ATOM 3167 O O . GLY A 1 426 ? 44.423 -44.810 7.122 1.00 21.07 1427 GLY C O 1
ATOM 3168 N N . LYS A 1 427 ? 42.734 -43.326 7.331 1.00 17.63 1428 LYS C N 1
ATOM 3169 C CA . LYS A 1 427 ? 43.304 -42.692 8.508 1.00 17.27 1428 LYS C CA 1
ATOM 3170 C C . LYS A 1 427 ? 42.934 -43.457 9.761 1.00 19.48 1428 LYS C C 1
ATOM 3171 O O . LYS A 1 427 ? 41.974 -44.258 9.772 1.00 18.49 1428 LYS C O 1
ATOM 3177 N N . LEU A 1 428 ? 43.748 -43.269 10.796 1.00 16.66 1429 LEU C N 1
ATOM 3178 C CA . LEU A 1 428 ? 43.495 -43.929 12.075 1.00 15.47 1429 LEU C CA 1
ATOM 3179 C C . LEU A 1 428 ? 42.098 -43.484 12.575 1.00 18.20 1429 LEU C C 1
ATOM 3180 O O . LEU A 1 428 ? 41.764 -42.294 12.467 1.00 16.97 1429 LEU C O 1
ATOM 3185 N N . ALA A 1 429 ? 41.329 -44.422 13.135 1.00 15.24 1430 ALA C N 1
ATOM 3186 C CA . ALA A 1 429 ? 39.964 -44.141 13.588 1.00 15.50 1430 ALA C CA 1
ATOM 3187 C C . ALA A 1 429 ? 39.954 -43.484 14.978 1.00 19.24 1430 ALA C C 1
ATOM 3188 O O . ALA A 1 429 ? 39.504 -44.094 15.975 1.00 17.49 1430 ALA C O 1
ATOM 3190 N N . ASP A 1 430 ? 40.458 -42.225 15.020 1.00 15.61 1431 ASP C N 1
ATOM 3191 C CA . ASP A 1 430 ? 40.411 -41.359 16.220 1.00 14.91 1431 ASP C CA 1
ATOM 3192 C C . ASP A 1 430 ? 39.168 -40.507 15.994 1.00 18.02 1431 ASP C C 1
ATOM 3193 O O . ASP A 1 430 ? 39.122 -39.714 15.045 1.00 17.72 1431 ASP C O 1
ATOM 3198 N N . LEU A 1 431 ? 38.105 -40.778 16.767 1.00 15.65 1432 LEU C N 1
ATOM 3199 C CA . LEU A 1 431 ? 36.818 -40.145 16.550 1.00 15.24 1432 LEU C CA 1
ATOM 3200 C C . LEU A 1 431 ? 36.219 -39.716 17.879 1.00 17.50 1432 LEU C C 1
ATOM 3201 O O . LEU A 1 431 ? 36.445 -40.369 18.905 1.00 17.14 1432 LEU C O 1
ATOM 3206 N N . VAL A 1 432 ? 35.458 -38.621 17.832 1.00 15.24 1433 VAL C N 1
ATOM 3207 C CA . VAL A 1 432 ? 34.799 -38.097 19.016 1.00 13.76 1433 VAL C CA 1
ATOM 3208 C C . VAL A 1 432 ? 33.325 -37.974 18.733 1.00 17.00 1433 VAL C C 1
ATOM 3209 O O . VAL A 1 432 ? 32.931 -37.344 17.751 1.00 16.53 1433 VAL C O 1
ATOM 3213 N N . VAL A 1 433 ? 32.508 -38.572 19.625 1.00 14.46 1434 VAL C N 1
ATOM 3214 C CA . VAL A 1 433 ? 31.059 -38.556 19.518 1.00 14.59 1434 VAL C CA 1
ATOM 3215 C C . VAL A 1 433 ? 30.572 -37.528 20.543 1.00 17.29 1434 VAL C C 1
ATOM 3216 O O . VAL A 1 433 ? 30.930 -37.620 21.727 1.00 16.34 1434 VAL C O 1
ATOM 3220 N N . TRP A 1 434 ? 29.750 -36.562 20.086 1.00 16.23 1435 TRP C N 1
ATOM 3221 C CA . TRP A 1 434 ? 29.223 -35.484 20.898 1.00 15.53 1435 TRP C CA 1
ATOM 3222 C C . TRP A 1 434 ? 27.711 -35.441 20.907 1.00 17.74 1435 TRP C C 1
ATOM 3223 O O . TRP A 1 434 ? 27.076 -35.485 19.844 1.00 16.89 1435 TRP C O 1
ATOM 3234 N N . SER A 1 435 ? 27.142 -35.215 22.086 1.00 15.66 1436 SER C N 1
ATOM 3235 C CA . SER A 1 435 ? 25.721 -34.883 22.135 1.00 15.88 1436 SER C CA 1
ATOM 3236 C C . SER A 1 435 ? 25.686 -33.388 21.758 1.00 18.08 1436 SER C C 1
ATOM 3237 O O . SER A 1 435 ? 26.505 -32.614 22.237 1.00 18.14 1436 SER C O 1
ATOM 3240 N N . PRO A 1 436 ? 24.833 -32.932 20.823 1.00 17.12 1437 PRO C N 1
ATOM 3241 C CA . PRO A 1 436 ? 24.842 -31.496 20.467 1.00 15.99 1437 PRO C CA 1
ATOM 3242 C C . PRO A 1 436 ? 24.809 -30.514 21.630 1.00 15.84 1437 PRO C C 1
ATOM 3243 O O . PRO A 1 436 ? 25.452 -29.475 21.562 1.00 16.72 1437 PRO C O 1
ATOM 3247 N N . ALA A 1 437 ? 24.077 -30.829 22.725 1.00 15.91 1438 ALA C N 1
ATOM 3248 C CA . ALA A 1 437 ? 24.029 -29.883 23.828 1.00 16.17 1438 ALA C CA 1
ATOM 3249 C C . ALA A 1 437 ? 25.369 -29.693 24.517 1.00 17.79 1438 ALA C C 1
ATOM 3250 O O . ALA A 1 437 ? 25.559 -28.681 25.189 1.00 18.00 1438 ALA C O 1
ATOM 3252 N N . PHE A 1 438 ? 26.275 -30.664 24.346 1.00 14.69 1439 PHE C N 1
ATOM 3253 C CA . PHE A 1 438 ? 27.606 -30.637 24.977 1.00 14.80 1439 PHE C CA 1
ATOM 3254 C C . PHE A 1 438 ? 28.712 -30.581 23.957 1.00 16.19 1439 PHE C C 1
ATOM 3255 O O . PHE A 1 438 ? 29.895 -30.776 24.305 1.00 16.46 1439 PHE C O 1
ATOM 3263 N N . PHE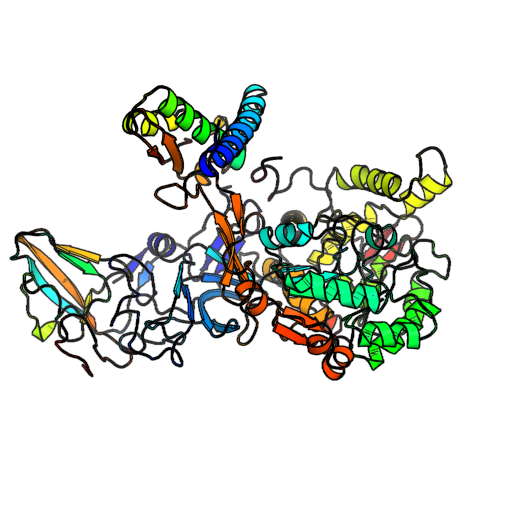 A 1 439 ? 28.372 -30.269 22.685 1.00 15.77 1440 PHE C N 1
ATOM 3264 C CA . PHE A 1 439 ? 29.401 -30.185 21.644 1.00 14.95 1440 PHE C CA 1
ATOM 3265 C C . PHE A 1 439 ? 30.531 -29.224 22.082 1.00 17.36 1440 PHE C C 1
ATOM 3266 O O . PHE A 1 439 ? 30.250 -28.132 22.584 1.00 16.43 1440 PHE C O 1
ATOM 3274 N N . GLY A 1 440 ? 31.785 -29.644 21.870 1.00 15.71 1441 GLY C N 1
ATOM 3275 C CA . GLY A 1 440 ? 32.956 -28.828 22.169 1.00 15.57 1441 GLY C CA 1
ATOM 3276 C C . GLY A 1 440 ? 33.377 -28.812 23.623 1.00 17.19 1441 GLY C C 1
ATOM 3277 O O . GLY A 1 440 ? 34.479 -28.344 23.913 1.00 15.84 1441 GLY C O 1
ATOM 3278 N N . VAL A 1 441 ? 32.490 -29.240 24.571 1.00 16.04 1442 VAL C N 1
ATOM 3279 C CA . VAL A 1 441 ? 32.791 -29.156 26.010 1.00 16.21 1442 VAL C CA 1
ATOM 3280 C C . VAL A 1 441 ? 32.959 -30.495 26.737 1.00 16.50 1442 VAL C C 1
ATOM 3281 O O . VAL A 1 441 ? 33.908 -30.661 27.516 1.00 17.15 1442 VAL C O 1
ATOM 3285 N N . LYS A 1 442 ? 32.043 -31.438 26.504 1.00 14.70 1443 LYS C N 1
ATOM 3286 C CA . LYS A 1 442 ? 32.003 -32.717 27.203 1.00 14.76 1443 LYS C CA 1
ATOM 3287 C C . LYS A 1 442 ? 31.560 -33.809 26.252 1.00 16.00 1443 LYS C C 1
ATOM 3288 O O . LYS A 1 442 ? 30.359 -33.944 25.995 1.00 16.64 1443 LYS C O 1
ATOM 3294 N N . PRO A 1 443 ? 32.507 -34.536 25.638 1.00 13.46 1444 PRO C N 1
ATOM 3295 C CA . PRO A 1 443 ? 32.111 -35.578 24.677 1.00 13.32 1444 PRO C CA 1
ATOM 3296 C C . PRO A 1 443 ? 31.469 -36.810 25.275 1.00 16.53 1444 PRO C C 1
ATOM 3297 O O . PRO A 1 443 ? 31.662 -37.133 26.451 1.00 16.09 1444 PRO C O 1
ATOM 3301 N N . ALA A 1 444 ? 30.670 -37.472 24.462 1.00 15.08 1445 ALA C N 1
ATOM 3302 C CA . ALA A 1 444 ? 29.985 -38.693 24.863 1.00 14.29 1445 ALA C CA 1
ATOM 3303 C C . ALA A 1 444 ? 30.886 -39.928 24.772 1.00 16.00 1445 ALA C C 1
ATOM 3304 O O . ALA A 1 444 ? 30.739 -40.871 25.552 1.00 16.00 1445 ALA C O 1
ATOM 3306 N N . THR A 1 445 ? 31.777 -39.970 23.753 1.00 14.44 1446 THR C N 1
ATOM 3307 C CA . THR A 1 445 ? 32.632 -41.141 23.539 1.00 14.60 1446 THR C CA 1
ATOM 3308 C C . THR A 1 445 ? 33.882 -40.652 22.809 1.00 16.62 1446 THR C C 1
ATOM 3309 O O . THR A 1 445 ? 33.783 -39.898 21.824 1.00 18.32 1446 THR C O 1
ATOM 3313 N N . VAL A 1 446 ? 35.058 -41.052 23.295 1.00 13.78 1447 VAL C N 1
ATOM 3314 C CA . VAL A 1 446 ? 36.320 -40.719 22.633 1.00 14.14 1447 VAL C CA 1
ATOM 3315 C C . VAL A 1 446 ? 36.968 -42.030 22.205 1.00 16.62 1447 VAL C C 1
ATOM 3316 O O . VAL A 1 446 ? 37.278 -42.888 23.033 1.00 16.27 1447 VAL C O 1
ATOM 3320 N N . ILE A 1 447 ? 37.148 -42.186 20.892 1.00 14.60 1448 ILE C N 1
ATOM 3321 C CA . ILE A 1 447 ? 37.655 -43.404 20.261 1.00 14.86 1448 ILE C CA 1
ATOM 3322 C C . ILE A 1 447 ? 39.083 -43.202 19.798 1.00 18.06 1448 ILE C C 1
ATOM 3323 O O . ILE A 1 447 ? 39.369 -42.186 19.140 1.00 17.34 1448 ILE C O 1
ATOM 3328 N N . LYS A 1 448 ? 39.969 -44.143 20.184 1.00 15.21 1449 LYS C N 1
ATOM 3329 C CA . LYS A 1 448 ? 41.372 -44.148 19.768 1.00 15.06 1449 LYS C CA 1
ATOM 3330 C C . LYS A 1 448 ? 41.611 -45.365 18.908 1.00 17.32 1449 LYS C C 1
ATOM 3331 O O . LYS A 1 448 ? 41.468 -46.483 19.392 1.00 16.57 1449 LYS C O 1
ATOM 3337 N N . GLY A 1 449 ? 42.004 -45.167 17.649 1.00 15.44 1450 GLY C N 1
ATOM 3338 C CA . GLY A 1 449 ? 42.342 -46.309 16.796 1.00 16.53 1450 GLY C CA 1
ATOM 3339 C C . GLY A 1 449 ? 41.293 -47.393 16.747 1.00 16.76 1450 GLY C C 1
ATOM 3340 O O . GLY A 1 449 ? 41.643 -48.571 16.743 1.00 18.15 1450 GLY C O 1
ATOM 3341 N N . GLY A 1 450 ? 40.008 -47.013 16.748 1.00 16.24 1451 GLY C N 1
ATOM 3342 C CA . GLY A 1 450 ? 38.952 -48.019 16.677 1.00 15.96 1451 GLY C CA 1
ATOM 3343 C C . GLY A 1 450 ? 38.440 -48.560 18.010 1.00 19.08 1451 GLY C C 1
ATOM 3344 O O . GLY A 1 450 ? 37.465 -49.312 18.008 1.00 17.24 1451 GLY C O 1
ATOM 3345 N N . MET A 1 451 ? 39.084 -48.199 19.159 1.00 16.02 1452 MET C N 1
ATOM 3346 C CA . MET A 1 451 ? 38.550 -48.648 20.461 1.00 15.17 1452 MET C CA 1
ATOM 3347 C C . MET A 1 451 ? 38.140 -47.436 21.293 1.00 17.74 1452 MET C C 1
ATOM 3348 O O . MET A 1 451 ? 38.805 -46.396 21.250 1.00 17.51 1452 MET C O 1
ATOM 3353 N N . ILE A 1 452 ? 37.060 -47.563 22.065 1.00 14.26 1453 ILE C N 1
ATOM 3354 C CA . ILE A 1 452 ? 36.696 -46.475 22.966 1.00 13.67 1453 ILE C CA 1
ATOM 3355 C C . ILE A 1 452 ? 37.813 -46.398 24.028 1.00 15.65 1453 ILE C C 1
ATOM 3356 O O . ILE A 1 452 ? 38.121 -47.409 24.679 1.00 14.89 1453 ILE C O 1
ATOM 3361 N N . ALA A 1 453 ? 38.439 -45.204 24.153 1.00 15.17 1454 ALA C N 1
ATOM 3362 C CA . ALA A 1 453 ? 39.541 -44.994 25.108 1.00 14.38 1454 ALA C CA 1
ATOM 3363 C C . ALA A 1 453 ? 39.105 -44.269 26.386 1.00 13.66 1454 ALA C C 1
ATOM 3364 O O . ALA A 1 453 ? 39.672 -44.521 27.466 1.00 13.81 1454 ALA C O 1
ATOM 3366 N N . ILE A 1 454 ? 38.101 -43.354 26.279 1.00 13.78 1455 ILE C N 1
ATOM 3367 C CA . ILE A 1 454 ? 37.599 -42.700 27.488 1.00 13.37 1455 ILE C CA 1
ATOM 3368 C C . ILE A 1 454 ? 36.180 -42.278 27.187 1.00 15.81 1455 ILE C C 1
ATOM 3369 O O . ILE A 1 454 ? 35.828 -42.016 26.034 1.00 14.75 1455 ILE C O 1
ATOM 3374 N N . ALA A 1 455 ? 35.345 -42.217 28.230 1.00 14.91 1456 ALA C N 1
ATOM 3375 C CA . ALA A 1 455 ? 33.960 -41.815 28.054 1.00 15.21 1456 ALA C CA 1
ATOM 3376 C C . ALA A 1 455 ? 33.395 -41.498 29.430 1.00 14.98 1456 ALA C C 1
ATOM 3377 O O . ALA A 1 455 ? 33.937 -41.989 30.433 1.00 14.84 1456 ALA C O 1
ATOM 3379 N N . PRO A 1 456 ? 32.308 -40.701 29.509 1.00 13.96 1457 PRO C N 1
ATOM 3380 C CA . PRO A 1 456 ? 31.613 -40.563 30.787 1.00 14.43 1457 PRO C CA 1
ATOM 3381 C C . PRO A 1 456 ? 31.103 -41.968 31.164 1.00 15.51 1457 PRO C C 1
ATOM 3382 O O . PRO A 1 456 ? 30.747 -42.782 30.292 1.00 16.05 1457 PRO C O 1
ATOM 3386 N N . MET A 1 457 ? 31.068 -42.247 32.473 1.00 12.79 1458 MET C N 1
ATOM 3387 C CA . MET A 1 457 ? 30.602 -43.543 32.938 1.00 12.90 1458 MET C CA 1
ATOM 3388 C C . MET A 1 457 ? 29.980 -43.352 34.304 1.00 13.92 1458 MET C C 1
ATOM 3389 O O . MET A 1 457 ? 30.572 -42.688 35.163 1.00 14.10 1458 MET C O 1
ATOM 3394 N N . GLY A 1 458 ? 28.775 -43.926 34.458 1.00 14.27 1459 GLY C N 1
ATOM 3395 C CA . GLY A 1 458 ? 28.058 -43.863 35.729 1.00 14.12 1459 GLY C CA 1
ATOM 3396 C C . GLY A 1 458 ? 28.462 -44.983 36.659 1.00 15.87 1459 GLY C C 1
ATOM 3397 O O . GLY A 1 458 ? 29.387 -45.761 36.389 1.00 15.74 1459 GLY C O 1
ATOM 3398 N N . ASP A 1 459 ? 27.754 -45.052 37.784 1.00 13.96 1460 ASP C N 1
ATOM 3399 C CA . ASP A 1 459 ? 28.022 -45.992 38.861 1.00 14.27 1460 ASP C CA 1
ATOM 3400 C C . ASP A 1 459 ? 28.347 -47.385 38.313 1.00 15.36 1460 ASP C C 1
ATOM 3401 O O . ASP A 1 459 ? 27.532 -48.013 37.614 1.00 15.04 1460 ASP C O 1
ATOM 3406 N N . ILE A 1 460 ? 29.533 -47.875 38.668 1.00 13.55 1461 ILE C N 1
ATOM 3407 C CA . ILE A 1 460 ? 30.016 -49.168 38.159 1.00 12.71 1461 ILE C CA 1
ATOM 3408 C C . ILE A 1 460 ? 29.133 -50.319 38.593 1.00 15.57 1461 ILE C C 1
ATOM 3409 O O . ILE A 1 460 ? 29.010 -51.320 37.873 1.00 15.23 1461 ILE C O 1
ATOM 3414 N N . ASN A 1 461 ? 28.585 -50.211 39.822 1.00 12.96 1462 ASN C N 1
ATOM 3415 C CA . ASN A 1 461 ? 27.760 -51.259 40.393 1.00 12.22 1462 ASN C CA 1
ATOM 3416 C C . ASN A 1 461 ? 26.289 -51.070 40.031 1.00 16.01 1462 ASN C C 1
ATOM 3417 O O . ASN A 1 461 ? 25.469 -51.887 40.438 1.00 18.86 1462 ASN C O 1
ATOM 3422 N N . ALA A 1 462 ? 25.945 -50.036 39.245 1.00 13.97 1463 ALA C N 1
ATOM 3423 C CA . ALA A 1 462 ? 24.519 -49.804 38.931 1.00 14.16 1463 ALA C CA 1
ATOM 3424 C C . ALA A 1 462 ? 23.994 -50.822 37.915 1.00 16.97 1463 ALA C C 1
ATOM 3425 O O . ALA A 1 462 ? 24.760 -51.491 37.196 1.00 16.45 1463 ALA C O 1
ATOM 3427 N N . SER A 1 463 ? 22.662 -50.905 37.835 1.00 14.75 1464 SER C N 1
ATOM 3428 C CA . SER A 1 463 ? 21.985 -51.836 36.942 1.00 14.66 1464 SER C CA 1
ATOM 3429 C C . SER A 1 463 ? 22.133 -51.450 35.482 1.00 19.48 1464 SER C C 1
ATOM 3430 O O . SER A 1 463 ? 21.885 -52.272 34.617 1.00 21.65 1464 SER C O 1
ATOM 3433 N N . ILE A 1 464 ? 22.469 -50.182 35.211 1.00 16.00 1465 ILE C N 1
ATOM 3434 C CA . ILE A 1 464 ? 22.667 -49.588 33.882 1.00 16.52 1465 ILE C CA 1
ATOM 3435 C C . ILE A 1 464 ? 23.838 -48.604 33.959 1.00 18.58 1465 ILE C C 1
ATOM 3436 O O . ILE A 1 464 ? 24.314 -48.328 35.051 1.00 17.53 1465 ILE C O 1
ATOM 3441 N N . PRO A 1 465 ? 24.400 -48.136 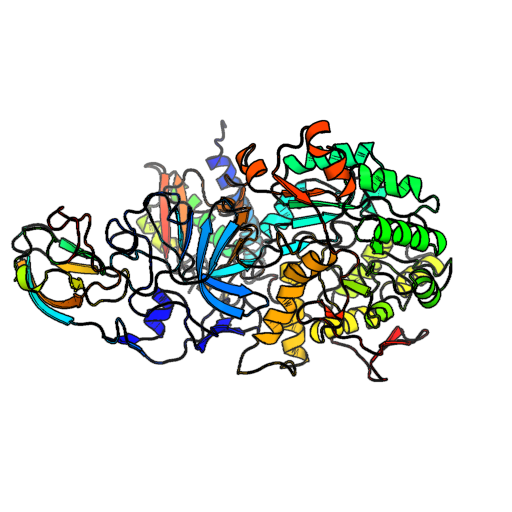32.843 1.00 16.15 1466 PRO C N 1
ATOM 3442 C CA . PRO A 1 465 ? 25.609 -47.335 32.952 1.00 15.68 1466 PRO C CA 1
ATOM 3443 C C . PRO A 1 465 ? 25.380 -45.861 33.204 1.00 16.43 1466 PRO C C 1
ATOM 3444 O O . PRO A 1 465 ? 26.359 -45.120 33.340 1.00 17.39 1466 PRO C O 1
ATOM 3448 N N . THR A 1 466 ? 24.107 -45.424 33.181 1.00 14.74 1467 THR C N 1
ATOM 3449 C CA . THR A 1 466 ? 23.725 -44.019 33.258 1.00 15.26 1467 THR C CA 1
ATOM 3450 C C . THR A 1 466 ? 23.497 -43.431 34.662 1.00 15.91 1467 THR C C 1
ATOM 3451 O O . THR A 1 466 ? 23.562 -42.207 34.766 1.00 16.65 1467 THR C O 1
ATOM 3455 N N . PRO A 1 467 ? 23.282 -44.198 35.754 1.00 15.31 1468 PRO C N 1
ATOM 3456 C CA . PRO A 1 467 ? 23.066 -43.548 37.066 1.00 14.88 1468 PRO C CA 1
ATOM 3457 C C . PRO A 1 467 ? 24.308 -42.857 37.624 1.00 16.87 1468 PRO C C 1
ATOM 3458 O O . PRO A 1 467 ? 25.450 -43.218 37.314 1.00 15.62 1468 PRO C O 1
ATOM 3462 N N . GLN A 1 468 ? 24.065 -41.843 38.427 1.00 14.69 1469 GLN C N 1
ATOM 3463 C CA . GLN A 1 468 ? 25.086 -41.013 39.016 1.00 13.76 1469 GLN C CA 1
ATOM 3464 C C . GLN A 1 468 ? 25.959 -41.700 40.062 1.00 16.01 1469 GLN C C 1
ATOM 3465 O O . GLN A 1 468 ? 25.527 -42.680 40.695 1.00 15.78 1469 GLN C O 1
ATOM 3471 N N . PRO A 1 469 ? 27.215 -41.225 40.228 1.00 13.94 1470 PRO C N 1
ATOM 3472 C CA . PRO A 1 469 ? 27.841 -40.082 39.536 1.00 13.71 1470 PRO C CA 1
ATOM 3473 C C . PRO A 1 469 ? 28.422 -40.493 38.183 1.00 16.15 1470 PRO C C 1
ATOM 3474 O O . PRO A 1 469 ? 29.063 -41.548 38.047 1.00 14.70 1470 PRO C O 1
ATOM 3478 N N . VAL A 1 470 ? 28.168 -39.647 37.190 1.00 14.13 1471 VAL C N 1
ATOM 3479 C CA . VAL A 1 470 ? 28.728 -39.834 35.852 1.00 13.81 1471 VAL C CA 1
ATOM 3480 C C . VAL A 1 470 ? 29.971 -38.958 35.715 1.00 14.64 1471 VAL C C 1
ATOM 3481 O O . VAL A 1 470 ? 29.895 -37.748 35.873 1.00 14.89 1471 VAL C O 1
ATOM 3485 N N . HIS A 1 471 ? 31.123 -39.576 35.439 1.00 13.72 1472 HIS C N 1
ATOM 3486 C CA . HIS A 1 471 ? 32.366 -38.828 35.259 1.00 13.75 1472 HIS C CA 1
ATOM 3487 C C . HIS A 1 471 ? 33.234 -39.611 34.290 1.00 13.81 1472 HIS C C 1
ATOM 3488 O O . HIS A 1 471 ? 32.987 -40.797 34.036 1.00 13.74 1472 HIS C O 1
ATOM 3495 N N . TYR A 1 472 ? 34.243 -38.942 33.726 1.00 13.69 1473 TYR C N 1
ATOM 3496 C CA . TYR A 1 472 ? 35.094 -39.613 32.734 1.00 13.19 1473 TYR C CA 1
ATOM 3497 C C . TYR A 1 472 ? 35.973 -40.665 33.336 1.00 15.95 1473 TYR C C 1
ATOM 3498 O O . TYR A 1 472 ? 36.638 -40.429 34.369 1.00 15.81 1473 TYR C O 1
ATOM 3507 N N . ARG A 1 473 ? 35.908 -41.857 32.722 1.00 13.63 1474 ARG C N 1
ATOM 3508 C CA . ARG A 1 473 ? 36.714 -42.974 33.205 1.00 14.49 1474 ARG C CA 1
ATOM 3509 C C . ARG A 1 473 ? 37.403 -43.647 32.016 1.00 14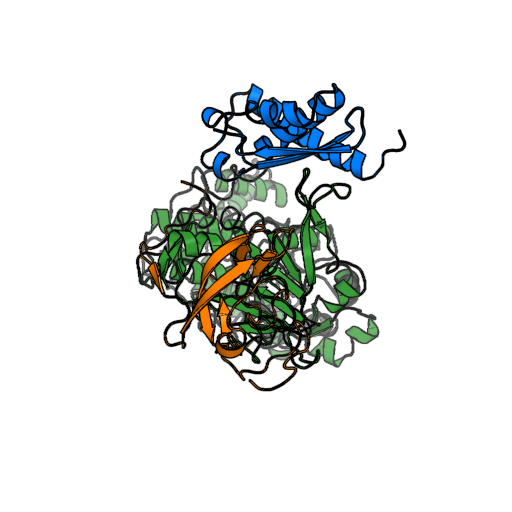.87 1474 ARG C C 1
ATOM 3510 O O . ARG A 1 473 ? 36.793 -43.802 30.963 1.00 14.58 1474 ARG C O 1
ATOM 3518 N N . PRO A 1 474 ? 38.695 -44.012 32.155 1.00 14.12 1475 PRO C N 1
ATOM 3519 C CA . PRO A 1 474 ? 39.383 -44.671 31.025 1.00 14.83 1475 PRO C CA 1
ATOM 3520 C C . PRO A 1 474 ? 38.755 -46.024 30.704 1.00 16.32 1475 PRO C C 1
ATOM 3521 O O . PRO A 1 474 ? 38.328 -46.759 31.603 1.00 18.23 1475 PRO C O 1
ATOM 3525 N N . MET A 1 475 ? 38.674 -46.333 29.392 1.00 13.20 1476 MET C N 1
ATOM 3526 C CA . MET A 1 475 ? 38.069 -47.535 28.882 1.00 13.53 1476 MET C CA 1
ATOM 3527 C C . MET A 1 475 ? 39.106 -48.540 28.351 1.00 16.65 1476 MET C C 1
ATOM 3528 O O . MET A 1 475 ? 40.306 -48.407 28.627 1.00 15.59 1476 MET C O 1
ATOM 3533 N N . PHE A 1 476 ? 38.649 -49.583 27.624 1.00 15.18 1477 PHE C N 1
ATOM 3534 C CA . PHE A 1 476 ? 39.596 -50.609 27.203 1.00 14.70 1477 PHE C CA 1
ATOM 3535 C C . PHE A 1 476 ? 40.666 -50.148 26.214 1.00 15.58 1477 PHE C C 1
ATOM 3536 O O . PHE A 1 476 ? 41.780 -50.695 26.243 1.00 16.69 1477 PHE C O 1
ATOM 3544 N N . GLY A 1 477 ? 40.366 -49.096 25.435 1.00 15.27 1478 GLY C N 1
ATOM 3545 C CA . GLY A 1 477 ? 41.321 -48.521 24.488 1.00 15.95 1478 GLY C CA 1
ATOM 3546 C C . GLY A 1 477 ? 42.466 -47.813 25.202 1.00 18.00 1478 GLY C C 1
ATOM 3547 O O . GLY A 1 477 ? 43.390 -47.340 24.543 1.00 19.15 1478 GLY C O 1
ATOM 3548 N N . ALA A 1 478 ? 42.371 -47.648 26.555 1.00 15.38 1479 ALA C N 1
ATOM 3549 C CA . ALA A 1 478 ? 43.423 -46.997 27.364 1.00 15.68 1479 ALA C CA 1
ATOM 3550 C C . ALA A 1 478 ? 44.165 -48.017 28.251 1.00 18.67 1479 ALA C C 1
ATOM 3551 O O . ALA A 1 478 ? 44.997 -47.617 29.062 1.00 19.87 1479 ALA C O 1
ATOM 3553 N N . LEU A 1 479 ? 43.893 -49.337 28.065 1.00 16.49 1480 LEU C N 1
ATOM 3554 C CA . LEU A 1 479 ? 44.507 -50.396 28.867 1.00 17.77 1480 LEU C CA 1
ATOM 3555 C C . LEU A 1 479 ? 45.613 -51.139 28.170 1.00 19.32 1480 LEU C C 1
ATOM 3556 O O . LEU A 1 479 ? 45.400 -51.740 27.115 1.00 17.32 1480 LEU C O 1
ATOM 3561 N N . GLY A 1 480 ? 46.751 -51.199 28.846 1.00 17.05 1481 GLY C N 1
ATOM 3562 C CA . GLY A 1 480 ? 47.926 -51.965 28.463 1.00 17.36 1481 GLY C CA 1
ATOM 3563 C C . GLY A 1 480 ? 48.138 -52.191 26.976 1.00 19.40 1481 GLY C C 1
ATOM 3564 O O . GLY A 1 480 ? 48.311 -51.231 26.231 1.00 19.83 1481 GLY C O 1
ATOM 3565 N N . SER A 1 481 ? 48.172 -53.471 26.546 1.00 17.75 1482 SER C N 1
ATOM 3566 C CA . SER A 1 481 ? 48.465 -53.844 25.165 1.00 17.92 1482 SER C CA 1
ATOM 3567 C C . SER A 1 481 ? 47.384 -53.425 24.172 1.00 18.66 1482 SER C C 1
ATOM 3568 O O . SER A 1 481 ? 47.699 -53.251 22.986 1.00 17.69 1482 SER C O 1
ATOM 3571 N N . ALA A 1 482 ? 46.124 -53.236 24.638 1.00 15.22 1483 ALA C N 1
ATOM 3572 C CA . ALA A 1 482 ? 45.065 -52.744 23.727 1.00 16.15 1483 ALA C CA 1
ATOM 3573 C C . ALA A 1 482 ? 45.373 -51.263 23.436 1.00 17.74 1483 ALA C C 1
ATOM 3574 O O . ALA A 1 482 ? 45.304 -50.809 22.281 1.00 17.54 1483 ALA C O 1
ATOM 3576 N N . ARG A 1 483 ? 45.777 -50.518 24.473 1.00 15.05 1484 ARG C N 1
ATOM 3577 C CA . ARG A 1 483 ? 46.146 -49.106 24.295 1.00 14.55 1484 ARG C CA 1
ATOM 3578 C C . ARG A 1 483 ? 47.309 -49.015 23.284 1.00 16.56 1484 ARG C C 1
ATOM 3579 O O . ARG A 1 483 ? 47.232 -48.211 22.364 1.00 17.15 1484 ARG C O 1
ATOM 3587 N N . HIS A 1 484 ? 48.369 -49.842 23.451 1.00 16.73 1485 HIS C N 1
ATOM 3588 C CA . HIS A 1 484 ? 49.514 -49.838 22.536 1.00 16.26 1485 HIS C CA 1
ATOM 3589 C C . HIS A 1 484 ? 49.074 -50.050 21.090 1.00 18.18 1485 HIS C C 1
ATOM 3590 O O . HIS A 1 484 ? 49.576 -49.389 20.180 1.00 17.99 1485 HIS C O 1
ATOM 3597 N N . HIS A 1 485 ? 48.105 -50.939 20.883 1.00 15.13 1486 HIS C N 1
ATOM 3598 C CA . HIS A 1 485 ? 47.657 -51.215 19.519 1.00 15.80 1486 HIS C CA 1
ATOM 3599 C C . HIS A 1 485 ? 46.896 -50.059 18.908 1.00 18.15 1486 HIS C C 1
ATOM 3600 O O . HIS A 1 485 ? 46.853 -49.935 17.687 1.00 20.30 1486 HIS C O 1
ATOM 3607 N N . CYS A 1 486 ? 46.258 -49.237 19.767 1.00 14.97 1487 CYS C N 1
ATOM 3608 C CA . CYS A 1 486 ? 45.334 -48.192 19.379 1.00 16.20 1487 CYS C CA 1
ATOM 3609 C C . CYS A 1 486 ? 45.833 -46.767 19.409 1.00 17.15 1487 CYS C C 1
ATOM 3610 O O . CYS A 1 486 ? 45.078 -45.844 19.087 1.00 16.82 1487 CYS C O 1
ATOM 3613 N N . ARG A 1 487 ? 47.118 -46.591 19.710 1.00 16.86 1488 ARG C N 1
ATOM 3614 C CA . ARG A 1 487 ? 47.746 -45.274 19.681 1.00 16.15 1488 ARG C CA 1
ATOM 3615 C C . ARG A 1 487 ? 48.981 -45.352 18.752 1.00 18.31 1488 ARG C C 1
ATOM 3616 O O . ARG A 1 487 ? 49.449 -46.447 18.407 1.00 18.47 1488 ARG C O 1
ATOM 3624 N N . LEU A 1 488 ? 49.511 -44.184 18.416 1.00 15.00 1489 LEU C N 1
ATOM 3625 C CA . LEU A 1 488 ? 50.721 -44.093 17.627 1.00 14.34 1489 LEU C CA 1
ATOM 3626 C C . LEU A 1 488 ? 51.755 -43.292 18.359 1.00 18.13 1489 LEU C C 1
ATOM 3627 O O . LEU A 1 488 ? 51.450 -42.232 18.924 1.00 17.28 1489 LEU C O 1
ATOM 3632 N N . THR A 1 489 ? 53.009 -43.719 18.236 1.00 16.76 1490 THR C N 1
ATOM 3633 C CA . THR A 1 489 ? 54.138 -42.883 18.603 1.00 16.52 1490 THR C CA 1
ATOM 3634 C C . THR A 1 489 ? 54.701 -42.476 17.239 1.00 17.65 1490 THR C C 1
ATOM 3635 O O . THR A 1 489 ? 54.982 -43.352 16.397 1.00 17.34 1490 THR C O 1
ATOM 3639 N N . PHE A 1 490 ? 54.791 -41.179 17.010 1.00 14.87 1491 PHE C N 1
ATOM 3640 C CA . PHE A 1 490 ? 55.376 -40.641 15.781 1.00 14.75 1491 PHE C CA 1
ATOM 3641 C C . PHE A 1 490 ? 56.893 -40.543 15.958 1.00 18.58 1491 PHE C C 1
ATOM 3642 O O . PHE A 1 490 ? 57.377 -40.031 16.987 1.00 16.80 1491 PHE C O 1
ATOM 3650 N N . LEU A 1 491 ? 57.640 -40.967 14.902 1.00 16.27 1492 LEU C N 1
ATOM 3651 C CA . LEU A 1 491 ? 59.098 -40.856 14.875 1.00 15.74 1492 LEU C CA 1
ATOM 3652 C C . LEU A 1 491 ? 59.515 -40.090 13.633 1.00 17.39 1492 LEU C C 1
ATOM 3653 O O . LEU A 1 491 ? 58.776 -40.049 12.638 1.00 18.07 1492 LEU C O 1
ATOM 3658 N N . SER A 1 492 ? 60.731 -39.560 13.653 1.00 16.42 1493 SER C N 1
ATOM 3659 C CA . SER A 1 492 ? 61.330 -38.989 12.439 1.00 16.14 1493 SER C CA 1
ATOM 3660 C C . SER A 1 492 ? 61.711 -40.175 11.517 1.00 20.04 1493 SER C C 1
ATOM 3661 O O . SER A 1 492 ? 61.870 -41.321 11.974 1.00 19.52 1493 SER C O 1
ATOM 3664 N N . GLN A 1 493 ? 61.943 -39.859 10.236 1.00 17.91 1494 GLN C N 1
ATOM 3665 C CA . GLN A 1 493 ? 62.429 -40.838 9.260 1.00 18.06 1494 GLN C CA 1
ATOM 3666 C C . GLN A 1 493 ? 63.761 -41.451 9.701 1.00 18.62 1494 GLN C C 1
ATOM 3667 O O . GLN A 1 493 ? 63.909 -42.676 9.605 1.00 19.66 1494 GLN C O 1
ATOM 3673 N N . ALA A 1 494 ? 64.687 -40.618 10.225 1.00 17.96 1495 ALA C N 1
ATOM 3674 C CA . ALA A 1 494 ? 66.006 -41.068 10.690 1.00 18.56 1495 ALA C CA 1
ATOM 3675 C C . ALA A 1 494 ? 65.913 -42.028 11.860 1.00 21.99 1495 ALA C C 1
ATOM 3676 O O . ALA A 1 494 ? 66.658 -43.014 11.901 1.00 21.91 1495 ALA C O 1
ATOM 3678 N N . ALA A 1 495 ? 65.020 -41.740 12.827 1.00 18.59 1496 ALA C N 1
ATOM 3679 C CA . ALA A 1 495 ? 64.854 -42.609 14.001 1.00 18.52 1496 ALA C CA 1
ATOM 3680 C C . ALA A 1 495 ? 64.249 -43.961 13.585 1.00 21.05 1496 ALA C C 1
ATOM 3681 O O . ALA A 1 495 ? 64.701 -45.015 14.060 1.00 21.53 1496 ALA C O 1
ATOM 3683 N N . ALA A 1 496 ? 63.255 -43.930 12.689 1.00 20.47 1497 ALA C N 1
ATOM 3684 C CA . ALA A 1 496 ? 62.645 -45.159 12.186 1.00 20.02 1497 ALA C CA 1
ATOM 3685 C C . ALA A 1 496 ? 63.678 -46.017 11.436 1.00 25.41 1497 ALA C C 1
ATOM 3686 O O . ALA A 1 496 ? 63.807 -47.210 11.736 1.00 25.94 1497 ALA C O 1
ATOM 3688 N N . ALA A 1 497 ? 64.478 -45.394 10.545 1.00 23.03 1498 ALA C N 1
ATOM 3689 C CA . ALA A 1 497 ? 65.515 -46.112 9.776 1.00 23.68 1498 ALA C CA 1
ATOM 3690 C C . ALA A 1 497 ? 66.607 -46.691 10.693 1.00 28.23 1498 ALA C C 1
ATOM 3691 O O . ALA A 1 497 ? 67.140 -47.768 10.393 1.00 29.36 1498 ALA C O 1
ATOM 3693 N N . ASN A 1 498 ? 66.901 -46.006 11.826 1.00 23.52 1499 ASN C N 1
ATOM 3694 C CA . ASN A 1 498 ? 67.925 -46.435 12.778 1.00 23.86 1499 ASN C CA 1
ATOM 3695 C C . ASN A 1 498 ? 67.444 -47.514 13.773 1.00 27.61 1499 ASN C C 1
ATOM 3696 O O . ASN A 1 498 ? 68.220 -47.904 14.651 1.00 29.17 1499 ASN C O 1
ATOM 3701 N N . GLY A 1 499 ? 66.186 -47.942 13.656 1.00 23.30 1500 GLY C N 1
ATOM 3702 C CA . GLY A 1 499 ? 65.609 -48.972 14.520 1.00 23.32 1500 GLY C CA 1
ATOM 3703 C C . GLY A 1 499 ? 65.383 -48.563 15.964 1.00 25.08 1500 GLY C C 1
ATOM 3704 O O . GLY A 1 499 ? 65.478 -49.412 16.865 1.00 25.20 1500 GLY C O 1
ATOM 3705 N N . VAL A 1 500 ? 65.032 -47.269 16.194 1.00 21.22 1501 VAL C N 1
ATOM 3706 C CA . VAL A 1 500 ? 64.750 -46.736 17.523 1.00 19.37 1501 VAL C CA 1
ATOM 3707 C C . VAL A 1 500 ? 63.609 -47.495 18.192 1.00 21.48 1501 VAL C C 1
ATOM 3708 O O . VAL A 1 500 ? 63.738 -47.831 19.375 1.00 20.29 1501 VAL C O 1
ATOM 3712 N N . ALA A 1 501 ? 62.495 -47.768 17.462 1.00 20.65 1502 ALA C N 1
ATOM 3713 C CA . ALA A 1 501 ? 61.391 -48.488 18.090 1.00 18.93 1502 ALA C CA 1
ATOM 3714 C C . ALA A 1 501 ? 61.834 -49.833 18.662 1.00 21.66 1502 ALA C C 1
ATOM 3715 O O . ALA A 1 501 ? 61.511 -50.149 19.801 1.00 21.49 1502 ALA C O 1
ATOM 3717 N N . GLU A 1 502 ? 62.649 -50.604 17.905 1.00 20.79 1503 GLU C N 1
ATOM 3718 C CA . GLU A 1 502 ? 63.102 -51.913 18.375 1.00 21.42 1503 GLU C CA 1
ATOM 3719 C C . GLU A 1 502 ? 64.110 -51.766 19.527 1.00 21.88 1503 GLU C C 1
ATOM 3720 O O . GLU A 1 502 ? 64.003 -52.469 20.526 1.00 23.54 1503 GLU C O 1
ATOM 3726 N N . ARG A 1 503 ? 65.038 -50.810 19.425 1.00 20.84 1504 ARG C N 1
ATOM 3727 C CA . ARG A 1 503 ? 66.071 -50.577 20.427 1.00 20.16 1504 ARG C CA 1
ATOM 3728 C C . ARG A 1 503 ? 65.468 -50.213 21.787 1.00 23.53 1504 ARG C C 1
ATOM 3729 O O . ARG A 1 503 ? 65.900 -50.732 22.813 1.00 24.58 1504 ARG C O 1
ATOM 3737 N N . LEU A 1 504 ? 64.436 -49.347 21.776 1.00 19.72 1505 LEU C N 1
ATOM 3738 C CA . LEU A 1 504 ? 63.800 -48.915 23.022 1.00 19.34 1505 LEU C CA 1
ATOM 3739 C C . LEU A 1 504 ? 62.675 -49.846 23.445 1.00 19.89 1505 LEU C C 1
ATOM 3740 O O . LEU A 1 504 ? 62.035 -49.595 24.475 1.00 21.39 1505 LEU C O 1
ATOM 3745 N N . ASN A 1 505 ? 62.391 -50.875 22.642 1.00 18.72 1506 ASN C N 1
ATOM 3746 C CA . ASN A 1 505 ? 61.291 -51.807 22.868 1.00 19.29 1506 ASN C CA 1
ATOM 3747 C C . ASN A 1 505 ? 59.953 -51.054 22.975 1.00 22.83 1506 ASN C C 1
ATOM 3748 O O . ASN A 1 505 ? 59.137 -51.322 23.864 1.00 22.28 1506 ASN C O 1
ATOM 3753 N N . LEU A 1 506 ? 59.749 -50.070 22.089 1.00 17.87 1507 LEU C N 1
ATOM 3754 C CA . LEU A 1 506 ? 58.474 -49.331 22.092 1.00 17.37 1507 LEU C CA 1
ATOM 3755 C C . LEU A 1 506 ? 57.384 -50.325 21.689 1.00 20.24 1507 LEU C C 1
ATOM 3756 O O . LEU A 1 506 ? 57.561 -51.115 20.747 1.00 19.96 1507 LEU C O 1
ATOM 3761 N N . ARG A 1 507 ? 56.298 -50.352 22.460 1.00 18.61 1508 ARG C N 1
ATOM 3762 C CA . ARG A 1 507 ? 55.208 -51.306 22.266 1.00 17.66 1508 ARG C CA 1
ATOM 3763 C C . ARG A 1 507 ? 54.077 -50.829 21.358 1.00 19.43 1508 ARG C C 1
ATOM 3764 O O . ARG A 1 507 ? 53.354 -51.644 20.784 1.00 18.27 1508 ARG C O 1
ATOM 3772 N N . SER A 1 508 ? 53.884 -49.529 21.274 1.00 16.88 1509 SER C N 1
ATOM 3773 C CA . SER A 1 508 ? 52.788 -48.989 20.476 1.00 16.42 1509 SER C CA 1
ATOM 3774 C C . SER A 1 508 ? 53.053 -49.076 18.980 1.00 18.36 1509 SER C C 1
ATOM 3775 O O . SER A 1 508 ? 54.215 -49.192 18.563 1.00 19.27 1509 SER C O 1
ATOM 3778 N N . ALA A 1 509 ? 51.990 -48.928 18.195 1.00 16.78 1510 ALA C N 1
ATOM 3779 C CA . ALA A 1 509 ? 52.138 -48.785 16.734 1.00 16.56 1510 ALA C CA 1
ATOM 3780 C C . ALA A 1 509 ? 52.957 -47.530 16.440 1.00 19.50 1510 ALA C C 1
ATOM 3781 O O . ALA A 1 509 ? 52.879 -46.530 17.173 1.00 18.21 1510 ALA C O 1
ATOM 3783 N N . ILE A 1 510 ? 53.778 -47.598 15.376 1.00 18.26 1511 ILE C N 1
ATOM 3784 C CA . ILE A 1 510 ? 54.668 -46.501 15.019 1.00 17.02 1511 ILE C CA 1
ATOM 3785 C C . ILE A 1 510 ? 54.212 -45.838 13.734 1.00 18.97 1511 ILE C C 1
ATOM 3786 O O . ILE A 1 510 ? 53.788 -46.522 12.802 1.00 20.73 1511 ILE C O 1
ATOM 3791 N N . ALA A 1 511 ? 54.291 -44.520 13.698 1.00 16.81 1512 ALA C N 1
ATOM 3792 C CA . ALA A 1 511 ? 54.070 -43.784 12.461 1.00 17.71 1512 ALA C CA 1
ATOM 3793 C C . ALA A 1 511 ? 55.271 -42.871 12.265 1.00 20.72 1512 ALA C C 1
ATOM 3794 O O . ALA A 1 511 ? 55.993 -42.568 13.230 1.00 18.13 1512 ALA C O 1
ATOM 3796 N N . VAL A 1 512 ? 55.516 -42.484 11.003 1.00 18.04 1513 VAL C N 1
ATOM 3797 C CA . VAL A 1 512 ? 56.689 -41.691 10.648 1.00 17.51 1513 VAL C CA 1
ATOM 3798 C C . VAL A 1 512 ? 56.253 -40.392 10.026 1.00 19.01 1513 VAL C C 1
ATOM 3799 O O . VAL A 1 512 ? 55.430 -40.402 9.119 1.00 19.59 1513 VAL C O 1
ATOM 3803 N N . VAL A 1 513 ? 56.799 -39.270 10.495 1.00 17.92 1514 VAL C N 1
ATOM 3804 C CA . VAL A 1 513 ? 56.369 -37.989 9.940 1.00 17.00 1514 VAL C CA 1
ATOM 3805 C C . VAL A 1 513 ? 56.996 -37.742 8.556 1.00 21.05 1514 VAL C C 1
ATOM 3806 O O . VAL A 1 513 ? 58.137 -38.165 8.294 1.00 20.43 1514 VAL C O 1
ATOM 3810 N N . LYS A 1 514 ? 56.277 -37.033 7.716 1.00 18.52 1515 LYS C N 1
ATOM 3811 C CA . LYS A 1 514 ? 56.748 -36.697 6.371 1.00 17.98 1515 LYS C CA 1
ATOM 3812 C C . LYS A 1 514 ? 55.972 -35.484 5.914 1.00 21.18 1515 LYS C C 1
ATOM 3813 O O . LYS A 1 514 ? 54.839 -35.287 6.337 1.00 20.72 1515 LYS C O 1
ATOM 3819 N N . GLY A 1 515 ? 56.579 -34.669 5.056 1.00 19.84 1516 GLY C N 1
ATOM 3820 C CA . GLY A 1 515 ? 55.916 -33.473 4.533 1.00 19.02 1516 GLY C CA 1
ATOM 3821 C C . GLY A 1 515 ? 55.943 -32.262 5.452 1.00 23.25 1516 GLY C C 1
ATOM 3822 O O . GLY A 1 515 ? 55.101 -31.364 5.334 1.00 23.61 1516 GLY C O 1
ATOM 3823 N N . CYS A 1 516 ? 56.957 -32.174 6.322 1.00 19.77 1517 CYS C N 1
ATOM 3824 C CA . CYS A 1 516 ? 57.085 -31.053 7.249 1.00 19.41 1517 CYS C CA 1
ATOM 3825 C C . CYS A 1 516 ? 57.657 -29.822 6.547 1.00 24.95 1517 CYS C C 1
ATOM 3826 O O . CYS A 1 516 ? 57.646 -28.744 7.135 1.00 24.63 1517 CYS C O 1
ATOM 3829 N N . ARG A 1 517 ? 58.320 -30.021 5.388 1.00 21.28 1518 ARG C N 1
ATOM 3830 C CA . ARG A 1 517 ? 59.004 -28.900 4.7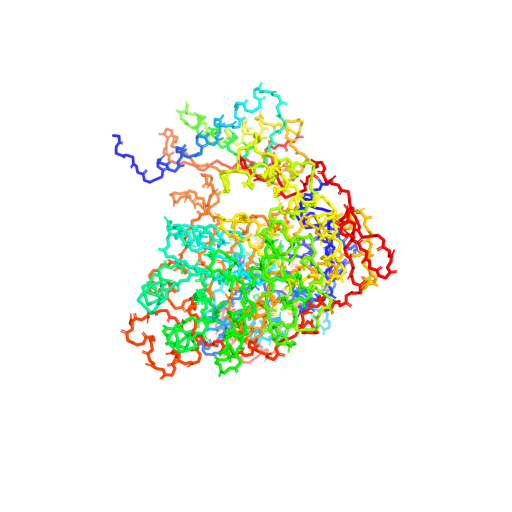39 1.00 20.77 1518 ARG C CA 1
ATOM 3831 C C . ARG A 1 517 ? 58.259 -28.346 3.551 1.00 24.24 1518 ARG C C 1
ATOM 3832 O O . ARG A 1 517 ? 58.400 -27.157 3.255 1.00 25.44 1518 ARG C O 1
ATOM 3840 N N . THR A 1 518 ? 57.477 -29.178 2.894 1.00 20.57 1519 THR C N 1
ATOM 3841 C CA . THR A 1 518 ? 56.713 -28.804 1.700 1.00 21.66 1519 THR C CA 1
ATOM 3842 C C . THR A 1 518 ? 55.444 -28.043 2.019 1.00 26.43 1519 THR C C 1
ATOM 3843 O O . THR A 1 518 ? 54.967 -27.295 1.166 1.00 28.41 1519 THR C O 1
ATOM 3847 N N . VAL A 1 519 ? 54.924 -28.186 3.256 1.00 20.55 1520 VAL C N 1
ATOM 3848 C CA . VAL A 1 519 ? 53.670 -27.560 3.704 1.00 18.94 1520 VAL C CA 1
ATOM 3849 C C . VAL A 1 519 ? 53.846 -26.048 3.840 1.00 20.61 1520 VAL C C 1
ATOM 3850 O O . VAL A 1 519 ? 54.898 -25.582 4.280 1.00 21.35 1520 VAL C O 1
ATOM 3854 N N . GLN A 1 520 ? 52.858 -25.298 3.361 1.00 17.99 1521 GLN C N 1
ATOM 3855 C CA . GLN A 1 520 ? 52.913 -23.837 3.382 1.00 18.69 1521 GLN C CA 1
ATOM 3856 C C . GLN A 1 520 ? 51.576 -23.268 3.808 1.00 19.53 1521 GLN C C 1
ATOM 3857 O O . GLN A 1 520 ? 50.601 -24.014 3.959 1.00 18.73 1521 GLN C O 1
ATOM 3863 N N . LYS A 1 521 ? 51.511 -21.945 3.988 1.00 16.92 1522 LYS C N 1
ATOM 3864 C CA . LYS A 1 521 ? 50.275 -21.283 4.363 1.00 17.29 1522 LYS C CA 1
ATOM 3865 C C . LYS A 1 521 ? 49.132 -21.639 3.421 1.00 18.98 1522 LYS C C 1
ATOM 3866 O O . LYS A 1 521 ? 48.000 -21.789 3.856 1.00 18.48 1522 LYS C O 1
ATOM 3872 N N . ALA A 1 522 ? 49.424 -21.724 2.103 1.00 17.14 1523 ALA C N 1
ATOM 3873 C CA . ALA A 1 522 ? 48.396 -22.025 1.093 1.00 18.07 1523 ALA C CA 1
ATOM 3874 C C . ALA A 1 522 ? 47.788 -23.412 1.279 1.00 19.27 1523 ALA C C 1
ATOM 3875 O O . ALA A 1 522 ? 46.702 -23.665 0.733 1.00 21.27 1523 ALA C O 1
ATOM 3877 N N . ASP A 1 523 ? 48.432 -24.279 2.086 1.00 18.49 1524 ASP C N 1
ATOM 3878 C CA . ASP A 1 523 ? 47.927 -25.636 2.346 1.00 18.38 1524 ASP C CA 1
ATOM 3879 C C . ASP A 1 523 ? 47.059 -25.702 3.590 1.00 21.98 1524 ASP C C 1
ATOM 3880 O O . ASP A 1 523 ? 46.521 -26.784 3.861 1.00 21.54 1524 ASP C O 1
ATOM 3885 N N . MET A 1 524 ? 46.955 -24.592 4.363 1.00 17.43 1525 MET C N 1
ATOM 3886 C CA . MET A 1 524 ? 46.155 -24.596 5.599 1.00 16.94 1525 MET C CA 1
ATOM 3887 C C . MET A 1 524 ? 44.691 -24.565 5.184 1.00 19.88 1525 MET C C 1
ATOM 3888 O O . MET A 1 524 ? 44.249 -23.598 4.546 1.00 20.29 1525 MET C O 1
ATOM 3893 N N . VAL A 1 525 ? 43.982 -25.666 5.436 1.00 17.52 1526 VAL C N 1
ATOM 3894 C CA . VAL A 1 525 ? 42.584 -25.845 5.043 1.00 16.85 1526 VAL C CA 1
ATOM 3895 C C . VAL A 1 525 ? 41.709 -24.755 5.600 1.00 19.25 1526 VAL C C 1
ATOM 3896 O O . VAL A 1 525 ? 41.665 -24.540 6.809 1.00 19.22 1526 VAL C O 1
ATOM 3900 N N . HIS A 1 526 ? 41.066 -23.996 4.692 1.00 18.48 1527 HIS C N 1
ATOM 3901 C CA . HIS A 1 526 ? 40.200 -22.861 5.000 1.00 17.39 1527 HIS C CA 1
ATOM 3902 C C . HIS A 1 526 ? 40.865 -21.709 5.746 1.00 19.45 1527 HIS C C 1
ATOM 3903 O O . HIS A 1 526 ? 40.170 -20.824 6.233 1.00 19.41 1527 HIS C O 1
ATOM 3910 N N . ASN A 1 527 ? 42.203 -21.727 5.863 1.00 18.25 1528 ASN C N 1
ATOM 3911 C CA . ASN A 1 527 ? 42.889 -20.724 6.656 1.00 17.45 1528 ASN C CA 1
ATOM 3912 C C . ASN A 1 527 ? 44.225 -20.393 5.981 1.00 19.68 1528 ASN C C 1
ATOM 3913 O O . ASN A 1 527 ? 45.293 -20.453 6.597 1.00 19.20 1528 ASN C O 1
ATOM 3918 N N . SER A 1 528 ? 44.137 -19.950 4.716 1.00 19.59 1529 SER C N 1
ATOM 3919 C CA . SER A 1 528 ? 45.326 -19.637 3.905 1.00 18.87 1529 SER C CA 1
ATOM 3920 C C . SER A 1 528 ? 45.551 -18.136 3.679 1.00 20.90 1529 SER C C 1
ATOM 3921 O O . SER A 1 528 ? 46.442 -17.767 2.894 1.00 21.19 1529 SER C O 1
ATOM 3924 N N . LEU A 1 529 ? 44.835 -17.272 4.395 1.00 17.66 1530 LEU C N 1
ATOM 3925 C CA . LEU A 1 529 ? 45.002 -15.836 4.194 1.00 17.54 1530 LEU C CA 1
ATOM 3926 C C . LEU A 1 529 ? 46.406 -15.344 4.553 1.00 20.08 1530 LEU C C 1
ATOM 3927 O O . LEU A 1 529 ? 46.950 -15.680 5.608 1.00 19.11 1530 LEU C O 1
ATOM 3932 N N . GLN A 1 530 ? 47.000 -14.521 3.651 1.00 19.07 1531 GLN C N 1
ATOM 3933 C CA . GLN A 1 530 ? 48.302 -13.899 3.880 1.00 18.25 1531 GLN C CA 1
ATOM 3934 C C . GLN A 1 530 ? 48.054 -12.376 3.853 1.00 24.66 1531 GLN C C 1
ATOM 3935 O O . GLN A 1 530 ? 48.206 -11.722 2.802 1.00 23.95 1531 GLN C O 1
ATOM 3941 N N . PRO A 1 531 ? 47.577 -11.811 4.974 1.00 20.23 1532 PRO C N 1
ATOM 3942 C CA . PRO A 1 531 ? 47.234 -10.377 4.981 1.00 20.30 1532 PRO C CA 1
ATOM 3943 C C . PRO A 1 531 ? 48.463 -9.475 4.953 1.00 23.78 1532 PRO C C 1
ATOM 3944 O O . PRO A 1 531 ? 49.525 -9.857 5.462 1.00 22.65 1532 PRO C O 1
ATOM 3948 N N . ASN A 1 532 ? 48.300 -8.235 4.440 1.00 21.25 1533 ASN C N 1
ATOM 3949 C CA . ASN A 1 532 ? 49.368 -7.240 4.473 1.00 22.23 1533 ASN C CA 1
ATOM 3950 C C . ASN A 1 532 ? 49.133 -6.568 5.822 1.00 25.64 1533 ASN C C 1
ATOM 3951 O O . ASN A 1 532 ? 48.383 -5.601 5.931 1.00 25.45 1533 ASN C O 1
ATOM 3956 N N . ILE A 1 533 ? 49.717 -7.169 6.865 1.00 21.87 1534 ILE C N 1
ATOM 3957 C CA . ILE A 1 533 ? 49.540 -6.777 8.255 1.00 21.67 1534 ILE C CA 1
ATOM 3958 C C . ILE A 1 533 ? 50.678 -5.946 8.814 1.00 24.62 1534 ILE C C 1
ATOM 3959 O O . ILE A 1 533 ? 51.847 -6.231 8.546 1.00 26.43 1534 ILE C O 1
ATOM 3964 N N . THR A 1 534 ? 50.329 -4.922 9.617 1.00 20.76 1535 THR C N 1
ATOM 3965 C CA . THR A 1 534 ? 51.297 -4.063 10.279 1.00 20.49 1535 THR C CA 1
ATOM 3966 C C . THR A 1 534 ? 50.899 -3.874 11.720 1.00 23.10 1535 THR C C 1
ATOM 3967 O O . THR A 1 534 ? 49.727 -4.062 12.081 1.00 23.14 1535 THR C O 1
ATOM 3971 N N . VAL A 1 535 ? 51.891 -3.561 12.555 1.00 20.90 1536 VAL C N 1
ATOM 3972 C CA . VAL A 1 535 ? 51.685 -3.219 13.954 1.00 21.35 1536 VAL C CA 1
ATOM 3973 C C . VAL A 1 535 ? 52.417 -1.927 14.210 1.00 25.74 1536 VAL C C 1
ATOM 3974 O O . VAL A 1 535 ? 53.634 -1.841 13.973 1.00 25.33 1536 VAL C O 1
ATOM 3978 N N . ASP A 1 536 ? 51.686 -0.921 14.707 1.00 22.54 1537 ASP C N 1
ATOM 3979 C CA . ASP A 1 536 ? 52.279 0.373 15.052 1.00 22.26 1537 ASP C CA 1
ATOM 3980 C C . ASP A 1 536 ? 53.174 0.215 16.273 1.00 25.85 1537 ASP C C 1
ATOM 3981 O O . ASP A 1 536 ? 52.718 -0.305 17.298 1.00 23.39 1537 ASP C O 1
ATOM 3986 N N . ALA A 1 537 ? 54.461 0.648 16.168 1.00 25.37 1538 ALA C N 1
ATOM 3987 C CA . ALA A 1 537 ? 55.401 0.509 17.292 1.00 26.52 1538 ALA C CA 1
ATOM 3988 C C . ALA A 1 537 ? 54.976 1.257 18.553 1.00 31.90 1538 ALA C C 1
ATOM 3989 O O . ALA A 1 537 ? 55.272 0.798 19.645 1.00 33.09 1538 ALA C O 1
ATOM 3991 N N . GLN A 1 538 ? 54.279 2.393 18.415 1.00 30.03 1539 GLN C N 1
ATOM 3992 C CA . GLN A 1 538 ? 53.886 3.172 19.586 1.00 30.48 1539 GLN C CA 1
ATOM 3993 C C . GLN A 1 538 ? 52.536 2.776 20.193 1.00 33.94 1539 GLN C C 1
ATOM 3994 O O . GLN A 1 538 ? 52.444 2.611 21.413 1.00 35.39 1539 GLN C O 1
ATOM 4000 N N . THR A 1 539 ? 51.503 2.619 19.358 1.00 28.22 1540 THR C N 1
ATOM 4001 C CA . THR A 1 539 ? 50.148 2.340 19.851 1.00 27.54 1540 THR C CA 1
ATOM 4002 C C . THR A 1 539 ? 49.803 0.851 19.886 1.00 28.66 1540 THR C C 1
ATOM 4003 O O . THR A 1 539 ? 48.795 0.497 20.488 1.00 27.10 1540 THR C O 1
ATOM 4007 N N . TYR A 1 540 ? 50.572 0.012 19.157 1.00 24.56 1541 TYR C N 1
ATOM 4008 C CA . TYR A 1 540 ? 50.335 -1.446 19.021 1.00 23.84 1541 TYR C CA 1
ATOM 4009 C C . TYR A 1 540 ? 49.137 -1.828 18.176 1.00 25.04 1541 TYR C C 1
ATOM 4010 O O . TYR A 1 540 ? 48.817 -3.019 18.055 1.00 23.78 1541 TYR C O 1
ATOM 4019 N N . GLU A 1 541 ? 48.478 -0.845 17.564 1.00 22.82 1542 GLU C N 1
ATOM 4020 C CA . GLU A 1 541 ? 47.336 -1.105 16.701 1.00 22.77 1542 GLU C CA 1
ATOM 4021 C C . GLU A 1 541 ? 47.728 -1.973 15.510 1.00 25.02 1542 GLU C C 1
ATOM 4022 O O . GLU A 1 541 ? 48.773 -1.770 14.883 1.00 23.74 1542 GLU C O 1
ATOM 4028 N N . VAL A 1 542 ? 46.891 -2.966 15.248 1.00 21.44 1543 VAL C N 1
ATOM 4029 C CA . VAL A 1 542 ? 47.047 -3.910 14.153 1.00 19.60 1543 VAL C CA 1
ATOM 4030 C C . VAL A 1 542 ? 46.220 -3.439 12.994 1.00 23.58 1543 VAL C C 1
ATOM 4031 O O . VAL A 1 542 ? 45.031 -3.160 13.141 1.00 22.86 1543 VAL C O 1
ATOM 4035 N N . ARG A 1 543 ? 46.849 -3.359 11.815 1.00 21.54 1544 ARG C N 1
ATOM 4036 C CA . ARG A 1 543 ? 46.131 -2.962 10.612 1.00 21.20 1544 ARG C CA 1
ATOM 4037 C C . ARG A 1 543 ? 46.390 -3.923 9.486 1.00 22.06 1544 ARG C C 1
ATOM 4038 O O . ARG A 1 543 ? 47.489 -4.476 9.376 1.00 23.00 1544 ARG C O 1
ATOM 4046 N N . VAL A 1 544 ? 45.376 -4.119 8.644 1.00 20.28 1545 VAL C N 1
ATOM 4047 C CA . VAL A 1 544 ? 45.528 -4.917 7.432 1.00 21.42 1545 VAL C CA 1
ATOM 4048 C C . VAL A 1 544 ? 45.161 -3.963 6.298 1.00 26.71 1545 VAL C C 1
ATOM 4049 O O . VAL A 1 544 ? 44.042 -3.448 6.291 1.00 26.86 1545 VAL C O 1
ATOM 4053 N N . ASP A 1 545 ? 46.127 -3.670 5.401 1.00 24.88 1546 ASP C N 1
ATOM 4054 C CA . ASP A 1 545 ? 45.926 -2.719 4.286 1.00 25.82 1546 ASP C CA 1
ATOM 4055 C C . ASP A 1 545 ? 45.481 -1.351 4.814 1.00 30.61 1546 ASP C C 1
ATOM 4056 O O . ASP A 1 545 ? 44.598 -0.698 4.240 1.00 31.79 1546 ASP C O 1
ATOM 4061 N N . GLY A 1 546 ? 46.040 -0.989 5.965 1.00 27.68 1547 GLY C N 1
ATOM 4062 C CA . GLY A 1 546 ? 45.749 0.264 6.657 1.00 28.15 1547 GLY C CA 1
ATOM 4063 C C . GLY A 1 546 ? 44.448 0.303 7.426 1.00 30.68 1547 GLY C C 1
ATOM 4064 O O . GLY A 1 546 ? 44.162 1.303 8.084 1.00 32.11 1547 GLY C O 1
ATOM 4065 N N . GLU A 1 547 ? 43.678 -0.792 7.414 1.00 27.07 1548 GLU C N 1
ATOM 4066 C CA . GLU A 1 547 ? 42.401 -0.868 8.111 1.00 27.09 1548 GLU C CA 1
ATOM 4067 C C . GLU A 1 547 ? 42.630 -1.467 9.497 1.00 28.16 1548 GLU C C 1
ATOM 4068 O O . GLU A 1 547 ? 43.237 -2.534 9.592 1.00 26.31 1548 GLU C O 1
ATOM 4074 N N . LEU A 1 548 ? 42.112 -0.814 10.553 1.00 25.24 1549 LEU C N 1
ATOM 4075 C CA . LEU A 1 548 ? 42.232 -1.303 11.935 1.00 24.78 1549 LEU C CA 1
ATOM 4076 C C . LEU A 1 548 ? 41.501 -2.637 12.139 1.00 27.07 1549 LEU C C 1
ATOM 4077 O O . LEU A 1 548 ? 40.309 -2.755 11.807 1.00 26.33 1549 LEU C O 1
ATOM 4082 N N . ILE A 1 549 ? 42.228 -3.636 12.698 1.00 22.29 1550 ILE C N 1
ATOM 4083 C CA . ILE A 1 549 ? 41.723 -4.977 13.015 1.00 21.93 1550 ILE C CA 1
ATOM 4084 C C . ILE A 1 549 ? 41.564 -5.002 14.521 1.00 24.20 1550 ILE C C 1
ATOM 4085 O O . ILE A 1 549 ? 42.557 -4.926 15.239 1.00 24.03 1550 ILE C O 1
ATOM 4090 N N . THR A 1 550 ? 40.307 -5.079 15.005 1.00 21.98 1551 THR C N 1
ATOM 4091 C CA . THR A 1 550 ? 40.048 -5.053 16.447 1.00 20.46 1551 THR C CA 1
ATOM 4092 C C . THR A 1 550 ? 38.743 -5.756 16.744 1.00 22.35 1551 THR C C 1
ATOM 4093 O O . THR A 1 550 ? 37.989 -6.108 15.839 1.00 22.53 1551 THR C O 1
ATOM 4097 N N . SER A 1 551 ? 38.486 -5.953 18.032 1.00 20.95 1552 SER C N 1
ATOM 4098 C CA . SER A 1 551 ? 37.260 -6.582 18.489 1.00 20.88 1552 SER C CA 1
ATOM 4099 C C . SER A 1 551 ? 37.015 -6.118 19.911 1.00 21.67 1552 SER C C 1
ATOM 4100 O O . SER A 1 551 ? 37.877 -5.467 20.534 1.00 21.46 1552 SER C O 1
ATOM 4103 N N . GLU A 1 552 ? 35.830 -6.474 20.417 1.00 18.51 1553 GLU C N 1
ATOM 4104 C CA . GLU A 1 552 ? 35.346 -6.094 21.726 1.00 19.11 1553 GLU C CA 1
ATOM 4105 C C . GLU A 1 552 ? 35.429 -7.291 22.661 1.00 19.45 1553 GLU C C 1
ATOM 4106 O O . GLU A 1 552 ? 35.161 -8.408 22.212 1.00 20.21 1553 GLU C O 1
ATOM 4112 N N . PRO A 1 553 ? 35.736 -7.049 23.954 1.00 19.70 1554 PRO C N 1
ATOM 4113 C CA . PRO A 1 553 ? 35.858 -8.170 24.901 1.00 19.51 1554 PRO C CA 1
ATOM 4114 C C . PRO A 1 553 ? 34.503 -8.676 25.410 1.00 22.53 1554 PRO C C 1
ATOM 4115 O O . PRO A 1 553 ? 33.592 -7.889 25.670 1.00 22.23 1554 PRO C O 1
ATOM 4119 N N . ALA A 1 554 ? 34.364 -10.002 25.501 1.00 18.85 1555 ALA C N 1
ATOM 4120 C CA . ALA A 1 554 ? 33.150 -10.632 25.971 1.00 18.20 1555 ALA C CA 1
ATOM 4121 C C . ALA A 1 554 ? 33.013 -10.466 27.469 1.00 20.81 1555 ALA C C 1
ATOM 4122 O O . ALA A 1 554 ? 34.004 -10.625 28.197 1.00 22.25 1555 ALA C O 1
ATOM 4124 N N . ASP A 1 555 ? 31.780 -10.231 27.944 1.00 18.94 1556 ASP C N 1
ATOM 4125 C CA . ASP A 1 555 ? 31.486 -10.226 29.376 1.00 20.18 1556 ASP C CA 1
ATOM 4126 C C . ASP A 1 555 ? 31.124 -11.669 29.825 1.00 22.18 1556 ASP C C 1
ATOM 4127 O O . ASP A 1 555 ? 31.461 -12.093 30.944 1.00 21.28 1556 ASP C O 1
ATOM 4132 N N . VAL A 1 556 ? 30.381 -12.397 28.968 1.00 18.59 1557 VAL C N 1
ATOM 4133 C CA . VAL A 1 556 ? 29.882 -13.762 29.228 1.00 16.67 1557 VAL C CA 1
ATOM 4134 C C . VAL A 1 556 ? 30.142 -14.586 27.983 1.00 22.03 1557 VAL C C 1
ATOM 4135 O O . VAL A 1 556 ? 30.002 -14.097 26.860 1.00 22.82 1557 VAL C O 1
ATOM 4139 N N . LEU A 1 557 ? 30.549 -15.845 28.174 1.00 17.65 1558 LEU C N 1
ATOM 4140 C CA . LEU A 1 557 ? 30.748 -16.718 27.044 1.00 15.89 1558 LEU C CA 1
ATOM 4141 C C . LEU A 1 557 ? 29.836 -17.937 27.170 1.00 17.97 1558 LEU C C 1
ATOM 4142 O O . LEU A 1 557 ? 29.561 -18.396 28.298 1.00 19.03 1558 LEU C O 1
ATOM 4147 N N . PRO A 1 558 ? 29.530 -18.572 26.033 1.00 16.50 1559 PRO C N 1
ATOM 4148 C CA . PRO A 1 558 ? 28.893 -19.899 26.079 1.00 15.94 1559 PRO C CA 1
ATOM 4149 C C . PRO A 1 558 ? 29.986 -20.916 26.439 1.00 18.13 1559 PRO C C 1
ATOM 4150 O O . PRO A 1 558 ? 31.172 -20.533 26.574 1.00 16.79 1559 PRO C O 1
ATOM 4154 N N . MET A 1 559 ? 29.614 -22.203 26.562 1.00 15.24 1560 MET C N 1
ATOM 4155 C CA . MET A 1 559 ? 30.594 -23.285 26.857 1.00 15.28 1560 MET C CA 1
ATOM 4156 C C . MET A 1 559 ? 31.383 -22.978 28.139 1.00 18.16 1560 MET C C 1
ATOM 4157 O O . MET A 1 559 ? 32.591 -23.234 28.229 1.00 17.08 1560 MET C O 1
ATOM 4162 N N . ALA A 1 560 ? 30.685 -22.391 29.126 1.00 15.20 1561 ALA C N 1
ATOM 4163 C CA . ALA A 1 560 ? 31.284 -21.945 30.373 1.00 14.88 1561 ALA C CA 1
ATOM 4164 C C . ALA A 1 560 ? 30.465 -22.335 31.596 1.00 16.78 1561 ALA C C 1
ATOM 4165 O O . ALA A 1 560 ? 30.360 -23.518 31.883 1.00 15.30 1561 ALA C O 1
ATOM 4167 N N . GLN A 1 561 ? 29.888 -21.372 32.337 1.00 15.84 1562 GLN C N 1
ATOM 4168 C CA . GLN A 1 561 ? 29.213 -21.704 33.599 1.00 14.73 1562 GLN C CA 1
ATOM 4169 C C . GLN A 1 561 ? 28.031 -22.664 33.522 1.00 17.59 1562 GLN C C 1
ATOM 4170 O O . GLN A 1 561 ? 27.679 -23.247 34.535 1.00 16.35 1562 GLN C O 1
ATOM 4176 N N . ARG A 1 562 ? 27.428 -22.878 32.334 1.00 15.61 1563 ARG C N 1
ATOM 4177 C CA . ARG A 1 562 ? 26.300 -23.800 32.303 1.00 15.89 1563 ARG C CA 1
ATOM 4178 C C . ARG A 1 562 ? 26.784 -25.254 32.501 1.00 16.40 1563 ARG C C 1
ATOM 4179 O O . ARG A 1 562 ? 26.000 -26.129 32.883 1.00 16.03 1563 ARG C O 1
ATOM 4187 N N . TYR A 1 563 ? 28.076 -25.510 32.181 1.00 15.11 1564 TYR C N 1
ATOM 4188 C CA . TYR A 1 563 ? 28.590 -26.885 32.083 1.00 14.08 1564 TYR C CA 1
ATOM 4189 C C . TYR A 1 563 ? 29.498 -27.381 33.184 1.00 15.00 1564 TYR C C 1
ATOM 4190 O O . TYR A 1 563 ? 29.569 -28.601 33.358 1.00 14.77 1564 TYR C O 1
ATOM 4199 N N . PHE A 1 564 ? 30.268 -26.484 33.817 1.00 13.97 1565 PHE C N 1
ATOM 4200 C CA . PHE A 1 564 ? 31.347 -26.894 34.699 1.00 14.20 1565 PHE C CA 1
ATOM 4201 C C . PHE A 1 564 ? 31.038 -26.737 36.184 1.00 16.55 1565 PHE C C 1
ATOM 4202 O O . PHE A 1 564 ? 30.536 -25.684 36.618 1.00 16.54 1565 PHE C O 1
ATOM 4210 N N . LEU A 1 565 ? 31.432 -27.760 36.975 1.00 14.33 1566 LEU C N 1
ATOM 4211 C CA . LEU A 1 565 ? 31.136 -27.715 38.400 1.00 14.19 1566 LEU C CA 1
ATOM 4212 C C . LEU A 1 565 ? 31.939 -26.636 39.135 1.00 18.39 1566 LEU C C 1
ATOM 4213 O O . LEU A 1 565 ? 31.488 -26.176 40.191 1.00 18.98 1566 LEU C O 1
ATOM 4218 N N . PHE A 1 566 ? 33.120 -26.279 38.615 1.00 15.52 1567 PHE C N 1
ATOM 4219 C CA . PHE A 1 566 ? 33.943 -25.222 39.202 1.00 16.31 1567 PHE C CA 1
ATOM 4220 C C . PHE A 1 566 ? 34.454 -24.334 38.110 1.00 17.77 1567 PHE C C 1
ATOM 4221 O O . PHE A 1 566 ? 34.531 -24.796 36.942 1.00 18.74 1567 PHE C O 1
ATOM 4230 N N . MET B 2 1 ? 16.863 -19.992 24.268 1.00 22.63 2001 MET B N 1
ATOM 4231 C CA . MET B 2 1 ? 18.029 -20.784 23.858 1.00 20.59 2001 MET B CA 1
ATOM 4232 C C . MET B 2 1 ? 17.921 -22.138 24.547 1.00 20.64 2001 MET B C 1
ATOM 4233 O O . MET B 2 1 ? 17.775 -22.197 25.775 1.00 21.13 2001 MET B O 1
ATOM 4238 N N . ILE B 2 2 ? 18.033 -23.219 23.775 1.00 19.37 2002 ILE B N 1
ATOM 4239 C CA . ILE B 2 2 ? 18.096 -24.572 24.298 1.00 17.98 2002 ILE B CA 1
ATOM 4240 C C . ILE B 2 2 ? 19.402 -25.169 23.751 1.00 20.37 2002 ILE B C 1
ATOM 4241 O O . ILE B 2 2 ? 19.545 -25.283 22.534 1.00 19.48 2002 ILE B O 1
ATOM 4246 N N . PRO B 2 3 ? 20.326 -25.606 24.619 1.00 16.45 2003 PRO B N 1
ATOM 4247 C CA . PRO B 2 3 ? 21.597 -26.145 24.111 1.00 15.62 2003 PRO B CA 1
ATOM 4248 C C . PRO B 2 3 ? 21.366 -27.343 23.213 1.00 18.42 2003 PRO B C 1
ATOM 4249 O O . PRO B 2 3 ? 20.601 -28.253 23.544 1.00 18.62 2003 PRO B O 1
ATOM 4253 N N . GLY B 2 4 ? 22.031 -27.335 22.049 1.00 16.47 2004 GLY B N 1
ATOM 4254 C CA . GLY B 2 4 ? 21.955 -28.427 21.084 1.00 15.82 2004 GLY B CA 1
ATOM 4255 C C . GLY B 2 4 ? 20.622 -28.653 20.402 1.00 17.84 2004 GLY B C 1
ATOM 4256 O O . GLY B 2 4 ? 20.433 -29.682 19.750 1.00 19.11 2004 GLY B O 1
ATOM 4257 N N . GLU B 2 5 ? 19.723 -27.663 20.489 1.00 17.57 2005 GLU B N 1
ATOM 4258 C CA . GLU B 2 5 ? 18.386 -27.818 19.918 1.00 18.01 2005 GLU B CA 1
ATOM 4259 C C . GLU B 2 5 ? 18.410 -27.961 18.399 1.00 19.89 2005 GLU B C 1
ATOM 4260 O O . GLU B 2 5 ? 19.350 -27.485 17.742 1.00 18.71 2005 GLU B O 1
ATOM 4266 N N . TYR B 2 6 ? 17.377 -28.637 17.862 1.00 17.65 2006 TYR B N 1
ATOM 4267 C CA . TYR B 2 6 ? 17.245 -28.771 16.408 1.00 18.48 2006 TYR B CA 1
ATOM 4268 C C . TYR B 2 6 ? 16.273 -27.685 15.926 1.00 22.10 2006 TYR B C 1
ATOM 4269 O O . TYR B 2 6 ? 15.335 -27.323 16.638 1.00 21.18 2006 TYR B O 1
ATOM 4278 N N . HIS B 2 7 ? 16.432 -27.273 14.656 1.00 20.53 2007 HIS B N 1
ATOM 4279 C CA . HIS B 2 7 ? 15.475 -26.449 13.920 1.00 23.44 2007 HIS B CA 1
ATOM 4280 C C . HIS B 2 7 ? 15.247 -27.346 12.680 1.00 23.47 2007 HIS B C 1
ATOM 4281 O O . HIS B 2 7 ? 15.978 -27.255 11.676 1.00 22.60 2007 HIS B O 1
ATOM 4288 N N . VAL B 2 8 ? 14.309 -28.314 12.817 1.00 18.93 2008 VAL B N 1
ATOM 4289 C CA . VAL B 2 8 ? 13.989 -29.304 11.778 1.00 18.17 2008 VAL B CA 1
ATOM 4290 C C . VAL B 2 8 ? 13.245 -28.567 10.680 1.00 23.05 2008 VAL B C 1
ATOM 4291 O O . VAL B 2 8 ? 12.353 -27.758 10.957 1.00 23.64 2008 VAL B O 1
ATOM 4295 N N . LYS B 2 9 ? 13.589 -28.872 9.435 1.00 19.99 2009 LYS B N 1
ATOM 4296 C CA . LYS B 2 9 ? 12.888 -28.286 8.304 1.00 20.13 2009 LYS B CA 1
ATOM 4297 C C . LYS B 2 9 ? 11.531 -29.004 8.241 1.00 21.81 2009 LYS B C 1
ATOM 4298 O O . LYS B 2 9 ? 11.488 -30.232 8.189 1.00 21.33 2009 LYS B O 1
ATOM 4304 N N . PRO B 2 10 ? 10.400 -28.269 8.308 1.00 21.34 2010 PRO B N 1
ATOM 4305 C CA . PRO B 2 10 ? 9.107 -28.972 8.285 1.00 21.96 2010 PRO B CA 1
ATOM 4306 C C . PRO B 2 10 ? 8.826 -29.680 6.960 1.00 23.36 2010 PRO B C 1
ATOM 4307 O O . PRO B 2 10 ? 9.217 -29.225 5.881 1.00 23.49 2010 PRO B O 1
ATOM 4311 N N . GLY B 2 11 ? 8.170 -30.821 7.070 1.00 20.88 2011 GLY B N 1
ATOM 4312 C CA . GLY B 2 11 ? 7.801 -31.580 5.886 1.00 20.58 2011 GLY B CA 1
ATOM 4313 C C . GLY B 2 11 ? 7.656 -33.045 6.183 1.00 23.03 2011 GLY B C 1
ATOM 4314 O O . GLY B 2 11 ? 7.440 -33.444 7.338 1.00 23.78 2011 GLY B O 1
ATOM 4315 N N . GLN B 2 12 ? 7.809 -33.842 5.138 1.00 21.71 2012 GLN B N 1
ATOM 4316 C CA . GLN B 2 12 ? 7.706 -35.288 5.223 1.00 21.80 2012 GLN B CA 1
ATOM 4317 C C . GLN B 2 12 ? 8.797 -35.947 4.448 1.00 26.14 2012 GLN B C 1
ATOM 4318 O O . GLN B 2 12 ? 9.266 -35.394 3.455 1.00 25.90 2012 GLN B O 1
ATOM 4324 N N . ILE B 2 13 ? 9.152 -37.157 4.871 1.00 22.82 2013 ILE B N 1
ATOM 4325 C CA . ILE B 2 13 ? 10.115 -38.004 4.193 1.00 23.77 2013 ILE B CA 1
ATOM 4326 C C . ILE B 2 13 ? 9.360 -39.225 3.645 1.00 24.51 2013 ILE B C 1
ATOM 4327 O O . ILE B 2 13 ? 8.683 -39.937 4.393 1.00 21.57 2013 ILE B O 1
ATOM 4332 N N . ALA B 2 14 ? 9.555 -39.506 2.348 1.00 23.94 2014 ALA B N 1
ATOM 4333 C CA . ALA B 2 14 ? 8.969 -40.677 1.723 1.00 23.28 2014 ALA B CA 1
ATOM 4334 C C . ALA B 2 14 ? 9.939 -41.826 1.898 1.00 25.14 2014 ALA B C 1
ATOM 4335 O O . ALA B 2 14 ? 11.126 -41.691 1.586 1.00 25.81 2014 ALA B O 1
ATOM 4337 N N . LEU B 2 15 ? 9.457 -42.942 2.431 1.00 22.49 2015 LEU B N 1
ATOM 4338 C CA . LEU B 2 15 ? 10.307 -44.100 2.697 1.00 21.29 2015 LEU B CA 1
ATOM 4339 C C . LEU B 2 15 ? 10.199 -45.174 1.626 1.00 22.62 2015 LEU B C 1
ATOM 4340 O O . LEU B 2 15 ? 9.102 -45.404 1.091 1.00 21.73 2015 LEU B O 1
ATOM 4345 N N . ASN B 2 16 ? 11.327 -45.898 1.373 1.00 21.07 2016 ASN B N 1
ATOM 4346 C CA . ASN B 2 16 ? 11.421 -47.037 0.452 1.00 19.98 2016 ASN B CA 1
ATOM 4347 C C . ASN B 2 16 ? 10.808 -46.697 -0.898 1.00 24.39 2016 ASN B C 1
ATOM 4348 O O . ASN B 2 16 ? 10.009 -47.488 -1.411 1.00 24.91 2016 ASN B O 1
ATOM 4353 N N . THR B 2 17 ? 11.137 -45.509 -1.435 1.00 21.50 2017 THR B N 1
ATOM 4354 C CA . THR B 2 17 ? 10.586 -45.037 -2.724 1.00 22.01 2017 THR B CA 1
ATOM 4355 C C . THR B 2 17 ? 11.034 -45.953 -3.866 1.00 26.02 2017 THR B C 1
ATOM 4356 O O . THR B 2 17 ? 12.183 -46.417 -3.873 1.00 24.73 2017 THR B O 1
ATOM 4360 N N . GLY B 2 18 ? 10.106 -46.230 -4.792 1.00 25.26 2018 GLY B N 1
ATOM 4361 C CA . GLY B 2 18 ? 10.375 -47.056 -5.979 1.00 25.67 2018 GLY B CA 1
ATOM 4362 C C . GLY B 2 18 ? 10.385 -48.558 -5.788 1.00 29.94 2018 GLY B C 1
ATOM 4363 O O . GLY B 2 18 ? 10.645 -49.312 -6.730 1.00 32.15 2018 GLY B O 1
ATOM 4364 N N . ARG B 2 19 ? 10.071 -49.021 -4.574 1.00 25.11 2019 ARG B N 1
ATOM 4365 C CA . ARG B 2 19 ? 10.106 -50.426 -4.222 1.00 23.77 2019 ARG B CA 1
ATOM 4366 C C . ARG B 2 19 ? 8.720 -51.043 -4.307 1.00 25.78 2019 ARG B C 1
ATOM 4367 O O . ARG B 2 19 ? 7.736 -50.381 -3.953 1.00 26.36 2019 ARG B O 1
ATOM 4375 N N . ALA B 2 20 ? 8.661 -52.315 -4.719 1.00 22.60 2020 ALA B N 1
ATOM 4376 C CA . ALA B 2 20 ? 7.412 -53.073 -4.824 1.00 22.48 2020 ALA B CA 1
ATOM 4377 C C . ALA B 2 20 ? 6.818 -53.323 -3.426 1.00 25.22 2020 ALA B C 1
ATOM 4378 O O . ALA B 2 20 ? 7.550 -53.629 -2.470 1.00 23.84 2020 ALA B O 1
ATOM 4380 N N . THR B 2 21 ? 5.489 -53.177 -3.322 1.00 21.81 2021 THR B N 1
ATOM 4381 C CA . THR B 2 21 ? 4.761 -53.313 -2.051 1.00 21.92 2021 THR B CA 1
ATOM 4382 C C . THR B 2 21 ? 3.545 -54.189 -2.229 1.00 26.15 2021 THR B C 1
ATOM 4383 O O . THR B 2 21 ? 3.071 -54.358 -3.355 1.00 27.11 2021 THR B O 1
ATOM 4387 N N . CYS B 2 22 ? 3.038 -54.763 -1.139 1.00 23.43 2022 CYS B N 1
ATOM 4388 C CA . CYS B 2 22 ? 1.809 -55.543 -1.165 1.00 23.18 2022 CYS B CA 1
ATOM 4389 C C . CYS B 2 22 ? 1.145 -55.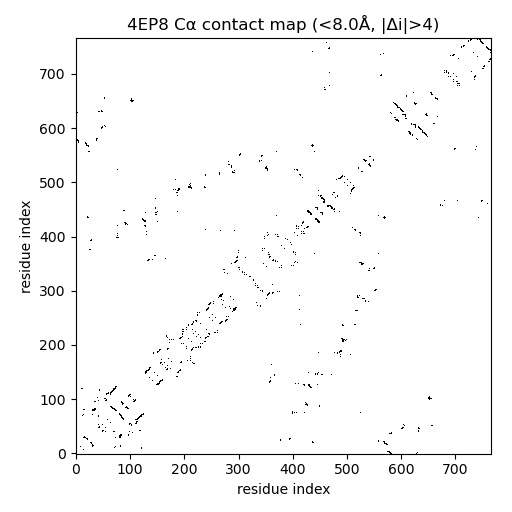437 0.195 1.00 26.98 2022 CYS B C 1
ATOM 4390 O O . CYS B 2 22 ? 1.750 -54.930 1.140 1.00 25.35 2022 CYS B O 1
ATOM 4393 N N . ARG B 2 23 ? -0.129 -55.786 0.271 1.00 23.82 2023 ARG B N 1
ATOM 4394 C CA . ARG B 2 23 ? -0.844 -55.730 1.541 1.00 23.82 2023 ARG B CA 1
ATOM 4395 C C . ARG B 2 23 ? -1.335 -57.115 1.860 1.00 29.30 2023 ARG B C 1
ATOM 4396 O O . ARG B 2 23 ? -1.836 -57.808 0.969 1.00 29.34 2023 ARG B O 1
ATOM 4404 N N . VAL B 2 24 ? -1.143 -57.562 3.115 1.00 24.11 2024 VAL B N 1
ATOM 4405 C CA . VAL B 2 24 ? -1.602 -58.880 3.539 1.00 23.77 2024 VAL B CA 1
ATOM 4406 C C . VAL B 2 24 ? -2.384 -58.737 4.854 1.00 25.13 2024 VAL B C 1
ATOM 4407 O O . VAL B 2 24 ? -1.984 -57.959 5.726 1.00 25.21 2024 VAL B O 1
ATOM 4411 N N . VAL B 2 25 ? -3.462 -59.507 5.008 1.00 20.82 2025 VAL B N 1
ATOM 4412 C CA . VAL B 2 25 ? -4.215 -59.535 6.262 1.00 20.21 2025 VAL B CA 1
ATOM 4413 C C . VAL B 2 25 ? -3.561 -60.585 7.158 1.00 24.22 2025 VAL B C 1
ATOM 4414 O O . VAL B 2 25 ? -3.348 -61.737 6.752 1.00 23.19 2025 VAL B O 1
ATOM 4418 N N . VAL B 2 26 ? -3.245 -60.185 8.406 1.00 21.81 2026 VAL B N 1
ATOM 4419 C CA . VAL B 2 26 ? -2.572 -61.061 9.347 1.00 20.38 2026 VAL B CA 1
ATOM 4420 C C . VAL B 2 26 ? -3.403 -61.215 10.632 1.00 23.42 2026 VAL B C 1
ATOM 4421 O O . VAL B 2 26 ? -3.938 -60.228 11.127 1.00 23.63 2026 VAL B O 1
ATOM 4425 N N . GLU B 2 27 ? -3.486 -62.433 11.173 1.00 21.68 2027 GLU B N 1
ATOM 4426 C CA . GLU B 2 27 ? -4.177 -62.649 12.444 1.00 21.76 2027 GLU B CA 1
ATOM 4427 C C . GLU B 2 27 ? -3.296 -63.436 13.376 1.00 24.63 2027 GLU B C 1
ATOM 4428 O O . GLU B 2 27 ? -2.722 -64.454 12.977 1.00 22.49 2027 GLU B O 1
ATOM 4434 N N . ASN B 2 28 ? -3.221 -62.989 14.652 1.00 22.31 2028 ASN B N 1
ATOM 4435 C CA . ASN B 2 28 ? -2.486 -63.730 15.660 1.00 22.16 2028 ASN B CA 1
ATOM 4436 C C . ASN B 2 28 ? -3.376 -64.818 16.259 1.00 24.68 2028 ASN B C 1
ATOM 4437 O O . ASN B 2 28 ? -4.224 -64.530 17.108 1.00 22.71 2028 ASN B O 1
ATOM 4442 N N . HIS B 2 29 ? -3.203 -66.071 15.788 1.00 22.75 2029 HIS B N 1
ATOM 4443 C CA . HIS B 2 29 ? -3.972 -67.201 16.304 1.00 25.16 2029 HIS B CA 1
ATOM 4444 C C . HIS B 2 29 ? -3.389 -67.784 17.594 1.00 27.95 2029 HIS B C 1
ATOM 4445 O O . HIS B 2 29 ? -3.957 -68.725 18.149 1.00 28.42 2029 HIS B O 1
ATOM 4452 N N . GLY B 2 30 ? -2.245 -67.247 18.042 1.00 24.07 2030 GLY B N 1
ATOM 4453 C CA . GLY B 2 30 ? -1.587 -67.715 19.260 1.00 23.52 2030 GLY B CA 1
ATOM 4454 C C . GLY B 2 30 ? -2.190 -67.069 20.493 1.00 25.82 2030 GLY B C 1
ATOM 4455 O O . GLY B 2 30 ? -3.028 -66.166 20.378 1.00 26.02 2030 GLY B O 1
ATOM 4456 N N . ASP B 2 31 ? -1.743 -67.503 21.693 1.00 22.22 2031 ASP B N 1
ATOM 4457 C CA . ASP B 2 31 ? -2.276 -66.952 22.944 1.00 21.35 2031 ASP B CA 1
ATOM 4458 C C . ASP B 2 31 ? -1.287 -66.003 23.637 1.00 24.97 2031 ASP B C 1
ATOM 4459 O O . ASP B 2 31 ? -1.518 -65.580 24.781 1.00 23.89 2031 ASP B O 1
ATOM 4464 N N . ARG B 2 32 ? -0.184 -65.672 22.937 1.00 21.56 2032 ARG B N 1
ATOM 4465 C CA . ARG B 2 32 ? 0.880 -64.803 23.436 1.00 20.02 2032 ARG B CA 1
ATOM 4466 C C . ARG B 2 32 ? 1.175 -63.721 22.393 1.00 22.59 2032 ARG B C 1
ATOM 4467 O O . ARG B 2 32 ? 1.024 -63.964 21.184 1.00 21.54 2032 ARG B O 1
ATOM 4475 N N . PRO B 2 33 ? 1.553 -62.508 22.836 1.00 19.99 2033 PRO B N 1
ATOM 4476 C CA . PRO B 2 33 ? 1.758 -61.394 21.891 1.00 19.11 2033 PRO B CA 1
ATOM 4477 C C . PRO B 2 33 ? 2.962 -61.608 20.976 1.00 22.02 2033 PRO B C 1
ATOM 4478 O O . PRO B 2 33 ? 3.980 -62.165 21.405 1.00 20.09 2033 PRO B O 1
ATOM 4482 N N . ILE B 2 34 ? 2.844 -61.154 19.726 1.00 19.55 2034 ILE B N 1
ATOM 4483 C CA . ILE B 2 34 ? 3.919 -61.269 18.730 1.00 19.44 2034 ILE B CA 1
ATOM 4484 C C . ILE B 2 34 ? 4.205 -59.874 18.191 1.00 21.37 2034 ILE B C 1
ATOM 4485 O O . ILE B 2 34 ? 3.278 -59.154 17.800 1.00 21.74 2034 ILE B O 1
ATOM 4490 N N . GLN B 2 35 ? 5.502 -59.477 18.149 1.00 18.78 2035 GLN B N 1
ATOM 4491 C CA . GLN B 2 35 ? 5.869 -58.173 17.616 1.00 18.53 2035 GLN B CA 1
ATOM 4492 C C . GLN B 2 35 ? 6.937 -58.427 16.560 1.00 20.50 2035 GLN B C 1
ATOM 4493 O O . GLN B 2 35 ? 7.867 -59.215 16.793 1.00 20.71 2035 GLN B O 1
ATOM 4499 N N . VAL B 2 36 ? 6.778 -57.805 15.379 1.00 17.95 2036 VAL B N 1
ATOM 4500 C CA . VAL B 2 36 ? 7.670 -58.041 14.233 1.00 18.26 2036 VAL B CA 1
ATOM 4501 C C . VAL B 2 36 ? 8.374 -56.754 13.821 1.00 19.72 2036 VAL B C 1
ATOM 4502 O O . VAL B 2 36 ? 7.723 -55.745 13.570 1.00 19.33 2036 VAL B O 1
ATOM 4506 N N . GLY B 2 37 ? 9.705 -56.802 13.729 1.00 18.09 2037 GLY B N 1
ATOM 4507 C CA . GLY B 2 37 ? 10.497 -55.650 13.320 1.00 18.13 2037 GLY B CA 1
ATOM 4508 C C . GLY B 2 37 ? 10.490 -55.387 11.822 1.00 20.72 2037 GLY B C 1
ATOM 4509 O O . GLY B 2 37 ? 10.195 -56.284 11.007 1.00 20.35 2037 GLY B O 1
ATOM 4510 N N . SER B 2 38 ? 10.798 -54.132 11.468 1.00 16.78 2038 SER B N 1
ATOM 4511 C CA . SER B 2 38 ? 10.828 -53.599 10.092 1.00 17.63 2038 SER B CA 1
ATOM 4512 C C . SER B 2 38 ? 11.525 -54.455 9.049 1.00 19.75 2038 SER B C 1
ATOM 4513 O O . SER B 2 38 ? 11.089 -54.434 7.889 1.00 18.97 2038 SER B O 1
ATOM 4516 N N . HIS B 2 39 ? 12.646 -55.111 9.399 1.00 17.83 2039 HIS B N 1
ATOM 4517 C CA . HIS B 2 39 ? 13.422 -55.820 8.374 1.00 16.15 2039 HIS B CA 1
ATOM 4518 C C . HIS B 2 39 ? 13.360 -57.324 8.420 1.00 18.84 2039 HIS B C 1
ATOM 4519 O O . HIS B 2 39 ? 14.097 -58.001 7.691 1.00 19.27 2039 HIS B O 1
ATOM 4526 N N . TYR B 2 40 ? 12.465 -57.878 9.248 1.00 16.72 2040 TYR B N 1
ATOM 4527 C CA . TYR B 2 40 ? 12.353 -59.325 9.345 1.00 17.25 2040 TYR B CA 1
ATOM 4528 C C . TYR B 2 40 ? 11.672 -59.875 8.065 1.00 20.04 2040 TYR B C 1
ATOM 4529 O O . TYR B 2 40 ? 10.777 -59.226 7.503 1.00 20.58 2040 TYR B O 1
ATOM 4538 N N . HIS B 2 41 ? 12.139 -61.042 7.601 1.00 18.71 2041 HIS B N 1
ATOM 4539 C CA . HIS B 2 41 ? 11.568 -61.694 6.394 1.00 18.07 2041 HIS B CA 1
ATOM 4540 C C . HIS B 2 41 ? 10.144 -62.154 6.779 1.00 18.93 2041 HIS B C 1
ATOM 4541 O O . HIS B 2 41 ? 9.988 -63.138 7.488 1.00 18.69 2041 HIS B O 1
ATOM 4548 N N . PHE B 2 42 ? 9.151 -61.359 6.384 1.00 18.67 2042 PHE B N 1
ATOM 4549 C CA . PHE B 2 42 ? 7.769 -61.546 6.855 1.00 17.82 2042 PHE B CA 1
ATOM 4550 C C . PHE B 2 42 ? 7.188 -62.938 6.664 1.00 20.75 2042 PHE B C 1
ATOM 4551 O O . PHE B 2 42 ? 6.469 -63.419 7.523 1.00 21.55 2042 PHE B O 1
ATOM 4559 N N . ALA B 2 43 ? 7.558 -63.622 5.565 1.00 18.49 2043 ALA B N 1
ATOM 4560 C CA . ALA B 2 43 ? 7.101 -64.989 5.305 1.00 20.04 2043 ALA B CA 1
ATOM 4561 C C . ALA B 2 43 ? 7.603 -66.005 6.333 1.00 21.45 2043 ALA B C 1
ATOM 4562 O O . ALA B 2 43 ? 7.122 -67.132 6.357 1.00 21.16 2043 ALA B O 1
ATOM 4564 N N . GLU B 2 44 ? 8.604 -65.621 7.199 1.00 19.57 2044 GLU B N 1
ATOM 4565 C CA . GLU B 2 44 ? 9.156 -66.547 8.167 1.00 19.10 2044 GLU B CA 1
ATOM 4566 C C . GLU B 2 44 ? 8.881 -66.126 9.605 1.00 21.21 2044 GLU B C 1
ATOM 4567 O O . GLU B 2 44 ? 9.568 -66.594 10.522 1.00 21.62 2044 GLU B O 1
ATOM 4573 N N . VAL B 2 45 ? 7.839 -65.311 9.808 1.00 19.50 2045 VAL B N 1
ATOM 4574 C CA . VAL B 2 45 ? 7.456 -64.918 11.176 1.00 19.05 2045 VAL B CA 1
ATOM 4575 C C . VAL B 2 45 ? 6.858 -66.103 11.906 1.00 23.42 2045 VAL B C 1
ATOM 4576 O O . VAL B 2 45 ? 6.487 -67.114 11.280 1.00 22.21 2045 VAL B O 1
ATOM 4580 N N . ASN B 2 46 ? 6.728 -65.973 13.239 1.00 19.92 2046 ASN B N 1
ATOM 4581 C CA . ASN B 2 46 ? 6.078 -66.955 14.098 1.00 18.98 2046 ASN B CA 1
ATOM 4582 C C . ASN B 2 46 ? 4.892 -67.636 13.368 1.00 20.55 2046 ASN B C 1
ATOM 4583 O O . ASN B 2 46 ? 3.981 -66.936 12.911 1.00 20.28 2046 ASN B O 1
ATOM 4588 N N . PRO B 2 47 ? 4.892 -68.983 13.326 1.00 20.07 2047 PRO B N 1
ATOM 4589 C CA . PRO B 2 47 ? 3.795 -69.721 12.651 1.00 20.65 2047 PRO B CA 1
ATOM 4590 C C . PRO B 2 47 ? 2.391 -69.443 13.191 1.00 25.60 2047 PRO B C 1
ATOM 4591 O O . PRO B 2 47 ? 1.398 -69.743 12.493 1.00 24.40 2047 PRO B O 1
ATOM 4595 N N . ALA B 2 48 ? 2.285 -68.845 14.400 1.00 21.77 2048 ALA B N 1
ATOM 4596 C CA . ALA B 2 48 ? 0.972 -68.511 14.967 1.00 21.04 2048 ALA B CA 1
ATOM 4597 C C . ALA B 2 48 ? 0.320 -67.323 14.245 1.00 25.40 2048 ALA B C 1
ATOM 4598 O O . ALA B 2 48 ? -0.898 -67.129 14.357 1.00 25.99 2048 ALA B O 1
ATOM 4600 N N . LEU B 2 49 ? 1.112 -66.522 13.499 1.00 21.59 2049 LEU B N 1
ATOM 4601 C CA . LEU B 2 49 ? 0.573 -65.460 12.663 1.00 21.86 2049 LEU B CA 1
ATOM 4602 C C . LEU B 2 49 ? 0.069 -66.152 11.388 1.00 25.31 2049 LEU B C 1
ATOM 4603 O O . LEU B 2 49 ? 0.812 -66.904 10.758 1.00 24.08 2049 LEU B O 1
ATOM 4608 N N . LYS B 2 50 ? -1.218 -65.964 11.068 1.00 23.18 2050 LYS B N 1
ATOM 4609 C CA . LYS B 2 50 ? -1.833 -66.604 9.893 1.00 23.56 2050 LYS B CA 1
ATOM 4610 C C . LYS B 2 50 ? -2.081 -65.563 8.817 1.00 23.18 2050 LYS B C 1
ATOM 4611 O O . LYS B 2 50 ? -2.735 -64.541 9.065 1.00 22.55 2050 LYS B O 1
ATOM 4617 N N . PHE B 2 51 ? -1.565 -65.835 7.603 1.00 22.32 2051 PHE B N 1
ATOM 4618 C CA . PHE B 2 51 ? -1.685 -64.941 6.452 1.00 21.57 2051 PHE B CA 1
ATOM 4619 C C . PHE B 2 51 ? -1.195 -65.685 5.202 1.00 22.96 2051 PHE B C 1
ATOM 4620 O O . PHE B 2 51 ? -0.705 -66.809 5.309 1.00 23.90 2051 PHE B O 1
ATOM 4628 N N . ASP B 2 52 ? -1.240 -65.008 4.046 1.00 21.84 2052 ASP B N 1
ATOM 4629 C CA . ASP B 2 52 ? -0.766 -65.594 2.794 1.00 22.69 2052 ASP B CA 1
ATOM 4630 C C . ASP B 2 52 ? 0.775 -65.516 2.738 1.00 25.46 2052 ASP B C 1
ATOM 4631 O O . ASP B 2 52 ? 1.324 -64.488 2.341 1.00 24.67 2052 ASP B O 1
ATOM 4636 N N . ARG B 2 53 ? 1.441 -66.597 3.178 1.00 22.84 2053 ARG B N 1
ATOM 4637 C CA . ARG B 2 53 ? 2.909 -66.712 3.266 1.00 22.71 2053 ARG B CA 1
ATOM 4638 C C . ARG B 2 53 ? 3.554 -66.673 1.869 1.00 27.20 2053 ARG B C 1
ATOM 4639 O O . ARG B 2 53 ? 4.689 -66.220 1.727 1.00 26.62 2053 ARG B O 1
ATOM 4647 N N . GLN B 2 54 ? 2.829 -67.164 0.833 1.00 25.31 2054 GLN B N 1
ATOM 4648 C CA . GLN B 2 54 ? 3.344 -67.144 -0.551 1.00 25.76 2054 GLN B CA 1
ATOM 4649 C C . GLN B 2 54 ? 3.450 -65.701 -1.035 1.00 26.40 2054 GLN B C 1
ATOM 4650 O O . GLN B 2 54 ? 4.487 -65.307 -1.591 1.00 27.65 2054 GLN B O 1
ATOM 4656 N N . GLN B 2 55 ? 2.413 -64.891 -0.782 1.00 23.82 2055 GLN B N 1
ATOM 4657 C CA . GLN B 2 55 ? 2.429 -63.482 -1.155 1.00 23.62 2055 GLN B CA 1
ATOM 4658 C C . GLN B 2 55 ? 3.569 -62.736 -0.426 1.00 27.63 2055 GLN B C 1
ATOM 4659 O O . GLN B 2 55 ? 4.202 -61.854 -1.005 1.00 26.78 2055 GLN B O 1
ATOM 4665 N N . ALA B 2 56 ? 3.827 -63.118 0.831 1.00 24.30 2056 ALA B N 1
ATOM 4666 C CA . ALA B 2 56 ? 4.822 -62.448 1.654 1.00 22.88 2056 ALA B CA 1
ATOM 4667 C C . ALA B 2 56 ? 6.275 -62.814 1.349 1.00 26.72 2056 ALA B C 1
ATOM 4668 O O . ALA B 2 56 ? 7.172 -62.182 1.916 1.00 23.78 2056 ALA B O 1
ATOM 4670 N N . ALA B 2 57 ? 6.527 -63.824 0.489 1.00 23.08 2057 ALA B N 1
ATOM 4671 C CA . ALA B 2 57 ? 7.882 -64.300 0.173 1.00 24.02 2057 ALA B CA 1
ATOM 4672 C C . ALA B 2 57 ? 8.766 -63.191 -0.378 1.00 25.23 2057 ALA B C 1
ATOM 4673 O O . ALA B 2 57 ? 8.421 -62.545 -1.367 1.00 23.69 2057 ALA B O 1
ATOM 4675 N N . GLY B 2 58 ? 9.876 -62.936 0.318 1.00 22.58 2058 GLY B N 1
ATOM 4676 C CA . GLY B 2 58 ? 10.828 -61.897 -0.060 1.00 22.03 2058 GLY B CA 1
ATOM 4677 C C . GLY B 2 58 ? 10.449 -60.476 0.320 1.00 22.03 2058 GLY B C 1
ATOM 4678 O O . GLY B 2 58 ? 11.079 -59.530 -0.160 1.00 22.63 2058 GLY B O 1
ATOM 4679 N N . TYR B 2 59 ? 9.448 -60.309 1.218 1.00 18.75 2059 TYR B N 1
ATOM 4680 C CA . TYR B 2 59 ? 8.993 -59.017 1.711 1.00 18.68 2059 TYR B CA 1
ATOM 4681 C C . TYR B 2 59 ? 9.298 -58.834 3.206 1.00 20.08 2059 TYR B C 1
ATOM 4682 O O . TYR B 2 59 ? 9.439 -59.808 3.951 1.00 20.57 2059 TYR B O 1
ATOM 4691 N N . ARG B 2 60 ? 9.326 -57.572 3.604 1.00 19.77 2060 ARG B N 1
ATOM 4692 C CA . ARG B 2 60 ? 9.455 -57.164 5.027 1.00 19.07 2060 ARG B CA 1
ATOM 4693 C C . ARG B 2 60 ? 8.387 -56.080 5.292 1.00 21.42 2060 ARG B C 1
ATOM 4694 O O . ARG B 2 60 ? 7.799 -55.539 4.347 1.00 20.89 2060 ARG B O 1
ATOM 4702 N N . LEU B 2 61 ? 8.162 -55.699 6.556 1.00 18.52 2061 LEU B N 1
ATOM 4703 C CA . LEU B 2 61 ? 7.203 -54.630 6.828 1.00 18.03 2061 LEU B CA 1
ATOM 4704 C C . LEU B 2 61 ? 7.589 -53.255 6.245 1.00 22.06 2061 LEU B C 1
ATOM 4705 O O . LEU B 2 61 ? 8.756 -52.833 6.344 1.00 20.40 2061 LEU B O 1
ATOM 4710 N N . ASN B 2 62 ? 6.613 -52.553 5.628 1.00 18.14 2062 ASN B N 1
ATOM 4711 C CA . ASN B 2 62 ? 6.873 -51.254 5.044 1.00 17.29 2062 ASN B CA 1
ATOM 4712 C C . ASN B 2 62 ? 6.644 -50.174 6.083 1.00 21.74 2062 ASN B C 1
ATOM 4713 O O . ASN B 2 62 ? 5.683 -49.412 6.014 1.00 23.29 2062 ASN B O 1
ATOM 4718 N N . ILE B 2 63 ? 7.536 -50.134 7.082 1.00 18.32 2063 ILE B N 1
ATOM 4719 C CA . ILE B 2 63 ? 7.422 -49.206 8.215 1.00 18.44 2063 ILE B CA 1
ATOM 4720 C C . ILE B 2 63 ? 8.789 -48.521 8.454 1.00 20.04 2063 ILE B C 1
ATOM 4721 O O . ILE B 2 63 ? 9.799 -49.046 7.956 1.00 20.46 2063 ILE B O 1
ATOM 4726 N N . PRO B 2 64 ? 8.861 -47.422 9.258 1.00 18.30 2064 PRO B N 1
ATOM 4727 C CA . PRO B 2 64 ? 10.167 -46.783 9.508 1.00 18.27 2064 PRO B CA 1
ATOM 4728 C C . PRO B 2 64 ? 11.174 -47.775 10.051 1.00 19.82 2064 PRO B C 1
ATOM 4729 O O . PRO B 2 64 ? 10.832 -48.663 10.837 1.00 20.31 2064 PRO B O 1
ATOM 4733 N N . ALA B 2 65 ? 12.419 -47.670 9.550 1.00 18.25 2065 ALA B N 1
ATOM 4734 C CA . ALA B 2 65 ? 13.484 -48.594 9.900 1.00 17.96 2065 ALA B CA 1
ATOM 4735 C C . ALA B 2 65 ? 13.699 -48.648 11.404 1.00 20.05 2065 ALA B C 1
ATOM 4736 O O . ALA B 2 65 ? 13.841 -47.594 12.040 1.00 21.60 2065 ALA B O 1
ATOM 4738 N N . GLY B 2 66 ? 13.682 -49.854 11.943 1.00 18.01 2066 GLY B N 1
ATOM 4739 C CA . GLY B 2 66 ? 13.913 -50.022 13.378 1.00 17.83 2066 GLY B CA 1
ATOM 4740 C C . GLY B 2 66 ? 12.645 -50.113 14.203 1.00 22.54 2066 GLY B C 1
ATOM 4741 O O . GLY B 2 66 ? 12.698 -50.502 15.384 1.00 22.80 2066 GLY B O 1
ATOM 4742 N N . THR B 2 67 ? 11.501 -49.781 13.599 1.00 18.56 2067 THR B N 1
ATOM 4743 C CA . THR B 2 67 ? 10.209 -49.886 14.294 1.00 16.92 2067 THR B CA 1
ATOM 4744 C C . THR B 2 67 ? 9.636 -51.290 14.162 1.00 20.87 2067 THR B C 1
ATOM 4745 O O . THR B 2 67 ? 10.188 -52.137 13.455 1.00 18.73 2067 THR B O 1
ATOM 4749 N N . ALA B 2 68 ? 8.527 -51.545 14.865 1.00 19.42 2068 ALA B N 1
ATOM 4750 C CA . ALA B 2 68 ? 7.945 -52.873 14.852 1.00 19.35 2068 ALA B CA 1
ATOM 4751 C C . ALA B 2 68 ? 6.416 -52.785 14.874 1.00 23.27 2068 ALA B C 1
ATOM 4752 O O . ALA B 2 68 ? 5.853 -51.729 15.186 1.00 24.92 2068 ALA B O 1
ATOM 4754 N N . VAL B 2 69 ? 5.752 -53.884 14.478 1.00 19.44 2069 VAL B N 1
ATOM 4755 C CA . VAL B 2 69 ? 4.287 -53.954 14.529 1.00 17.78 2069 VAL B CA 1
ATOM 4756 C C . VAL B 2 69 ? 3.918 -55.031 15.531 1.00 20.14 2069 VAL B C 1
ATOM 4757 O O . VAL B 2 69 ? 4.434 -56.156 15.460 1.00 18.22 2069 VAL B O 1
ATOM 4761 N N . ARG B 2 70 ? 2.997 -54.706 16.446 1.00 20.20 2070 ARG B N 1
ATOM 4762 C CA . ARG B 2 70 ? 2.598 -55.635 17.483 1.00 19.25 2070 ARG B CA 1
ATOM 4763 C C . ARG B 2 70 ? 1.227 -56.245 17.190 1.00 21.30 2070 ARG B C 1
ATOM 4764 O O . ARG B 2 70 ? 0.312 -55.550 16.757 1.00 21.00 2070 ARG B O 1
ATOM 4772 N N . PHE B 2 71 ? 1.108 -57.524 17.474 1.00 20.37 2071 PHE B N 1
ATOM 4773 C CA . PHE B 2 71 ? -0.123 -58.324 17.371 1.00 21.22 2071 PHE B CA 1
ATOM 4774 C C . PHE B 2 71 ? -0.434 -58.960 18.704 1.00 24.30 2071 PHE B C 1
ATOM 4775 O O . PHE B 2 71 ? 0.230 -59.919 19.134 1.00 21.53 2071 PHE B O 1
ATOM 4783 N N . GLU B 2 72 ? -1.459 -58.447 19.386 1.00 23.48 2072 GLU B N 1
ATOM 4784 C CA . GLU B 2 72 ? -1.889 -59.084 20.623 1.00 23.60 2072 GLU B CA 1
ATOM 4785 C C . GLU B 2 72 ? -2.600 -60.394 20.235 1.00 26.41 2072 GLU B C 1
ATOM 4786 O O . GLU B 2 72 ? -2.999 -60.534 19.068 1.00 25.99 2072 GLU B O 1
ATOM 4792 N N . PRO B 2 73 ? -2.759 -61.370 21.166 1.00 22.76 2073 PRO B N 1
ATOM 4793 C CA . PRO B 2 73 ? -3.532 -62.573 20.838 1.00 23.03 2073 PRO B CA 1
ATOM 4794 C C . PRO B 2 73 ? -4.914 -62.221 20.281 1.00 25.79 2073 PRO B C 1
ATOM 4795 O O . PRO B 2 73 ? -5.611 -61.340 20.818 1.00 24.19 2073 PRO B O 1
ATOM 4799 N N . GLY B 2 74 ? -5.231 -62.835 19.144 1.00 23.84 2074 GLY B N 1
ATOM 4800 C CA . GLY B 2 74 ? -6.480 -62.626 18.421 1.00 22.99 2074 GLY B CA 1
ATOM 4801 C C . GLY B 2 74 ? -6.531 -61.373 17.572 1.00 28.00 2074 GLY B C 1
ATOM 4802 O O . GLY B 2 74 ? -7.514 -61.163 16.858 1.00 28.79 2074 GLY B O 1
ATOM 4803 N N . GLN B 2 75 ? -5.484 -60.533 17.623 1.00 24.52 2075 GLN B N 1
ATOM 4804 C CA . GLN B 2 75 ? -5.479 -59.298 16.853 1.00 24.10 2075 GLN B CA 1
ATOM 4805 C C . GLN B 2 75 ? -5.290 -59.558 15.360 1.00 27.41 2075 GLN B C 1
ATOM 4806 O O . GLN B 2 75 ? -4.483 -60.400 14.959 1.00 25.52 2075 GLN B O 1
ATOM 4812 N N . LYS B 2 76 ? -6.043 -58.802 14.558 1.00 25.68 2076 LYS B N 1
ATOM 4813 C CA . LYS B 2 76 ? -6.018 -58.847 13.103 1.00 24.88 2076 LYS B CA 1
ATOM 4814 C C . LYS B 2 76 ? -5.594 -57.486 12.602 1.00 28.35 2076 LYS B C 1
ATOM 4815 O O . LYS B 2 76 ? -5.956 -56.454 13.178 1.00 28.88 2076 LYS B O 1
ATOM 4821 N N . ARG B 2 77 ? -4.798 -57.464 11.544 1.00 24.02 2077 ARG B N 1
ATOM 4822 C CA . ARG B 2 77 ? -4.373 -56.198 10.962 1.00 23.49 2077 ARG B CA 1
ATOM 4823 C C . ARG B 2 77 ? -4.166 -56.488 9.493 1.00 25.38 2077 ARG B C 1
ATOM 4824 O O . ARG B 2 77 ? -3.780 -57.611 9.158 1.00 26.08 2077 ARG B O 1
ATOM 4832 N N . GLU B 2 78 ? -4.326 -55.482 8.636 1.00 22.04 2078 GLU B N 1
ATOM 4833 C CA . GLU B 2 78 ? -3.832 -55.590 7.263 1.00 20.36 2078 GLU B CA 1
ATOM 4834 C C . GLU B 2 78 ? -2.520 -54.807 7.310 1.00 25.08 2078 GLU B C 1
ATOM 4835 O O . GLU B 2 78 ? -2.507 -53.614 7.659 1.00 25.28 2078 GLU B O 1
ATOM 4841 N N . VAL B 2 79 ? -1.421 -55.481 6.996 1.00 21.75 2079 VAL B N 1
ATOM 4842 C CA . VAL B 2 79 ? -0.140 -54.769 7.001 1.00 20.42 2079 VAL B CA 1
ATOM 4843 C C . VAL B 2 79 ? 0.336 -54.485 5.584 1.00 23.27 2079 VAL B C 1
ATOM 4844 O O . VAL B 2 79 ? -0.030 -55.229 4.664 1.00 23.04 2079 VAL B O 1
ATOM 4848 N N . GLU B 2 80 ? 1.150 -53.429 5.409 1.00 20.56 2080 GLU B N 1
ATOM 4849 C CA . GLU B 2 80 ? 1.781 -53.183 4.111 1.00 20.32 2080 GLU B CA 1
ATOM 4850 C C . GLU B 2 80 ? 3.223 -53.698 4.174 1.00 24.39 2080 GLU B C 1
ATOM 4851 O O . GLU B 2 80 ? 3.951 -53.420 5.145 1.00 21.38 2080 GLU B O 1
ATOM 4857 N N . LEU B 2 81 ? 3.623 -54.453 3.139 1.00 21.29 2081 LEU B N 1
ATOM 4858 C CA . LEU B 2 81 ? 4.956 -55.044 3.030 1.00 20.56 2081 LEU B CA 1
ATOM 4859 C C . LEU B 2 81 ? 5.719 -54.418 1.879 1.00 24.47 2081 LEU B C 1
ATOM 4860 O O . LEU B 2 81 ? 5.107 -53.940 0.918 1.00 23.52 2081 LEU B O 1
ATOM 4865 N N . VAL B 2 82 ? 7.049 -54.426 1.966 1.00 20.14 2082 VAL B N 1
ATOM 4866 C CA . VAL B 2 82 ? 7.929 -53.911 0.915 1.00 19.66 2082 VAL B CA 1
ATOM 4867 C C . VAL B 2 82 ? 8.969 -54.981 0.560 1.00 21.98 2082 VAL B C 1
ATOM 4868 O O . VAL B 2 82 ? 9.442 -55.717 1.434 1.00 21.70 2082 VAL B O 1
ATOM 4872 N N . ALA B 2 83 ? 9.276 -55.145 -0.760 1.00 21.25 2083 ALA B N 1
ATOM 4873 C CA . ALA B 2 83 ? 10.190 -56.203 -1.154 1.00 20.29 2083 ALA B CA 1
ATOM 4874 C C . ALA B 2 83 ? 11.628 -55.925 -0.692 1.00 19.26 2083 ALA B C 1
ATOM 4875 O O . ALA B 2 83 ? 12.066 -54.778 -0.798 1.00 20.15 2083 ALA B O 1
ATOM 4877 N N . PHE B 2 84 ? 12.360 -56.984 -0.286 1.00 19.18 2084 PHE B N 1
ATOM 4878 C CA . PHE B 2 84 ? 13.791 -56.894 -0.014 1.00 18.98 2084 PHE B CA 1
ATOM 4879 C C . PHE B 2 84 ? 14.487 -56.470 -1.307 1.00 23.96 2084 PHE B C 1
ATOM 4880 O O . PHE B 2 84 ? 13.932 -56.630 -2.407 1.00 21.88 2084 PHE B O 1
ATOM 4888 N N . ALA B 2 85 ? 15.643 -55.839 -1.168 1.00 21.58 2085 ALA B N 1
ATOM 4889 C CA . ALA B 2 85 ? 16.430 -55.357 -2.294 1.00 20.41 2085 ALA B CA 1
ATOM 4890 C C . ALA B 2 85 ? 17.834 -55.953 -2.204 1.00 20.14 2085 ALA B C 1
ATOM 4891 O O . ALA B 2 85 ? 17.984 -57.092 -1.754 1.00 20.83 2085 ALA B O 1
ATOM 4893 N N . GLY B 2 86 ? 18.833 -55.226 -2.695 1.00 21.06 2086 GLY B N 1
ATOM 4894 C CA . GLY B 2 86 ? 20.196 -55.737 -2.744 1.00 21.81 2086 GLY B CA 1
ATOM 4895 C C . GLY B 2 86 ? 20.271 -56.993 -3.600 1.00 26.42 2086 GLY B C 1
ATOM 4896 O O . GLY B 2 86 ? 19.605 -57.062 -4.643 1.00 26.39 2086 GLY B O 1
ATOM 4897 N N . HIS B 2 87 ? 20.955 -58.035 -3.107 1.00 22.91 2087 HIS B N 1
ATOM 4898 C CA . HIS B 2 87 ? 21.052 -59.320 -3.822 1.00 23.30 2087 HIS B CA 1
ATOM 4899 C C . HIS B 2 87 ? 19.760 -60.136 -3.781 1.00 27.26 2087 HIS B C 1
ATOM 4900 O O . HIS B 2 87 ? 19.659 -61.152 -4.465 1.00 27.52 2087 HIS B O 1
ATOM 4907 N N . ARG B 2 88 ? 18.799 -59.744 -2.926 1.00 23.68 2088 ARG B N 1
ATOM 4908 C CA . ARG B 2 88 ? 17.563 -60.482 -2.694 1.00 23.54 2088 ARG B CA 1
ATOM 4909 C C . ARG B 2 88 ? 17.884 -61.925 -2.295 1.00 25.79 2088 ARG B C 1
ATOM 4910 O O . ARG B 2 88 ? 17.384 -62.885 -2.907 1.00 25.56 2088 ARG B O 1
ATOM 4918 N N . ALA B 2 89 ? 18.779 -62.079 -1.275 1.00 21.43 2089 ALA B N 1
ATOM 4919 C CA . ALA B 2 89 ? 19.175 -63.380 -0.759 1.00 21.69 2089 ALA B CA 1
ATOM 4920 C C . ALA B 2 89 ? 18.784 -63.377 0.708 1.00 25.19 2089 ALA B C 1
ATOM 4921 O O . ALA B 2 89 ? 19.081 -62.404 1.424 1.00 24.25 2089 ALA B O 1
ATOM 4923 N N . VAL B 2 90 ? 18.034 -64.402 1.106 1.00 21.33 2090 VAL B N 1
ATOM 4924 C CA . VAL B 2 90 ? 17.505 -64.582 2.468 1.00 20.72 2090 VAL B CA 1
ATOM 4925 C C . VAL B 2 90 ? 18.193 -65.691 3.205 1.00 23.84 2090 VAL B C 1
ATOM 4926 O O . VAL B 2 90 ? 18.077 -66.864 2.835 1.00 21.22 2090 VAL B O 1
ATOM 4930 N N . PHE B 2 91 ? 18.873 -65.333 4.325 1.00 19.74 2091 PHE B N 1
ATOM 4931 C CA . PHE B 2 91 ? 19.555 -66.294 5.185 1.00 19.19 2091 PHE B CA 1
ATOM 4932 C C . PHE B 2 91 ? 19.127 -65.959 6.590 1.00 22.69 2091 PHE B C 1
ATOM 4933 O O . PHE B 2 91 ? 19.030 -64.774 6.912 1.00 22.82 2091 PHE B O 1
ATOM 4941 N N . GLY B 2 92 ? 18.869 -66.989 7.373 1.00 21.50 2092 GLY B N 1
ATOM 4942 C CA . GLY B 2 92 ? 18.476 -66.864 8.769 1.00 20.58 2092 GLY B CA 1
ATOM 4943 C C . GLY B 2 92 ? 17.002 -67.113 8.969 1.00 23.70 2092 GLY B C 1
ATOM 4944 O O . GLY B 2 92 ? 16.398 -67.916 8.252 1.00 22.71 2092 GLY B O 1
ATOM 4945 N N . PHE B 2 93 ? 16.419 -66.416 9.952 1.00 18.18 2093 PHE B N 1
ATOM 4946 C CA . PHE B 2 93 ? 14.985 -66.472 10.264 1.00 17.51 2093 PHE B CA 1
ATOM 4947 C C . PHE B 2 93 ? 14.594 -67.889 10.694 1.00 21.78 2093 PHE B C 1
ATOM 4948 O O . PHE B 2 93 ? 15.129 -68.363 11.692 1.00 21.06 2093 PHE B O 1
ATOM 4956 N N . ARG B 2 94 ? 13.652 -68.577 9.978 1.00 20.23 2094 ARG B N 1
ATOM 4957 C CA . ARG B 2 94 ? 13.290 -69.947 10.315 1.00 20.81 2094 ARG B CA 1
ATOM 4958 C C . ARG B 2 94 ? 14.004 -70.950 9.371 1.00 25.91 2094 ARG B C 1
ATOM 4959 O O . ARG B 2 94 ? 13.654 -72.126 9.357 1.00 27.30 2094 ARG B O 1
ATOM 4967 N N . GLY B 2 95 ? 15.029 -70.461 8.652 1.00 23.08 2095 GLY B N 1
ATOM 4968 C CA . GLY B 2 95 ? 15.849 -71.258 7.739 1.00 23.26 2095 GLY B CA 1
ATOM 4969 C C . GLY B 2 95 ? 15.083 -71.824 6.546 1.00 25.45 2095 GLY B C 1
ATOM 4970 O O . GLY B 2 95 ? 15.450 -72.877 6.021 1.00 23.51 2095 GLY B O 1
ATOM 4971 N N . GLU B 2 96 ? 14.002 -71.155 6.148 1.00 23.46 2096 GLU B N 1
ATOM 4972 C CA . GLU B 2 96 ? 13.115 -71.621 5.071 1.00 23.62 2096 GLU B CA 1
ATOM 4973 C C . GLU B 2 96 ? 13.650 -71.285 3.693 1.00 28.56 2096 GLU B C 1
ATOM 4974 O O . GLU B 2 96 ? 13.217 -71.913 2.716 1.00 29.86 2096 GLU B O 1
ATOM 4980 N N . VAL B 2 97 ? 14.509 -70.252 3.571 1.00 22.94 2097 VAL B N 1
ATOM 4981 C CA . VAL B 2 97 ? 15.014 -69.874 2.248 1.00 21.45 2097 VAL B CA 1
ATOM 4982 C C . VAL B 2 97 ? 16.480 -70.267 2.127 1.00 25.62 2097 VAL B C 1
ATOM 4983 O O . VAL B 2 97 ? 16.821 -71.140 1.332 1.00 24.04 2097 VAL B O 1
ATOM 4987 N N . MET B 2 98 ? 17.363 -69.611 2.905 1.00 22.33 2098 MET B N 1
ATOM 4988 C CA . MET B 2 98 ? 18.802 -69.917 2.929 1.00 21.29 2098 MET B CA 1
ATOM 4989 C C . MET B 2 98 ? 19.444 -69.830 1.521 1.00 25.18 2098 MET B C 1
ATOM 4990 O O . MET B 2 98 ? 20.176 -70.732 1.093 1.00 25.53 2098 MET B O 1
ATOM 4995 N N . GLY B 2 99 ? 19.163 -68.734 0.845 1.00 22.25 2099 GLY B N 1
ATOM 4996 C CA . GLY B 2 99 ? 19.672 -68.493 -0.501 1.00 22.57 2099 GLY B CA 1
ATOM 4997 C C . GLY B 2 99 ? 18.904 -67.447 -1.274 1.00 27.19 2099 GLY B C 1
ATOM 4998 O O . GLY B 2 99 ? 18.118 -66.683 -0.708 1.00 25.89 2099 GLY B O 1
ATOM 4999 N N . PRO B 2 100 ? 19.102 -67.385 -2.607 1.00 26.19 2100 PRO B N 1
ATOM 5000 C CA . PRO B 2 100 ? 18.394 -66.358 -3.398 1.00 26.60 2100 PRO B CA 1
ATOM 5001 C C . PRO B 2 100 ? 16.879 -66.529 -3.435 1.00 30.28 2100 PRO B C 1
ATOM 5002 O O . PRO B 2 100 ? 16.394 -67.662 -3.464 1.00 30.02 2100 PRO B O 1
ATOM 5006 N N . LEU B 2 101 ? 16.161 -65.376 -3.371 1.00 29.73 2101 LEU B N 1
ATOM 5007 C CA . LEU B 2 101 ? 14.711 -65.089 -3.378 1.00 38.84 2101 LEU B CA 1
ATOM 5008 C C . LEU B 2 101 ? 14.109 -64.348 -2.137 1.00 55.68 2101 LEU B C 1
ATOM 5009 O O . LEU B 2 101 ? 13.330 -64.939 -1.347 1.00 57.25 2101 LEU B O 1
ATOM 5015 N N . MET C 3 1 ? 35.875 -49.203 57.941 1.00 15.93 3001 MET A N 1
ATOM 5016 C CA . MET C 3 1 ? 34.597 -48.980 57.216 1.00 14.23 3001 MET A CA 1
ATOM 5017 C C . MET C 3 1 ? 34.459 -49.993 56.070 1.00 15.27 3001 MET A C 1
ATOM 5018 O O . MET C 3 1 ? 33.350 -50.271 55.588 1.00 16.37 3001 MET A O 1
ATOM 5023 N N . GLU C 3 2 ? 35.628 -50.481 55.610 1.00 14.87 3002 GLU A N 1
ATOM 5024 C CA . GLU C 3 2 ? 35.762 -51.392 54.458 1.00 14.78 3002 GLU A CA 1
ATOM 5025 C C . GLU C 3 2 ? 34.993 -50.864 53.245 1.00 16.12 3002 GLU A C 1
ATOM 5026 O O . GLU C 3 2 ? 34.113 -51.542 52.694 1.00 15.81 3002 GLU A O 1
ATOM 5032 N N . LEU C 3 3 ? 35.274 -49.590 52.880 1.00 13.51 3003 LEU A N 1
ATOM 5033 C CA . LEU C 3 3 ? 34.537 -48.993 51.774 1.00 13.15 3003 LEU A CA 1
ATOM 5034 C C . LEU C 3 3 ? 34.924 -49.627 50.444 1.00 14.46 3003 LEU A C 1
ATOM 5035 O O . LEU C 3 3 ? 36.120 -49.718 50.080 1.00 14.89 3003 LEU A O 1
ATOM 5040 N N . THR C 3 4 ? 33.906 -50.068 49.737 1.00 14.18 3004 THR A N 1
ATOM 5041 C CA . THR C 3 4 ? 34.047 -50.625 48.410 1.00 13.67 3004 THR A CA 1
ATOM 5042 C C . THR C 3 4 ? 34.223 -49.454 47.407 1.00 16.06 3004 THR A C 1
ATOM 5043 O O . THR C 3 4 ? 33.872 -48.290 47.724 1.00 15.44 3004 THR A O 1
ATOM 5047 N N . PRO C 3 5 ? 34.634 -49.757 46.149 1.00 13.83 3005 PRO A N 1
ATOM 5048 C CA . PRO C 3 5 ? 34.697 -48.707 45.128 1.00 14.00 3005 PRO A CA 1
ATOM 5049 C C . PRO C 3 5 ? 33.360 -47.965 44.986 1.00 15.68 3005 PRO A C 1
ATOM 5050 O O . PRO C 3 5 ? 33.335 -46.727 44.981 1.00 15.67 3005 PRO A O 1
ATOM 5054 N N . ARG C 3 6 ? 32.226 -48.700 44.912 1.00 14.91 3006 ARG A N 1
ATOM 5055 C CA . ARG C 3 6 ? 30.949 -48.008 44.709 1.00 14.58 3006 ARG A CA 1
ATOM 5056 C C . ARG C 3 6 ? 30.594 -47.065 45.852 1.00 17.95 3006 ARG A C 1
ATOM 5057 O O . ARG C 3 6 ? 30.018 -45.991 45.587 1.00 17.33 3006 ARG A O 1
ATOM 5065 N N . GLU C 3 7 ? 30.971 -47.426 47.107 1.00 13.95 3007 GLU A N 1
ATOM 5066 C CA . GLU C 3 7 ? 30.710 -46.521 48.240 1.00 13.83 3007 GLU A CA 1
ATOM 5067 C C . GLU C 3 7 ? 31.549 -45.266 48.093 1.00 16.39 3007 GLU A C 1
ATOM 5068 O O . GLU C 3 7 ? 31.028 -44.174 48.313 1.00 15.67 3007 GLU A O 1
ATOM 5074 N N . LYS C 3 8 ? 32.855 -45.413 47.715 1.00 14.13 3008 LYS A N 1
ATOM 5075 C CA . LYS C 3 8 ? 33.706 -44.233 47.514 1.00 14.29 3008 LYS A CA 1
ATOM 5076 C C . LYS C 3 8 ? 33.198 -43.360 46.353 1.00 15.58 3008 LYS A C 1
ATOM 5077 O O . LYS C 3 8 ? 33.306 -42.131 46.409 1.00 15.10 3008 LYS A O 1
ATOM 5083 N N . ASP C 3 9 ? 32.645 -43.979 45.289 1.00 14.45 3009 ASP A N 1
ATOM 5084 C CA . ASP C 3 9 ? 32.146 -43.209 44.160 1.00 15.81 3009 ASP A CA 1
ATOM 5085 C C . ASP C 3 9 ? 30.947 -42.346 44.589 1.00 17.75 3009 ASP A C 1
ATOM 5086 O O . ASP C 3 9 ? 30.843 -41.164 44.185 1.00 18.21 3009 ASP A O 1
ATOM 5091 N N . LYS C 3 10 ? 30.098 -42.879 45.478 1.00 15.93 3010 LYS A N 1
ATOM 5092 C CA . LYS C 3 10 ? 28.951 -42.115 45.979 1.00 16.88 3010 LYS A CA 1
ATOM 5093 C C . LYS C 3 10 ? 29.403 -40.931 46.849 1.00 22.13 3010 LYS A C 1
ATOM 5094 O O . LYS C 3 10 ? 28.694 -39.915 46.889 1.00 19.80 3010 LYS A O 1
ATOM 5100 N N . LEU C 3 11 ? 30.614 -41.029 47.512 1.00 20.28 3011 LEU A N 1
ATOM 5101 C CA . LEU C 3 11 ? 31.175 -39.892 48.266 1.00 21.11 3011 LEU A CA 1
ATOM 5102 C C . LEU C 3 11 ? 31.431 -38.726 47.332 1.00 21.09 3011 LEU A C 1
ATOM 5103 O O . LEU C 3 11 ? 31.238 -37.559 47.683 1.00 19.86 3011 LEU A O 1
ATOM 5108 N N . LEU C 3 12 ? 31.919 -39.015 46.113 1.00 18.11 3012 LEU A N 1
ATOM 5109 C CA . LEU C 3 12 ? 32.173 -37.989 45.137 1.00 19.52 3012 LEU A CA 1
ATOM 5110 C C . LEU C 3 12 ? 30.845 -37.251 44.824 1.00 21.20 3012 LEU A C 1
ATOM 5111 O O . LEU C 3 12 ? 30.800 -36.023 44.809 1.00 20.84 3012 LEU A O 1
ATOM 5116 N N . LEU C 3 13 ? 29.759 -38.019 44.582 1.00 16.41 3013 LEU A N 1
ATOM 5117 C CA . LEU C 3 13 ? 28.445 -37.454 44.285 1.00 14.86 3013 LEU A CA 1
ATOM 5118 C C . LEU C 3 13 ? 27.919 -36.591 45.443 1.00 16.76 3013 LEU A C 1
ATOM 5119 O O . LEU C 3 13 ? 27.429 -35.477 45.235 1.00 16.65 3013 LEU A O 1
ATOM 5124 N N . PHE C 3 14 ? 28.049 -37.099 46.675 1.00 14.13 3014 PHE A N 1
ATOM 5125 C CA . PHE C 3 14 ? 27.655 -36.368 47.869 1.00 13.12 3014 PHE A CA 1
ATOM 5126 C C . PHE C 3 14 ? 28.392 -35.034 47.958 1.00 15.58 3014 PHE A C 1
ATOM 5127 O O . PHE C 3 14 ? 27.773 -34.017 48.308 1.00 16.21 3014 PHE A O 1
ATOM 5135 N N . THR C 3 15 ? 29.709 -35.039 47.697 1.00 15.13 3015 THR A N 1
ATOM 5136 C CA . THR C 3 15 ? 30.502 -33.797 47.756 1.00 14.30 3015 THR A CA 1
ATOM 5137 C C . THR C 3 15 ? 30.082 -32.810 46.697 1.00 16.10 3015 THR A C 1
ATOM 5138 O O . THR C 3 15 ? 29.923 -31.614 46.994 1.00 17.01 3015 THR A O 1
ATOM 5142 N N . ALA C 3 16 ? 29.853 -33.295 45.435 1.00 15.35 3016 ALA A N 1
ATOM 5143 C CA . ALA C 3 16 ? 29.425 -32.386 44.394 1.00 15.82 3016 ALA A CA 1
ATOM 5144 C C . ALA C 3 16 ? 28.084 -31.744 44.776 1.00 16.77 3016 ALA A C 1
ATOM 5145 O O . ALA C 3 16 ? 27.862 -30.566 44.503 1.00 17.61 3016 ALA A O 1
ATOM 5147 N N . ALA C 3 17 ? 27.198 -32.512 45.464 1.00 14.53 3017 ALA A N 1
ATOM 5148 C CA . ALA C 3 17 ? 25.928 -31.948 45.866 1.00 15.53 3017 ALA A CA 1
ATOM 5149 C C . ALA C 3 17 ? 26.091 -30.896 46.966 1.00 18.98 3017 ALA A C 1
ATOM 5150 O O . ALA C 3 17 ? 25.304 -29.944 47.012 1.00 17.85 3017 ALA A O 1
ATOM 5152 N N . LEU C 3 18 ? 27.117 -31.048 47.852 1.00 18.46 3018 LEU A N 1
ATOM 5153 C CA . LEU C 3 18 ? 27.382 -30.025 48.892 1.00 18.11 3018 LEU A CA 1
ATOM 5154 C C . LEU C 3 18 ? 27.751 -28.680 48.193 1.00 17.94 3018 LEU A C 1
ATOM 5155 O O . LEU C 3 18 ? 27.313 -27.601 48.621 1.00 18.43 3018 LEU A O 1
ATOM 5160 N N . VAL C 3 19 ? 28.536 -28.766 47.103 1.00 15.91 3019 VAL A N 1
ATOM 5161 C CA . VAL C 3 19 ? 28.893 -27.555 46.336 1.00 15.11 3019 VAL A CA 1
ATOM 5162 C C . VAL C 3 19 ? 27.613 -26.841 45.881 1.00 15.23 3019 VAL A C 1
ATOM 5163 O O . VAL C 3 19 ? 27.474 -25.627 46.033 1.00 16.29 3019 VAL A O 1
ATOM 5167 N N . ALA C 3 20 ? 26.703 -27.612 45.270 1.00 15.51 3020 ALA A N 1
ATOM 5168 C CA . ALA C 3 20 ? 25.449 -27.084 44.714 1.00 14.48 3020 ALA A CA 1
ATOM 5169 C C . ALA C 3 20 ? 24.543 -26.547 45.822 1.00 19.18 3020 ALA A C 1
ATOM 5170 O O . ALA C 3 20 ? 23.960 -25.502 45.638 1.00 18.66 3020 ALA A O 1
ATOM 5172 N N . GLU C 3 21 ? 24.430 -27.261 46.946 1.00 16.84 3021 GLU A N 1
ATOM 5173 C CA . GLU C 3 21 ? 23.594 -26.847 48.078 1.00 17.41 3021 GLU A CA 1
ATOM 5174 C C . GLU C 3 21 ? 24.001 -25.467 48.604 1.00 20.42 3021 GLU A C 1
ATOM 5175 O O . GLU C 3 21 ? 23.145 -24.599 48.786 1.00 19.38 3021 GLU A O 1
ATOM 5181 N N . ARG C 3 22 ? 25.320 -25.236 48.755 1.00 17.08 3022 ARG A N 1
ATOM 5182 C CA . ARG C 3 22 ? 25.821 -23.938 49.231 1.00 17.73 3022 ARG A CA 1
ATOM 5183 C C . ARG C 3 22 ? 25.530 -22.844 48.204 1.00 20.20 3022 ARG A C 1
ATOM 5184 O O . ARG C 3 22 ? 25.168 -21.718 48.567 1.00 21.56 3022 ARG A O 1
ATOM 5192 N N . ARG C 3 23 ? 25.655 -23.168 46.906 1.00 15.51 3023 ARG A N 1
ATOM 5193 C CA . ARG C 3 23 ? 25.374 -22.159 45.884 1.00 15.46 3023 ARG A CA 1
ATOM 5194 C C . ARG C 3 23 ? 23.887 -21.818 45.793 1.00 18.67 3023 ARG A C 1
ATOM 5195 O O . ARG C 3 23 ? 23.555 -20.637 45.632 1.00 17.89 3023 ARG A O 1
ATOM 5203 N N . LEU C 3 24 ? 23.005 -22.824 45.903 1.00 17.03 3024 LEU A N 1
ATOM 5204 C CA . LEU C 3 24 ? 21.568 -22.565 45.895 1.00 17.61 3024 LEU A CA 1
ATOM 5205 C C . LEU C 3 24 ? 21.207 -21.688 47.135 1.00 21.19 3024 LEU A C 1
ATOM 5206 O O . LEU C 3 24 ? 20.371 -20.764 47.014 1.00 21.26 3024 LEU A O 1
ATOM 5211 N N . ALA C 3 25 ? 21.850 -21.961 48.309 1.00 19.34 3025 ALA A N 1
ATOM 5212 C CA . ALA C 3 25 ? 21.568 -21.181 49.538 1.00 20.51 3025 ALA A CA 1
ATOM 5213 C C . ALA C 3 25 ? 21.938 -19.694 49.356 1.00 23.59 3025 ALA A C 1
ATOM 5214 O O . ALA C 3 25 ? 21.306 -18.858 50.007 1.00 24.26 3025 ALA A O 1
ATOM 5216 N N . ARG C 3 26 ? 22.911 -19.361 48.460 1.00 19.88 3026 ARG A N 1
ATOM 5217 C CA . ARG C 3 26 ? 23.360 -17.975 48.124 1.00 20.45 3026 ARG A CA 1
ATOM 5218 C C . ARG C 3 26 ? 22.402 -17.316 47.111 1.00 24.03 3026 ARG A C 1
ATOM 5219 O O . ARG C 3 26 ? 22.618 -16.168 46.730 1.00 24.01 3026 ARG A O 1
ATOM 5227 N N . GLY C 3 27 ? 21.443 -18.078 46.593 1.00 21.23 3027 GLY A N 1
ATOM 5228 C CA . GLY C 3 27 ? 20.461 -17.592 45.627 1.00 20.84 3027 GLY A CA 1
ATOM 5229 C C . GLY C 3 27 ? 20.914 -17.650 44.188 1.00 22.32 3027 GLY A C 1
ATOM 5230 O O . GLY C 3 27 ? 20.305 -17.027 43.321 1.00 21.85 3027 GLY A O 1
ATOM 5231 N N . LEU C 3 28 ? 21.942 -18.458 43.889 1.00 18.62 3028 LEU A N 1
ATOM 5232 C CA . LEU C 3 28 ? 22.358 -18.604 42.487 1.00 17.26 3028 LEU A CA 1
ATOM 5233 C C . LEU C 3 28 ? 21.429 -19.523 41.756 1.00 19.33 3028 LEU A C 1
ATOM 5234 O O . LEU C 3 28 ? 20.901 -20.467 42.357 1.00 20.16 3028 LEU A O 1
ATOM 5239 N N . LYS C 3 29 ? 21.274 -19.301 40.443 1.00 17.30 3029 LYS A N 1
ATOM 5240 C CA . LYS C 3 29 ? 20.615 -20.233 39.535 1.00 16.91 3029 LYS A CA 1
ATOM 5241 C C . LYS C 3 29 ? 21.657 -21.317 39.252 1.00 19.06 3029 LYS A C 1
ATOM 5242 O O . LYS C 3 29 ? 22.752 -21.020 38.758 1.00 18.81 3029 LYS A O 1
ATOM 5248 N N . LEU C 3 30 ? 21.314 -22.569 39.572 1.00 15.55 3030 LEU A N 1
ATOM 5249 C CA . LEU C 3 30 ? 22.275 -23.650 39.420 1.00 15.31 3030 LEU A CA 1
ATOM 5250 C C . LEU C 3 30 ? 22.512 -24.033 37.974 1.00 17.82 3030 LEU A C 1
ATOM 5251 O O . LEU C 3 30 ? 21.644 -23.879 37.119 1.00 17.05 3030 LEU A O 1
ATOM 5256 N N . ASN C 3 31 ? 23.698 -24.614 37.715 1.00 15.58 3031 ASN A N 1
ATOM 5257 C CA . ASN C 3 31 ? 24.011 -25.048 36.358 1.00 15.26 3031 ASN A CA 1
ATOM 5258 C C . ASN C 3 31 ? 23.736 -26.539 36.175 1.00 17.01 3031 ASN A C 1
ATOM 5259 O O . ASN C 3 31 ? 23.110 -27.157 37.036 1.00 16.97 3031 ASN A O 1
ATOM 5264 N N . TYR C 3 32 ? 24.180 -27.125 35.042 1.00 14.82 3032 TYR A N 1
ATOM 5265 C CA . TYR C 3 32 ? 23.924 -28.532 34.765 1.00 15.25 3032 TYR A CA 1
ATOM 5266 C C . TYR C 3 32 ? 24.502 -29.519 35.816 1.00 16.50 3032 TYR A C 1
ATOM 5267 O O . TYR C 3 32 ? 23.731 -30.243 36.439 1.00 15.85 3032 TYR A O 1
ATOM 5276 N N . PRO C 3 33 ? 25.828 -29.587 36.053 1.00 14.39 3033 PRO A N 1
ATOM 5277 C CA . PRO C 3 33 ? 26.319 -30.573 37.037 1.00 13.88 3033 PRO A CA 1
ATOM 5278 C C . PRO C 3 33 ? 25.835 -30.314 38.458 1.00 14.87 3033 PRO A C 1
ATOM 5279 O O . PRO C 3 33 ? 25.562 -31.277 39.185 1.00 16.28 3033 PRO A O 1
ATOM 5283 N N . GLU C 3 34 ? 25.681 -29.040 38.847 1.00 15.02 3034 GLU A N 1
ATOM 5284 C CA . GLU C 3 34 ? 25.166 -28.756 40.192 1.00 14.44 3034 GLU A CA 1
ATOM 5285 C C . GLU C 3 34 ? 23.762 -29.328 40.374 1.00 17.49 3034 GLU A C 1
ATOM 5286 O O . GLU C 3 34 ? 23.452 -29.910 41.423 1.00 16.08 3034 GLU A O 1
ATOM 5292 N N . SER C 3 35 ? 22.920 -29.121 39.373 1.00 15.43 3035 SER A N 1
ATOM 5293 C CA . SER C 3 35 ? 21.529 -29.572 39.442 1.00 14.57 3035 SER A CA 1
ATOM 5294 C C . SER C 3 35 ? 21.445 -31.093 39.507 1.00 16.75 3035 SER A C 1
ATOM 5295 O O . SER C 3 35 ? 20.692 -31.638 40.320 1.00 16.34 3035 SER A O 1
ATOM 5298 N N . VAL C 3 36 ? 22.236 -31.785 38.653 1.00 14.58 3036 VAL A N 1
ATOM 5299 C CA . VAL C 3 36 ? 22.229 -33.254 38.663 1.00 14.18 3036 VAL A CA 1
ATOM 5300 C C . VAL C 3 36 ? 22.700 -33.760 40.031 1.00 16.44 3036 VAL A C 1
ATOM 5301 O O . VAL C 3 36 ? 22.085 -34.668 40.595 1.00 15.87 3036 VAL A O 1
ATOM 5305 N N . ALA C 3 37 ? 23.799 -33.184 40.553 1.00 14.48 3037 ALA A N 1
ATOM 5306 C CA . ALA C 3 37 ? 24.328 -33.607 41.856 1.00 14.37 3037 ALA A CA 1
ATOM 5307 C C . ALA C 3 37 ? 23.312 -33.387 42.983 1.00 15.75 3037 ALA A C 1
ATOM 5308 O O . ALA C 3 37 ? 23.091 -34.285 43.792 1.00 16.15 3037 ALA A O 1
ATOM 5310 N N . LEU C 3 38 ? 22.675 -32.214 43.011 1.00 15.00 3038 LEU A N 1
ATOM 5311 C CA . LEU C 3 38 ? 21.763 -31.875 44.098 1.00 14.00 3038 LEU A CA 1
ATOM 5312 C C . LEU C 3 38 ? 20.592 -32.828 44.160 1.00 16.09 3038 LEU A C 1
ATOM 5313 O O . LEU C 3 38 ? 20.287 -33.374 45.234 1.00 16.43 3038 LEU A O 1
ATOM 5318 N N . ILE C 3 39 ? 19.960 -33.060 43.010 1.00 15.07 3039 ILE A N 1
ATOM 5319 C CA . ILE C 3 39 ? 18.788 -33.953 43.029 1.00 15.03 3039 ILE A CA 1
ATOM 5320 C C . ILE C 3 39 ? 19.209 -35.408 43.309 1.00 16.03 3039 ILE A C 1
ATOM 5321 O O . ILE C 3 39 ? 18.550 -36.110 44.084 1.00 16.66 3039 ILE A O 1
ATOM 5326 N N . SER C 3 40 ? 20.327 -35.856 42.716 1.00 15.08 3040 SER A N 1
ATOM 5327 C CA . SER C 3 40 ? 20.802 -37.247 42.939 1.00 14.31 3040 SER A CA 1
ATOM 5328 C C . SER C 3 40 ? 21.097 -37.506 44.428 1.00 17.08 3040 SER A C 1
ATOM 5329 O O . SER C 3 40 ? 20.711 -38.567 44.944 1.00 16.23 3040 SER A O 1
ATOM 5332 N N . ALA C 3 41 ? 21.757 -36.550 45.117 1.00 14.48 3041 ALA A N 1
ATOM 5333 C CA . ALA C 3 41 ? 22.117 -36.744 46.520 1.00 15.55 3041 ALA A CA 1
ATOM 5334 C C . ALA C 3 41 ? 20.869 -36.754 47.386 1.00 17.80 3041 ALA A C 1
ATOM 5335 O O . ALA C 3 41 ? 20.808 -37.525 48.345 1.00 18.34 3041 ALA A O 1
ATOM 5337 N N . PHE C 3 42 ? 19.858 -35.933 47.023 1.00 16.49 3042 PHE A N 1
ATOM 5338 C CA . PHE C 3 42 ? 18.583 -35.872 47.743 1.00 16.54 3042 PHE A CA 1
ATOM 5339 C C . PHE C 3 42 ? 17.955 -37.283 47.720 1.00 18.41 3042 PHE A C 1
ATOM 5340 O O . PHE C 3 42 ? 17.458 -37.757 48.750 1.00 18.11 3042 PHE A O 1
ATOM 5348 N N . ILE C 3 43 ? 17.991 -37.948 46.545 1.00 14.85 3043 ILE A N 1
ATOM 5349 C CA . ILE C 3 43 ? 17.421 -39.286 46.383 1.00 14.56 3043 ILE A CA 1
ATOM 5350 C C . ILE C 3 43 ? 18.182 -40.287 47.256 1.00 17.50 3043 ILE A C 1
ATOM 5351 O O . ILE C 3 43 ? 17.573 -41.139 47.919 1.00 18.05 3043 ILE A O 1
ATOM 5356 N N . MET C 3 44 ? 19.543 -40.210 47.262 1.00 15.72 3044 MET A N 1
ATOM 5357 C CA . MET C 3 44 ? 20.287 -41.146 48.101 1.00 14.50 3044 MET A CA 1
ATOM 5358 C C . MET C 3 44 ? 19.896 -41.022 49.566 1.00 16.48 3044 MET A C 1
ATOM 5359 O O . MET C 3 44 ? 19.890 -42.026 50.253 1.00 16.63 3044 MET A O 1
ATOM 5364 N N . GLU C 3 45 ? 19.670 -39.786 50.050 1.00 14.64 3045 GLU A N 1
ATOM 5365 C CA . GLU C 3 45 ? 19.280 -39.599 51.447 1.00 14.41 3045 GLU A CA 1
ATOM 5366 C C . GLU C 3 45 ? 17.871 -40.140 51.697 1.00 17.84 3045 GLU A C 1
ATOM 5367 O O . GLU C 3 45 ? 17.645 -40.722 52.772 1.00 17.92 3045 GLU A O 1
ATOM 5373 N N . GLY C 3 46 ? 16.959 -39.974 50.727 1.00 15.50 3046 GLY A N 1
ATOM 5374 C CA . GLY C 3 46 ? 15.611 -40.525 50.857 1.00 16.52 3046 GLY A CA 1
ATOM 5375 C C . GLY C 3 46 ? 15.654 -42.045 50.936 1.00 17.64 3046 GLY A C 1
ATOM 5376 O O . GLY C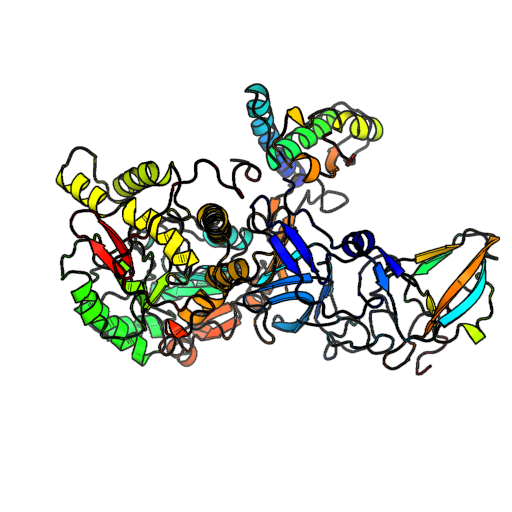 3 46 ? 14.935 -42.637 51.745 1.00 17.56 3046 GLY A O 1
ATOM 5377 N N . ALA C 3 47 ? 16.557 -42.700 50.168 1.00 15.31 3047 ALA A N 1
ATOM 5378 C CA . ALA C 3 47 ? 16.691 -44.156 50.238 1.00 14.44 3047 ALA A CA 1
ATOM 5379 C C . ALA C 3 47 ? 17.238 -44.556 51.640 1.00 17.37 3047 ALA A C 1
ATOM 5380 O O . ALA C 3 47 ? 16.789 -45.538 52.250 1.00 16.73 3047 ALA A O 1
ATOM 5382 N N . ARG C 3 48 ? 18.218 -43.792 52.146 1.00 15.15 3048 ARG A N 1
ATOM 5383 C CA . ARG C 3 48 ? 18.764 -44.057 53.481 1.00 15.40 3048 ARG A CA 1
ATOM 5384 C C . ARG C 3 48 ? 17.665 -43.941 54.579 1.00 18.54 3048 ARG A C 1
ATOM 5385 O O . ARG C 3 48 ? 17.658 -44.728 55.530 1.00 18.32 3048 ARG A O 1
ATOM 5393 N N . ASP C 3 49 ? 16.714 -43.036 54.373 1.00 16.70 3049 ASP A N 1
ATOM 5394 C CA . ASP C 3 49 ? 15.557 -42.826 55.268 1.00 16.92 3049 ASP A CA 1
ATOM 5395 C C . ASP C 3 49 ? 14.522 -43.926 55.180 1.00 21.64 3049 ASP A C 1
ATOM 5396 O O . ASP C 3 49 ? 13.642 -44.001 56.053 1.00 23.23 3049 ASP A O 1
ATOM 5401 N N . GLY C 3 50 ? 14.589 -44.747 54.138 1.00 18.01 3050 GLY A N 1
ATOM 5402 C CA . GLY C 3 50 ? 13.637 -45.834 53.971 1.00 17.06 3050 GLY A CA 1
ATOM 5403 C C . GLY C 3 50 ? 12.421 -45.466 53.138 1.00 19.81 3050 GLY A C 1
ATOM 5404 O O . GLY C 3 50 ? 11.424 -46.205 53.141 1.00 20.63 3050 GLY A O 1
ATOM 5405 N N . LYS C 3 51 ? 12.489 -44.367 52.358 1.00 18.42 3051 LYS A N 1
ATOM 5406 C CA . LYS C 3 51 ? 11.404 -44.014 51.434 1.00 18.38 3051 LYS A CA 1
ATOM 5407 C C . LYS C 3 51 ? 11.339 -45.052 50.322 1.00 21.08 3051 LYS A C 1
ATOM 5408 O O . LYS C 3 51 ? 12.324 -45.748 50.062 1.00 19.09 3051 LYS A O 1
ATOM 5414 N N . SER C 3 52 ? 10.190 -45.180 49.671 1.00 17.94 3052 SER A N 1
ATOM 5415 C CA . SER C 3 52 ? 10.046 -46.144 48.593 1.00 18.55 3052 SER A CA 1
ATOM 5416 C C . SER C 3 52 ? 10.618 -45.584 47.293 1.00 20.45 3052 SER A C 1
ATOM 5417 O O . SER C 3 52 ? 10.759 -44.368 47.149 1.00 20.27 3052 SER A O 1
ATOM 5420 N N . VAL C 3 53 ? 10.931 -46.482 46.338 1.00 18.07 3053 VAL A N 1
ATOM 5421 C CA . VAL C 3 53 ? 11.399 -46.062 45.010 1.00 17.77 3053 VAL A CA 1
ATOM 5422 C C . VAL C 3 53 ? 10.283 -45.218 44.377 1.00 21.70 3053 VAL A C 1
ATOM 5423 O O . VAL C 3 53 ? 10.557 -44.122 43.900 1.00 20.91 3053 VAL A O 1
ATOM 5427 N N . ALA C 3 54 ? 9.010 -45.686 44.445 1.00 20.77 3054 ALA A N 1
ATOM 5428 C CA . ALA C 3 54 ? 7.891 -44.949 43.846 1.00 20.64 3054 ALA A CA 1
ATOM 5429 C C . ALA C 3 54 ? 7.756 -43.536 44.411 1.00 21.24 3054 ALA A C 1
ATOM 5430 O O . ALA C 3 54 ? 7.554 -42.590 43.654 1.00 20.61 3054 ALA A O 1
ATOM 5432 N N . SER C 3 55 ? 7.898 -43.392 45.740 1.00 18.71 3055 SER A N 1
ATOM 5433 C CA . SER C 3 55 ? 7.794 -42.087 46.394 1.00 18.49 3055 SER A CA 1
ATOM 5434 C C . SER C 3 55 ? 8.917 -41.163 45.928 1.00 19.93 3055 SER A C 1
ATOM 5435 O O . SER C 3 55 ? 8.665 -39.995 45.646 1.00 21.51 3055 SER A O 1
ATOM 5438 N N . LEU C 3 56 ? 10.155 -41.690 45.863 1.00 17.58 3056 LEU A N 1
ATOM 5439 C CA . LEU C 3 56 ? 11.271 -40.835 45.446 1.00 16.40 3056 LEU A CA 1
ATOM 5440 C C . LEU C 3 56 ? 11.248 -40.458 43.969 1.00 19.09 3056 LEU A C 1
ATOM 5441 O O . LEU C 3 56 ? 11.704 -39.378 43.623 1.00 19.50 3056 LEU A O 1
ATOM 5446 N N . MET C 3 57 ? 10.644 -41.287 43.103 1.00 17.76 3057 MET A N 1
ATOM 5447 C CA . MET C 3 57 ? 10.487 -40.929 41.679 1.00 17.36 3057 MET A CA 1
ATOM 5448 C C . MET C 3 57 ? 9.631 -39.663 41.607 1.00 22.70 3057 MET A C 1
ATOM 5449 O O . MET C 3 57 ? 9.795 -38.866 40.689 1.00 22.78 3057 MET A O 1
ATOM 5454 N N . GLU C 3 58 ? 8.707 -39.497 42.577 1.00 21.03 3058 GLU A N 1
ATOM 5455 C CA . GLU C 3 58 ? 7.878 -38.290 42.619 1.00 21.92 3058 GLU A CA 1
ATOM 5456 C C . GLU C 3 58 ? 8.542 -37.148 43.383 1.00 24.38 3058 GLU A C 1
ATOM 5457 O O . GLU C 3 58 ? 8.569 -36.020 42.871 1.00 23.63 3058 GLU A O 1
ATOM 5463 N N . GLU C 3 59 ? 9.086 -37.426 44.589 1.00 20.66 3059 GLU A N 1
ATOM 5464 C CA . GLU C 3 59 ? 9.726 -36.384 45.399 1.00 20.31 3059 GLU A CA 1
ATOM 5465 C C . GLU C 3 59 ? 10.886 -35.696 44.678 1.00 21.63 3059 GLU A C 1
ATOM 5466 O O . GLU C 3 59 ? 11.131 -34.507 44.888 1.00 20.36 3059 GLU A O 1
ATOM 5472 N N . GLY C 3 60 ? 11.604 -36.449 43.852 1.00 19.83 3060 GLY A N 1
ATOM 5473 C CA . GLY C 3 60 ? 12.749 -35.905 43.127 1.00 18.68 3060 GLY A CA 1
ATOM 5474 C C . GLY C 3 60 ? 12.379 -34.835 42.114 1.00 20.09 3060 GLY A C 1
ATOM 5475 O O . GLY C 3 60 ? 13.255 -34.096 41.664 1.00 20.54 3060 GLY A O 1
ATOM 5476 N N . ARG C 3 61 ? 11.076 -34.760 41.714 1.00 19.10 3061 ARG A N 1
ATOM 5477 C CA . ARG C 3 61 ? 10.606 -33.741 40.775 1.00 19.24 3061 ARG A CA 1
ATOM 5478 C C . ARG C 3 61 ? 10.349 -32.390 41.498 1.00 21.64 3061 ARG A C 1
ATOM 5479 O O . ARG C 3 61 ? 9.994 -31.421 40.832 1.00 20.64 3061 ARG A O 1
ATOM 5487 N N . HIS C 3 62 ? 10.484 -32.318 42.845 1.00 20.41 3062 HIS A N 1
ATOM 5488 C CA . HIS C 3 62 ? 10.196 -31.069 43.570 1.00 21.09 3062 HIS A CA 1
ATOM 5489 C C . HIS C 3 62 ? 11.404 -30.478 44.295 1.00 23.20 3062 HIS A C 1
ATOM 5490 O O . HIS C 3 62 ? 11.259 -29.776 45.291 1.00 25.88 3062 HIS A O 1
ATOM 5497 N N . VAL C 3 63 ? 12.605 -30.777 43.805 1.00 18.98 3063 VAL A N 1
ATOM 5498 C CA . VAL C 3 63 ? 13.830 -30.291 44.441 1.00 17.49 3063 VAL A CA 1
ATOM 5499 C C . VAL C 3 63 ? 14.222 -28.963 43.812 1.00 21.66 3063 VAL A C 1
ATOM 5500 O O . VAL C 3 63 ? 14.667 -28.052 44.512 1.00 20.72 3063 VAL A O 1
ATOM 5504 N N . LEU C 3 64 ? 14.153 -28.895 42.478 1.00 18.59 3064 LEU A N 1
ATOM 5505 C CA . LEU C 3 64 ? 14.519 -27.692 41.763 1.00 17.44 3064 LEU A CA 1
ATOM 5506 C C . LEU C 3 64 ? 13.441 -27.370 40.740 1.00 20.00 3064 LEU A C 1
ATOM 5507 O O . LEU C 3 64 ? 12.927 -28.272 40.067 1.00 20.46 3064 LEU A O 1
ATOM 5512 N N . THR C 3 65 ? 13.174 -26.073 40.563 1.00 18.61 3065 THR A N 1
ATOM 5513 C CA . THR C 3 65 ? 12.252 -25.593 39.543 1.00 18.87 3065 THR A CA 1
ATOM 5514 C C . THR C 3 65 ? 13.051 -24.870 38.457 1.00 20.29 3065 THR A C 1
ATOM 5515 O O . THR C 3 65 ? 14.228 -24.535 38.653 1.00 18.78 3065 THR A O 1
ATOM 5519 N N . ARG C 3 66 ? 12.410 -24.587 37.328 1.00 19.19 3066 ARG A N 1
ATOM 5520 C CA . ARG C 3 66 ? 13.031 -23.860 36.216 1.00 20.14 3066 ARG A CA 1
ATOM 5521 C C . ARG C 3 66 ? 13.587 -22.497 36.683 1.00 22.28 3066 ARG A C 1
ATOM 5522 O O . ARG C 3 66 ? 14.658 -22.094 36.229 1.00 21.19 3066 ARG A O 1
ATOM 5530 N N . GLU C 3 67 ? 12.915 -21.828 37.642 1.00 20.43 3067 GLU A N 1
ATOM 5531 C CA . GLU C 3 67 ? 13.402 -20.536 38.154 1.00 20.67 3067 GLU A CA 1
ATOM 5532 C C . GLU C 3 67 ? 14.686 -20.614 38.972 1.00 22.36 3067 GLU A C 1
ATOM 5533 O O . GLU C 3 67 ? 15.325 -19.588 39.216 1.00 23.01 3067 GLU A O 1
ATOM 5539 N N . GLN C 3 68 ? 15.062 -21.830 39.401 1.00 18.05 3068 GLN A N 1
ATOM 5540 C CA . GLN C 3 68 ? 16.205 -22.027 40.268 1.00 18.07 3068 GLN A CA 1
ATOM 5541 C C . GLN C 3 68 ? 17.424 -22.477 39.468 1.00 20.29 3068 GLN A C 1
ATOM 5542 O O . GLN C 3 68 ? 18.478 -22.750 40.071 1.00 19.47 3068 GLN A O 1
ATOM 5548 N N . VAL C 3 69 ? 17.262 -22.645 38.126 1.00 17.36 3069 VAL A N 1
ATOM 5549 C CA . VAL C 3 69 ? 18.368 -23.136 37.300 1.00 16.48 3069 VAL A CA 1
ATOM 5550 C C . VAL C 3 69 ? 18.574 -22.266 36.080 1.00 19.50 3069 VAL A C 1
ATOM 5551 O O . VAL C 3 69 ? 17.671 -21.536 35.657 1.00 20.12 3069 VAL A O 1
ATOM 5555 N N . MET C 3 70 ? 19.787 -22.307 35.539 1.00 16.74 3070 MET A N 1
ATOM 5556 C CA . MET C 3 70 ? 20.134 -21.510 34.371 1.00 15.78 3070 MET A CA 1
ATOM 5557 C C . MET C 3 70 ? 19.284 -21.928 33.162 1.00 18.76 3070 MET A C 1
ATOM 5558 O O . MET C 3 70 ? 18.711 -23.042 33.110 1.00 18.06 3070 MET A O 1
ATOM 5563 N N . GLU C 3 71 ? 19.236 -21.030 32.168 1.00 19.98 3071 GLU A N 1
ATOM 5564 C CA . GLU C 3 71 ? 18.507 -21.295 30.935 1.00 18.57 3071 GLU A CA 1
ATOM 5565 C C . GLU C 3 71 ? 19.015 -22.615 30.314 1.00 21.46 3071 GLU A C 1
ATOM 5566 O O . GLU C 3 71 ? 20.233 -22.873 30.301 1.00 20.61 3071 GLU A O 1
ATOM 5572 N N . GLY C 3 72 ? 18.097 -23.433 29.822 1.00 18.32 3072 GLY A N 1
ATOM 5573 C CA . GLY C 3 72 ? 18.447 -24.653 29.133 1.00 18.53 3072 GLY A CA 1
ATOM 5574 C C . GLY C 3 72 ? 18.747 -25.841 30.009 1.00 18.57 3072 GLY A C 1
ATOM 5575 O O . GLY C 3 72 ? 18.713 -26.969 29.524 1.00 19.59 3072 GLY A O 1
ATOM 5576 N N . VAL C 3 73 ? 18.988 -25.604 31.319 1.00 16.72 3073 VAL A N 1
ATOM 5577 C CA . VAL C 3 73 ? 19.284 -26.705 32.241 1.00 17.19 3073 VAL A CA 1
ATOM 5578 C C . VAL C 3 73 ? 18.133 -27.728 32.320 1.00 19.77 3073 VAL A C 1
ATOM 5579 O O . VAL 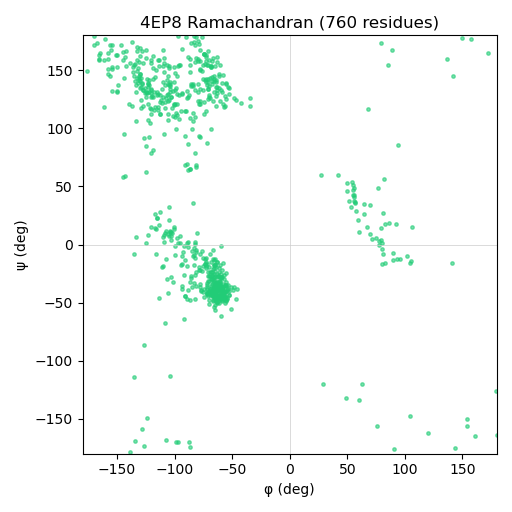C 3 73 ? 18.411 -28.938 32.249 1.00 19.21 3073 VAL A O 1
ATOM 5583 N N . PRO C 3 74 ? 16.843 -27.318 32.439 1.00 18.10 3074 PRO A N 1
ATOM 5584 C CA . PRO C 3 74 ? 15.776 -28.335 32.448 1.00 17.83 3074 PRO A CA 1
ATOM 5585 C C . PRO C 3 74 ? 15.793 -29.239 31.213 1.00 18.51 3074 PRO A C 1
ATOM 5586 O O . PRO C 3 74 ? 15.644 -30.469 31.326 1.00 20.39 3074 PRO A O 1
ATOM 5590 N N . GLU C 3 75 ? 16.038 -28.650 30.022 1.00 18.28 3075 GLU A N 1
ATOM 5591 C CA . GLU C 3 75 ? 16.118 -29.419 28.770 1.00 19.16 3075 GLU A CA 1
ATOM 5592 C C . GLU C 3 75 ? 17.363 -30.321 28.727 1.00 21.56 3075 GLU A C 1
ATOM 5593 O O . GLU C 3 75 ? 17.329 -31.389 28.108 1.00 22.71 3075 GLU A O 1
ATOM 5599 N N . MET C 3 76 ? 18.455 -29.911 29.407 1.00 18.77 3076 MET A N 1
ATOM 5600 C CA . MET C 3 76 ? 19.675 -30.724 29.484 1.00 18.58 3076 MET A CA 1
ATOM 5601 C C . MET C 3 76 ? 19.499 -31.924 30.405 1.00 22.37 3076 MET A C 1
ATOM 5602 O O . MET C 3 76 ? 20.317 -32.869 30.363 1.00 22.70 3076 MET A O 1
ATOM 5607 N N . ILE C 3 77 ? 18.443 -31.897 31.263 1.00 19.59 3077 ILE A N 1
ATOM 5608 C CA . ILE C 3 77 ? 18.203 -32.962 32.231 1.00 17.45 3077 ILE A CA 1
ATOM 5609 C C . ILE C 3 77 ? 16.813 -33.605 31.996 1.00 21.01 3077 ILE A C 1
ATOM 5610 O O . ILE C 3 77 ? 15.875 -33.350 32.777 1.00 22.08 3077 ILE A O 1
ATOM 5615 N N . PRO C 3 78 ? 16.687 -34.491 30.989 1.00 18.92 3078 PRO A N 1
ATOM 5616 C CA . PRO C 3 78 ? 15.379 -35.136 30.750 1.00 19.36 3078 PRO A CA 1
ATOM 5617 C C . PRO C 3 78 ? 15.027 -36.103 31.878 1.00 20.77 3078 PRO A C 1
ATOM 5618 O O . PRO C 3 78 ? 13.865 -36.430 32.063 1.00 20.54 3078 PRO A O 1
ATOM 5622 N N . ASP C 3 79 ? 16.048 -36.607 32.595 1.00 17.13 3079 ASP A N 1
ATOM 5623 C CA . ASP C 3 79 ? 15.840 -37.436 33.758 1.00 16.79 3079 ASP A CA 1
ATOM 5624 C C . ASP C 3 79 ? 17.091 -37.388 34.636 1.00 19.36 3079 ASP A C 1
ATOM 5625 O O . ASP C 3 79 ? 18.151 -36.968 34.165 1.00 19.81 3079 ASP A O 1
ATOM 5630 N N . ILE C 3 80 ? 16.957 -37.831 35.893 1.00 19.21 3080 ILE A N 1
ATOM 5631 C CA . ILE C 3 80 ? 18.100 -38.023 36.798 1.00 19.75 3080 ILE A CA 1
ATOM 5632 C C . ILE C 3 80 ? 17.971 -39.467 37.276 1.00 19.92 3080 ILE A C 1
ATOM 5633 O O . ILE C 3 80 ? 16.868 -39.913 37.615 1.00 19.15 3080 ILE A O 1
ATOM 5638 N N . GLN C 3 81 ? 19.082 -40.203 37.285 1.00 17.41 3081 GLN A N 1
ATOM 5639 C CA . GLN C 3 81 ? 19.069 -41.596 37.752 1.00 17.12 3081 GLN A CA 1
ATOM 5640 C C . GLN C 3 81 ? 20.146 -41.779 38.793 1.00 17.91 3081 GLN A C 1
ATOM 5641 O O . GLN C 3 81 ? 21.262 -41.272 38.646 1.00 16.69 3081 GLN A O 1
ATOM 5647 N N . VAL C 3 82 ? 19.816 -42.511 39.852 1.00 16.01 3082 VAL A N 1
ATOM 5648 C CA . VAL C 3 82 ? 20.794 -42.817 40.884 1.00 14.55 3082 VAL A CA 1
ATOM 5649 C C . VAL C 3 82 ? 20.332 -44.062 41.639 1.00 18.13 3082 VAL A C 1
ATOM 5650 O O . VAL C 3 82 ? 19.118 -44.311 41.749 1.00 16.96 3082 VAL A O 1
ATOM 5654 N N . GLU C 3 83 ? 21.290 -44.875 42.090 1.00 15.04 3083 GLU A N 1
ATOM 5655 C CA . GLU C 3 83 ? 20.973 -46.015 42.930 1.00 14.09 3083 GLU A CA 1
ATOM 5656 C C . GLU C 3 83 ? 21.484 -45.757 44.330 1.00 17.87 3083 GLU A C 1
ATOM 5657 O O . GLU C 3 83 ? 22.461 -45.019 44.541 1.00 16.25 3083 GLU A O 1
ATOM 5663 N N . ALA C 3 84 ? 20.834 -46.404 45.299 1.00 14.71 3084 ALA A N 1
ATOM 5664 C CA . ALA C 3 84 ? 21.262 -46.306 46.684 1.00 15.15 3084 ALA A CA 1
ATOM 5665 C C . ALA C 3 84 ? 20.775 -47.533 47.392 1.00 16.58 3084 ALA A C 1
ATOM 5666 O O . ALA C 3 84 ? 19.927 -48.277 46.846 1.00 16.78 3084 ALA A O 1
ATOM 5668 N N . THR C 3 85 ? 21.306 -47.737 48.602 1.00 14.64 3085 THR A N 1
ATOM 5669 C CA . THR C 3 85 ? 20.910 -48.894 49.413 1.00 14.77 3085 THR A CA 1
ATOM 5670 C C . THR C 3 85 ? 19.628 -48.557 50.169 1.00 16.64 3085 THR A C 1
ATOM 5671 O O . THR C 3 85 ? 19.660 -47.772 51.125 1.00 16.69 3085 THR A O 1
ATOM 5675 N N . PHE C 3 86 ? 18.504 -49.123 49.725 1.00 14.80 3086 PHE A N 1
ATOM 5676 C CA . PHE C 3 86 ? 17.227 -49.014 50.399 1.00 14.47 3086 PHE A CA 1
ATOM 5677 C C . PHE C 3 86 ? 17.194 -50.071 51.522 1.00 16.97 3086 PHE A C 1
ATOM 5678 O O . PHE C 3 86 ? 18.061 -50.951 51.583 1.00 16.13 3086 PHE A O 1
ATOM 5686 N N . PRO C 3 87 ? 16.184 -50.061 52.403 1.00 16.53 3087 PRO A N 1
ATOM 5687 C CA . PRO C 3 87 ? 16.134 -51.129 53.425 1.00 15.86 3087 PRO A CA 1
ATOM 5688 C C . PRO C 3 87 ? 16.118 -52.530 52.783 1.00 17.35 3087 PRO A C 1
ATOM 5689 O O . PRO C 3 87 ? 16.595 -53.486 53.390 1.00 16.10 3087 PRO A O 1
ATOM 5693 N N . ASP C 3 88 ? 15.622 -52.622 51.531 1.00 16.14 3088 ASP A N 1
ATOM 5694 C CA . ASP C 3 88 ? 15.545 -53.879 50.774 1.00 15.84 3088 ASP A CA 1
ATOM 5695 C C . ASP C 3 88 ? 16.614 -53.999 49.669 1.00 18.60 3088 ASP A C 1
ATOM 5696 O O . ASP C 3 88 ? 16.394 -54.669 48.649 1.00 16.87 3088 ASP A O 1
ATOM 5701 N N . GLY C 3 89 ? 17.777 -53.413 49.937 1.00 16.57 3089 GLY A N 1
ATOM 5702 C CA . GLY C 3 89 ? 18.936 -53.497 49.049 1.00 15.65 3089 GLY A CA 1
ATOM 5703 C C . GLY C 3 89 ? 19.004 -52.384 48.030 1.00 16.58 3089 GLY A C 1
ATOM 5704 O O . GLY C 3 89 ? 18.215 -51.426 48.057 1.00 16.21 3089 GLY A O 1
ATOM 5705 N N . SER C 3 90 ? 20.018 -52.482 47.141 1.00 14.39 3090 SER A N 1
ATOM 5706 C CA . SER C 3 90 ? 20.195 -51.441 46.129 1.00 13.65 3090 SER A CA 1
ATOM 5707 C C . SER C 3 90 ? 19.007 -51.382 45.179 1.00 15.77 3090 SER A C 1
ATOM 5708 O O . SER C 3 90 ? 18.556 -52.435 44.705 1.00 16.78 3090 SER A O 1
ATOM 5711 N N . LYS C 3 91 ? 18.537 -50.178 44.879 1.00 14.31 3091 LYS A N 1
ATOM 5712 C CA . LYS C 3 91 ? 17.513 -49.986 43.849 1.00 14.64 3091 LYS A CA 1
ATOM 5713 C C . LYS C 3 91 ? 17.821 -48.763 43.011 1.00 17.83 3091 LYS A C 1
ATOM 5714 O O . LYS C 3 91 ? 18.457 -47.820 43.511 1.00 16.81 3091 LYS A O 1
ATOM 5720 N N . LEU C 3 92 ? 17.290 -48.752 41.777 1.00 16.06 3092 LEU A N 1
ATOM 5721 C CA . LEU C 3 92 ? 17.419 -47.646 40.852 1.00 16.07 3092 LEU A CA 1
ATOM 5722 C C . LEU C 3 92 ? 16.207 -46.726 40.978 1.00 17.65 3092 LEU A C 1
ATOM 5723 O O . LEU C 3 92 ? 15.049 -47.188 40.894 1.00 16.59 3092 LEU A O 1
ATOM 5728 N N . VAL C 3 93 ? 16.469 -45.411 41.127 1.00 16.19 3093 VAL A N 1
ATOM 5729 C CA . VAL C 3 93 ? 15.418 -44.395 41.076 1.00 14.98 3093 VAL A CA 1
ATOM 5730 C C . VAL C 3 93 ? 15.661 -43.579 39.815 1.00 18.72 3093 VAL A C 1
ATOM 5731 O O . VAL C 3 93 ? 16.745 -42.998 39.677 1.00 17.46 3093 VAL A O 1
ATOM 5735 N N . THR C 3 94 ? 14.668 -43.505 38.896 1.00 17.47 3094 THR A N 1
ATOM 5736 C CA . THR C 3 94 ? 14.764 -42.601 37.763 1.00 17.76 3094 THR A CA 1
ATOM 5737 C C . THR C 3 94 ? 13.717 -41.512 37.999 1.00 20.22 3094 THR A C 1
ATOM 5738 O O . THR C 3 94 ? 12.521 -41.838 38.144 1.00 19.65 3094 THR A O 1
ATOM 5742 N N . VAL C 3 95 ? 14.157 -40.232 38.054 1.00 19.97 3095 VAL A N 1
ATOM 5743 C CA . VAL C 3 95 ? 13.254 -39.087 38.210 1.00 20.18 3095 VAL A CA 1
ATOM 5744 C C . VAL C 3 95 ? 13.079 -38.530 36.788 1.00 22.32 3095 VAL A C 1
ATOM 5745 O O . VAL C 3 95 ? 14.036 -38.006 36.217 1.00 20.22 3095 VAL A O 1
ATOM 5749 N N . HIS C 3 96 ? 11.860 -38.634 36.224 1.00 21.83 3096 HIS A N 1
ATOM 5750 C CA . HIS C 3 96 ? 11.594 -38.152 34.873 1.00 22.52 3096 HIS A CA 1
ATOM 5751 C C . HIS C 3 96 ? 11.250 -36.672 34.892 1.00 23.31 3096 HIS A C 1
ATOM 5752 O O . HIS C 3 96 ? 10.550 -36.236 35.802 1.00 22.70 3096 HIS A O 1
ATOM 5759 N N . ASN C 3 97 ? 11.785 -35.890 33.911 1.00 20.61 3097 ASN A N 1
ATOM 5760 C CA . ASN C 3 97 ? 11.528 -34.447 33.763 1.00 20.40 3097 ASN A CA 1
ATOM 5761 C C . ASN C 3 97 ? 11.549 -33.771 35.141 1.00 21.37 3097 ASN A C 1
ATOM 5762 O O . ASN C 3 97 ? 10.546 -33.237 35.612 1.00 20.69 3097 ASN A O 1
ATOM 5767 N N . PRO C 3 98 ? 12.690 -33.864 35.857 1.00 18.45 3098 PRO A N 1
ATOM 5768 C CA . PRO C 3 98 ? 12.712 -33.388 37.237 1.00 17.51 3098 PRO A CA 1
ATOM 5769 C C . PRO C 3 98 ? 12.539 -31.903 37.458 1.00 20.32 3098 PRO A C 1
ATOM 5770 O O . PRO C 3 98 ? 12.134 -31.518 38.557 1.00 20.85 3098 PRO A O 1
ATOM 5774 N N . ILE C 3 99 ? 12.905 -31.060 36.458 1.00 17.88 3099 ILE A N 1
ATOM 5775 C CA . ILE C 3 99 ? 12.858 -29.610 36.644 1.00 19.08 3099 ILE A CA 1
ATOM 5776 C C . ILE C 3 99 ? 11.867 -29.005 35.648 1.00 23.79 3099 ILE A C 1
ATOM 5777 O O . ILE C 3 99 ? 12.086 -29.097 34.433 1.00 23.83 3099 ILE A O 1
ATOM 5782 N N . ILE C 3 100 ? 10.792 -28.406 36.170 1.00 23.20 3100 ILE A N 1
ATOM 5783 C CA . ILE C 3 100 ? 9.772 -27.729 35.343 1.00 26.65 3100 ILE A CA 1
ATOM 5784 C C . ILE C 3 100 ? 9.510 -26.305 35.833 1.00 32.81 3100 ILE A C 1
ATOM 5785 O O . ILE C 3 100 ? 8.774 -25.565 35.138 1.00 40.18 3100 ILE A O 1
#

Organism: Klebsiella aerogenes (NCBI:txid548)

InterPro domains:
  IPR002026 Urease, gamma/gamma-beta subunit [PF00547] (1-99)
  IPR002026 Urease, gamma/gamma-beta subunit [TIGR00193] (1-99)
  IPR002026 Urease, gamma/gamma-beta subunit [cd00390] (4-99)
  IPR012010 Urease, gamma subunit [MF_00739] (1-100)
  IPR012010 Urease, gamma subunit [PIRSF001223] (1-99)
  IPR036463 Urease, gamma subunit superfamily [G3DSA:3.30.280.10] (1-100)
  IPR036463 Urease, gamma subunit superfamily [SSF54111] (1-99)
  IPR050069 Urease subunit [PTHR33569] (1-99)

Foldseek 3Di:
DDDDQVVVCVVQNHAAQDWFFFAPFPAIDGAHHEQEDPPQFFDDDDVGQCDDPGQAYDDDLVPAAQEKAGQEQEFALVGRHTFIWGHHLLFTADTHGGGDPVPDPPHPGHHYPNYDYHYQRLWYKWFAFAFAQDQPQDLVLQVLLLQLRHQEYEFAYQHNDPVSLAGRAQEFLVSLLVVLQVVLQGLHFYAGEHEQFDLDLVSVLRSQLSFHQEYYACVSPRALSSLLSRLVNCVVFVHAYEDFEDQVCPRHALVRNVVSCVLFAHEYEQQLQLLHYHFPHSVLCLLHWRYQYERAFLLQQFAPCSQVCSLVVQCVLVVQDPPDPVSNVSSDRRRDQQSSFLVLVLLQQLSHQAYHANDSNNGPSSQRQVSLVLSLSQCCVFPNADPPDDDPRNSNSSSSSLLRGFVSSCLLGQNNCATRTSDGPHRPFMFIDNSNQRSAGTAFTFFSHHTFKGWFADPPDPDGPHDDTDIDTDPCSDDLNVQARYEHEGTPSNVVVCSCVVSVNRHHYDYGHNNGVDTLCNRSSRNDNFSWDADNPNRFIDTVNHTRGHDHHHDTRSPDVDDPD/DDPPDDPDDDDDDDPPPPFDKDKKKKWQQDQAKDKFFQPAQVLQGDPSIDIDSVVSGQWGFPDPHGDIHMHHHGRMDITMITGDDDQQFDDDRNRPGRTHD/DPDDPVNVVVVVLQVLQVVLVVCVVVVAAAEQSNLLSVLQVVLQVCQVVQHDLVVSLVVSLPREEPSSHDPCNLVVPQWHWYWYQHVPGIDIRIRGSSYD

Sequence (766 aa):
SNISRQAYADMFGPTVGDKVRLADTELWIEVEDDLTTYGEEVKFGGGKVIRDGMGQGQMLAADCVDLVLTNALIVDHWGIVKADIGVKDGRIFAIGKAGNPDIQPNVTIPIGAATEVIAAEGKIVTAGGIDTHIHWICPQQAEEALVSGVTTMVGGGTGPAAGTHATTCTPGPWYISRMLQAADSLPVNIGLLGKGNVSQPDALREQVAAGVIGLIHEDWGATPAAIDCALTVADEMDIQVALHSDTLNESGFVEDTLAAIGGRTIHTFHTEGAGGGHAPDIITACAHPNILPSSTNPTLPYTLNTIDEHLDMLMVCHHLDPDIAEDVAFAESRIRRETIAAEDVLHDLGAFSLTSSDSQAMGRVGEVILRTWQVAHRMKVQRGALAEETGDNDNFRVKRYIAKYTINPALTHGIAHEVGSIEVGKLADLVVWSPAFFGVKPATVIKGGMIAIAPMGDINASIPTPQPVHYRPMFGALGSARHHCRLTFLSQAAAANGVAERLNLRSAIAVVKGCRTVQKADMVHNSLQPNITVDAQTYEVRVDGELITSEPADVLPMAQRYFLFMIPGEYHVKPGQIALNTGRATCRVVVENHGDRPIQVGSHYHFAEVNPALKFDRQQAAGYRLNIPAGTAVRFEPGQKREVELVAFAGHRAVFGFRGEVMGPLMELTPREKDKLLLFTAALVAERRLARGLKLNYPESVALISAFIMEGARDGKSVASLMEEGRHVLTREQVMEGVPEMIPDIQVEATFPDGSKLVTVHNPII

B-factor: mean 23.77, std 11.23, range [11.6, 98.8]

CATH classification: 3.30.280.10